Protein AF-A0A222P1D6-F1 (afdb_monomer)

Solvent-accessible surface area (backbone atoms only — not comparable to full-atom values): 70820 Å² total; per-residue (Å²): 100,55,73,69,54,54,50,50,51,56,48,52,53,52,60,53,55,72,69,61,70,81,91,64,80,26,76,48,60,65,46,38,52,50,44,46,56,49,49,50,43,51,56,51,53,47,55,53,48,54,34,55,71,76,35,46,72,53,34,75,62,54,48,46,52,51,29,34,54,49,31,57,61,23,55,86,14,35,74,21,57,34,38,27,42,85,35,70,58,43,46,52,54,48,54,50,45,47,72,76,66,56,48,61,13,49,21,54,44,43,70,49,51,37,53,88,79,45,29,32,48,44,82,44,75,46,73,68,67,60,91,87,58,60,70,72,57,22,50,58,52,14,73,65,61,43,45,45,47,80,44,78,39,54,44,68,75,41,54,75,49,93,53,67,60,55,73,71,59,34,26,29,34,37,75,49,99,44,44,36,32,61,44,66,78,52,31,81,45,35,45,54,51,51,54,26,41,54,50,40,32,62,76,77,41,51,77,49,48,60,38,58,32,52,23,32,72,67,40,36,49,51,47,54,40,55,33,27,77,69,66,63,38,76,25,54,47,62,53,51,53,49,40,30,48,41,21,42,65,19,9,34,90,64,67,72,42,100,52,67,33,72,62,22,55,49,42,50,50,54,46,50,52,52,61,68,62,48,54,71,69,61,41,56,54,52,40,67,36,44,22,90,82,66,53,35,45,47,59,46,50,50,39,53,73,71,63,50,64,37,46,58,40,21,52,48,51,45,32,34,72,69,27,77,82,41,47,70,65,27,65,43,54,51,74,74,55,72,68,55,50,52,51,56,45,52,48,36,66,74,50,73,55,82,45,71,43,30,28,61,49,78,40,71,40,63,78,55,44,60,60,53,37,49,61,24,66,29,65,49,48,57,58,45,47,51,46,64,68,64,43,60,50,87,46,38,42,57,46,66,68,39,30,42,69,66,29,86,55,61,61,34,74,64,37,52,52,48,54,59,70,59,75,50,54,75,65,45,46,49,34,43,53,52,25,48,63,73,34,30,89,79,51,34,61,71,37,51,49,41,48,20,60,66,63,66,37,62,67,59,37,53,55,54,58,72,74,50,77,59,67,86,55,58,57,67,80,69,64,51,62,83,46,54,69,42,55,53,48,39,67,72,30,66,71,55,39,53,51,49,33,75,78,32,58,80,26,43,70,51,52,50,36,51,43,53,41,52,52,60,65,71,57,89,81,77,55,69,78,56,51,66,48,59,77,70,50,54,68,65,57,49,50,52,33,36,61,34,52,47,73,62,38,30,30,44,63,48,71,37,33,92,42,59,73,52,43,55,52,57,56,67,69,42,58,64,86,55,42,56,61,65,45,63,44,53,23,76,66,30,42,25,34,71,66,65,36,63,72,90,49,46,57,66,52,48,70,66,42,60,49,88,49,40,54,56,61,36,64,44,55,26,73,81,71,48,38,36,62,75,80,52,53,63,68,63,47,57,70,38,43,83,66,36,47,60,89,52,44,64,60,66,64,62,76,56,74,77,62,77,68,59,84,82,44,69,84,47,49,70,59,46,42,81,62,34,46,74,84,48,40,58,58,63,44,62,80,49,51,90,79,52,54,71,71,54,51,60,62,52,48,73,79,44,50,70,88,49,40,58,61,51,52,58,60,45,37,81,71,58,69,93,65,48,50,70,53,53,45,51,55,46,69,73,44,58,66,80,53,43,57,52,61,46,40,50,100,87,51,74,26,49,66,36,47,33,69,54,34,88,88,40,54,61,73,42,53,51,52,48,54,67,67,42,60,78,84,51,44,58,61,56,41,63,36,53,41,91,85,47,50,26,43,64,71,56,44,56,54,74,46,37,48,61,50,44,68,76,43,62,71,86,53,37,60,53,62,36,60,49,66,44,85,94,48,77,23,51,57,43,54,28,46,64,69,34,78,48,31,50,63,50,42,67,72,41,67,71,97,48,40,67,62,51,57,52,58,31,49,77,70,35,62,66,41,31,54,37,58,70,31,60,85,35,65,85,51,45,73,63,51,64,76,89,55,33,66,63,47,63,64,54,41,72,73,47,95,62,76,71,72,76,54,64,62,82,57,70,48,67,52,62,22,61,79,54,57,58,92,58,45,71,77,44,63,75,63,27,77,86,51,76,74,72,76,65,57,58,48,80,60,66,65,59,46,70,28,63,86,42,55,79,70,56,30,63,71,59,76,63,74,39,84,90,67,85,56,60,47,81,73,73,36,88,45,72,95,69,63,50,84,62,57,59,52,54,65,52,60,86,42,64,78,96,56,50,68,66,63,46,66,45,60,51,97,87,71,49,36,70,67,84,73,65,86,53,84,68,60,63,65,59,49,58,79,77,44,57,73,70,64,44,49,54,55,49,54,57,49,67,77,71,43,96,56,56,66,68,49,53,55,49,54,65,65,67,47,73,90,53,76,86,74,69,50,73,68,56,54,53,50,50,53,54,57,48,56,72,37,93,86,45,77,83,60,82,72,92,64,63,72,64,39,59,54,20,48,53,51,25,53,52,37,36,51,48,40,28,53,52,9,50,49,34,38,71,81,32,59,89,93,34,69,59,19,56,53,11,52,51,35,32,57,50,23,51,53,52,53,51,48,50,48,51,40,50,57,31,64,68,66,75,38,66,67,60,38,51,52,42,30,52,50,48,49,52,51,49,57,47,53,56,56,68,59,60,82,63,83,79,79,58,66,64,47,54,44,50,31,39,48,22,29,36,54,58,65,50,40,79,70,48,52,52,23,79,73,75,76,45,70,72,80,84,81,48,72,66,59,53,49,51,52,50,52,48,54,55,57,64,68,73,64,87,86,82,85,81,78,93,77,82,81,86,87,81,138

Secondary structure (DSSP, 8-state):
--HHHHHHHHHHHHHHHTT----PPP-SHHHHHHHHHHHHHHHHHHHHHHHHHH-TTTHHHHHHHHHHHHHHHTTTSTTSTTTSTTSHHHHHHHHHHHHHH--SSHHHHHHHHSPSSPEEEEEEEE----TTS-HHHHHHHHTTSPEEEEEEEEGGGGS---SPP-GGGGGGEEEETTEEEEGGGGTT--HHHHHHHHHHHHHH-HHHHHHHHHSSHHHHHHHHHHHHHTT-PPPHHHHHHHHHHHHHHTSHHHH--SS--HHHHHHHHHHHHHHHHS-HHHHHHHHT-B-TTS-BHHHHHHHHHHT--HHHHHHHHHHHHS-GGGHHHHTPPP---HHHHHHHHHHTTTSPPP--------PPPHHHHHHHHTT-EE-SHHHHHHHHHHS-GGGHHHHHHHSEE--SSSS-HHHHHHHTTT-S-HHHHHHHHHHHHHTHHHH-HHHHHHHHHHHT-HHHHHHHHHTS-GGGGT-GGG--TTTHHHHHHHHH-HHHHHHHHHH-GGGHHHHHHHHHHHHHHH-SS-SHHHHHHHTTS-HHHHHHHHH---TTS--HHHHTTT-HHHHHHHHHHS-HHHHHHHHH---TTS--GGGTS-GGGHHHHHTTS-HHHHHHHHH-B-TTS-BTGGG--HHHHHHHHTTS-GGGTTGGGGTT-SSTT----HHHHHHHHHHS-TTTHHHHHHTTGGGS-HHHHHHHHTTS-HHHHHHHHHHHTTT--S--HHHHHHHHHTS-HHHHHHHT--SSS--HHHHHHT-TTS-HHHHHHHHHTS-GGGHHHHHS---TTS--HHHHS-HHHHHHHHHTS-HHHHHHHHH-PBTTB--HHHHHHHH-TTHHHHHHHS-GGGHHHHHHHHHHH-HHHHHHSSSTT--TTTTTS-GGGHHHHHHHHTTSTTTTGGGSSHHHHHTSSSSS-GGGSHHHHTTTTT-GGGGG--STTHHHHGGGGS-SHHHHHHHTTTTTS---HHHH-TTGGG--HHHHHHHHHSS-GGGHHHHHS---TTS--TTTT--STTHHHHHTTTS-HHHHHHHHHHHHHH-TTHHHHHHHHHHHTTT-TTS--HHHHHHHHHHHHT-TTS------S-HHHHHHHHHHHHHHHHHHHHHHHHHHHS-TT-HHHHHHHHHHHHHHHHHHHHHHHHHHHHTT-HHHHHHHHHHHHHHHHHHHHHGGGS-SSHHHHHHHHHHHHHHTTSSSSHHHHHHHS-SSSPPPHHHHHHHHHHHHHHTTS----S---------

pLDDT: mean 72.6, std 15.57, range [25.38, 95.81]

Nearest PDB structures (foldseek):
  1x8z-assembly1_A-2  TM=5.762E-01  e=1.301E+00  Arabidopsis thaliana
  1x8z-assembly3_A  TM=5.762E-01  e=1.301E+00  Arabidopsis thaliana
  1x91-assembly1_A  TM=5.073E-01  e=4.127E+00  Arabidopsis thaliana

Organism: NCBI:txid1867846

Sequence (1247 aa):
MLSADKEFLTNLLKETALLLMDDITPHDYASLKFQIINQELRDELKKLNELLENKPEQFAEHFRVLCKERAKRNEESCLSFFALPFGYCNRLYWQI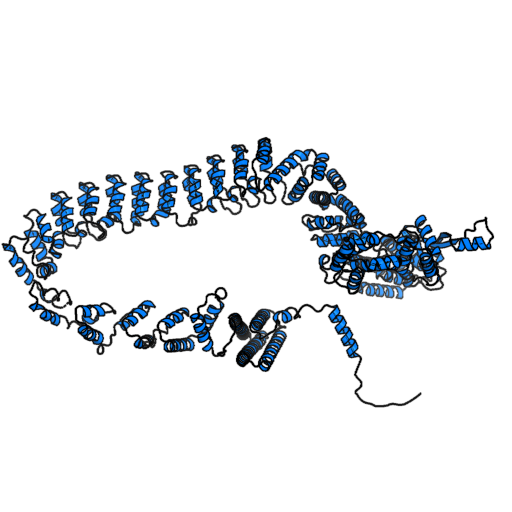AERLFKPKTLGEMFKLLLSDNVNVITPEFLLDLPTSRPISEQIIAALKNPVARLHEGALSVLETEESPPTIERLTQFVMTEKSLFDVNNLVLFKFTHHQALFKTLREEKPALIDKLYQHNHDFQTLYKQMLIVNNKGQSPYEEIKLLIRELTLGGERFTGGLYASVRAQVAYTEFLSYLNSLPPILKSSLMTLKTANNITFSEILDDLNKGDCVETAAKHLQGILDNSVNHTVLNTKPYLTQEEREAINSQYGKKALPTMGRDSTNELPHDYLCALLGHIKIEDELVYLDLLIAFPPSYYDSLLKFAQINCQPTLPQALLKMLKTGILNNEQLSALNEAVKNNVNKLGLIASLNYAIKLENYDLLTALLSTSPPQRLTTFNTFHKHEYPLLKRICENSKAWEIIISVWPTAEKSLNAFRLRYLLEQNKSYPKKIANLLAKLSESELLEIVNIKDIDGNNLLQSVCYRTASLITILKLLPEDKRISVVFEQNNEGNNLLHRIDPSFLKGILNLLPENNRWTALTNKNSNDCIVLERLALDQIIDLLDLLPHEKRLEVFTYKSNNDFGEIKYSDLLKILPLLPESDRVYILYQKIELLALNEIINLLHLLPQEKRLAVLTYVNAHLGKITPSDLLKILLLLPENDRTPLLWQKYEETALLACLYSESVSPQAIMAILRLLPKDRRLSIILKENNEGKNLLRFLNITDCIELLKLLPEKDRFIALTSTQKDDFTLLEKSAASLAPLKPVLELLPEEKRLTAILTVAEQNKPCLDLILEERHLSLLEILPEEERLEAITRLKKIPRYQHYASNFSCLEKKLLLLPEKHRVSLLKEYYQDPRLSHATNSEELTRLLNLLSQDQREEVLFLTVENNYFIANSCRVIDYVTEEDINTILATLSKNRRLNALLAKNDNGQCLLDWLQKPHCLFALHAILPKDDWLQAIEYMNKNHRFWLDYAVKFVGSTNHRLADLGANDVEALQTILSILPEIPSVKIKSTNNELVSLIELHLQIKRLKRHGNKLQEESKPGSRDRLEGEKATKLAEKFEDLTLQFMTAKNTDNPEQLQRIKNAFKATFESGYREMKTHRILWRPILANIAIAATGVGLLVILAKYLTTGSAFFASTTRQKMVNAINQQFDSFTLQEGQYIQLAKVSM

Foldseek 3Di:
DDPVLLVVLVVLLVVLVVVQDDDDQDAALVSLQVNLLNVVSVVVSVVLVCCSVPPVPCSVVVLLVVLQVVQVLQALACVHCFNCLPRSVNVSNQVNCCVPVVDQWPLSSCNRRHHPQAWEKDKDWDQDFPPPDPRVVSNVVSVQAIAIDIDTHHSCVRVPDRHGDDSQQSLQWDDHRRYIYGNVSQQQDFLNRVLNVCVNCVVPPVVRQVQSQVQDLLSVLSVQLSCLAVLNFDFLLVLLVVLLLQLQLQFCVLVVDPARDPSNVVSLVVSVSNLVSADPVLSVLQQQQAFPVRDGPVNLVVCVVVRHTSNVSSVRSVSSSPDPVNCVSRRDRGHDDPVRSVVSSVVSNPGGDDSRGGGPRHHRRPVSLLVSLLSHEDQDLSSVVSNLVRDDLVCLLSNLVRHHQNDVQSCDPVNLVCVLVCSDPPSSVVSNLVSCLNNCVPNPLLNQCQSCLSNVVLVSNLSSLVVDDCVVLQCQLDDELSNVVSLVSCLVDVSSVVSNCVSPVSNNLVSVLVNLLVVLLVDPDDDDPNVVVLVVDDLVSLLVSQNRAHNQQAGSLQSCLAPQVVSLSSLVSHDQVCSLVQQCDATNQQDGSLNRHDLVRLLSSLVSHDQVCSLVSQCRATPVRDGSLLPDALVSLLSCLQSHDQVCSLVSVVVPVPCVNPQCALVSLVSSLLSHDLVRNLVVCLVRVLVYDLVSLLVSLVSHDQVCLLVSLLVCQVRDDQDELVSLLSSLVSHDQVSNVVSCDDDPAGTVSLVNLLDLRYDLVSVVVSLVSHDQVCLLVQQCDQHPPQDGSLNRDDLVSNLVSLVSHDLVCSVVQQQVDTVPDDGSLLVQLLVQPNNLVSCVSDDVVCNVVSVVVNCVPPLNSLVVCLFQPHVCRCVSDDVVCRVVSVVVSVPDPPNPPQLAPPVSLVRNQVSVDNVVHPVSVVSHPVDPVVVPPQDDPVLVPVQVVDDVVSNVVRQPPCPPPPDDNVVSPPCLVPDDPVNLVVVCVVDDLVCNLVQQCDADPVRDGNLVPPLDVVVLVVVCVRHDPVSSVVSVVVCVVPPDCSLVVVLVVVLVCVVPPVPDDPVNVVVVLVSQCPDPLRHSFPPPDDPQLVSLLSQLLVLLVVLLVCLVVQLVVDDPPDPSVVLSVLSNVLSVQSSVLSNQLSVCSRVVDVVSNVVSLVSNVVSLVVNCVVNVPDDDDPLVSSLSSQVSCVSNVSYDPCSCCSVPVDDPDDDDPVNVVVVVVVVVVVVPDDPPDDDDDDDDDDD

Mean predicted aligned error: 22.57 Å

Structure (mmCIF, N/CA/C/O backbone):
data_AF-A0A222P1D6-F1
#
_entry.id   AF-A0A222P1D6-F1
#
loop_
_atom_site.group_PDB
_atom_site.id
_atom_site.type_symbol
_atom_site.label_atom_id
_atom_site.label_alt_id
_atom_site.label_comp_id
_atom_site.label_asym_id
_atom_site.label_entity_id
_atom_site.label_seq_id
_atom_site.pdbx_PDB_ins_code
_atom_site.Cartn_x
_atom_site.Cartn_y
_atom_site.Cartn_z
_atom_site.occupancy
_atom_site.B_iso_or_equiv
_atom_site.auth_seq_id
_atom_site.auth_comp_id
_atom_site.auth_asym_id
_atom_site.auth_atom_id
_atom_site.pdbx_PDB_model_num
ATOM 1 N N . MET A 1 1 ? 26.520 -36.407 -54.932 1.00 68.44 1 MET A N 1
ATOM 2 C CA . MET A 1 1 ? 27.487 -35.905 -53.923 1.00 68.44 1 MET A CA 1
ATOM 3 C C . MET A 1 1 ? 28.567 -36.961 -53.689 1.00 68.44 1 MET A C 1
ATOM 5 O O . MET A 1 1 ? 28.231 -38.137 -53.757 1.00 68.44 1 MET A O 1
ATOM 9 N N . LEU A 1 2 ? 29.833 -36.588 -53.452 1.00 73.44 2 LEU A N 1
ATOM 10 C CA . LEU A 1 2 ? 30.898 -37.559 -53.136 1.00 73.44 2 LEU A CA 1
ATOM 11 C C . LEU A 1 2 ? 30.801 -38.024 -51.672 1.00 73.44 2 LEU A C 1
ATOM 13 O O . LEU A 1 2 ? 30.342 -37.273 -50.814 1.00 73.44 2 LEU A O 1
ATOM 17 N N . SER A 1 3 ? 31.287 -39.232 -51.362 1.00 76.06 3 SER A N 1
ATOM 18 C CA . SER A 1 3 ? 31.215 -39.786 -49.995 1.00 76.06 3 SER A CA 1
ATOM 19 C C . SER A 1 3 ? 31.888 -38.883 -48.952 1.00 76.06 3 SER A C 1
ATOM 21 O O . SER A 1 3 ? 31.303 -38.612 -47.907 1.00 76.06 3 SER A O 1
ATOM 23 N N . ALA A 1 4 ? 33.071 -38.346 -49.272 1.00 82.44 4 ALA A N 1
ATOM 24 C CA . ALA A 1 4 ? 33.813 -37.438 -48.395 1.00 82.44 4 ALA A CA 1
ATOM 25 C C . ALA A 1 4 ? 33.106 -36.084 -48.173 1.00 82.44 4 ALA A C 1
ATOM 27 O O . ALA A 1 4 ? 33.308 -35.449 -47.142 1.00 82.44 4 ALA A O 1
ATOM 28 N N . ASP A 1 5 ? 32.265 -35.638 -49.114 1.00 85.75 5 ASP A N 1
ATOM 29 C CA . ASP A 1 5 ? 31.461 -34.424 -48.931 1.00 85.75 5 ASP A CA 1
ATOM 30 C C . ASP A 1 5 ? 30.264 -34.703 -48.015 1.00 85.75 5 ASP A C 1
ATOM 32 O O . ASP A 1 5 ? 29.968 -33.890 -47.143 1.00 85.75 5 ASP A O 1
ATOM 36 N N . LYS A 1 6 ? 29.623 -35.880 -48.134 1.00 86.69 6 LYS A N 1
ATOM 37 C CA . LYS A 1 6 ? 28.563 -36.290 -47.198 1.00 86.69 6 LYS A CA 1
ATOM 38 C C . LYS A 1 6 ? 29.092 -36.385 -45.767 1.00 86.69 6 LYS A C 1
ATOM 40 O O . LYS A 1 6 ? 28.432 -35.914 -44.845 1.00 86.69 6 LYS A O 1
ATOM 45 N N . GLU A 1 7 ? 30.271 -36.974 -45.587 1.00 89.06 7 GLU A N 1
ATOM 46 C CA . GLU A 1 7 ? 30.935 -37.096 -44.287 1.00 89.06 7 GLU A CA 1
ATOM 47 C C . GLU A 1 7 ? 31.293 -35.724 -43.696 1.00 89.06 7 GLU A C 1
ATOM 49 O O . GLU A 1 7 ? 30.907 -35.430 -42.565 1.00 89.06 7 GLU A O 1
ATOM 54 N N . PHE A 1 8 ? 31.922 -34.843 -44.486 1.00 92.75 8 PHE A N 1
ATOM 55 C CA . PHE A 1 8 ? 32.223 -33.468 -44.078 1.00 92.75 8 PHE A CA 1
ATOM 56 C C . PHE A 1 8 ? 30.965 -32.701 -43.645 1.00 92.75 8 PHE A C 1
ATOM 58 O O . PHE A 1 8 ? 30.949 -32.135 -42.556 1.00 92.75 8 PHE A O 1
ATOM 65 N N . LEU A 1 9 ? 29.894 -32.720 -44.449 1.00 92.50 9 LEU A N 1
ATOM 66 C CA . LEU A 1 9 ? 28.635 -32.047 -44.106 1.00 92.50 9 LEU A CA 1
ATOM 67 C C . LEU A 1 9 ? 27.994 -32.637 -42.844 1.00 92.50 9 LEU A C 1
ATOM 69 O O . LEU A 1 9 ? 27.511 -31.891 -41.998 1.00 92.50 9 LEU A O 1
ATOM 73 N N . THR A 1 10 ? 28.028 -33.964 -42.684 1.00 91.31 10 THR A N 1
ATOM 74 C CA . THR A 1 10 ? 27.488 -34.643 -41.494 1.00 91.31 10 THR A CA 1
ATOM 75 C C . THR A 1 10 ? 28.229 -34.219 -40.224 1.00 91.31 10 THR A C 1
ATOM 77 O O . THR A 1 10 ? 27.598 -34.034 -39.185 1.00 91.31 10 THR A O 1
ATOM 80 N N . ASN A 1 11 ? 29.552 -34.055 -40.289 1.00 92.44 11 ASN A N 1
ATOM 81 C CA . ASN A 1 11 ? 30.352 -33.628 -39.141 1.00 92.44 11 ASN A CA 1
ATOM 82 C C . ASN A 1 11 ? 30.186 -32.125 -38.872 1.00 92.44 11 ASN A C 1
ATOM 84 O O . ASN A 1 11 ? 29.883 -31.755 -37.742 1.00 92.44 11 ASN A O 1
ATOM 88 N N . LEU A 1 12 ? 30.239 -31.276 -39.905 1.00 93.56 12 LEU A N 1
ATOM 89 C CA . LEU A 1 12 ? 30.036 -29.827 -39.790 1.00 93.56 12 LEU A CA 1
ATOM 90 C C . LEU A 1 12 ? 28.660 -29.470 -39.196 1.00 93.56 12 LEU A C 1
ATOM 92 O O . LEU A 1 12 ? 28.570 -28.594 -38.335 1.00 93.56 12 LEU A O 1
ATOM 96 N N . LEU A 1 13 ? 27.588 -30.159 -39.607 1.00 94.50 13 LEU A N 1
ATOM 97 C CA . LEU A 1 13 ? 26.246 -29.950 -39.048 1.00 94.50 13 LEU A CA 1
ATOM 98 C C . LEU A 1 13 ? 26.151 -30.407 -37.583 1.00 94.50 13 LEU A C 1
ATOM 100 O O . LEU A 1 13 ? 25.495 -29.735 -36.791 1.00 94.50 13 LEU A O 1
ATOM 104 N N . LYS A 1 14 ? 26.831 -31.496 -37.193 1.00 91.69 14 LYS A N 1
ATOM 105 C CA . LYS A 1 14 ? 26.903 -31.948 -35.789 1.00 91.69 14 LYS A CA 1
ATOM 106 C C . LYS A 1 14 ? 27.702 -30.987 -34.914 1.00 91.69 14 LYS A C 1
ATOM 108 O O . LYS A 1 14 ? 27.225 -30.610 -33.851 1.00 91.69 14 LYS A O 1
ATOM 113 N N . GLU A 1 15 ? 28.883 -30.570 -35.361 1.00 92.12 15 GLU A N 1
ATOM 114 C CA . GLU A 1 15 ? 29.729 -29.599 -34.658 1.00 92.12 15 GLU A CA 1
ATOM 115 C C . GLU A 1 15 ? 29.003 -28.262 -34.485 1.00 92.12 15 GLU A C 1
ATOM 117 O O . GLU A 1 15 ? 29.000 -27.696 -33.396 1.00 92.12 15 GLU A O 1
ATOM 122 N N . THR A 1 16 ? 28.298 -27.799 -35.521 1.00 90.50 16 THR A N 1
ATOM 123 C CA . THR A 1 16 ? 27.501 -26.567 -35.447 1.00 90.50 16 THR A CA 1
ATOM 124 C C . THR A 1 16 ? 26.263 -26.728 -34.555 1.00 90.50 16 THR A C 1
ATOM 126 O O . THR A 1 16 ? 25.887 -25.786 -33.863 1.00 90.50 16 THR A O 1
ATOM 129 N N . ALA A 1 17 ? 25.652 -27.917 -34.490 1.00 90.56 17 ALA A N 1
ATOM 130 C CA . ALA A 1 17 ? 24.546 -28.190 -33.569 1.00 90.56 17 ALA A CA 1
ATOM 131 C C . ALA A 1 17 ? 24.966 -28.155 -32.085 1.00 90.56 17 ALA A C 1
ATOM 133 O O . ALA A 1 17 ? 24.133 -27.843 -31.240 1.00 90.56 17 ALA A O 1
ATOM 134 N N . LEU A 1 18 ? 26.245 -28.389 -31.758 1.00 88.94 18 LEU A N 1
ATOM 135 C CA . LEU A 1 18 ? 26.784 -28.189 -30.401 1.00 88.94 18 LEU A CA 1
ATOM 136 C C . LEU A 1 18 ? 26.912 -26.702 -30.007 1.00 88.94 18 LEU A C 1
ATOM 138 O O . LEU A 1 18 ? 27.198 -26.406 -28.849 1.00 88.94 18 LEU A O 1
ATOM 142 N N . LEU A 1 19 ? 26.714 -25.773 -30.950 1.00 85.75 19 LEU A N 1
ATOM 143 C CA . LEU A 1 19 ? 26.704 -24.322 -30.717 1.00 85.75 19 LEU A CA 1
ATOM 144 C C . LEU A 1 19 ? 25.284 -23.772 -30.488 1.00 85.75 19 LEU A C 1
ATOM 146 O O . LEU A 1 19 ? 25.123 -22.579 -30.227 1.00 85.75 19 LEU A O 1
ATOM 150 N N . LEU A 1 20 ? 24.256 -24.625 -30.584 1.00 86.00 20 LEU A N 1
ATOM 151 C CA . LEU A 1 20 ? 22.895 -24.287 -30.182 1.00 86.00 20 LEU A CA 1
ATOM 152 C C . LEU A 1 20 ? 22.829 -24.100 -28.667 1.00 86.00 20 LEU A C 1
ATOM 154 O O . LEU A 1 20 ? 23.334 -24.922 -27.905 1.00 86.00 20 LEU A O 1
ATOM 158 N N . MET A 1 21 ? 22.168 -23.029 -28.240 1.00 78.88 21 MET A N 1
ATOM 159 C CA . MET A 1 21 ? 21.986 -22.712 -26.825 1.00 78.88 21 MET A CA 1
ATOM 160 C C . MET A 1 21 ? 20.544 -22.998 -26.389 1.00 78.88 21 MET A C 1
ATOM 162 O O . MET A 1 21 ? 19.626 -23.055 -27.220 1.00 78.88 21 MET A O 1
ATOM 166 N N . ASP A 1 22 ? 20.353 -23.174 -25.081 1.00 76.88 22 ASP A N 1
ATOM 167 C CA . ASP A 1 22 ? 19.042 -23.405 -24.469 1.00 76.88 22 ASP A CA 1
ATOM 168 C C . ASP A 1 22 ? 18.037 -22.290 -24.806 1.00 76.88 22 ASP A C 1
ATOM 170 O O . ASP A 1 22 ? 18.405 -21.156 -25.129 1.00 76.88 22 ASP A O 1
ATOM 174 N N . ASP A 1 23 ? 16.744 -22.609 -24.720 1.00 74.56 23 ASP A N 1
ATOM 175 C CA . ASP A 1 23 ? 15.672 -21.635 -24.919 1.00 74.56 23 ASP A CA 1
ATOM 176 C C . ASP A 1 23 ? 15.580 -20.634 -23.765 1.00 74.56 23 ASP A C 1
ATOM 178 O O . ASP A 1 23 ? 15.031 -20.918 -22.697 1.00 74.56 23 ASP A O 1
ATOM 182 N N . ILE A 1 24 ? 16.074 -19.421 -24.013 1.00 74.69 24 ILE A N 1
ATOM 183 C CA . ILE A 1 24 ? 15.904 -18.282 -23.115 1.00 74.69 24 ILE A CA 1
ATOM 184 C C . ILE A 1 24 ? 14.622 -17.546 -23.515 1.00 74.69 24 ILE A C 1
ATOM 186 O O . ILE A 1 24 ? 14.465 -17.111 -24.656 1.00 74.69 24 ILE A O 1
ATOM 190 N N . THR A 1 25 ? 13.696 -17.384 -22.566 1.00 79.75 25 THR A N 1
ATOM 191 C CA . THR A 1 25 ? 12.497 -16.559 -22.785 1.00 79.75 25 THR A CA 1
ATOM 192 C C . THR A 1 25 ? 12.925 -15.096 -22.957 1.00 79.75 25 THR A C 1
ATOM 194 O O . THR A 1 25 ? 13.564 -14.563 -22.046 1.00 79.75 25 THR A O 1
ATOM 197 N N . PRO A 1 26 ? 12.600 -14.428 -24.079 1.00 82.44 26 PRO A N 1
ATOM 198 C CA . PRO A 1 26 ? 13.008 -13.047 -24.298 1.00 82.44 26 PRO A CA 1
ATOM 199 C C . PRO A 1 26 ? 12.289 -12.105 -23.325 1.00 82.44 26 PRO A C 1
ATOM 201 O O . PRO A 1 26 ? 11.078 -12.205 -23.125 1.00 82.44 26 PRO A O 1
ATOM 204 N N . HIS A 1 27 ? 13.045 -11.180 -22.739 1.00 78.75 27 HIS A N 1
ATOM 205 C CA . HIS A 1 27 ? 12.560 -10.184 -21.773 1.00 78.75 27 HIS A CA 1
ATOM 206 C C . HIS A 1 27 ? 12.980 -8.747 -22.131 1.00 78.75 27 HIS A C 1
ATOM 208 O O . HIS A 1 27 ? 12.455 -7.793 -21.570 1.00 78.75 27 HIS A O 1
ATOM 214 N N . ASP A 1 28 ? 13.906 -8.583 -23.077 1.00 74.62 28 ASP A N 1
ATOM 215 C CA . ASP A 1 28 ? 14.396 -7.306 -23.597 1.00 74.62 28 ASP A CA 1
ATOM 216 C C . ASP A 1 28 ? 14.832 -7.448 -25.073 1.00 74.62 28 ASP A C 1
ATOM 218 O O . ASP A 1 28 ? 14.715 -8.518 -25.676 1.00 74.62 28 ASP A O 1
ATOM 222 N N . TYR A 1 29 ? 15.352 -6.375 -25.678 1.00 77.88 29 TYR A N 1
ATOM 223 C CA . TYR A 1 29 ? 15.812 -6.402 -27.075 1.00 77.88 29 TYR A CA 1
ATOM 224 C C . TYR A 1 29 ? 17.032 -7.316 -27.304 1.00 77.88 29 TYR A C 1
ATOM 226 O O . TYR A 1 29 ? 17.194 -7.877 -28.387 1.00 77.88 29 TYR A O 1
ATOM 234 N N . ALA A 1 30 ? 17.907 -7.472 -26.306 1.00 74.88 30 ALA A N 1
ATOM 235 C CA . ALA A 1 30 ? 19.155 -8.222 -26.440 1.00 74.88 30 ALA A CA 1
ATOM 236 C C . ALA A 1 30 ? 18.912 -9.736 -26.368 1.00 74.88 30 ALA A C 1
ATOM 238 O O . ALA A 1 30 ? 19.378 -10.475 -27.234 1.00 74.88 30 ALA A O 1
ATOM 239 N N . SER A 1 31 ? 18.124 -10.177 -25.388 1.00 80.31 31 SER A N 1
ATOM 240 C CA . SER A 1 31 ? 17.606 -11.541 -25.252 1.00 80.31 31 SER A CA 1
ATOM 241 C C . SER A 1 31 ? 16.719 -11.929 -26.439 1.00 80.31 31 SER A C 1
ATOM 243 O O . SER A 1 31 ? 16.886 -13.022 -26.977 1.00 80.31 31 SER A O 1
ATOM 245 N N . LEU A 1 32 ? 15.865 -11.024 -26.938 1.00 83.56 32 LEU A N 1
ATOM 246 C CA . LEU A 1 32 ? 15.110 -11.241 -28.178 1.00 83.56 32 LEU A CA 1
ATOM 247 C C . LEU A 1 32 ? 16.036 -11.435 -29.387 1.00 83.56 32 LEU A C 1
ATOM 249 O O . LEU A 1 32 ? 15.893 -12.420 -30.107 1.00 83.56 32 LEU A O 1
ATOM 253 N N . LYS A 1 33 ? 17.015 -10.547 -29.601 1.00 83.81 33 LYS A N 1
ATOM 254 C CA . LYS A 1 33 ? 17.982 -10.667 -30.705 1.00 83.81 33 LYS A CA 1
ATOM 255 C C . LYS A 1 33 ? 18.810 -11.953 -30.618 1.00 83.81 33 LYS A C 1
ATOM 257 O O . LYS A 1 33 ? 19.015 -12.618 -31.629 1.00 83.81 33 LYS A O 1
ATOM 262 N N . PHE A 1 34 ? 19.260 -12.318 -29.420 1.00 83.25 34 PHE A N 1
ATOM 263 C CA . PHE A 1 34 ? 19.968 -13.569 -29.145 1.00 83.25 34 PHE A CA 1
ATOM 264 C C . PHE A 1 34 ? 19.107 -14.792 -29.491 1.00 83.25 34 PHE A C 1
ATOM 266 O O . PHE A 1 34 ? 19.555 -15.674 -30.222 1.00 83.25 34 PHE A O 1
ATOM 273 N N . GLN A 1 35 ? 17.852 -14.811 -29.038 1.00 86.62 35 GLN A N 1
ATOM 274 C CA . GLN A 1 35 ? 16.918 -15.905 -29.296 1.00 86.62 35 GLN A CA 1
ATOM 275 C C . GLN A 1 35 ? 16.540 -16.005 -30.784 1.00 86.62 35 GLN A C 1
ATOM 277 O O . GLN A 1 35 ? 16.387 -17.108 -31.298 1.00 86.62 35 GLN A O 1
ATOM 282 N N . ILE A 1 36 ? 16.479 -14.880 -31.506 1.00 89.31 36 ILE A N 1
ATOM 283 C CA . ILE A 1 36 ? 16.318 -14.838 -32.969 1.00 89.31 36 ILE A CA 1
ATOM 284 C C . ILE A 1 36 ? 17.522 -15.476 -33.686 1.00 89.31 36 ILE A C 1
ATOM 286 O O . ILE A 1 36 ? 17.325 -16.308 -34.568 1.00 89.31 36 ILE A O 1
ATOM 290 N N . ILE A 1 37 ? 18.760 -15.149 -33.288 1.00 87.56 37 ILE A N 1
ATOM 291 C CA . ILE A 1 37 ? 19.984 -15.769 -33.842 1.00 87.56 37 ILE A CA 1
ATOM 292 C C . ILE A 1 37 ? 19.993 -17.287 -33.582 1.00 87.56 37 ILE A C 1
ATOM 294 O O . ILE A 1 37 ? 20.321 -18.074 -34.469 1.00 87.56 37 ILE A O 1
ATOM 298 N N . ASN A 1 38 ? 19.616 -17.700 -32.369 1.00 89.19 38 ASN A N 1
ATOM 299 C CA . ASN A 1 38 ? 19.562 -19.103 -31.958 1.00 89.19 38 ASN A CA 1
ATOM 300 C C . ASN A 1 38 ? 18.476 -19.877 -32.733 1.00 89.19 38 ASN A C 1
ATOM 302 O O . ASN A 1 38 ? 18.732 -20.969 -33.237 1.00 89.19 38 ASN A O 1
ATOM 306 N N . GLN A 1 39 ? 17.283 -19.293 -32.900 1.00 90.62 39 GLN A N 1
ATOM 307 C CA . GLN A 1 39 ? 16.187 -19.918 -33.641 1.00 90.62 39 GLN A CA 1
ATOM 308 C C . GLN A 1 39 ? 16.467 -20.010 -35.146 1.00 90.62 39 GLN A C 1
ATOM 310 O O . GLN A 1 39 ? 16.162 -21.043 -35.740 1.00 90.62 39 GLN A O 1
ATOM 315 N N . GLU A 1 40 ? 17.104 -18.999 -35.752 1.00 92.88 40 GLU A N 1
ATOM 316 C CA . GLU A 1 40 ? 17.574 -19.108 -37.138 1.00 92.88 40 GLU A CA 1
ATOM 317 C C . GLU A 1 40 ? 18.502 -20.323 -37.289 1.00 92.88 40 GLU A C 1
ATOM 319 O O . GLU A 1 40 ? 18.297 -21.152 -38.176 1.00 92.88 40 GLU A O 1
ATOM 324 N N . LEU A 1 41 ? 19.481 -20.481 -36.389 1.00 93.12 41 LEU A N 1
ATOM 325 C CA . LEU A 1 41 ? 20.431 -21.589 -36.466 1.00 93.12 41 LEU A CA 1
ATOM 326 C C . LEU A 1 41 ? 19.736 -22.955 -36.377 1.00 93.12 41 LEU A C 1
ATOM 328 O O . LEU A 1 41 ? 20.106 -23.866 -37.115 1.00 93.12 41 LEU A O 1
ATOM 332 N N . ARG A 1 42 ? 18.701 -23.101 -35.540 1.00 93.50 42 ARG A N 1
ATOM 333 C CA . ARG A 1 42 ? 17.899 -24.337 -35.458 1.00 93.50 42 ARG A CA 1
ATOM 334 C C . ARG A 1 42 ? 17.131 -24.619 -36.740 1.00 93.50 42 ARG A C 1
ATOM 336 O O . ARG A 1 42 ? 17.174 -25.746 -37.226 1.00 93.50 42 ARG A O 1
ATOM 343 N N . ASP A 1 43 ? 16.442 -23.619 -37.282 1.00 93.50 43 ASP A N 1
ATOM 344 C CA . ASP A 1 43 ? 15.644 -23.766 -38.500 1.00 93.50 43 ASP A CA 1
ATOM 345 C C . ASP A 1 43 ? 16.522 -24.141 -39.699 1.00 93.50 43 ASP A C 1
ATOM 347 O O . ASP A 1 43 ? 16.162 -25.014 -40.490 1.00 93.50 43 ASP A O 1
ATOM 351 N N . GLU A 1 44 ? 17.689 -23.509 -39.830 1.00 95.00 44 GLU A N 1
ATOM 352 C CA . GLU A 1 44 ? 18.629 -23.796 -40.910 1.00 95.00 44 GLU A CA 1
ATOM 353 C C . GLU A 1 44 ? 19.329 -25.147 -40.722 1.00 95.00 44 GLU A C 1
ATOM 355 O O . GLU A 1 44 ? 19.380 -25.932 -41.668 1.00 95.00 44 GLU A O 1
ATOM 360 N N . LEU A 1 45 ? 19.787 -25.488 -39.509 1.00 95.81 45 LEU A N 1
ATOM 361 C CA . LEU A 1 45 ? 20.311 -26.830 -39.223 1.00 95.81 45 LEU A CA 1
ATOM 362 C C . LEU A 1 45 ? 19.261 -27.911 -39.500 1.00 95.81 45 LEU A C 1
ATOM 364 O O . LEU A 1 45 ? 19.605 -28.954 -40.052 1.00 95.81 45 LEU A O 1
ATOM 368 N N . LYS A 1 46 ? 17.987 -27.673 -39.172 1.00 95.38 46 LYS A N 1
ATOM 369 C CA . LYS A 1 46 ? 16.893 -28.599 -39.480 1.00 95.38 46 LYS A CA 1
ATOM 370 C C . LYS A 1 46 ? 16.748 -28.802 -40.991 1.00 95.38 46 LYS A C 1
ATOM 372 O O . LYS A 1 46 ? 16.859 -29.938 -41.443 1.00 95.38 46 LYS A O 1
ATOM 377 N N . LYS A 1 47 ? 16.597 -27.725 -41.774 1.00 95.31 47 LYS A N 1
ATOM 378 C CA . LYS A 1 47 ? 16.491 -27.791 -43.249 1.00 95.31 47 LYS A CA 1
ATOM 379 C C . LYS A 1 47 ? 17.687 -28.504 -43.886 1.00 95.31 47 LYS A C 1
ATOM 381 O O . LYS A 1 47 ? 17.514 -29.307 -44.799 1.00 95.31 47 LYS A O 1
ATOM 386 N N . LEU A 1 48 ? 18.901 -28.221 -43.408 1.00 95.56 48 LEU A N 1
ATOM 387 C CA . LEU A 1 48 ? 20.134 -28.798 -43.945 1.00 95.56 48 LEU A CA 1
ATOM 388 C C . LEU A 1 48 ? 20.276 -30.289 -43.599 1.00 95.56 48 LEU A C 1
ATOM 390 O O . LEU A 1 48 ? 20.664 -31.064 -44.471 1.00 95.56 48 LEU A O 1
ATOM 394 N N . ASN A 1 49 ? 19.911 -30.717 -42.385 1.00 94.19 49 ASN A N 1
ATOM 395 C CA . ASN A 1 49 ? 19.870 -32.141 -42.035 1.00 94.19 49 ASN A CA 1
ATOM 396 C C . ASN A 1 49 ? 18.767 -32.878 -42.815 1.00 94.19 49 ASN A C 1
ATOM 398 O O . ASN A 1 49 ? 19.056 -33.888 -43.454 1.00 94.19 49 ASN A O 1
ATOM 402 N N . GLU A 1 50 ? 17.543 -32.337 -42.872 1.00 93.81 50 GLU A N 1
ATOM 403 C CA . GLU A 1 50 ? 16.437 -32.906 -43.660 1.00 93.81 50 GLU A CA 1
ATOM 404 C C . GLU A 1 50 ? 16.823 -33.074 -45.142 1.00 93.81 50 GLU A C 1
ATOM 406 O O . GLU A 1 50 ? 16.505 -34.095 -45.757 1.00 93.81 50 GLU A O 1
ATOM 411 N N . LEU A 1 51 ? 17.565 -32.121 -45.716 1.00 92.62 51 LEU A N 1
ATOM 412 C CA . LEU A 1 51 ? 18.073 -32.205 -47.085 1.00 92.62 51 LEU A CA 1
ATOM 413 C C . LEU A 1 51 ? 19.193 -33.254 -47.248 1.00 92.62 51 LEU A C 1
ATOM 415 O O . LEU A 1 51 ? 19.221 -33.968 -48.253 1.00 92.62 51 LEU A O 1
ATOM 419 N N . LEU A 1 52 ? 20.104 -33.365 -46.275 1.00 91.50 52 LEU A N 1
ATOM 420 C CA . LEU A 1 52 ? 21.230 -34.312 -46.287 1.00 91.50 52 LEU A CA 1
ATOM 421 C C . LEU A 1 52 ? 20.787 -35.772 -46.096 1.00 91.50 52 LEU A C 1
ATOM 423 O O . LEU A 1 52 ? 21.410 -36.691 -46.643 1.00 91.50 52 LEU A O 1
ATOM 427 N N . GLU A 1 53 ? 19.712 -35.983 -45.339 1.00 89.75 53 GLU A N 1
ATOM 428 C CA . GLU A 1 53 ? 19.078 -37.284 -45.132 1.00 89.75 53 GLU A CA 1
ATOM 429 C C . GLU A 1 53 ? 18.223 -37.689 -46.338 1.00 89.75 53 GLU A C 1
ATOM 431 O O . GLU A 1 53 ? 18.460 -38.746 -46.925 1.00 89.75 53 GLU A O 1
ATOM 436 N N . ASN A 1 54 ? 17.272 -36.841 -46.750 1.00 89.06 54 ASN A N 1
ATOM 437 C CA . ASN A 1 54 ? 16.238 -37.220 -47.721 1.00 89.06 54 ASN A CA 1
ATOM 438 C C . ASN A 1 54 ? 16.642 -37.019 -49.192 1.00 89.06 54 ASN A C 1
ATOM 440 O O . ASN A 1 54 ? 16.100 -37.694 -50.066 1.00 89.06 54 ASN A O 1
ATOM 444 N N . LYS A 1 55 ? 17.565 -36.093 -49.503 1.00 87.62 55 LYS A N 1
ATOM 445 C CA . LYS A 1 55 ? 17.990 -35.781 -50.886 1.00 87.62 55 LYS A CA 1
ATOM 446 C C . LYS A 1 55 ? 19.512 -35.555 -51.042 1.00 87.62 55 LYS A C 1
ATOM 448 O O . LYS A 1 55 ? 19.916 -34.598 -51.710 1.00 87.62 55 LYS A O 1
ATOM 453 N N . PRO A 1 56 ? 20.394 -36.433 -50.520 1.00 86.12 56 PRO A N 1
ATOM 454 C CA . PRO A 1 56 ? 21.851 -36.233 -50.561 1.00 86.12 56 PRO A CA 1
ATOM 455 C C . PRO A 1 56 ? 22.437 -36.062 -51.974 1.00 86.12 56 PRO A C 1
ATOM 457 O O . PRO A 1 56 ? 23.482 -35.437 -52.143 1.00 86.12 56 PRO A O 1
ATOM 460 N N . GLU A 1 57 ? 21.797 -36.602 -53.012 1.00 85.88 57 GLU A N 1
ATOM 461 C CA . GLU A 1 57 ? 22.272 -36.444 -54.392 1.00 85.88 57 GLU A CA 1
ATOM 462 C C . GLU A 1 57 ? 21.979 -35.053 -54.967 1.00 85.88 57 GLU A C 1
ATOM 464 O O . GLU A 1 57 ? 22.826 -34.501 -55.667 1.00 85.88 57 GLU A O 1
ATOM 469 N N . GLN A 1 58 ? 20.837 -34.462 -54.600 1.00 89.38 58 GLN A N 1
ATOM 470 C CA . GLN A 1 58 ? 20.361 -33.149 -55.059 1.00 89.38 58 GLN A CA 1
ATOM 471 C C . GLN A 1 58 ? 20.708 -32.007 -54.081 1.00 89.38 58 GLN A C 1
ATOM 473 O O . GLN A 1 58 ? 20.279 -30.868 -54.286 1.00 89.38 58 GLN A O 1
ATOM 478 N N . PHE A 1 59 ? 21.479 -32.304 -53.024 1.00 92.00 59 PHE A N 1
ATOM 479 C CA . PHE A 1 59 ? 21.807 -31.378 -51.935 1.00 92.00 59 PHE A CA 1
ATOM 480 C C . PHE A 1 59 ? 22.368 -30.048 -52.449 1.00 92.00 59 PHE A C 1
ATOM 482 O O . PHE A 1 59 ? 21.880 -28.993 -52.069 1.00 92.00 59 PHE A O 1
ATOM 489 N N . ALA A 1 60 ? 23.349 -30.081 -53.357 1.00 90.12 60 ALA A N 1
ATOM 490 C CA . ALA A 1 60 ? 24.001 -28.869 -53.858 1.00 90.12 60 ALA A CA 1
ATOM 491 C C . ALA A 1 60 ? 23.052 -27.936 -54.639 1.00 90.12 60 ALA A C 1
ATOM 493 O O . ALA A 1 60 ? 23.234 -26.722 -54.624 1.00 90.12 60 ALA A O 1
ATOM 494 N N . GLU A 1 61 ? 22.027 -28.474 -55.303 1.00 91.19 61 GLU A N 1
ATOM 495 C CA . GLU A 1 61 ? 21.059 -27.664 -56.050 1.00 91.19 61 GLU A CA 1
ATOM 496 C C . GLU A 1 61 ? 20.008 -27.047 -55.119 1.00 91.19 61 GLU A C 1
ATOM 498 O O . GLU A 1 61 ? 19.773 -25.841 -55.162 1.00 91.19 61 GLU A O 1
ATOM 503 N N . HIS A 1 62 ? 19.465 -27.834 -54.187 1.00 92.50 62 HIS A N 1
ATOM 504 C CA . HIS A 1 62 ? 18.536 -27.330 -53.169 1.00 92.50 62 HIS A CA 1
ATOM 505 C C . HIS A 1 62 ? 19.220 -26.354 -52.194 1.00 92.50 62 HIS A C 1
ATOM 507 O O . HIS A 1 62 ? 18.606 -25.379 -51.772 1.00 92.50 62 HIS A O 1
ATOM 513 N N . PHE A 1 63 ? 20.503 -26.555 -51.878 1.00 94.56 63 PHE A N 1
ATOM 514 C CA . PHE A 1 63 ? 21.281 -25.635 -51.048 1.00 94.56 63 PHE A CA 1
ATOM 515 C C . PHE A 1 63 ? 21.416 -24.247 -51.694 1.00 94.56 63 PHE A C 1
ATOM 517 O O . PHE A 1 63 ? 21.317 -23.246 -50.993 1.00 94.56 63 PHE A O 1
ATOM 524 N N . ARG A 1 64 ? 21.544 -24.154 -53.029 1.00 92.88 64 ARG A N 1
ATOM 525 C CA . ARG A 1 64 ? 21.500 -22.854 -53.728 1.00 92.88 64 ARG A CA 1
ATOM 526 C C . ARG A 1 64 ? 20.159 -22.146 -53.536 1.00 92.88 64 ARG A C 1
ATOM 528 O O . ARG A 1 64 ? 20.155 -20.937 -53.340 1.00 92.88 64 ARG A O 1
ATOM 535 N N . VAL A 1 65 ? 19.042 -22.878 -53.551 1.00 93.12 65 VAL A N 1
ATOM 536 C CA . VAL A 1 65 ? 17.713 -22.306 -53.264 1.00 93.12 65 VAL A CA 1
ATOM 537 C C . VAL A 1 65 ? 17.653 -21.797 -51.821 1.00 93.12 65 VAL A C 1
ATOM 539 O O . VAL A 1 65 ? 17.295 -20.641 -51.605 1.00 93.12 65 VAL A O 1
ATOM 542 N N . LEU A 1 66 ? 18.111 -22.598 -50.851 1.00 94.00 66 LEU A N 1
ATOM 543 C CA . LEU A 1 66 ? 18.180 -22.204 -49.438 1.00 94.00 66 LEU A CA 1
ATOM 544 C C . LEU A 1 66 ? 19.033 -20.941 -49.213 1.00 94.00 66 LEU A C 1
ATOM 546 O O . LEU A 1 66 ? 18.611 -20.057 -48.467 1.00 94.00 66 LEU A O 1
ATOM 550 N N . CYS A 1 67 ? 20.177 -20.794 -49.898 1.00 93.75 67 CYS A N 1
ATOM 551 C CA . CYS A 1 67 ? 20.969 -19.557 -49.867 1.00 93.75 67 CYS A CA 1
ATOM 552 C C . CYS A 1 67 ? 20.136 -18.334 -50.277 1.00 93.75 67 CYS A C 1
ATOM 554 O O . CYS A 1 67 ? 20.145 -17.326 -49.574 1.00 93.75 67 CYS A O 1
ATOM 556 N N . LYS A 1 68 ? 19.389 -18.424 -51.386 1.00 92.19 68 LYS A N 1
ATOM 557 C CA . LYS A 1 68 ? 18.580 -17.315 -51.923 1.00 92.19 68 LYS A CA 1
ATOM 558 C C . LYS A 1 68 ? 17.386 -16.987 -51.021 1.00 92.19 68 LYS A C 1
ATOM 560 O O . LYS A 1 68 ? 17.123 -15.814 -50.759 1.00 92.19 68 LYS A O 1
ATOM 565 N N . GLU A 1 69 ? 16.703 -18.002 -50.494 1.00 91.56 69 GLU A N 1
ATOM 566 C CA . GLU A 1 69 ? 15.609 -17.835 -49.527 1.00 91.56 69 GLU A CA 1
ATOM 567 C C . GLU A 1 69 ? 16.090 -17.200 -48.215 1.00 91.56 69 GLU A C 1
ATOM 569 O O . GLU A 1 69 ? 15.439 -16.300 -47.680 1.00 91.56 69 GLU A O 1
ATOM 574 N N . ARG A 1 70 ? 17.247 -17.632 -47.698 1.00 92.19 70 ARG A N 1
ATOM 575 C CA . ARG A 1 70 ? 17.863 -17.058 -46.497 1.00 92.19 70 ARG A CA 1
ATOM 576 C C . ARG A 1 70 ? 18.355 -15.629 -46.731 1.00 92.19 70 ARG A C 1
ATOM 578 O O . ARG A 1 70 ? 18.079 -14.767 -45.903 1.00 92.19 70 ARG A O 1
ATOM 585 N N . ALA A 1 71 ? 19.016 -15.357 -47.858 1.00 89.62 71 ALA A N 1
ATOM 586 C CA . ALA A 1 71 ? 19.470 -14.014 -48.214 1.00 89.62 71 ALA A CA 1
ATOM 587 C C . ALA A 1 71 ? 18.307 -13.013 -48.283 1.00 89.62 71 ALA A C 1
ATOM 589 O O . ALA A 1 71 ? 18.431 -11.912 -47.761 1.00 89.62 71 ALA A O 1
ATOM 590 N N . LYS A 1 72 ? 17.163 -13.420 -48.853 1.00 89.06 72 LYS A N 1
ATOM 591 C CA . LYS A 1 72 ? 15.947 -12.596 -48.928 1.00 89.06 72 LYS A CA 1
ATOM 592 C C . LYS A 1 72 ? 15.269 -12.391 -47.565 1.00 89.06 72 LYS A C 1
ATOM 594 O O . LYS A 1 72 ? 14.868 -11.282 -47.245 1.00 89.06 72 LYS A O 1
ATOM 599 N N . ARG A 1 73 ? 15.136 -13.440 -46.745 1.00 89.50 73 ARG A N 1
ATOM 600 C CA . ARG A 1 73 ? 14.548 -13.348 -45.387 1.00 89.50 73 ARG A CA 1
ATOM 601 C C . ARG A 1 73 ? 15.370 -12.466 -44.440 1.00 89.50 73 ARG A C 1
ATOM 603 O O . ARG A 1 73 ? 14.809 -11.858 -43.535 1.00 89.50 73 ARG A O 1
ATOM 610 N N . ASN A 1 74 ? 16.681 -12.394 -44.667 1.00 89.81 74 ASN A N 1
ATOM 611 C CA . ASN A 1 74 ? 17.613 -11.597 -43.873 1.00 89.81 74 ASN A CA 1
ATOM 612 C C . ASN A 1 74 ? 18.018 -10.269 -44.548 1.00 89.81 74 ASN A C 1
ATOM 614 O O . ASN A 1 74 ? 18.932 -9.604 -44.047 1.00 89.81 74 ASN A O 1
ATOM 618 N N . GLU A 1 75 ? 17.375 -9.891 -45.658 1.00 85.81 75 GLU A N 1
ATOM 619 C CA . GLU A 1 75 ? 17.558 -8.604 -46.345 1.00 85.81 75 GLU A CA 1
ATOM 620 C C . GLU A 1 75 ? 17.288 -7.454 -45.356 1.00 85.81 75 GLU A C 1
ATOM 622 O O . GLU A 1 75 ? 16.357 -7.529 -44.556 1.00 85.81 75 GLU A O 1
ATOM 627 N N . GLU A 1 76 ? 18.166 -6.445 -45.329 1.00 84.38 76 GLU A N 1
ATOM 628 C CA . GLU A 1 76 ? 18.139 -5.335 -44.355 1.00 84.38 76 GLU A CA 1
ATOM 629 C C . GLU A 1 76 ? 18.040 -5.747 -42.865 1.00 84.38 76 GLU A C 1
ATOM 631 O O . GLU A 1 76 ? 17.594 -4.971 -42.023 1.00 84.38 76 GLU A O 1
ATOM 636 N N . SER A 1 77 ? 18.514 -6.947 -42.500 1.00 88.38 77 SER A N 1
ATOM 637 C CA . SER A 1 77 ? 18.501 -7.441 -41.114 1.00 88.38 77 SER A CA 1
ATOM 638 C C . SER A 1 77 ? 19.890 -7.625 -40.498 1.00 88.38 77 SER A C 1
ATOM 640 O O . SER A 1 77 ? 20.905 -7.815 -41.181 1.00 88.38 77 SER A O 1
ATOM 642 N N . CYS A 1 78 ? 19.924 -7.705 -39.167 1.00 86.44 78 CYS A N 1
ATOM 643 C CA . CYS A 1 78 ? 21.130 -7.999 -38.407 1.00 86.44 78 CYS A CA 1
ATOM 644 C C . CYS A 1 78 ? 21.623 -9.457 -38.500 1.00 86.44 78 CYS A C 1
ATOM 646 O O . CYS A 1 78 ? 22.604 -9.789 -37.836 1.00 86.44 78 CYS A O 1
ATOM 648 N N . LEU A 1 79 ? 20.947 -10.336 -39.255 1.00 90.38 79 LEU A N 1
ATOM 649 C CA . LEU A 1 79 ? 21.406 -11.706 -39.546 1.00 90.38 79 LEU A CA 1
ATOM 650 C C . LEU A 1 79 ? 22.111 -11.817 -40.912 1.00 90.38 79 LEU A C 1
ATOM 652 O O . LEU A 1 79 ? 22.656 -12.871 -41.254 1.00 90.38 79 LEU A O 1
ATOM 656 N N . SER A 1 80 ? 22.110 -10.734 -41.697 1.00 90.44 80 SER A N 1
ATOM 657 C CA . SER A 1 80 ? 22.793 -10.654 -42.990 1.00 90.44 80 SER A CA 1
ATOM 658 C C . SER A 1 80 ? 24.302 -10.916 -42.876 1.00 90.44 80 SER A C 1
ATOM 660 O O . SER A 1 80 ? 24.920 -10.723 -41.823 1.00 90.44 80 SER A O 1
ATOM 662 N N . PHE A 1 81 ? 24.918 -11.327 -43.990 1.00 89.50 81 PHE A N 1
ATOM 663 C CA . PHE A 1 81 ? 26.365 -11.561 -44.072 1.00 89.50 81 PHE A CA 1
ATOM 664 C C . PHE A 1 81 ? 27.209 -10.315 -43.749 1.00 89.50 81 PHE A C 1
ATOM 666 O O . PHE A 1 81 ? 28.350 -10.465 -43.330 1.00 89.50 81 PHE A O 1
ATOM 673 N N . PHE A 1 82 ? 26.665 -9.103 -43.892 1.00 89.81 82 PHE A N 1
ATOM 674 C CA . PHE A 1 82 ? 27.399 -7.851 -43.665 1.00 89.81 82 PHE A CA 1
ATOM 675 C C . PHE A 1 82 ? 27.208 -7.289 -42.245 1.00 89.81 82 PHE A C 1
ATOM 677 O O . PHE A 1 82 ? 28.130 -6.690 -41.693 1.00 89.81 82 PHE A O 1
ATOM 684 N N . ALA A 1 83 ? 26.055 -7.532 -41.606 1.00 86.44 83 ALA A N 1
ATOM 685 C CA . ALA A 1 83 ? 25.806 -7.115 -40.220 1.00 86.44 83 ALA A CA 1
ATOM 686 C C . ALA A 1 83 ? 26.375 -8.103 -39.185 1.00 86.44 83 ALA A C 1
ATOM 688 O O . ALA A 1 83 ? 26.827 -7.701 -38.108 1.00 86.44 83 ALA A O 1
ATOM 689 N N . LEU A 1 84 ? 26.383 -9.403 -39.509 1.00 87.75 84 LEU A N 1
ATOM 690 C CA . LEU A 1 84 ? 26.880 -10.469 -38.633 1.00 87.75 84 LEU A CA 1
ATOM 691 C C . LEU A 1 84 ? 27.777 -11.471 -39.394 1.00 87.75 84 LEU A C 1
ATOM 693 O O . LEU A 1 84 ? 27.492 -12.672 -39.385 1.00 87.75 84 LEU A O 1
ATOM 697 N N . PRO A 1 85 ? 28.879 -11.028 -40.036 1.00 87.31 85 PRO A N 1
ATOM 698 C CA . PRO A 1 85 ? 29.726 -11.880 -40.887 1.00 87.31 85 PRO A CA 1
ATOM 699 C C . PRO A 1 85 ? 30.227 -13.144 -40.185 1.00 87.31 85 PRO A C 1
ATOM 701 O O . PRO A 1 85 ? 30.244 -14.228 -40.760 1.00 87.31 85 PRO A O 1
ATOM 704 N N . PHE A 1 86 ? 30.559 -13.027 -38.900 1.00 88.00 86 PHE A N 1
ATOM 705 C CA . PHE A 1 86 ? 31.073 -14.125 -38.086 1.00 88.00 86 PHE A CA 1
ATOM 706 C C . PHE A 1 86 ? 29.995 -14.939 -37.348 1.00 88.00 86 PHE A C 1
ATOM 708 O O . PHE A 1 86 ? 30.358 -15.786 -36.531 1.00 88.00 86 PHE A O 1
ATOM 715 N N . GLY A 1 87 ? 28.702 -14.698 -37.596 1.00 88.06 87 GLY A N 1
ATOM 716 C CA . GLY A 1 87 ? 27.602 -15.448 -36.978 1.00 88.06 87 GLY A CA 1
ATOM 717 C C . GLY A 1 87 ? 27.565 -16.913 -37.418 1.00 88.06 87 GLY A C 1
ATOM 718 O O . GLY A 1 87 ? 27.954 -17.234 -38.539 1.00 88.06 87 GLY A O 1
ATOM 719 N N . TYR A 1 88 ? 27.076 -17.805 -36.551 1.00 90.38 88 TYR A N 1
ATOM 720 C CA . TYR A 1 88 ? 27.107 -19.257 -36.777 1.00 90.38 88 TYR A CA 1
ATOM 721 C C . TYR A 1 88 ? 26.451 -19.681 -38.100 1.00 90.38 88 TYR A C 1
ATOM 723 O O . TYR A 1 88 ? 27.061 -20.419 -38.868 1.00 90.38 88 TYR A O 1
ATOM 731 N N . CYS A 1 89 ? 25.269 -19.145 -38.424 1.00 92.38 89 CYS A N 1
ATOM 732 C CA . CYS A 1 89 ? 24.579 -19.410 -39.690 1.00 92.38 89 CYS A CA 1
ATOM 733 C C . CYS A 1 89 ? 25.393 -18.943 -40.908 1.00 92.38 89 CYS A C 1
ATOM 735 O O . CYS A 1 89 ? 25.488 -19.659 -41.902 1.00 92.38 89 CYS A O 1
ATOM 737 N N . ASN A 1 90 ? 26.016 -17.762 -40.829 1.00 93.25 90 ASN A N 1
ATOM 738 C CA . ASN A 1 90 ? 26.818 -17.202 -41.919 1.00 93.25 90 ASN A CA 1
ATOM 739 C C . ASN A 1 90 ? 28.113 -18.007 -42.130 1.00 93.25 90 ASN A C 1
ATOM 741 O O . ASN A 1 90 ? 28.427 -18.348 -43.268 1.00 93.25 90 ASN A O 1
ATOM 745 N N . ARG A 1 91 ? 28.797 -18.419 -41.051 1.00 94.00 91 ARG A N 1
ATOM 746 C CA . ARG A 1 91 ? 29.939 -19.352 -41.111 1.00 94.00 91 ARG A CA 1
ATOM 747 C C . ARG A 1 91 ? 29.544 -20.698 -41.728 1.00 94.00 91 ARG A C 1
ATOM 749 O O . ARG A 1 91 ? 30.193 -21.136 -42.671 1.00 94.00 91 ARG A O 1
ATOM 756 N N . LEU A 1 92 ? 28.454 -21.308 -41.254 1.00 95.12 92 LEU A N 1
ATOM 757 C CA . LEU A 1 92 ? 27.953 -22.593 -41.751 1.00 95.12 92 LEU A CA 1
ATOM 758 C C . LEU A 1 92 ? 27.669 -22.542 -43.260 1.00 95.12 92 LEU A C 1
ATOM 760 O O . LEU A 1 92 ? 28.182 -23.366 -44.016 1.00 95.12 92 LEU A O 1
ATOM 764 N N . TYR A 1 93 ? 26.898 -21.549 -43.714 1.00 95.75 93 TYR A N 1
ATOM 765 C CA . TYR A 1 93 ? 26.586 -21.380 -45.135 1.00 95.75 93 TYR A CA 1
ATOM 766 C C . TYR A 1 93 ? 27.839 -21.101 -45.983 1.00 95.75 93 TYR A C 1
ATOM 768 O O . TYR A 1 93 ? 27.956 -21.650 -47.079 1.00 95.75 93 TYR A O 1
ATOM 776 N N . TRP A 1 94 ? 28.796 -20.318 -45.471 1.00 94.94 94 TRP A N 1
ATOM 777 C CA . TRP A 1 94 ? 30.079 -20.069 -46.136 1.00 94.94 94 TRP A CA 1
ATOM 778 C C . TRP A 1 94 ? 30.892 -21.357 -46.315 1.00 94.94 94 TRP A C 1
ATOM 780 O O . TRP A 1 94 ? 31.283 -21.681 -47.433 1.00 94.94 94 TRP A O 1
ATOM 790 N N . GLN A 1 95 ? 31.085 -22.135 -45.246 1.00 94.56 95 GLN A N 1
ATOM 791 C CA . GLN A 1 95 ? 31.868 -23.378 -45.264 1.00 94.56 95 GLN A CA 1
ATOM 792 C C . GLN A 1 95 ? 31.237 -24.458 -46.160 1.00 94.56 95 GLN A C 1
ATOM 794 O O . GLN A 1 95 ? 31.949 -25.196 -46.844 1.00 94.56 95 GLN A O 1
ATOM 799 N N . ILE A 1 96 ? 29.901 -24.542 -46.209 1.00 94.81 96 ILE A N 1
ATOM 800 C CA . ILE A 1 96 ? 29.195 -25.438 -47.138 1.00 94.81 96 ILE A CA 1
ATOM 801 C C . ILE A 1 96 ? 29.396 -24.978 -48.593 1.00 94.81 96 ILE A C 1
ATOM 803 O O . ILE A 1 96 ? 29.699 -25.805 -49.457 1.00 94.81 96 ILE A O 1
ATOM 807 N N . ALA A 1 97 ? 29.272 -23.676 -48.880 1.00 94.31 97 ALA A N 1
ATOM 808 C CA . ALA A 1 97 ? 29.458 -23.137 -50.228 1.00 94.31 97 ALA A CA 1
ATOM 809 C C . ALA A 1 97 ? 30.907 -23.289 -50.730 1.00 94.31 97 ALA A C 1
ATOM 811 O O . ALA A 1 97 ? 31.130 -23.747 -51.854 1.00 94.31 97 ALA A O 1
ATOM 812 N N . GLU A 1 98 ? 31.883 -22.980 -49.875 1.00 93.25 98 GLU A N 1
ATOM 813 C CA . GLU A 1 98 ? 33.314 -23.180 -50.107 1.00 93.25 98 GLU A CA 1
ATOM 814 C C . GLU A 1 98 ? 33.620 -24.646 -50.441 1.00 93.25 98 GLU A C 1
ATOM 816 O O . GLU A 1 98 ? 34.225 -24.936 -51.476 1.00 93.25 98 GLU A O 1
ATOM 821 N N . ARG A 1 99 ? 33.131 -25.590 -49.623 1.00 92.31 99 ARG A N 1
ATOM 822 C CA . ARG A 1 99 ? 33.359 -27.024 -49.838 1.00 92.31 99 ARG A CA 1
ATOM 823 C C . ARG A 1 99 ? 32.753 -27.534 -51.146 1.00 92.31 99 ARG A C 1
ATOM 825 O O . ARG A 1 99 ? 33.422 -28.279 -51.868 1.00 92.31 99 ARG A O 1
ATOM 832 N N . LEU A 1 100 ? 31.488 -27.197 -51.412 1.00 90.94 100 LEU A N 1
ATOM 833 C CA . LEU A 1 100 ? 30.703 -27.804 -52.491 1.00 90.94 100 LEU A CA 1
ATOM 834 C C . LEU A 1 100 ? 30.937 -27.164 -53.862 1.00 90.94 100 LEU A C 1
ATOM 836 O O . LEU A 1 100 ? 30.907 -27.879 -54.863 1.00 90.94 100 LEU A O 1
ATOM 840 N N . PHE A 1 101 ? 31.168 -25.849 -53.927 1.00 91.31 101 PHE A N 1
ATOM 841 C CA . PHE A 1 101 ? 31.317 -25.130 -55.201 1.00 91.31 101 PHE A CA 1
ATOM 842 C C . PHE A 1 101 ? 32.738 -24.641 -55.473 1.00 91.31 101 PHE A C 1
ATOM 844 O O . PHE A 1 101 ? 33.065 -24.426 -56.636 1.00 91.31 101 PHE A O 1
ATOM 851 N N . LYS A 1 102 ? 33.581 -24.512 -54.437 1.00 89.75 102 LYS A N 1
ATOM 852 C CA . LYS A 1 102 ? 34.986 -24.071 -54.534 1.00 89.75 102 LYS A CA 1
ATOM 853 C C . LYS A 1 102 ? 35.154 -22.776 -55.356 1.00 89.75 102 LYS A C 1
ATOM 855 O O . LYS A 1 102 ? 35.931 -22.775 -56.315 1.00 89.75 102 LYS A O 1
ATOM 860 N N . PRO A 1 103 ? 34.413 -21.699 -55.017 1.00 89.50 103 PRO A N 1
ATOM 861 C CA . PRO A 1 103 ? 34.515 -20.426 -55.719 1.00 89.50 103 PRO A CA 1
ATOM 862 C C . PRO A 1 103 ? 35.937 -19.869 -55.613 1.00 89.50 103 PRO A C 1
ATOM 864 O O . PRO A 1 103 ? 36.559 -19.908 -54.552 1.00 89.50 103 PRO A O 1
ATOM 867 N N . LYS A 1 104 ? 36.449 -19.350 -56.725 1.00 87.94 104 LYS A N 1
ATOM 868 C CA . LYS A 1 104 ? 37.802 -18.796 -56.845 1.00 87.94 104 LYS A CA 1
ATOM 869 C C . LYS A 1 104 ? 37.895 -17.345 -56.390 1.00 87.94 104 LYS A C 1
ATOM 871 O O . LYS A 1 104 ? 38.985 -16.902 -56.057 1.00 87.94 104 LYS A O 1
ATOM 876 N N . THR A 1 105 ? 36.776 -16.623 -56.400 1.00 89.62 105 THR A N 1
ATOM 877 C CA . THR A 1 105 ? 36.708 -15.169 -56.196 1.00 89.62 105 THR A CA 1
ATOM 878 C C . THR A 1 105 ? 35.532 -14.789 -55.294 1.00 89.62 105 THR A C 1
ATOM 880 O O . THR A 1 105 ? 34.602 -15.579 -55.089 1.00 89.62 105 THR A O 1
ATOM 883 N N . LEU A 1 106 ? 35.530 -13.556 -54.773 1.00 87.81 106 LEU A N 1
ATOM 884 C CA . LEU A 1 106 ? 34.380 -13.027 -54.031 1.00 87.81 106 LEU A CA 1
ATOM 885 C C . LEU A 1 106 ? 33.135 -12.878 -54.911 1.00 87.81 106 LEU A C 1
ATOM 887 O O . LEU A 1 106 ? 32.039 -13.171 -54.439 1.00 87.81 106 LEU A O 1
ATOM 891 N N . GLY A 1 107 ? 33.281 -12.497 -56.184 1.00 88.25 107 GLY A N 1
ATOM 892 C CA . GLY A 1 107 ? 32.153 -12.422 -57.115 1.00 88.25 107 GLY A CA 1
ATOM 893 C C . GLY A 1 107 ? 31.447 -13.771 -57.309 1.00 88.25 107 GLY A C 1
ATOM 894 O O . GLY A 1 107 ? 30.218 -13.832 -57.238 1.00 88.25 107 GLY A O 1
ATOM 895 N N . GLU A 1 108 ? 32.202 -14.868 -57.449 1.00 88.81 108 GLU A N 1
ATOM 896 C CA . GLU A 1 108 ? 31.641 -16.227 -57.517 1.00 88.81 108 GLU A CA 1
ATOM 897 C C . GLU A 1 108 ? 30.941 -16.630 -56.202 1.00 88.81 108 GLU A C 1
ATOM 899 O O . GLU A 1 108 ? 29.838 -17.183 -56.231 1.00 88.81 108 GLU A O 1
ATOM 904 N N . MET A 1 109 ? 31.536 -16.316 -55.044 1.00 91.69 109 MET A N 1
ATOM 905 C CA . MET A 1 109 ? 30.949 -16.610 -53.728 1.00 91.69 109 MET A CA 1
ATOM 906 C C . MET A 1 109 ? 29.657 -15.808 -53.476 1.00 91.69 109 MET A C 1
ATOM 908 O O . MET A 1 109 ? 28.648 -16.360 -53.035 1.00 91.69 109 MET A O 1
ATOM 912 N N . PHE A 1 110 ? 29.638 -14.516 -53.809 1.00 91.38 110 PHE A N 1
ATOM 913 C CA . PHE A 1 110 ? 28.462 -13.657 -53.647 1.00 91.38 110 PHE A CA 1
ATOM 914 C C . PHE A 1 110 ? 27.321 -14.037 -54.599 1.00 91.38 110 PHE A C 1
ATOM 916 O O . PHE A 1 110 ? 26.163 -14.015 -54.182 1.00 91.38 110 PHE A O 1
ATOM 923 N N . LYS A 1 111 ? 27.613 -14.496 -55.826 1.00 89.56 111 LYS A N 1
ATOM 924 C CA . LYS A 1 111 ? 26.593 -15.063 -56.732 1.00 89.56 111 LYS A CA 1
ATOM 925 C C . LYS A 1 111 ? 25.884 -16.289 -56.136 1.00 89.56 111 LYS A C 1
ATOM 927 O O . LYS A 1 111 ? 24.715 -16.518 -56.456 1.00 89.56 111 LYS A O 1
ATOM 932 N N . LEU A 1 112 ? 26.550 -17.055 -55.265 1.00 90.50 112 LEU A N 1
ATOM 933 C CA . LEU A 1 112 ? 25.965 -18.198 -54.550 1.00 90.50 112 LEU A CA 1
ATOM 934 C C . LEU A 1 112 ? 25.195 -17.784 -53.284 1.00 90.50 112 LEU A C 1
ATOM 936 O O . LEU A 1 112 ? 24.114 -18.320 -53.046 1.00 90.50 112 LEU A O 1
ATOM 940 N N . LEU A 1 113 ? 25.748 -16.872 -52.474 1.00 91.56 113 LEU A N 1
ATOM 941 C CA . LEU A 1 113 ? 25.261 -16.575 -51.116 1.00 91.56 113 LEU A CA 1
ATOM 942 C C . LEU A 1 113 ? 24.303 -15.376 -50.994 1.00 91.56 113 LEU A C 1
ATOM 944 O O . LEU A 1 113 ? 23.555 -15.322 -50.020 1.00 91.56 113 LEU A O 1
ATOM 948 N N . LEU A 1 114 ? 24.323 -14.417 -51.925 1.00 89.44 114 LEU A N 1
ATOM 949 C CA . LEU A 1 114 ? 23.460 -13.226 -51.891 1.00 89.44 114 LEU A CA 1
ATOM 950 C C . LEU A 1 114 ? 22.200 -13.401 -52.753 1.00 89.44 114 LEU A C 1
ATOM 952 O O . LEU A 1 114 ? 22.089 -14.351 -53.531 1.00 89.44 114 LEU A O 1
ATOM 956 N N . SER A 1 115 ? 21.255 -12.465 -52.642 1.00 83.31 115 SER A N 1
ATOM 957 C CA . SER A 1 115 ? 20.088 -12.354 -53.526 1.00 83.31 115 SER A CA 1
ATOM 958 C C . SER A 1 115 ? 20.490 -12.126 -54.996 1.00 83.31 115 SER A C 1
ATOM 960 O O . SER A 1 115 ? 21.637 -11.812 -55.316 1.00 83.31 115 SER A O 1
ATOM 962 N N . ASP A 1 116 ? 19.556 -12.333 -55.926 1.00 80.31 116 ASP A N 1
ATOM 963 C CA . ASP A 1 116 ? 19.818 -12.124 -57.354 1.00 80.31 116 ASP A CA 1
ATOM 964 C C . ASP A 1 116 ? 19.671 -10.651 -57.757 1.00 80.31 116 ASP A C 1
ATOM 966 O O . ASP A 1 116 ? 18.747 -9.959 -57.318 1.00 80.31 116 ASP A O 1
ATOM 970 N N . ASN A 1 117 ? 20.517 -10.213 -58.697 1.00 79.38 117 ASN A N 1
ATOM 971 C CA . ASN A 1 117 ? 20.635 -8.828 -59.182 1.00 79.38 117 ASN A CA 1
ATOM 972 C C . ASN A 1 117 ? 21.226 -7.852 -58.142 1.00 79.38 117 ASN A C 1
ATOM 974 O O . ASN A 1 117 ? 20.718 -6.746 -57.970 1.00 79.38 117 ASN A O 1
ATOM 978 N N . VAL A 1 118 ? 22.296 -8.266 -57.450 1.00 86.00 118 VAL A N 1
ATOM 979 C CA . VAL A 1 118 ? 23.150 -7.356 -56.667 1.00 86.00 118 VAL A CA 1
ATOM 980 C C . VAL A 1 118 ? 24.086 -6.586 -57.602 1.00 86.00 118 VAL A C 1
ATOM 982 O O . VAL A 1 118 ? 24.852 -7.192 -58.357 1.00 86.00 118 VAL A O 1
ATOM 985 N N . ASN A 1 119 ? 24.048 -5.259 -57.501 1.00 88.62 119 ASN A N 1
ATOM 986 C CA . ASN A 1 119 ? 24.904 -4.329 -58.227 1.00 88.62 119 ASN A CA 1
ATOM 987 C C . ASN A 1 119 ? 26.017 -3.819 -57.300 1.00 88.62 119 ASN A C 1
ATOM 989 O O . ASN A 1 119 ? 25.759 -3.412 -56.167 1.00 88.62 119 ASN A O 1
ATOM 993 N N . VAL A 1 120 ? 27.256 -3.818 -57.786 1.00 89.25 120 VAL A N 1
ATOM 994 C CA . VAL A 1 120 ? 28.423 -3.256 -57.102 1.00 89.25 120 VAL A CA 1
ATOM 995 C C . VAL A 1 120 ? 28.502 -1.766 -57.428 1.00 89.25 120 VAL A C 1
ATOM 997 O O . VAL A 1 120 ? 28.647 -1.401 -58.594 1.00 89.25 120 VAL A O 1
ATOM 1000 N N . ILE A 1 121 ? 28.408 -0.910 -56.411 1.00 90.00 121 ILE A N 1
ATOM 1001 C CA . ILE A 1 121 ? 28.593 0.536 -56.548 1.00 90.00 121 ILE A CA 1
ATOM 1002 C C . ILE A 1 121 ? 30.080 0.870 -56.428 1.00 90.00 121 ILE A C 1
ATOM 1004 O O . ILE A 1 121 ? 30.680 0.708 -55.363 1.00 90.00 121 ILE A O 1
ATOM 1008 N N . THR A 1 122 ? 30.636 1.427 -57.501 1.00 86.31 122 THR A N 1
ATOM 1009 C CA . THR A 1 122 ? 31.998 1.972 -57.544 1.00 86.31 122 THR A CA 1
ATOM 1010 C C . THR A 1 122 ? 31.938 3.494 -57.736 1.00 86.31 122 THR A C 1
ATOM 1012 O O . THR A 1 122 ? 31.290 3.957 -58.678 1.00 86.31 122 THR A O 1
ATOM 1015 N N . PRO A 1 123 ? 32.582 4.303 -56.873 1.00 87.31 123 PRO A N 1
ATOM 1016 C CA . PRO A 1 123 ? 32.609 5.756 -57.022 1.00 87.31 123 PRO A CA 1
ATOM 1017 C C . PRO A 1 123 ? 33.702 6.205 -58.007 1.00 87.31 123 PRO A C 1
ATOM 1019 O O . PRO A 1 123 ? 34.895 6.061 -57.738 1.00 87.31 123 PRO A O 1
ATOM 1022 N N . GLU A 1 124 ? 33.303 6.810 -59.124 1.00 84.44 124 GLU A N 1
ATOM 1023 C CA . GLU A 1 124 ? 34.210 7.411 -60.109 1.00 84.44 124 GLU A CA 1
ATOM 1024 C C . GLU A 1 124 ? 34.297 8.931 -59.916 1.00 84.44 124 GLU A C 1
ATOM 1026 O O . GLU A 1 124 ? 33.293 9.587 -59.637 1.00 84.44 124 GLU A O 1
ATOM 1031 N N . PHE A 1 125 ? 35.484 9.517 -60.105 1.00 81.12 125 PHE A N 1
ATOM 1032 C CA . PHE A 1 125 ? 35.692 10.965 -59.986 1.00 81.12 125 PHE A CA 1
ATOM 1033 C C . PHE A 1 125 ? 36.099 11.572 -61.323 1.00 81.12 125 PHE A C 1
ATOM 1035 O O . PHE A 1 125 ? 37.146 11.242 -61.879 1.00 81.12 125 PHE A O 1
ATOM 1042 N N . LEU A 1 126 ? 35.283 12.502 -61.813 1.00 72.75 126 LEU A N 1
ATOM 1043 C CA . LEU A 1 126 ? 35.541 13.244 -63.039 1.00 72.75 126 LEU A CA 1
ATOM 1044 C C . LEU A 1 126 ? 36.125 14.624 -62.724 1.00 72.75 126 LEU A C 1
ATOM 1046 O O . LEU A 1 126 ? 35.684 15.325 -61.808 1.00 72.75 126 LEU A O 1
ATOM 1050 N N . LEU A 1 127 ? 37.110 15.021 -63.530 1.00 67.06 127 LEU A N 1
ATOM 1051 C CA . LEU A 1 127 ? 37.625 16.385 -63.573 1.00 67.06 127 LEU A CA 1
ATOM 1052 C C . LEU A 1 127 ? 36.783 17.178 -64.573 1.00 67.06 127 LEU A C 1
ATOM 1054 O O . LEU A 1 127 ? 37.026 17.119 -65.776 1.00 67.06 127 LEU A O 1
ATOM 1058 N N . ASP A 1 128 ? 35.783 17.896 -64.071 1.00 62.00 128 ASP A N 1
ATOM 1059 C CA . ASP A 1 128 ? 35.000 18.821 -64.888 1.00 62.00 128 ASP A CA 1
ATOM 1060 C C . ASP A 1 128 ? 35.842 20.081 -65.161 1.00 62.00 128 ASP A C 1
ATOM 1062 O O . ASP A 1 128 ? 36.253 20.781 -64.231 1.00 62.00 128 ASP A O 1
ATOM 1066 N N . LEU A 1 129 ? 36.195 20.314 -66.428 1.00 64.00 129 LEU A N 1
ATOM 1067 C CA . LEU A 1 129 ? 37.195 21.303 -66.841 1.00 64.00 129 LEU A CA 1
ATOM 1068 C C . LEU A 1 129 ? 36.509 22.570 -67.393 1.00 64.00 129 LEU A C 1
ATOM 1070 O O . LEU A 1 129 ? 36.062 22.574 -68.544 1.00 64.00 129 LEU A O 1
ATOM 1074 N N . PRO A 1 130 ? 36.420 23.670 -66.615 1.00 59.69 130 PRO A N 1
ATOM 1075 C CA . PRO A 1 130 ? 35.699 24.866 -67.038 1.00 59.69 130 PRO A CA 1
ATOM 1076 C C . PRO A 1 130 ? 36.445 25.588 -68.166 1.00 59.69 130 PRO A C 1
ATOM 1078 O O . PRO A 1 130 ? 37.542 26.110 -67.972 1.00 59.69 130 PRO A O 1
ATOM 1081 N N . THR A 1 131 ? 35.813 25.691 -69.335 1.00 60.19 131 THR A N 1
ATOM 1082 C CA . THR A 1 131 ? 36.395 26.145 -70.616 1.00 60.19 131 THR A CA 1
ATOM 1083 C C . THR A 1 131 ? 36.893 27.601 -70.673 1.00 60.19 131 THR A C 1
ATOM 1085 O O . THR A 1 131 ? 37.325 28.061 -71.726 1.00 60.19 131 THR A O 1
ATOM 1088 N N . SER A 1 132 ? 36.867 28.344 -69.563 1.00 60.34 132 SER A N 1
ATOM 1089 C CA . SER A 1 132 ? 37.133 29.788 -69.485 1.00 60.34 132 SER A CA 1
ATOM 1090 C C . SER A 1 132 ? 38.530 30.183 -68.973 1.00 60.34 132 SER A C 1
ATOM 1092 O O . SER A 1 132 ? 38.767 31.363 -68.716 1.00 60.34 132 SER A O 1
ATOM 1094 N N . ARG A 1 133 ? 39.458 29.230 -68.791 1.00 59.41 133 ARG A N 1
ATOM 1095 C CA . ARG A 1 133 ? 40.809 29.456 -68.215 1.00 59.41 133 ARG A CA 1
ATOM 1096 C C . ARG A 1 133 ? 41.915 28.641 -68.909 1.00 59.41 133 ARG A C 1
ATOM 1098 O O . ARG A 1 133 ? 41.584 27.738 -69.673 1.00 59.41 133 ARG A O 1
ATOM 1105 N N . PRO A 1 134 ? 43.216 28.888 -68.647 1.00 68.75 134 PRO A N 1
ATOM 1106 C CA . PRO A 1 134 ? 44.299 28.011 -69.105 1.00 68.75 134 PRO A CA 1
ATOM 1107 C C . PRO A 1 134 ? 44.182 26.592 -68.523 1.00 68.75 134 PRO A C 1
ATOM 1109 O O . PRO A 1 134 ? 43.826 26.433 -67.358 1.00 68.75 134 PRO A O 1
ATOM 1112 N N . ILE A 1 135 ? 44.528 25.561 -69.303 1.00 65.94 135 ILE A N 1
ATOM 1113 C CA . ILE A 1 135 ? 44.343 24.136 -68.942 1.00 65.94 135 ILE A CA 1
ATOM 1114 C C . ILE A 1 135 ? 44.979 23.775 -67.586 1.00 65.94 135 ILE A C 1
ATOM 1116 O O . ILE A 1 135 ? 44.377 23.053 -66.794 1.00 65.94 135 ILE A O 1
ATOM 1120 N N . SER A 1 136 ? 46.159 24.316 -67.272 1.00 64.06 136 SER A N 1
ATOM 1121 C CA . SER A 1 136 ? 46.823 24.119 -65.975 1.00 64.06 136 SER A CA 1
ATOM 1122 C C . SER A 1 136 ? 45.988 24.635 -64.795 1.00 64.06 136 SER A C 1
ATOM 1124 O O . SER A 1 136 ? 45.872 23.951 -63.779 1.00 64.06 136 SER A O 1
ATOM 1126 N N . GLU A 1 137 ? 45.355 25.802 -64.930 1.00 63.16 137 GLU A N 1
ATOM 1127 C CA . GLU A 1 137 ? 44.454 26.348 -63.911 1.00 63.16 137 GLU A CA 1
ATOM 1128 C C . GLU A 1 137 ? 43.117 25.605 -63.852 1.00 63.16 137 GLU A C 1
ATOM 1130 O O . GLU A 1 137 ? 42.593 25.411 -62.756 1.00 63.16 137 GLU A O 1
ATOM 1135 N N . GLN A 1 138 ? 42.579 25.160 -64.996 1.00 65.00 138 GLN A N 1
ATOM 1136 C CA . GLN A 1 138 ? 41.370 24.328 -65.035 1.00 65.00 138 GLN A CA 1
ATOM 1137 C C . GLN 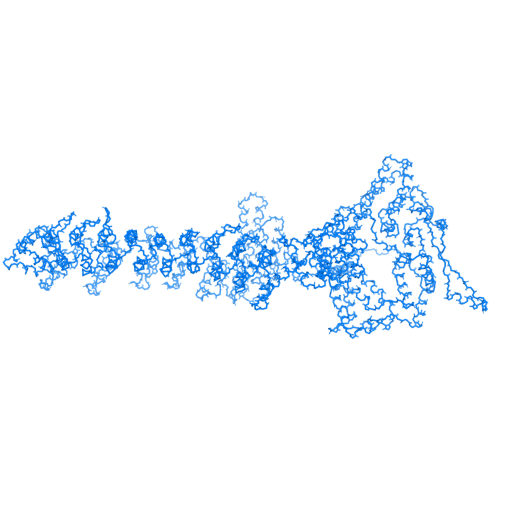A 1 138 ? 41.577 23.039 -64.227 1.00 65.00 138 GLN A C 1
ATOM 1139 O O . GLN A 1 138 ? 40.764 22.719 -63.363 1.00 65.00 138 GLN A O 1
ATOM 1144 N N . ILE A 1 139 ? 42.699 22.344 -64.446 1.00 64.31 139 ILE A N 1
ATOM 1145 C CA . ILE A 1 139 ? 43.056 21.113 -63.727 1.00 64.31 139 ILE A CA 1
ATOM 1146 C C . ILE A 1 139 ? 43.230 21.389 -62.225 1.00 64.31 139 ILE A C 1
ATOM 1148 O O . ILE A 1 139 ? 42.688 20.653 -61.403 1.00 64.31 139 ILE A O 1
ATOM 1152 N N . ILE A 1 140 ? 43.917 22.471 -61.840 1.00 67.25 140 ILE A N 1
ATOM 1153 C CA . ILE A 1 140 ? 44.087 22.851 -60.423 1.00 67.25 140 ILE A CA 1
ATOM 1154 C C . ILE A 1 140 ? 42.745 23.226 -59.763 1.00 67.25 140 ILE A C 1
ATOM 1156 O O . ILE A 1 140 ? 42.551 22.950 -58.577 1.00 67.25 140 ILE A O 1
ATOM 1160 N N . ALA A 1 141 ? 41.809 23.832 -60.498 1.00 62.91 141 ALA A N 1
ATOM 1161 C CA . ALA A 1 141 ? 40.470 24.148 -60.000 1.00 62.91 141 ALA A CA 1
ATOM 1162 C C . ALA A 1 141 ? 39.598 22.889 -59.836 1.00 62.91 141 ALA A C 1
ATOM 1164 O O . ALA A 1 141 ? 38.973 22.718 -58.787 1.00 62.91 141 ALA A O 1
ATOM 1165 N N . ALA A 1 142 ? 39.611 21.987 -60.823 1.00 63.03 142 ALA A N 1
ATOM 1166 C CA . ALA A 1 142 ? 38.886 20.717 -60.793 1.00 63.03 142 ALA A CA 1
ATOM 1167 C C . ALA A 1 142 ? 39.401 19.786 -59.677 1.00 63.03 142 ALA A C 1
ATOM 1169 O O . ALA A 1 142 ? 38.614 19.229 -58.918 1.00 63.03 142 ALA A O 1
ATOM 1170 N N . LEU A 1 143 ? 40.724 19.701 -59.479 1.00 65.19 143 LEU A N 1
ATOM 1171 C CA . LEU A 1 143 ? 41.339 18.917 -58.396 1.00 65.19 143 LEU A CA 1
ATOM 1172 C C . LEU A 1 143 ? 40.982 19.410 -56.980 1.00 65.19 143 LEU A C 1
ATOM 1174 O O . LEU A 1 143 ? 41.132 18.654 -56.017 1.00 65.19 143 LEU A O 1
ATOM 1178 N N . LYS A 1 144 ? 40.518 20.659 -56.827 1.00 68.44 144 LYS A N 1
ATOM 1179 C CA . LYS A 1 144 ? 40.019 21.184 -55.543 1.00 68.44 144 LYS A CA 1
ATOM 1180 C C . LYS A 1 144 ? 38.562 20.802 -55.269 1.00 68.44 144 LYS A C 1
ATOM 1182 O O . LYS A 1 144 ? 38.211 20.648 -54.104 1.00 68.44 144 LYS A O 1
ATOM 1187 N N . ASN A 1 145 ? 37.745 20.626 -56.308 1.00 70.06 145 ASN A N 1
ATOM 1188 C CA . ASN A 1 145 ? 36.318 20.303 -56.209 1.00 70.06 145 ASN A CA 1
ATOM 1189 C C . ASN A 1 145 ? 35.975 19.142 -57.165 1.00 70.06 145 ASN A C 1
ATOM 1191 O O . ASN A 1 145 ? 35.354 19.375 -58.203 1.00 70.06 145 ASN A O 1
ATOM 1195 N N . PRO A 1 146 ? 36.415 17.906 -56.864 1.00 77.12 146 PRO A N 1
ATOM 1196 C CA . PRO A 1 146 ? 36.191 16.766 -57.747 1.00 77.12 146 PRO A CA 1
ATOM 1197 C C . PRO A 1 146 ? 34.699 16.398 -57.790 1.00 77.12 146 PRO A C 1
ATOM 1199 O O . PRO A 1 146 ? 34.003 16.510 -56.781 1.00 77.12 146 PRO A O 1
ATOM 1202 N N . VAL A 1 147 ? 34.202 15.931 -58.939 1.00 79.25 147 VAL A N 1
ATOM 1203 C CA . VAL A 1 147 ? 32.794 15.529 -59.103 1.00 79.25 147 VAL A CA 1
ATOM 1204 C C . VAL A 1 147 ? 32.694 14.007 -59.064 1.00 79.25 147 VAL A C 1
ATOM 1206 O O . VAL A 1 147 ? 33.251 13.334 -59.929 1.00 79.25 147 VAL A O 1
ATOM 1209 N N . ALA A 1 148 ? 31.982 13.468 -58.072 1.00 85.56 148 ALA A N 1
ATOM 1210 C CA . ALA A 1 148 ? 31.735 12.033 -57.947 1.00 85.56 148 ALA A CA 1
ATOM 1211 C C . ALA A 1 148 ? 30.504 11.601 -58.762 1.00 85.56 148 ALA A C 1
ATOM 1213 O O . ALA A 1 148 ? 29.465 12.263 -58.707 1.00 85.56 148 ALA A O 1
ATOM 1214 N N . ARG A 1 149 ? 30.601 10.461 -59.449 1.00 85.75 149 ARG A N 1
ATOM 1215 C CA . ARG A 1 149 ? 29.480 9.696 -60.018 1.00 85.75 149 ARG A CA 1
ATOM 1216 C C . ARG A 1 149 ? 29.501 8.274 -59.465 1.00 85.75 149 ARG A C 1
ATOM 1218 O O . ARG A 1 149 ? 30.568 7.754 -59.144 1.00 85.75 149 ARG A O 1
ATOM 1225 N N . LEU A 1 150 ? 28.336 7.644 -59.375 1.00 87.88 150 LEU A N 1
ATOM 1226 C CA . LEU A 1 150 ? 28.214 6.244 -58.978 1.00 87.88 150 LEU A CA 1
ATOM 1227 C C . LEU A 1 150 ? 28.085 5.368 -60.230 1.00 87.88 150 LEU A C 1
ATOM 1229 O O . LEU A 1 150 ? 27.181 5.566 -61.040 1.00 87.88 150 LEU A O 1
ATOM 1233 N N . HIS A 1 151 ? 28.986 4.400 -60.394 1.00 86.12 151 HIS A N 1
ATOM 1234 C CA . HIS A 1 151 ? 28.862 3.356 -61.407 1.00 86.12 151 HIS A CA 1
ATOM 1235 C C . HIS A 1 151 ? 28.264 2.095 -60.773 1.00 86.12 151 HIS A C 1
ATOM 1237 O O . HIS A 1 151 ? 28.798 1.599 -59.782 1.00 86.12 151 HIS A O 1
ATOM 1243 N N . GLU A 1 152 ? 27.184 1.563 -61.349 1.00 86.94 152 GLU A N 1
ATOM 1244 C CA . GLU A 1 152 ? 26.591 0.279 -60.952 1.00 86.94 152 GLU A CA 1
ATOM 1245 C C . GLU A 1 152 ? 27.081 -0.842 -61.877 1.00 86.94 152 GLU A C 1
ATOM 1247 O O . GLU A 1 152 ? 26.572 -1.024 -62.984 1.00 86.94 152 GLU A O 1
ATOM 1252 N N . GLY A 1 153 ? 28.080 -1.596 -61.416 1.00 83.94 153 GLY A N 1
ATOM 1253 C CA . GLY A 1 153 ? 28.581 -2.794 -62.089 1.00 83.94 153 GLY A CA 1
ATOM 1254 C C . GLY A 1 153 ? 27.890 -4.071 -61.601 1.00 83.94 153 GLY A C 1
ATOM 1255 O O . GLY A 1 153 ? 27.286 -4.104 -60.533 1.00 83.94 153 GLY A O 1
ATOM 1256 N N . ALA A 1 154 ? 28.010 -5.168 -62.348 1.00 85.06 154 ALA A N 1
ATOM 1257 C CA . ALA A 1 154 ? 27.597 -6.488 -61.861 1.00 85.06 154 ALA A CA 1
ATOM 1258 C C . ALA A 1 154 ? 28.645 -7.086 -60.897 1.00 85.06 154 ALA A C 1
ATOM 1260 O O . ALA A 1 154 ? 29.810 -6.690 -60.914 1.00 85.06 154 ALA A O 1
ATOM 1261 N N . LEU A 1 155 ? 28.274 -8.124 -60.131 1.00 84.38 155 LEU A N 1
ATOM 1262 C CA . LEU A 1 155 ? 29.200 -8.884 -59.262 1.00 84.38 155 LEU A CA 1
ATOM 1263 C C . LEU A 1 155 ? 30.466 -9.413 -59.971 1.00 84.38 155 LEU A C 1
ATOM 1265 O O . LEU A 1 155 ? 31.438 -9.744 -59.298 1.00 84.38 155 LEU A O 1
ATOM 1269 N N . SER A 1 156 ? 30.495 -9.462 -61.308 1.00 78.19 156 SER A N 1
ATOM 1270 C CA . SER A 1 156 ? 31.694 -9.790 -62.093 1.00 78.19 156 SER A CA 1
ATOM 1271 C C . SER A 1 156 ? 32.845 -8.789 -61.957 1.00 78.19 156 SER A C 1
ATOM 1273 O O . SER A 1 156 ? 33.982 -9.136 -62.253 1.00 78.19 156 SER A O 1
ATOM 1275 N N . VAL A 1 157 ? 32.591 -7.575 -61.457 1.00 77.00 157 VAL A N 1
ATOM 1276 C CA . VAL A 1 157 ? 33.653 -6.624 -61.073 1.00 77.00 157 VAL A CA 1
ATOM 1277 C C . VAL A 1 157 ? 34.498 -7.165 -59.904 1.00 77.00 157 VAL A C 1
ATOM 1279 O O . VAL A 1 157 ? 35.663 -6.813 -59.778 1.00 77.00 157 VAL A O 1
ATOM 1282 N N . LEU A 1 158 ? 33.950 -8.080 -59.092 1.00 79.69 158 LEU A N 1
ATOM 1283 C CA . LEU A 1 158 ? 34.648 -8.770 -57.997 1.00 79.69 158 LEU A CA 1
ATOM 1284 C C . LEU A 1 158 ? 35.177 -10.163 -58.408 1.00 79.69 158 LEU A C 1
ATOM 1286 O O . LEU A 1 158 ? 35.543 -10.969 -57.552 1.00 79.69 158 LEU A O 1
ATOM 1290 N N . GLU A 1 159 ? 35.202 -10.471 -59.711 1.00 72.75 159 GLU A N 1
ATOM 1291 C CA . GLU A 1 159 ? 35.772 -11.713 -60.268 1.00 72.75 159 GLU A CA 1
ATOM 1292 C C . GLU A 1 159 ? 37.194 -11.514 -60.829 1.00 72.75 159 GLU A C 1
ATOM 1294 O O . GLU A 1 159 ? 37.779 -12.448 -61.370 1.00 72.75 159 GLU A O 1
ATOM 1299 N N . THR A 1 160 ? 37.772 -10.316 -60.674 1.00 63.75 160 THR A N 1
ATOM 1300 C CA . THR A 1 160 ? 39.156 -9.986 -61.065 1.00 63.75 160 THR A CA 1
ATOM 1301 C C . THR A 1 160 ? 40.153 -9.993 -59.898 1.00 63.75 160 THR A C 1
ATOM 1303 O O . THR A 1 160 ? 41.317 -9.657 -60.096 1.00 63.75 160 THR A O 1
ATOM 1306 N N . GLU A 1 161 ? 39.728 -10.345 -58.680 1.00 64.62 161 GLU A N 1
ATOM 1307 C CA . GLU A 1 161 ? 40.643 -10.573 -57.553 1.00 64.62 161 GLU A CA 1
ATOM 1308 C C . GLU A 1 161 ? 41.343 -11.935 -57.709 1.00 64.62 161 GLU A C 1
ATOM 1310 O O . GLU A 1 161 ? 40.680 -12.966 -57.782 1.00 64.62 161 GLU A O 1
ATOM 1315 N N . GLU A 1 162 ? 42.682 -11.962 -57.725 1.00 60.06 162 GLU A N 1
ATOM 1316 C CA . GLU A 1 162 ? 43.466 -13.213 -57.817 1.00 60.06 162 GLU A CA 1
ATOM 1317 C C . GLU A 1 162 ? 43.511 -14.014 -56.495 1.00 60.06 162 GLU A C 1
ATOM 1319 O O . GLU A 1 162 ? 44.068 -15.113 -56.442 1.00 60.06 162 GLU A O 1
ATOM 1324 N N . SER A 1 163 ? 42.943 -13.475 -55.412 1.00 71.19 163 SER A N 1
ATOM 1325 C CA . SER A 1 163 ? 42.900 -14.095 -54.085 1.00 71.19 163 SER A CA 1
ATOM 1326 C C . SER A 1 163 ? 41.616 -14.904 -53.849 1.00 71.19 163 SER A C 1
ATOM 1328 O O . SER A 1 163 ? 40.533 -14.422 -54.188 1.00 71.19 163 SER A O 1
ATOM 1330 N N . PRO A 1 164 ? 41.695 -16.078 -53.187 1.00 77.94 164 PRO A N 1
ATOM 1331 C CA . PRO A 1 164 ? 40.510 -16.851 -52.823 1.00 77.94 164 PRO A CA 1
ATOM 1332 C C . PRO A 1 164 ? 39.599 -16.063 -51.861 1.00 77.94 164 PRO A C 1
ATOM 1334 O O . PRO A 1 164 ? 40.101 -15.281 -51.047 1.00 77.94 164 PRO A O 1
ATOM 1337 N N . PRO A 1 165 ? 38.271 -16.273 -51.910 1.00 86.31 165 PRO A N 1
ATOM 1338 C CA . PRO A 1 165 ? 37.326 -15.544 -51.073 1.00 86.31 165 PRO A CA 1
ATOM 1339 C C . PRO A 1 165 ? 37.514 -15.894 -49.591 1.00 86.31 165 PRO A C 1
ATOM 1341 O O . PRO A 1 165 ? 37.404 -17.056 -49.203 1.00 86.31 165 PRO A O 1
ATOM 1344 N N . THR A 1 166 ? 37.724 -14.883 -48.745 1.00 88.56 166 THR A N 1
ATOM 1345 C CA . THR A 1 166 ? 37.811 -15.030 -47.281 1.00 88.56 166 THR A CA 1
ATOM 1346 C C . THR A 1 166 ? 36.603 -14.402 -46.587 1.00 88.56 166 THR A C 1
ATOM 1348 O O . THR A 1 166 ? 36.069 -13.387 -47.041 1.00 88.56 166 THR A O 1
ATOM 1351 N N . ILE A 1 167 ? 36.153 -14.992 -45.475 1.00 88.06 167 ILE A N 1
ATOM 1352 C CA . ILE A 1 167 ? 34.965 -14.510 -44.749 1.00 88.06 167 ILE A CA 1
ATOM 1353 C C . ILE A 1 167 ? 35.230 -13.155 -44.068 1.00 88.06 167 ILE A C 1
ATOM 1355 O O . ILE A 1 167 ? 34.320 -12.351 -43.879 1.00 88.06 167 ILE A O 1
ATOM 1359 N N . GLU A 1 168 ? 36.495 -12.848 -43.779 1.00 88.56 168 GLU A N 1
ATOM 1360 C CA . GLU A 1 168 ? 36.960 -11.572 -43.241 1.00 88.56 168 GLU A CA 1
ATOM 1361 C C . GLU A 1 168 ? 36.667 -10.397 -44.187 1.00 88.56 168 GLU A C 1
ATOM 1363 O O . GLU A 1 168 ? 36.352 -9.308 -43.702 1.00 88.56 168 GLU A O 1
ATOM 1368 N N . ARG A 1 169 ? 36.693 -10.598 -45.518 1.00 88.94 169 ARG A N 1
ATOM 1369 C CA . ARG A 1 169 ? 36.380 -9.538 -46.502 1.00 88.94 169 ARG A CA 1
ATOM 1370 C C . ARG A 1 169 ? 34.972 -8.968 -46.319 1.00 88.94 169 ARG A C 1
ATOM 1372 O O . ARG A 1 169 ? 34.783 -7.789 -46.590 1.00 88.94 169 ARG A O 1
ATOM 1379 N N . LEU A 1 170 ? 34.014 -9.734 -45.778 1.00 89.00 170 LEU A N 1
ATOM 1380 C CA . LEU A 1 170 ? 32.661 -9.245 -45.461 1.00 89.00 170 LEU A CA 1
ATOM 1381 C C . LEU A 1 170 ? 32.662 -8.019 -44.530 1.00 89.00 170 LEU A C 1
ATOM 1383 O O . LEU A 1 170 ? 31.770 -7.184 -44.628 1.00 89.00 170 LEU A O 1
ATOM 1387 N N . THR A 1 171 ? 33.676 -7.876 -43.668 1.00 89.38 171 THR A N 1
ATOM 1388 C CA . THR A 1 171 ? 33.840 -6.724 -42.755 1.00 89.38 171 THR A CA 1
ATOM 1389 C C . THR A 1 171 ? 34.294 -5.433 -43.449 1.00 89.38 171 THR A C 1
ATOM 1391 O O . THR A 1 171 ? 34.574 -4.446 -42.774 1.00 89.38 171 THR A O 1
ATOM 1394 N N . GLN A 1 172 ? 34.412 -5.436 -44.779 1.00 91.00 172 GLN A N 1
ATOM 1395 C CA . GLN A 1 172 ? 34.817 -4.296 -45.608 1.00 91.00 172 GLN A CA 1
ATOM 1396 C C . GLN A 1 172 ? 33.740 -3.924 -46.642 1.00 91.00 172 GLN A C 1
ATOM 1398 O O . GLN A 1 172 ? 33.990 -3.092 -47.510 1.00 91.00 172 GLN A O 1
ATOM 1403 N N . PHE A 1 173 ? 32.549 -4.525 -46.563 1.00 90.19 173 PHE A N 1
ATOM 1404 C CA . PHE A 1 173 ? 31.431 -4.254 -47.462 1.00 90.19 173 PHE A CA 1
ATOM 1405 C C . PHE A 1 173 ? 30.231 -3.681 -46.713 1.00 90.19 173 PHE A C 1
ATOM 1407 O O . PHE A 1 173 ? 29.886 -4.121 -45.618 1.00 90.19 173 PHE A O 1
ATOM 1414 N N . VAL A 1 174 ? 29.542 -2.753 -47.370 1.00 89.12 174 VAL A N 1
ATOM 1415 C CA . VAL A 1 174 ? 28.244 -2.227 -46.943 1.00 89.12 174 VAL A CA 1
ATOM 1416 C C . VAL A 1 174 ? 27.203 -2.559 -48.005 1.00 89.12 174 VAL A C 1
ATOM 1418 O O . VAL A 1 174 ? 27.478 -2.466 -49.199 1.00 89.12 174 VAL A O 1
ATOM 1421 N N . MET A 1 175 ? 26.006 -2.950 -47.572 1.00 87.25 175 MET A N 1
ATOM 1422 C CA . MET A 1 175 ? 24.922 -3.407 -48.439 1.00 87.25 175 MET A CA 1
ATOM 1423 C C . MET A 1 175 ? 23.643 -2.619 -48.144 1.00 87.25 175 MET A C 1
ATOM 1425 O O . MET A 1 175 ? 23.278 -2.487 -46.981 1.00 87.25 175 MET A O 1
ATOM 1429 N N . THR A 1 176 ? 22.940 -2.133 -49.166 1.00 82.88 176 THR A N 1
ATOM 1430 C CA . THR A 1 176 ? 21.571 -1.590 -49.042 1.00 82.88 176 THR A CA 1
ATOM 1431 C C . THR A 1 176 ? 20.693 -2.127 -50.159 1.00 82.88 176 THR A C 1
ATOM 1433 O O . THR A 1 176 ? 20.970 -1.839 -51.327 1.00 82.88 176 THR A O 1
ATOM 1436 N N . GLU A 1 177 ? 19.634 -2.862 -49.816 1.00 77.12 177 GLU A N 1
ATOM 1437 C CA . GLU A 1 177 ? 18.714 -3.528 -50.751 1.00 77.12 177 GLU A CA 1
ATOM 1438 C C . GLU A 1 177 ? 19.472 -4.468 -51.714 1.00 77.12 177 GLU A C 1
ATOM 1440 O O . GLU A 1 177 ? 19.757 -5.623 -51.404 1.00 77.12 177 GLU A O 1
ATOM 1445 N N . LYS A 1 178 ? 19.867 -3.941 -52.881 1.00 83.19 178 LYS A N 1
ATOM 1446 C CA . LYS A 1 178 ? 20.621 -4.623 -53.947 1.00 83.19 178 LYS A CA 1
ATOM 1447 C C . LYS A 1 178 ? 21.936 -3.929 -54.309 1.00 83.19 178 LYS A C 1
ATOM 1449 O O . LYS A 1 178 ? 22.607 -4.350 -55.243 1.00 83.19 178 LYS A O 1
ATOM 1454 N N . SER A 1 179 ? 22.303 -2.870 -53.593 1.00 88.50 179 SER A N 1
ATOM 1455 C CA . SER A 1 179 ? 23.527 -2.095 -53.813 1.00 88.50 179 SER A CA 1
ATOM 1456 C C . SER A 1 179 ? 24.618 -2.536 -52.833 1.00 88.50 179 SER A C 1
ATOM 1458 O O . SER A 1 179 ? 24.473 -2.327 -51.631 1.00 88.50 179 SER A O 1
ATOM 1460 N N . LEU A 1 180 ? 25.703 -3.118 -53.345 1.00 90.56 180 LEU A N 1
ATOM 1461 C CA . LEU A 1 180 ? 26.886 -3.538 -52.590 1.00 90.56 180 LEU A CA 1
ATOM 1462 C C . LEU A 1 180 ? 28.023 -2.528 -52.794 1.00 90.56 180 LEU A C 1
ATOM 1464 O O . LEU A 1 180 ? 28.365 -2.211 -53.928 1.00 90.56 180 LEU A O 1
ATOM 1468 N N . PHE A 1 181 ? 28.640 -2.046 -51.720 1.00 90.69 181 PHE A N 1
ATOM 1469 C CA . PHE A 1 181 ? 29.718 -1.057 -51.760 1.00 90.69 181 PHE A CA 1
ATOM 1470 C C . PHE A 1 181 ? 30.961 -1.592 -51.039 1.00 90.69 181 PHE A C 1
ATOM 1472 O O . PHE A 1 181 ? 30.888 -1.910 -49.851 1.00 90.69 181 PHE A O 1
ATOM 1479 N N . ASP A 1 182 ? 32.105 -1.673 -51.729 1.00 89.88 182 ASP A N 1
ATOM 1480 C CA . ASP A 1 182 ? 33.388 -1.998 -51.087 1.00 89.88 182 ASP A CA 1
ATOM 1481 C C . ASP A 1 182 ? 33.998 -0.737 -50.458 1.00 89.88 182 ASP A C 1
ATOM 1483 O O . ASP A 1 182 ? 34.335 0.235 -51.144 1.00 89.88 182 ASP A O 1
ATOM 1487 N N . VAL A 1 183 ? 34.149 -0.758 -49.136 1.00 90.06 183 VAL A N 1
ATOM 1488 C CA . VAL A 1 183 ? 34.675 0.346 -48.328 1.00 90.06 183 VAL A CA 1
ATOM 1489 C C . VAL A 1 183 ? 36.182 0.541 -48.568 1.00 90.06 183 VAL A C 1
ATOM 1491 O O . VAL A 1 183 ? 36.692 1.645 -48.365 1.00 90.06 183 VAL A O 1
ATOM 1494 N N . ASN A 1 184 ? 36.902 -0.459 -49.100 1.00 86.69 184 ASN A N 1
ATOM 1495 C CA . ASN A 1 184 ? 38.311 -0.325 -49.497 1.00 86.69 184 ASN A CA 1
ATOM 1496 C C . ASN A 1 184 ? 38.540 0.717 -50.596 1.00 86.69 184 ASN A C 1
ATOM 1498 O O . ASN A 1 184 ? 39.610 1.327 -50.639 1.00 86.69 184 ASN A O 1
ATOM 1502 N N . ASN A 1 185 ? 37.528 1.007 -51.420 1.00 83.94 185 ASN A N 1
ATOM 1503 C CA . ASN A 1 185 ? 37.598 2.097 -52.395 1.00 83.94 185 ASN A CA 1
ATOM 1504 C C . ASN A 1 185 ? 37.873 3.462 -51.731 1.00 83.94 185 ASN A C 1
ATOM 1506 O O . ASN A 1 185 ? 38.381 4.365 -52.385 1.00 83.94 185 ASN A O 1
ATOM 1510 N N . LEU A 1 186 ? 37.574 3.619 -50.434 1.00 87.56 186 LEU A N 1
ATOM 1511 C CA . LEU A 1 186 ? 37.679 4.883 -49.700 1.00 87.56 186 LEU A CA 1
ATOM 1512 C C . LEU A 1 186 ? 39.015 5.101 -48.968 1.00 87.56 186 LEU A C 1
ATOM 1514 O O . LEU A 1 186 ? 39.240 6.202 -48.467 1.00 87.56 186 LEU A O 1
ATOM 1518 N N . VAL A 1 187 ? 39.903 4.098 -48.894 1.00 84.31 187 VAL A N 1
ATOM 1519 C CA . VAL A 1 187 ? 41.123 4.107 -48.044 1.00 84.31 187 VAL A CA 1
ATOM 1520 C C . VAL A 1 187 ? 42.011 5.335 -48.271 1.00 84.31 187 VAL A C 1
ATOM 1522 O O . VAL A 1 187 ? 42.608 5.853 -47.326 1.00 84.31 187 VAL A O 1
ATOM 1525 N N . LEU A 1 188 ? 42.112 5.778 -49.528 1.00 81.75 188 LEU A N 1
ATOM 1526 C CA . LEU A 1 188 ? 43.034 6.819 -49.998 1.00 81.75 188 LEU A CA 1
ATOM 1527 C C . LEU A 1 188 ? 42.331 8.143 -50.353 1.00 81.75 188 LEU A C 1
ATOM 1529 O O . LEU A 1 188 ? 42.939 9.025 -50.968 1.00 81.75 188 LEU A O 1
ATOM 1533 N N . PHE A 1 189 ? 41.048 8.293 -50.016 1.00 87.38 189 PHE A N 1
ATOM 1534 C CA . PHE A 1 189 ? 40.278 9.480 -50.382 1.00 87.38 189 PHE A CA 1
ATOM 1535 C C . PHE A 1 189 ? 40.643 10.679 -49.503 1.00 87.38 189 PHE A C 1
ATOM 1537 O O . PHE A 1 189 ? 40.677 10.621 -48.277 1.00 87.38 189 PHE A O 1
ATOM 1544 N N . LYS A 1 190 ? 40.877 11.822 -50.152 1.00 86.19 190 LYS A N 1
ATOM 1545 C CA . LYS A 1 190 ? 41.042 13.109 -49.464 1.00 86.19 190 LYS A CA 1
ATOM 1546 C C . LYS A 1 190 ? 39.670 13.615 -49.014 1.00 86.19 190 LYS A C 1
ATOM 1548 O O . LYS A 1 190 ? 38.657 13.278 -49.624 1.00 86.19 190 LYS A O 1
ATOM 1553 N N . PHE A 1 191 ? 39.625 14.501 -48.018 1.00 86.38 191 PHE A N 1
ATOM 1554 C CA . PHE A 1 191 ? 38.364 15.032 -47.471 1.00 86.38 191 PHE A CA 1
ATOM 1555 C C . PHE A 1 191 ? 37.409 15.581 -48.551 1.00 86.38 191 PHE A C 1
ATOM 1557 O O . PHE A 1 191 ? 36.218 15.289 -48.522 1.00 86.38 191 PHE A O 1
ATOM 1564 N N . THR A 1 192 ? 37.934 16.266 -49.575 1.00 83.12 192 THR A N 1
ATOM 1565 C CA . THR A 1 192 ? 37.143 16.769 -50.717 1.00 83.12 192 THR A CA 1
ATOM 1566 C C . THR A 1 192 ? 36.476 15.667 -51.548 1.00 83.12 192 THR A C 1
ATOM 1568 O O . THR A 1 192 ? 35.391 15.878 -52.080 1.00 83.12 192 THR A O 1
ATOM 1571 N N . HIS A 1 193 ? 37.084 14.480 -51.638 1.00 87.06 193 HIS A N 1
ATOM 1572 C CA . HIS A 1 193 ? 36.527 13.331 -52.358 1.00 87.06 193 HIS A CA 1
ATOM 1573 C C . HIS A 1 193 ? 35.402 12.686 -51.540 1.00 87.06 193 HIS A C 1
ATOM 1575 O O . HIS A 1 193 ? 34.359 12.351 -52.095 1.00 87.06 193 HIS A O 1
ATOM 1581 N N . HIS A 1 194 ? 35.555 12.605 -50.212 1.00 89.06 194 HIS A N 1
ATOM 1582 C CA . HIS A 1 194 ? 34.463 12.200 -49.323 1.00 89.06 194 HIS A CA 1
ATOM 1583 C C . HIS A 1 194 ? 33.301 13.203 -49.332 1.00 89.06 194 HIS A C 1
ATOM 1585 O O . HIS A 1 194 ? 32.154 12.774 -49.373 1.00 89.06 194 HIS A O 1
ATOM 1591 N N . GLN A 1 195 ? 33.564 14.516 -49.351 1.00 86.25 195 GLN A N 1
ATOM 1592 C CA . GLN A 1 195 ? 32.514 15.538 -49.463 1.00 86.25 195 GLN A CA 1
ATOM 1593 C C . GLN A 1 195 ? 31.746 15.436 -50.790 1.00 86.25 195 GLN A C 1
ATOM 1595 O O . GLN A 1 195 ? 30.519 15.541 -50.793 1.00 86.25 195 GLN A O 1
ATOM 1600 N N . ALA A 1 196 ? 32.453 15.211 -51.902 1.00 86.38 196 ALA A N 1
ATOM 1601 C CA . ALA A 1 196 ? 31.847 15.007 -53.213 1.00 86.38 196 ALA A CA 1
ATOM 1602 C C . ALA A 1 196 ? 31.013 13.717 -53.260 1.00 86.38 196 ALA A C 1
ATOM 1604 O O . ALA A 1 196 ? 29.840 13.769 -53.621 1.00 86.38 196 ALA A O 1
ATOM 1605 N N . LEU A 1 197 ? 31.571 12.589 -52.802 1.00 89.56 197 LEU A N 1
ATOM 1606 C CA . LEU A 1 197 ? 30.849 11.319 -52.695 1.00 89.56 197 LEU A CA 1
ATOM 1607 C C . LEU A 1 197 ? 29.605 11.450 -51.807 1.00 89.56 197 LEU A C 1
ATOM 1609 O O . LEU A 1 197 ? 28.530 11.019 -52.199 1.00 89.56 197 LEU A O 1
ATOM 1613 N N . PHE A 1 198 ? 29.717 12.094 -50.645 1.00 88.50 198 PHE A N 1
ATOM 1614 C CA . PHE A 1 198 ? 28.597 12.325 -49.732 1.00 88.50 198 PHE A CA 1
ATOM 1615 C C . PHE A 1 198 ? 27.485 13.185 -50.351 1.00 88.50 198 PHE A C 1
ATOM 1617 O O . PHE A 1 198 ? 26.305 12.963 -50.070 1.00 88.50 198 PHE A O 1
ATOM 1624 N N . LYS A 1 199 ? 27.832 14.157 -51.208 1.00 86.00 199 LYS A N 1
ATOM 1625 C CA . LYS A 1 199 ? 26.843 14.917 -51.984 1.00 86.00 199 LYS A CA 1
ATOM 1626 C C . LYS A 1 199 ? 26.119 14.004 -52.976 1.00 86.00 199 LYS A C 1
ATOM 1628 O O . LYS A 1 199 ? 24.895 13.949 -52.932 1.00 86.00 199 LYS A O 1
ATOM 1633 N N . THR A 1 200 ? 26.857 13.269 -53.807 1.00 89.25 200 THR A N 1
ATOM 1634 C CA . THR A 1 200 ? 26.280 12.367 -54.817 1.00 89.25 200 THR A CA 1
ATOM 1635 C C . THR A 1 200 ? 25.435 11.266 -54.168 1.00 89.25 200 THR A C 1
ATOM 1637 O O . THR A 1 200 ? 24.296 11.062 -54.565 1.00 89.25 200 THR A O 1
ATOM 1640 N N . LEU A 1 201 ? 25.904 10.641 -53.080 1.00 88.56 201 LEU A N 1
ATOM 1641 C CA . LEU A 1 201 ? 25.126 9.667 -52.304 1.00 88.56 201 LEU A CA 1
ATOM 1642 C C . LEU A 1 201 ? 23.819 10.256 -51.756 1.00 88.56 201 LEU A C 1
ATOM 1644 O O . LEU A 1 201 ? 22.807 9.566 -51.763 1.00 88.56 201 LEU A O 1
ATOM 1648 N N . ARG A 1 202 ? 23.791 11.524 -51.320 1.00 85.94 202 ARG A N 1
ATOM 1649 C CA . ARG A 1 202 ? 22.547 12.166 -50.843 1.00 85.94 202 ARG A CA 1
ATOM 1650 C C . ARG A 1 202 ? 21.528 12.356 -51.967 1.00 85.94 202 ARG A C 1
ATOM 1652 O O . ARG A 1 202 ? 20.331 12.341 -51.697 1.00 85.94 202 ARG A O 1
ATOM 1659 N N . GLU A 1 203 ? 22.004 12.584 -53.185 1.00 84.88 203 GLU A N 1
ATOM 1660 C CA . GLU A 1 203 ? 21.178 12.878 -54.357 1.00 84.88 203 GLU A CA 1
ATOM 1661 C C . GLU A 1 203 ? 20.740 11.590 -55.091 1.00 84.88 203 GLU A C 1
ATOM 1663 O O . GLU A 1 203 ? 19.619 11.541 -55.591 1.00 84.88 203 GLU A O 1
ATOM 1668 N N . GLU A 1 204 ? 21.565 10.534 -55.094 1.00 85.88 204 GLU A N 1
ATOM 1669 C CA . GLU A 1 204 ? 21.350 9.298 -55.874 1.00 85.88 204 GLU A CA 1
ATOM 1670 C C . GLU A 1 204 ? 21.035 8.043 -55.028 1.00 85.88 204 GLU A C 1
ATOM 1672 O O . GLU A 1 204 ? 20.264 7.188 -55.464 1.00 85.88 204 GLU A O 1
ATOM 1677 N N . LYS A 1 205 ? 21.628 7.890 -53.831 1.00 87.38 205 LYS A N 1
ATOM 1678 C CA . LYS A 1 205 ? 21.587 6.653 -53.011 1.00 87.38 205 LYS A CA 1
ATOM 1679 C C . LYS A 1 205 ? 21.555 6.946 -51.492 1.00 87.38 205 LYS A C 1
ATOM 1681 O O . LYS A 1 205 ? 22.445 6.498 -50.762 1.00 87.38 205 LYS A O 1
ATOM 1686 N N . PRO A 1 206 ? 20.558 7.690 -50.972 1.00 86.56 206 PRO A N 1
ATOM 1687 C CA . PRO A 1 206 ? 20.607 8.227 -49.610 1.00 86.56 206 PRO A CA 1
ATOM 1688 C C . PRO A 1 206 ? 20.673 7.153 -48.514 1.00 86.56 206 PRO A C 1
ATOM 1690 O O . PRO A 1 206 ? 21.373 7.360 -47.529 1.00 86.56 206 PRO A O 1
ATOM 1693 N N . ALA A 1 207 ? 20.034 5.991 -48.700 1.00 82.56 207 ALA A N 1
ATOM 1694 C CA . ALA A 1 207 ? 20.078 4.881 -47.740 1.00 82.56 207 ALA A CA 1
ATOM 1695 C C . ALA A 1 207 ? 21.503 4.354 -47.473 1.00 82.56 207 ALA A C 1
ATOM 1697 O O . ALA A 1 207 ? 21.796 3.875 -46.378 1.00 82.56 207 ALA A O 1
ATOM 1698 N N . LEU A 1 208 ? 22.411 4.473 -48.451 1.00 85.94 208 LEU A N 1
ATOM 1699 C CA . LEU A 1 208 ? 23.791 4.013 -48.307 1.00 85.94 208 LEU A CA 1
ATOM 1700 C C . LEU A 1 208 ? 24.611 4.924 -47.379 1.00 85.94 208 LEU A C 1
ATOM 1702 O O . LEU A 1 208 ? 25.598 4.462 -46.818 1.00 85.94 208 LEU A O 1
ATOM 1706 N N . ILE A 1 209 ? 24.205 6.187 -47.176 1.00 85.19 209 ILE A N 1
ATOM 1707 C CA . ILE A 1 209 ? 24.917 7.145 -46.313 1.00 85.19 209 ILE A CA 1
ATOM 1708 C C . ILE A 1 209 ? 25.052 6.595 -44.901 1.00 85.19 209 ILE A C 1
ATOM 1710 O O . ILE A 1 209 ? 26.172 6.466 -44.410 1.00 85.19 209 ILE A O 1
ATOM 1714 N N . ASP A 1 210 ? 23.934 6.286 -44.245 1.00 79.62 210 ASP A N 1
ATOM 1715 C CA . ASP A 1 210 ? 23.975 5.973 -42.821 1.00 79.62 210 ASP A CA 1
ATOM 1716 C C . ASP A 1 210 ? 24.747 4.675 -42.581 1.00 79.62 210 ASP A C 1
ATOM 1718 O O . ASP A 1 210 ? 25.648 4.661 -41.751 1.00 79.62 210 ASP A O 1
ATOM 1722 N N . LYS A 1 211 ? 24.542 3.628 -43.388 1.00 84.88 211 LYS A N 1
ATOM 1723 C CA . LYS A 1 211 ? 25.346 2.404 -43.256 1.00 84.88 211 LYS A CA 1
ATOM 1724 C C . LYS A 1 211 ? 26.833 2.612 -43.557 1.00 84.88 211 LYS A C 1
ATOM 1726 O O . LYS A 1 211 ? 27.675 2.109 -42.817 1.00 84.88 211 LYS A O 1
ATOM 1731 N N . LEU A 1 212 ? 27.177 3.356 -44.614 1.00 88.31 212 LEU A N 1
ATOM 1732 C CA . LEU A 1 212 ? 28.570 3.587 -45.018 1.00 88.31 212 LEU A CA 1
ATOM 1733 C C . LEU A 1 212 ? 29.335 4.412 -43.982 1.00 88.31 212 LEU A C 1
ATOM 1735 O O . LEU A 1 212 ? 30.478 4.097 -43.654 1.00 88.31 212 LEU A O 1
ATOM 1739 N N . TYR A 1 213 ? 28.702 5.454 -43.447 1.00 88.44 213 TYR A N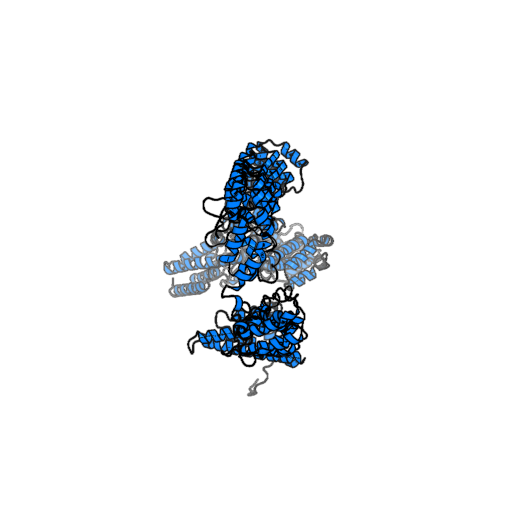 1
ATOM 1740 C CA . TYR A 1 213 ? 29.333 6.353 -42.490 1.00 88.44 213 TYR A CA 1
ATOM 1741 C C . TYR A 1 213 ? 29.210 5.892 -41.031 1.00 88.44 213 TYR A C 1
ATOM 1743 O O . TYR A 1 213 ? 30.007 6.330 -40.207 1.00 88.44 213 TYR A O 1
ATOM 1751 N N . GLN A 1 214 ? 28.298 4.971 -40.699 1.00 84.69 214 GLN A N 1
ATOM 1752 C CA . GLN A 1 214 ? 28.256 4.303 -39.390 1.00 84.69 214 GLN A CA 1
ATOM 1753 C C . GLN A 1 214 ? 29.102 3.015 -39.329 1.00 84.69 214 GLN A C 1
ATOM 1755 O O . GLN A 1 214 ? 29.304 2.493 -38.232 1.00 84.69 214 GLN A O 1
ATOM 1760 N N . HIS A 1 215 ? 29.630 2.533 -40.465 1.00 85.44 215 HIS A N 1
ATOM 1761 C CA . HIS A 1 215 ? 30.361 1.263 -40.615 1.00 85.44 215 HIS A CA 1
ATOM 1762 C C . HIS A 1 215 ? 31.491 1.042 -39.591 1.00 85.44 215 HIS A C 1
ATOM 1764 O O . HIS A 1 215 ? 31.685 -0.072 -39.094 1.00 85.44 215 HIS A O 1
ATOM 1770 N N . ASN A 1 216 ? 32.243 2.102 -39.262 1.00 84.94 216 ASN A N 1
ATOM 1771 C CA . ASN A 1 216 ? 33.195 2.125 -38.150 1.00 84.94 216 ASN A CA 1
ATOM 1772 C C . ASN A 1 216 ? 33.442 3.553 -37.618 1.00 84.94 216 ASN A C 1
ATOM 1774 O O . ASN A 1 216 ? 32.997 4.547 -38.190 1.00 84.94 216 ASN A O 1
ATOM 1778 N N . HIS A 1 217 ? 34.188 3.649 -36.514 1.00 80.38 217 HIS A N 1
ATOM 1779 C CA . HIS A 1 217 ? 34.411 4.889 -35.765 1.00 80.38 217 HIS A CA 1
ATOM 1780 C C . HIS A 1 217 ? 35.172 5.993 -36.531 1.00 80.38 217 HIS A C 1
ATOM 1782 O O . HIS A 1 217 ? 34.901 7.182 -36.334 1.00 80.38 217 HIS A O 1
ATOM 1788 N N . ASP A 1 218 ? 36.106 5.634 -37.419 1.00 84.81 218 ASP A N 1
ATOM 1789 C CA . ASP A 1 218 ? 36.822 6.608 -38.251 1.00 84.81 218 ASP A CA 1
ATOM 1790 C C . ASP A 1 218 ? 35.873 7.222 -39.302 1.00 84.81 218 ASP A C 1
ATOM 1792 O O . ASP A 1 218 ? 35.859 8.445 -39.469 1.00 84.81 218 ASP A O 1
ATOM 1796 N N . PHE A 1 219 ? 35.007 6.418 -39.937 1.00 86.44 219 PHE A N 1
ATOM 1797 C CA . PHE A 1 219 ? 33.977 6.923 -40.859 1.00 86.44 219 PHE A CA 1
ATOM 1798 C C . PHE A 1 219 ? 32.893 7.756 -40.151 1.00 86.44 219 PHE A C 1
ATOM 1800 O O . PHE A 1 219 ? 32.492 8.797 -40.679 1.00 86.44 219 PHE A O 1
ATOM 1807 N N . GLN A 1 220 ? 32.500 7.390 -38.925 1.00 82.81 220 GLN A N 1
ATOM 1808 C CA . GLN A 1 220 ? 31.590 8.191 -38.089 1.00 82.81 220 GLN A CA 1
ATOM 1809 C C . GLN A 1 220 ? 32.183 9.571 -37.772 1.00 82.81 220 GLN A C 1
ATOM 1811 O O . GLN A 1 220 ? 31.498 10.597 -37.828 1.00 82.81 220 GLN A O 1
ATOM 1816 N N . THR A 1 221 ? 33.480 9.608 -37.458 1.00 83.19 221 THR A N 1
ATOM 1817 C CA . THR A 1 221 ? 34.210 10.844 -37.146 1.00 83.19 221 THR A CA 1
ATOM 1818 C C . THR A 1 221 ? 34.347 11.734 -38.383 1.00 83.19 221 THR A C 1
ATOM 1820 O O . THR A 1 221 ? 34.074 12.936 -38.306 1.00 83.19 221 THR A O 1
ATOM 1823 N N . LEU A 1 222 ? 34.671 11.147 -39.541 1.00 85.81 222 LEU A N 1
ATOM 1824 C CA . LEU A 1 222 ? 34.657 11.824 -40.840 1.00 85.81 222 LEU A CA 1
ATOM 1825 C C . LEU A 1 222 ? 33.280 12.437 -41.139 1.00 85.81 222 LEU A C 1
ATOM 1827 O O . LEU A 1 222 ? 33.202 13.601 -41.526 1.00 85.81 222 LEU A O 1
ATOM 1831 N N . TYR A 1 223 ? 32.192 11.693 -40.927 1.00 86.50 223 TYR A N 1
ATOM 1832 C CA . TYR A 1 223 ? 30.827 12.165 -41.166 1.00 86.50 223 TYR A CA 1
ATOM 1833 C C . TYR A 1 223 ? 30.463 13.379 -40.304 1.00 86.50 223 TYR A C 1
ATOM 1835 O O . TYR A 1 223 ? 30.047 14.411 -40.840 1.00 86.50 223 TYR A O 1
ATOM 1843 N N . LYS A 1 224 ? 30.716 13.316 -38.988 1.00 80.69 224 LYS A N 1
ATOM 1844 C CA . LYS A 1 224 ? 30.516 14.459 -38.078 1.00 80.69 224 LYS A CA 1
ATOM 1845 C C . LYS A 1 224 ? 31.340 15.678 -38.517 1.00 80.69 224 LYS A C 1
ATOM 1847 O O . LYS A 1 224 ? 30.800 16.781 -38.606 1.00 80.69 224 LYS A O 1
ATOM 1852 N N . GLN A 1 225 ? 32.608 15.492 -38.894 1.00 83.06 225 GLN A N 1
ATOM 1853 C CA . GLN A 1 225 ? 33.449 16.583 -39.405 1.00 83.06 225 GLN A CA 1
ATOM 1854 C C . GLN A 1 225 ? 32.951 17.152 -40.748 1.00 83.06 225 GLN A C 1
ATOM 1856 O O . GLN A 1 225 ? 32.943 18.371 -40.920 1.00 83.06 225 GLN A O 1
ATOM 1861 N N . MET A 1 226 ? 32.460 16.325 -41.680 1.00 85.44 226 MET A N 1
ATOM 1862 C CA . MET A 1 226 ? 31.838 16.798 -42.927 1.00 85.44 226 MET A CA 1
ATOM 1863 C C . MET A 1 226 ? 30.565 17.616 -42.674 1.00 85.44 226 MET A C 1
ATOM 1865 O O . MET A 1 226 ? 30.315 18.582 -43.397 1.00 85.44 226 MET A O 1
ATOM 1869 N N . LEU A 1 227 ? 29.764 17.283 -41.658 1.00 78.38 227 LEU A N 1
ATOM 1870 C CA . LEU A 1 227 ? 28.606 18.096 -41.270 1.00 78.38 227 LEU A CA 1
ATOM 1871 C C . LEU A 1 227 ? 29.033 19.439 -40.657 1.00 78.38 227 LEU A C 1
ATOM 1873 O O . LEU A 1 227 ? 28.476 20.474 -41.025 1.00 78.38 227 LEU A O 1
ATOM 1877 N N . ILE A 1 228 ? 30.052 19.449 -39.792 1.00 75.62 228 ILE A N 1
ATOM 1878 C CA . ILE A 1 228 ? 30.571 20.669 -39.151 1.00 75.62 228 ILE A CA 1
ATOM 1879 C C . ILE A 1 228 ? 31.216 21.618 -40.179 1.00 75.62 228 ILE A C 1
ATOM 1881 O O . ILE A 1 228 ? 30.891 22.804 -40.193 1.00 75.62 228 ILE A O 1
ATOM 1885 N N . VAL A 1 229 ? 32.048 21.118 -41.104 1.00 74.75 229 VAL A N 1
ATOM 1886 C CA . VAL A 1 229 ? 32.633 21.934 -42.194 1.00 74.75 229 VAL A CA 1
ATOM 1887 C C . VAL A 1 229 ? 31.548 22.551 -43.087 1.00 74.75 229 VAL A C 1
ATOM 1889 O O . VAL A 1 229 ? 31.695 23.685 -43.540 1.00 74.75 229 VAL A O 1
ATOM 1892 N N . ASN A 1 230 ? 30.421 21.865 -43.282 1.00 68.75 230 ASN A N 1
ATOM 1893 C CA . ASN A 1 230 ? 29.271 22.385 -44.029 1.00 68.75 230 ASN A CA 1
ATOM 1894 C C . ASN A 1 230 ? 28.317 23.270 -43.189 1.00 68.75 230 ASN A C 1
ATOM 1896 O O . ASN A 1 230 ? 27.206 23.552 -43.635 1.00 68.75 230 ASN A O 1
ATOM 1900 N N . ASN A 1 231 ? 28.724 23.710 -41.990 1.00 64.56 231 ASN A N 1
ATOM 1901 C CA . ASN A 1 231 ? 27.930 24.509 -41.044 1.00 64.56 231 ASN A CA 1
ATOM 1902 C C . ASN A 1 231 ? 26.591 23.846 -40.624 1.00 64.56 231 ASN A C 1
ATOM 1904 O O . ASN A 1 231 ? 25.624 24.536 -40.302 1.00 64.56 231 ASN A O 1
ATOM 1908 N N . LYS A 1 232 ? 26.520 22.505 -40.625 1.00 63.03 232 LYS A N 1
ATOM 1909 C CA . LYS A 1 232 ? 25.335 21.700 -40.255 1.00 63.03 232 LYS A CA 1
ATOM 1910 C C . LYS A 1 232 ? 25.511 20.893 -38.956 1.00 63.03 232 LYS A C 1
ATOM 1912 O O . LYS A 1 232 ? 24.768 19.946 -38.724 1.00 63.03 232 LYS A O 1
ATOM 1917 N N . GLY A 1 233 ? 26.481 21.252 -38.112 1.00 64.50 233 GLY A N 1
ATOM 1918 C CA . GLY A 1 233 ? 26.683 20.615 -36.804 1.00 64.50 233 GLY A CA 1
ATOM 1919 C C . GLY A 1 233 ? 25.578 20.938 -35.785 1.00 64.50 233 GLY A C 1
ATOM 1920 O O . GLY A 1 233 ? 25.032 22.045 -35.773 1.00 64.50 233 GLY A O 1
ATOM 1921 N N . GLN A 1 234 ? 25.277 19.977 -34.909 1.00 71.81 234 GLN A N 1
ATOM 1922 C CA . GLN A 1 234 ? 24.415 20.163 -33.733 1.00 71.81 234 GLN A CA 1
ATOM 1923 C C . GLN A 1 234 ? 25.129 20.975 -32.642 1.00 71.81 234 GLN A C 1
ATOM 1925 O O . GLN A 1 234 ? 26.359 20.961 -32.538 1.00 71.81 234 GLN A O 1
ATOM 1930 N N . SER A 1 235 ? 24.357 21.694 -31.829 1.00 82.88 235 SER A N 1
ATOM 1931 C CA . SER A 1 235 ? 24.855 22.461 -30.682 1.00 82.88 235 SER A CA 1
ATOM 1932 C C . SER A 1 235 ? 25.146 21.561 -29.470 1.00 82.88 235 SER A C 1
ATOM 1934 O O . SER A 1 235 ? 24.489 20.527 -29.310 1.00 82.88 235 SER A O 1
ATOM 1936 N N . PRO A 1 236 ? 26.077 21.947 -28.575 1.00 87.19 236 PRO A N 1
ATOM 1937 C CA . PRO A 1 236 ? 26.344 21.174 -27.364 1.00 87.19 236 PRO A CA 1
ATOM 1938 C C . PRO A 1 236 ? 25.110 20.971 -26.473 1.00 87.19 236 PRO A C 1
ATOM 1940 O O . PRO A 1 236 ? 25.007 19.938 -25.822 1.00 87.19 236 PRO A O 1
ATOM 1943 N N . TYR A 1 237 ? 24.149 21.904 -26.473 1.00 82.69 237 TYR A N 1
ATOM 1944 C CA . TYR A 1 237 ? 22.867 21.757 -25.777 1.00 82.69 237 TYR A CA 1
ATOM 1945 C C . TYR A 1 237 ? 22.082 20.528 -26.261 1.00 82.69 237 TYR A C 1
ATOM 1947 O O . TYR A 1 237 ? 21.556 19.769 -25.449 1.00 82.69 237 TYR A O 1
ATOM 1955 N N . GLU A 1 238 ? 22.008 20.327 -27.580 1.00 76.50 238 GLU A N 1
ATOM 1956 C CA . GLU A 1 238 ? 21.272 19.222 -28.202 1.00 76.50 238 GLU A CA 1
ATOM 1957 C C . GLU A 1 238 ? 21.936 17.871 -27.877 1.00 76.50 238 GLU A C 1
ATOM 1959 O O . GLU A 1 238 ? 21.252 16.951 -27.423 1.00 76.50 238 GLU A O 1
ATOM 1964 N N . GLU A 1 239 ? 23.264 17.772 -28.009 1.00 83.31 239 GLU A N 1
ATOM 1965 C CA . GLU A 1 239 ? 23.995 16.518 -27.769 1.00 83.31 239 GLU A CA 1
ATOM 1966 C C . GLU A 1 239 ? 24.105 16.169 -26.269 1.00 83.31 239 GLU A C 1
ATOM 1968 O O . GLU A 1 239 ? 23.940 15.012 -25.884 1.00 83.31 239 GLU A O 1
ATOM 1973 N N . ILE A 1 240 ? 24.317 17.153 -25.383 1.00 86.00 240 ILE A N 1
ATOM 1974 C CA . ILE A 1 240 ? 24.336 16.917 -23.925 1.00 86.00 240 ILE A CA 1
ATOM 1975 C C . ILE A 1 240 ? 22.946 16.494 -23.436 1.00 86.00 240 ILE A C 1
ATOM 1977 O O . ILE A 1 240 ? 22.842 15.618 -22.579 1.00 86.00 240 ILE A O 1
ATOM 1981 N N . LYS A 1 241 ? 21.867 17.055 -23.999 1.00 77.00 241 LYS A N 1
ATOM 1982 C CA . LYS A 1 241 ? 20.492 16.638 -23.684 1.00 77.00 241 LYS A CA 1
ATOM 1983 C C . LYS A 1 241 ? 20.210 15.197 -24.119 1.00 77.00 241 LYS A C 1
ATOM 1985 O O . LYS A 1 241 ? 19.520 14.478 -23.394 1.00 77.00 241 LYS A O 1
ATOM 1990 N N . LEU A 1 242 ? 20.763 14.763 -25.254 1.00 75.62 242 LEU A N 1
ATOM 1991 C CA . LEU A 1 242 ? 20.728 13.362 -25.674 1.00 75.62 242 LEU A CA 1
ATOM 1992 C C . LEU A 1 242 ? 21.526 12.476 -24.701 1.00 75.62 242 LEU A C 1
ATOM 1994 O O . LEU A 1 242 ? 20.987 11.489 -24.207 1.00 75.62 242 LEU A O 1
ATOM 1998 N N . LEU A 1 243 ? 22.750 12.866 -24.328 1.00 82.50 243 LEU A N 1
ATOM 1999 C CA . LEU A 1 243 ? 23.564 12.109 -23.370 1.00 82.50 243 LEU A CA 1
ATOM 2000 C C . LEU A 1 243 ? 22.882 11.968 -21.996 1.00 82.50 243 LEU A C 1
ATOM 2002 O O . LEU A 1 243 ? 22.796 10.858 -21.479 1.00 82.50 243 LEU A O 1
ATOM 2006 N N . ILE A 1 244 ? 22.368 13.058 -21.408 1.00 73.31 244 ILE A N 1
ATOM 2007 C CA . ILE A 1 244 ? 21.640 13.041 -20.120 1.00 73.31 244 ILE A CA 1
ATOM 2008 C C . ILE A 1 244 ? 20.534 11.998 -20.141 1.00 73.31 244 ILE A C 1
ATOM 2010 O O . ILE A 1 244 ? 20.381 11.230 -19.189 1.00 73.31 244 ILE A O 1
ATOM 2014 N N . ARG A 1 245 ? 19.763 11.981 -21.231 1.00 69.88 245 ARG A N 1
ATOM 2015 C CA . ARG A 1 245 ? 18.678 11.036 -21.426 1.00 69.88 245 ARG A CA 1
ATOM 2016 C C . ARG A 1 245 ? 19.217 9.610 -21.409 1.00 69.88 245 ARG A C 1
ATOM 2018 O O . ARG A 1 245 ? 18.846 8.849 -20.525 1.00 69.88 245 ARG A O 1
ATOM 2025 N N . GLU A 1 246 ? 20.117 9.256 -22.318 1.00 69.31 246 GLU A N 1
ATOM 2026 C CA . GLU A 1 246 ? 20.578 7.870 -22.452 1.00 69.31 246 GLU A CA 1
ATOM 2027 C C . GLU A 1 246 ? 21.367 7.367 -21.221 1.00 69.31 246 GLU A C 1
ATOM 2029 O O . GLU A 1 246 ? 21.251 6.194 -20.864 1.00 69.31 246 GLU A O 1
ATOM 2034 N N . LEU A 1 247 ? 22.073 8.248 -20.496 1.00 71.81 247 LEU A N 1
ATOM 2035 C CA . LEU A 1 247 ? 22.674 7.942 -19.187 1.00 71.81 247 LEU A CA 1
ATOM 2036 C C . LEU A 1 247 ? 21.625 7.716 -18.086 1.00 71.81 247 LEU A C 1
ATOM 2038 O O . LEU A 1 247 ? 21.782 6.807 -17.276 1.00 71.81 247 LEU A O 1
ATOM 2042 N N . THR A 1 248 ? 20.547 8.509 -18.054 1.00 64.62 248 THR A N 1
ATOM 2043 C CA . THR A 1 248 ? 19.438 8.313 -17.099 1.00 64.62 248 THR A CA 1
ATOM 2044 C C . THR A 1 248 ? 18.740 6.977 -17.348 1.00 64.62 248 THR A C 1
ATOM 2046 O O . THR A 1 248 ? 18.446 6.249 -16.404 1.00 64.62 248 THR A O 1
ATOM 2049 N N . LEU A 1 249 ? 18.503 6.644 -18.620 1.00 60.19 249 LEU A N 1
ATOM 2050 C CA . LEU A 1 249 ? 17.833 5.411 -19.036 1.00 60.19 249 LEU A CA 1
ATOM 2051 C C . LEU A 1 249 ? 18.704 4.165 -18.823 1.00 60.19 249 LEU A C 1
ATOM 2053 O O . LEU A 1 249 ? 18.186 3.101 -18.509 1.00 60.19 249 LEU A O 1
ATOM 2057 N N . GLY A 1 250 ? 20.026 4.282 -18.964 1.00 58.06 250 GLY A N 1
ATOM 2058 C CA . GLY A 1 250 ? 20.966 3.193 -18.687 1.00 58.06 250 GLY A CA 1
ATOM 2059 C C . GLY A 1 250 ? 21.430 3.082 -17.231 1.00 58.06 250 GLY A C 1
ATOM 2060 O O . GLY A 1 250 ? 22.394 2.361 -16.976 1.00 58.06 250 GLY A O 1
ATOM 2061 N N . GLY A 1 251 ? 20.794 3.797 -16.299 1.00 57.09 251 GLY A N 1
ATOM 2062 C CA . GLY A 1 251 ? 21.173 3.845 -14.887 1.00 57.09 251 GLY A CA 1
ATOM 2063 C C . GLY A 1 251 ? 20.737 2.643 -14.048 1.00 57.09 251 GLY A C 1
ATOM 2064 O O . GLY A 1 251 ? 19.747 1.969 -14.347 1.00 57.09 251 GLY A O 1
ATOM 2065 N N . GLU A 1 252 ? 21.452 2.413 -12.947 1.00 52.09 252 GLU A N 1
ATOM 2066 C CA . GLU A 1 252 ? 21.215 1.320 -11.989 1.00 52.09 252 GLU A CA 1
ATOM 2067 C C . GLU A 1 252 ? 19.805 1.394 -11.376 1.00 52.09 252 GLU A C 1
ATOM 2069 O O . GLU A 1 252 ? 19.123 0.383 -11.218 1.00 52.09 252 GLU A O 1
ATOM 2074 N N . ARG A 1 253 ? 19.310 2.609 -11.099 1.00 49.62 253 ARG A N 1
ATOM 2075 C CA . ARG A 1 253 ? 17.973 2.854 -10.530 1.00 49.62 253 ARG A CA 1
ATOM 2076 C C . ARG A 1 253 ? 16.796 2.560 -11.454 1.00 49.62 253 ARG A C 1
ATOM 2078 O O . ARG A 1 253 ? 15.691 2.404 -10.940 1.00 49.62 253 ARG A O 1
ATOM 2085 N N . PHE A 1 254 ? 17.002 2.562 -12.768 1.00 36.97 254 PHE A N 1
ATOM 2086 C CA . PHE A 1 254 ? 15.949 2.258 -13.742 1.00 36.97 254 PHE A CA 1
ATOM 2087 C C . PHE A 1 254 ? 16.040 0.799 -14.189 1.00 36.97 254 PHE A C 1
ATOM 2089 O O . PHE A 1 254 ? 15.059 0.076 -14.081 1.00 36.97 254 PHE A O 1
ATOM 2096 N N . THR A 1 255 ? 17.242 0.350 -14.555 1.00 40.72 255 THR A N 1
ATOM 2097 C CA . THR A 1 255 ? 17.500 -1.016 -15.048 1.00 40.72 255 THR A CA 1
ATOM 2098 C C . THR A 1 255 ? 17.545 -2.095 -13.957 1.00 40.72 255 THR A C 1
ATOM 2100 O O . THR A 1 255 ? 17.641 -3.281 -14.266 1.00 40.72 255 THR A O 1
ATOM 2103 N N . GLY A 1 256 ? 17.580 -1.712 -12.674 1.00 35.22 256 GLY A N 1
ATOM 2104 C CA . GLY A 1 256 ? 17.779 -2.630 -11.542 1.00 35.22 256 GLY A CA 1
ATOM 2105 C C . GLY A 1 256 ? 19.174 -3.274 -11.476 1.00 35.22 256 GLY A C 1
ATOM 2106 O O . GLY A 1 256 ? 19.424 -4.115 -10.609 1.00 35.22 256 GLY A O 1
ATOM 2107 N N . GLY A 1 257 ? 20.078 -2.907 -12.390 1.00 41.00 257 GLY A N 1
ATOM 2108 C CA . GLY A 1 257 ? 21.427 -3.448 -12.494 1.00 41.00 257 GLY A CA 1
ATOM 2109 C C . GLY A 1 257 ? 22.384 -2.928 -11.418 1.00 41.00 257 GLY A C 1
ATOM 2110 O O . GLY A 1 257 ? 22.161 -1.899 -10.791 1.00 41.00 257 GLY A O 1
ATOM 2111 N N . LEU A 1 258 ? 23.499 -3.641 -11.245 1.00 34.31 258 LEU A N 1
ATOM 2112 C CA . LEU A 1 258 ? 24.620 -3.258 -10.369 1.00 34.31 258 LEU A CA 1
ATOM 2113 C C . LEU A 1 258 ? 25.696 -2.412 -11.082 1.00 34.31 258 LEU A C 1
ATOM 2115 O O . LEU A 1 258 ? 26.762 -2.190 -10.512 1.00 34.31 258 LEU A O 1
ATOM 2119 N N . TYR A 1 259 ? 25.438 -2.042 -12.342 1.00 46.56 259 TYR A N 1
ATOM 2120 C CA . TYR A 1 259 ? 26.314 -1.287 -13.239 1.00 46.56 259 TYR A CA 1
ATOM 2121 C C . TYR A 1 259 ? 25.481 -0.558 -14.300 1.00 46.56 259 TYR A C 1
ATOM 2123 O O . TYR A 1 259 ? 24.425 -1.049 -14.703 1.00 46.56 259 TYR A O 1
ATOM 2131 N N . ALA A 1 260 ? 26.011 0.547 -14.830 1.00 55.81 260 ALA A N 1
ATOM 2132 C CA . ALA A 1 260 ? 25.446 1.233 -15.989 1.00 55.81 260 ALA A CA 1
ATOM 2133 C C . ALA A 1 260 ? 25.380 0.325 -17.232 1.00 55.81 260 ALA A C 1
ATOM 2135 O O . ALA A 1 260 ? 26.354 -0.355 -17.582 1.00 55.81 260 ALA A O 1
ATOM 2136 N N . SER A 1 261 ? 24.242 0.342 -17.926 1.00 57.06 261 SER A N 1
ATOM 2137 C CA . SER A 1 261 ? 23.972 -0.556 -19.050 1.00 57.06 261 SER A CA 1
ATOM 2138 C C . SER A 1 261 ? 24.846 -0.268 -20.278 1.00 57.06 261 SER A C 1
ATOM 2140 O O . SER A 1 261 ? 25.362 0.836 -20.471 1.00 57.06 261 SER A O 1
ATOM 2142 N N . VAL A 1 262 ? 24.959 -1.257 -21.174 1.00 52.84 262 VAL A N 1
ATOM 2143 C CA . VAL A 1 262 ? 25.676 -1.129 -22.460 1.00 52.84 262 VAL A CA 1
ATOM 2144 C C . VAL A 1 262 ? 25.179 0.083 -23.264 1.00 52.84 262 VAL A C 1
ATOM 2146 O O . VAL A 1 262 ? 25.965 0.743 -23.937 1.00 52.84 262 VAL A O 1
ATOM 2149 N N . ARG A 1 263 ? 23.893 0.437 -23.140 1.00 55.59 263 ARG A N 1
ATOM 2150 C CA . ARG A 1 263 ? 23.288 1.607 -23.790 1.00 55.59 263 ARG A CA 1
ATOM 2151 C C . ARG A 1 263 ? 23.904 2.930 -23.319 1.00 55.59 263 ARG A C 1
ATOM 2153 O O . ARG A 1 263 ? 24.247 3.760 -24.156 1.00 55.59 263 ARG A O 1
ATOM 2160 N N . ALA A 1 264 ? 24.095 3.108 -22.009 1.00 63.00 264 ALA A N 1
ATOM 2161 C CA . ALA A 1 264 ? 24.757 4.293 -21.458 1.00 63.00 264 ALA A CA 1
ATOM 2162 C C . ALA A 1 264 ? 26.222 4.392 -21.923 1.00 63.00 264 ALA A C 1
ATOM 2164 O O . ALA A 1 264 ? 26.698 5.479 -22.245 1.00 63.00 264 ALA A O 1
ATOM 2165 N N . GLN A 1 265 ? 26.916 3.254 -22.023 1.00 60.84 265 GLN A N 1
ATOM 2166 C CA . GLN A 1 265 ? 28.305 3.183 -22.493 1.00 60.84 265 GLN A CA 1
ATOM 2167 C C . GLN A 1 265 ? 28.432 3.536 -23.987 1.00 60.84 265 GLN A C 1
ATOM 2169 O O . GLN A 1 265 ? 29.352 4.258 -24.376 1.00 60.84 265 GLN A O 1
ATOM 2174 N N . VAL A 1 266 ? 27.487 3.091 -24.825 1.00 60.28 266 VAL A N 1
ATOM 2175 C CA . VAL A 1 266 ? 27.421 3.459 -26.251 1.00 60.28 266 VAL A CA 1
ATOM 2176 C C . VAL A 1 266 ? 27.139 4.954 -26.410 1.00 60.28 266 VAL A C 1
ATOM 2178 O O . VAL A 1 266 ? 27.931 5.644 -27.048 1.00 60.28 266 VAL A O 1
ATOM 2181 N N . ALA A 1 267 ? 26.102 5.485 -25.757 1.00 67.75 267 ALA A N 1
ATOM 2182 C CA . ALA A 1 267 ? 25.755 6.906 -25.844 1.00 67.75 267 ALA A CA 1
ATOM 2183 C C . ALA A 1 267 ? 26.881 7.830 -25.335 1.00 67.75 267 ALA A C 1
ATOM 2185 O O . ALA A 1 267 ? 27.144 8.880 -25.921 1.00 67.75 267 ALA A O 1
ATOM 2186 N N . TYR A 1 268 ? 27.604 7.427 -24.283 1.00 78.56 268 TYR A N 1
ATOM 2187 C CA . TYR A 1 268 ? 28.797 8.145 -23.828 1.00 78.56 268 TYR A CA 1
ATOM 2188 C C . TYR A 1 268 ? 29.925 8.115 -24.872 1.00 78.56 268 TYR A C 1
ATOM 2190 O O . TYR A 1 268 ? 30.561 9.137 -25.125 1.00 78.56 268 TYR A O 1
ATOM 2198 N N . THR A 1 269 ? 30.132 6.981 -25.545 1.00 67.69 269 THR A N 1
ATOM 2199 C CA . THR A 1 269 ? 31.125 6.841 -26.626 1.00 67.69 269 THR A CA 1
ATOM 2200 C C . THR A 1 269 ? 30.778 7.713 -27.841 1.00 67.69 269 THR A C 1
ATOM 2202 O O . THR A 1 269 ? 31.644 8.389 -28.404 1.00 67.69 269 THR A O 1
ATOM 2205 N N . GLU A 1 270 ? 29.502 7.761 -28.222 1.00 68.69 270 GLU A N 1
ATOM 2206 C CA . GLU A 1 270 ? 28.982 8.623 -29.289 1.00 68.69 270 GLU A CA 1
ATOM 2207 C C . GLU A 1 270 ? 29.126 10.113 -28.942 1.00 68.69 270 GLU A C 1
ATOM 2209 O O . GLU A 1 270 ? 29.547 10.908 -29.794 1.00 68.69 270 GLU A O 1
ATOM 2214 N N . PHE A 1 271 ? 28.874 10.479 -27.681 1.00 82.50 271 PHE A N 1
ATOM 2215 C CA . PHE A 1 271 ? 29.110 11.826 -27.169 1.00 82.50 271 PHE A CA 1
ATOM 2216 C C . PHE A 1 271 ? 30.598 12.199 -27.169 1.00 82.50 271 PHE A C 1
ATOM 2218 O O . PHE A 1 271 ? 30.950 13.298 -27.593 1.00 82.50 271 PHE A O 1
ATOM 2225 N N . LEU A 1 272 ? 31.500 11.297 -26.764 1.00 77.69 272 LEU A N 1
ATOM 2226 C CA . LEU A 1 272 ? 32.947 11.532 -26.851 1.00 77.69 272 LEU A CA 1
ATOM 2227 C C . LEU A 1 272 ? 33.403 11.734 -28.307 1.00 77.69 272 LEU A C 1
ATOM 2229 O O . LEU A 1 272 ? 34.238 12.599 -28.572 1.00 77.69 272 LEU A O 1
ATOM 2233 N N . SER A 1 273 ? 32.816 11.011 -29.266 1.00 70.81 273 SER A N 1
ATOM 2234 C CA . SER A 1 273 ? 33.015 11.247 -30.705 1.00 70.81 273 SER A CA 1
ATOM 2235 C C . SER A 1 273 ? 32.566 12.658 -31.128 1.00 70.81 273 SER A C 1
ATOM 2237 O O . SER A 1 273 ? 33.317 13.358 -31.811 1.00 70.81 273 SER A O 1
ATOM 2239 N N . TYR A 1 274 ? 31.397 13.129 -30.673 1.00 81.38 274 TYR A N 1
ATOM 2240 C CA . TYR A 1 274 ? 30.948 14.510 -30.905 1.00 81.38 274 TYR A CA 1
ATOM 2241 C C . TYR A 1 274 ? 31.908 15.533 -30.277 1.00 81.38 274 TYR A C 1
ATOM 2243 O O . TYR A 1 274 ? 32.437 16.397 -30.977 1.00 81.38 274 TYR A O 1
ATOM 2251 N N . LEU A 1 275 ? 32.217 15.379 -28.988 1.00 82.69 275 LEU A N 1
ATOM 2252 C CA . LEU A 1 275 ? 33.113 16.232 -28.204 1.00 82.69 275 LEU A CA 1
ATOM 2253 C C . LEU A 1 275 ? 34.530 16.317 -28.802 1.00 82.69 275 LEU A C 1
ATOM 2255 O O . LEU A 1 275 ? 35.203 17.342 -28.677 1.00 82.69 275 LEU A O 1
ATOM 2259 N N . ASN A 1 276 ? 34.992 15.260 -29.473 1.00 79.94 276 ASN A N 1
ATOM 2260 C CA . ASN A 1 276 ? 36.268 15.229 -30.188 1.00 79.94 276 ASN A CA 1
ATOM 2261 C C . ASN A 1 276 ? 36.217 15.842 -31.596 1.00 79.94 276 ASN A C 1
ATOM 2263 O O . ASN A 1 276 ? 37.266 16.221 -32.109 1.00 79.94 276 ASN A O 1
ATOM 2267 N N . SER A 1 277 ? 35.030 16.016 -32.184 1.00 73.56 277 SER A N 1
ATOM 2268 C CA . SER A 1 277 ? 34.835 16.729 -33.456 1.00 73.56 277 SER A CA 1
ATOM 2269 C C . SER A 1 277 ? 34.683 18.256 -33.314 1.00 73.56 277 SER A C 1
ATOM 2271 O O . SER A 1 277 ? 34.703 18.966 -34.320 1.00 73.56 277 SER A O 1
ATOM 2273 N N . LEU A 1 278 ? 34.545 18.775 -32.085 1.00 80.75 278 LEU A N 1
ATOM 2274 C CA . LEU A 1 278 ? 34.345 20.205 -31.817 1.00 80.75 278 LEU A CA 1
ATOM 2275 C C . LEU A 1 278 ? 35.611 21.069 -32.028 1.00 80.75 278 LEU A C 1
ATOM 2277 O O . LEU A 1 278 ? 36.710 20.630 -31.678 1.00 80.75 278 LEU A O 1
ATOM 2281 N N . PRO A 1 279 ? 35.460 22.337 -32.480 1.00 79.88 279 PRO A N 1
ATOM 2282 C CA . PRO A 1 279 ? 36.546 23.323 -32.530 1.00 79.88 279 PRO A CA 1
ATOM 2283 C C . PRO A 1 279 ? 37.232 23.497 -31.160 1.00 79.88 279 PRO A C 1
ATOM 2285 O O . PRO A 1 279 ? 36.518 23.567 -30.152 1.00 79.88 279 PRO A O 1
ATOM 2288 N N . PRO A 1 280 ? 38.572 23.643 -31.066 1.00 80.50 280 PRO A N 1
ATOM 2289 C CA . PRO A 1 280 ? 39.282 23.735 -29.784 1.00 80.50 280 PRO A CA 1
ATOM 2290 C C . PRO A 1 280 ? 38.782 24.847 -28.849 1.00 80.50 280 PRO A C 1
ATOM 2292 O O . PRO A 1 280 ? 38.737 24.652 -27.633 1.00 80.50 280 PRO A O 1
ATOM 2295 N N . ILE A 1 281 ? 38.355 25.991 -29.396 1.00 81.06 281 ILE A N 1
ATOM 2296 C CA . ILE A 1 281 ? 37.817 27.124 -28.620 1.00 81.06 281 ILE A CA 1
ATOM 2297 C C . ILE A 1 281 ? 36.443 26.780 -28.021 1.00 81.06 281 ILE A C 1
ATOM 2299 O O . ILE A 1 281 ? 36.202 27.017 -26.837 1.00 81.06 281 ILE A O 1
ATOM 2303 N N . LEU A 1 282 ? 35.552 26.165 -28.806 1.00 83.62 282 LEU A N 1
ATOM 2304 C CA . LEU A 1 282 ? 34.234 25.741 -28.324 1.00 83.62 282 LEU A CA 1
ATOM 2305 C C . LEU A 1 282 ? 34.362 24.578 -27.329 1.00 83.62 282 LEU A C 1
ATOM 2307 O O . LEU A 1 282 ? 33.711 24.588 -26.290 1.00 83.62 282 LEU A O 1
ATOM 2311 N N . LYS A 1 283 ? 35.258 23.619 -27.598 1.00 88.44 283 LYS A N 1
ATOM 2312 C CA . LYS A 1 283 ? 35.543 22.481 -26.716 1.00 88.44 283 LYS A CA 1
ATOM 2313 C C . LYS A 1 283 ? 36.106 22.926 -25.364 1.00 88.44 283 LYS A C 1
ATOM 2315 O O . LYS A 1 283 ? 35.618 22.477 -24.334 1.00 88.44 283 LYS A O 1
ATOM 2320 N N . SER A 1 284 ? 37.094 23.823 -25.347 1.00 86.94 284 SER A N 1
ATOM 2321 C CA . SER A 1 284 ? 37.661 24.356 -24.096 1.00 86.94 284 SER A CA 1
ATOM 2322 C C . SER A 1 284 ? 36.647 25.195 -23.312 1.00 86.94 284 SER A C 1
ATOM 2324 O O . SER A 1 284 ? 36.547 25.030 -22.100 1.00 86.94 284 SER A O 1
ATOM 2326 N N . SER A 1 285 ? 35.825 25.999 -23.995 1.00 89.50 285 SER A N 1
ATOM 2327 C CA . SER A 1 285 ? 34.699 26.713 -23.370 1.00 89.50 285 SER A CA 1
ATOM 2328 C C . SER A 1 285 ? 33.671 25.755 -22.754 1.00 89.50 285 SER A C 1
ATOM 2330 O O . SER A 1 285 ? 33.155 26.013 -21.673 1.00 89.50 285 SER A O 1
ATOM 2332 N N . LEU A 1 286 ? 33.384 24.627 -23.414 1.00 91.06 286 LEU A N 1
ATOM 2333 C CA . LEU A 1 286 ? 32.440 23.623 -22.923 1.00 91.06 286 LEU A CA 1
ATOM 2334 C C . LEU A 1 286 ? 32.941 22.937 -21.640 1.00 91.06 286 LEU A C 1
ATOM 2336 O O . LEU A 1 286 ? 32.164 22.746 -20.709 1.00 91.06 286 LEU A O 1
ATOM 2340 N N . MET A 1 287 ? 34.241 22.627 -21.559 1.00 91.38 287 MET A N 1
ATOM 2341 C CA . MET A 1 287 ? 34.853 21.992 -20.379 1.00 91.38 287 MET A CA 1
ATOM 2342 C C . MET A 1 287 ? 34.784 22.853 -19.106 1.00 91.38 287 MET A C 1
ATOM 2344 O O . MET A 1 287 ? 34.790 22.303 -18.003 1.00 91.38 287 MET A O 1
ATOM 2348 N N . THR A 1 288 ? 34.716 24.185 -19.232 1.00 91.50 288 THR A N 1
ATOM 2349 C CA . THR A 1 288 ? 34.705 25.115 -18.087 1.00 91.50 288 THR A CA 1
ATOM 2350 C C . THR A 1 288 ? 33.310 25.450 -17.555 1.00 91.50 288 THR A C 1
ATOM 2352 O O . THR A 1 288 ? 33.213 26.107 -16.514 1.00 91.50 288 THR A O 1
ATOM 2355 N N . LEU A 1 289 ? 32.236 24.999 -18.216 1.00 94.50 289 LEU A N 1
ATOM 2356 C CA . LEU A 1 289 ? 30.859 25.229 -17.764 1.00 94.50 289 LEU A CA 1
ATOM 2357 C C . LEU A 1 289 ? 30.606 24.605 -16.390 1.00 94.50 289 LEU A C 1
ATOM 2359 O O . LEU A 1 289 ? 31.176 23.565 -16.061 1.00 94.50 289 LEU A O 1
ATOM 2363 N N . LYS A 1 290 ? 29.727 25.228 -15.594 1.00 93.06 290 LYS A N 1
ATOM 2364 C CA . LYS A 1 290 ? 29.459 24.818 -14.207 1.00 93.06 290 LYS A CA 1
ATOM 2365 C C . LYS A 1 290 ? 27.982 24.651 -13.895 1.00 93.06 290 LYS A C 1
ATOM 2367 O O . LYS A 1 290 ? 27.134 25.384 -14.404 1.00 93.06 290 LYS A O 1
ATOM 2372 N N . THR A 1 291 ? 27.693 23.712 -13.005 1.00 89.94 291 THR A N 1
ATOM 2373 C CA . THR A 1 291 ? 26.398 23.598 -12.328 1.00 89.94 291 THR A CA 1
ATOM 2374 C C . THR A 1 291 ? 26.205 24.736 -11.322 1.00 89.94 291 THR A C 1
ATOM 2376 O O . THR A 1 291 ? 27.172 25.370 -10.892 1.00 89.94 291 THR A O 1
ATOM 2379 N N . ALA A 1 292 ? 24.971 24.941 -10.851 1.00 82.19 292 ALA A N 1
ATOM 2380 C CA . ALA A 1 292 ? 24.690 25.843 -9.725 1.00 82.19 292 ALA A CA 1
ATOM 2381 C C . ALA A 1 292 ? 25.466 25.483 -8.433 1.00 82.19 292 ALA A C 1
ATOM 2383 O O . ALA A 1 292 ? 25.675 26.342 -7.580 1.00 82.19 292 ALA A O 1
ATOM 2384 N N . ASN A 1 293 ? 25.948 24.239 -8.315 1.00 80.62 293 ASN A N 1
ATOM 2385 C CA . ASN A 1 293 ? 26.754 23.743 -7.196 1.00 80.62 293 ASN A CA 1
ATOM 2386 C C . ASN A 1 293 ? 28.272 23.784 -7.488 1.00 80.62 293 ASN A C 1
ATOM 2388 O O . ASN A 1 293 ? 29.037 23.052 -6.867 1.00 80.62 293 ASN A O 1
ATOM 2392 N N . ASN A 1 294 ? 28.719 24.610 -8.442 1.00 87.38 294 ASN A N 1
ATOM 2393 C CA . ASN A 1 294 ? 30.112 24.790 -8.886 1.00 87.38 294 ASN A CA 1
ATOM 2394 C C . ASN A 1 294 ? 30.828 23.591 -9.545 1.00 87.38 294 ASN A C 1
ATOM 2396 O O . ASN A 1 294 ? 31.905 23.813 -10.100 1.00 87.38 294 ASN A O 1
ATOM 2400 N N . ILE A 1 295 ? 30.241 22.387 -9.560 1.00 89.25 295 ILE A N 1
ATOM 2401 C CA . ILE A 1 295 ? 30.771 21.217 -10.293 1.00 89.25 295 ILE A CA 1
ATOM 2402 C C . ILE A 1 295 ? 30.903 21.565 -11.784 1.00 89.25 295 ILE A C 1
ATOM 2404 O O . ILE A 1 295 ? 29.941 22.072 -12.370 1.00 89.25 295 ILE A O 1
ATOM 2408 N N . THR A 1 296 ? 32.070 21.309 -12.374 1.00 92.88 296 THR A N 1
ATOM 2409 C CA . THR A 1 296 ? 32.417 21.592 -13.776 1.00 92.88 296 THR A CA 1
ATOM 2410 C C . THR A 1 296 ? 32.018 20.477 -14.737 1.00 92.88 296 THR A C 1
ATOM 2412 O O . THR A 1 296 ? 31.873 19.318 -14.355 1.00 92.88 296 THR A O 1
ATOM 2415 N N . PHE A 1 297 ? 31.917 20.810 -16.024 1.00 90.88 297 PHE A N 1
ATOM 2416 C CA . PHE A 1 297 ? 31.719 19.831 -17.091 1.00 90.88 297 PHE A CA 1
ATOM 2417 C C . PHE A 1 297 ? 32.858 18.799 -17.170 1.00 90.88 297 PHE A C 1
ATOM 2419 O O . PHE A 1 297 ? 32.590 17.616 -17.368 1.00 90.88 297 PHE A O 1
ATOM 2426 N N . SER A 1 298 ? 34.113 19.222 -16.956 1.00 90.75 298 SER A N 1
ATOM 2427 C CA . SER A 1 298 ? 35.270 18.312 -16.941 1.00 90.75 298 SER A CA 1
ATOM 2428 C C . SER A 1 298 ? 35.183 17.272 -15.821 1.00 90.75 298 SER A C 1
ATOM 2430 O O . SER A 1 298 ? 35.341 16.087 -16.095 1.00 90.75 298 SER A O 1
ATOM 2432 N N . GLU A 1 299 ? 34.863 17.680 -14.587 1.00 85.88 299 GLU A N 1
ATOM 2433 C CA . GLU A 1 299 ? 34.734 16.753 -13.447 1.00 85.88 299 GLU A CA 1
ATOM 2434 C C . GLU A 1 299 ? 33.665 15.678 -13.710 1.00 85.88 299 GLU A C 1
ATOM 2436 O O . GLU A 1 299 ? 33.886 14.503 -13.428 1.00 85.88 299 GLU A O 1
ATOM 2441 N N . ILE A 1 300 ? 32.542 16.051 -14.336 1.00 87.38 300 ILE A N 1
ATOM 2442 C CA . ILE A 1 300 ? 31.458 15.113 -14.669 1.00 87.38 300 ILE A CA 1
ATOM 2443 C C . ILE A 1 300 ? 31.893 14.102 -15.746 1.00 87.38 300 ILE A C 1
ATOM 2445 O O . ILE A 1 300 ? 31.491 12.938 -15.698 1.00 87.38 300 ILE A O 1
ATOM 2449 N N . LEU A 1 301 ? 32.726 14.516 -16.708 1.00 83.94 301 LEU A N 1
ATOM 2450 C CA . LEU A 1 301 ? 33.324 13.592 -17.675 1.00 83.94 301 LEU A CA 1
ATOM 2451 C C . LEU A 1 301 ? 34.376 12.688 -17.025 1.00 83.94 301 LEU A C 1
ATOM 2453 O O . LEU A 1 301 ? 34.438 11.512 -17.368 1.00 83.94 301 LEU A O 1
ATOM 2457 N N . ASP A 1 302 ? 35.175 13.198 -16.089 1.00 81.75 302 ASP A N 1
ATOM 2458 C CA . ASP A 1 302 ? 36.163 12.394 -15.369 1.00 81.75 302 ASP A CA 1
ATOM 2459 C C . ASP A 1 302 ? 35.495 11.332 -14.484 1.00 81.75 302 ASP A C 1
ATOM 2461 O O . ASP A 1 302 ? 35.974 10.203 -14.434 1.00 81.75 302 ASP A O 1
AT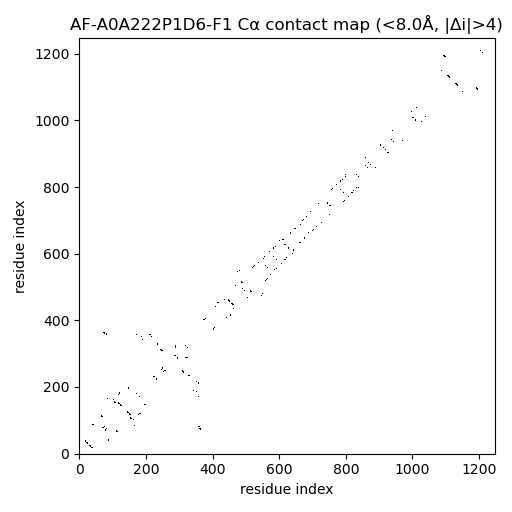OM 2465 N N . ASP A 1 303 ? 34.377 11.648 -13.829 1.00 76.62 303 ASP A N 1
ATOM 2466 C CA . ASP A 1 303 ? 33.574 10.686 -13.057 1.00 76.62 303 ASP A CA 1
ATOM 2467 C C . ASP A 1 303 ? 32.918 9.625 -13.970 1.00 76.62 303 ASP A C 1
ATOM 2469 O O . ASP A 1 303 ? 32.933 8.430 -13.664 1.00 76.62 303 ASP A O 1
ATOM 2473 N N . LEU A 1 304 ? 32.442 10.012 -15.162 1.00 73.81 304 LEU A N 1
ATOM 2474 C CA . LEU A 1 304 ? 31.977 9.055 -16.179 1.00 73.81 304 LEU A CA 1
ATOM 2475 C C . LEU A 1 304 ? 33.108 8.143 -16.690 1.00 73.81 304 LEU A C 1
ATOM 2477 O O . LEU A 1 304 ? 32.907 6.936 -16.803 1.00 73.81 304 LEU A O 1
ATOM 2481 N N . ASN A 1 305 ? 34.311 8.679 -16.922 1.00 72.31 305 ASN A N 1
ATOM 2482 C CA . ASN A 1 305 ? 35.498 7.894 -17.288 1.00 72.31 305 ASN A CA 1
ATOM 2483 C C . ASN A 1 305 ? 35.967 6.967 -16.152 1.00 72.31 305 ASN A C 1
ATOM 2485 O O . ASN A 1 305 ? 36.449 5.859 -16.400 1.00 72.31 305 ASN A O 1
ATOM 2489 N N . LYS A 1 306 ? 35.804 7.386 -14.890 1.00 69.19 306 LYS A N 1
ATOM 2490 C CA . LYS A 1 306 ? 35.998 6.519 -13.720 1.00 69.19 306 LYS A CA 1
ATOM 2491 C C . LYS A 1 306 ? 34.927 5.433 -13.649 1.00 69.19 306 LYS A C 1
ATOM 2493 O O . LYS A 1 306 ? 35.217 4.389 -13.072 1.00 69.19 306 LYS A O 1
ATOM 2498 N N . GLY A 1 307 ? 33.763 5.600 -14.272 1.00 57.50 307 GLY A N 1
ATOM 2499 C CA . GLY A 1 307 ? 32.651 4.651 -14.206 1.00 57.50 307 GLY A CA 1
ATOM 2500 C C . GLY A 1 307 ? 31.831 4.792 -12.923 1.00 57.50 307 GLY A C 1
ATOM 2501 O O . GLY A 1 307 ? 31.357 3.789 -12.392 1.00 57.50 307 GLY A O 1
ATOM 2502 N N . ASP A 1 308 ? 31.713 6.016 -12.407 1.00 62.81 308 ASP A N 1
ATOM 2503 C CA . ASP A 1 308 ? 30.799 6.359 -11.319 1.00 62.81 308 ASP A CA 1
ATOM 2504 C C . ASP A 1 308 ? 29.330 6.405 -11.805 1.00 62.81 308 ASP A C 1
ATOM 2506 O O . ASP A 1 308 ? 29.041 6.366 -13.003 1.00 62.81 308 ASP A O 1
ATOM 2510 N N . CYS A 1 309 ? 28.381 6.460 -10.862 1.00 69.06 309 CYS A N 1
ATOM 2511 C CA . CYS A 1 309 ? 26.935 6.353 -11.112 1.00 69.06 309 CYS A CA 1
ATOM 2512 C C . CYS A 1 309 ? 26.442 7.304 -12.223 1.00 69.06 309 CYS A C 1
ATOM 2514 O O . CYS A 1 309 ? 26.416 8.531 -12.062 1.00 69.06 309 CYS A O 1
ATOM 2516 N N . VAL A 1 310 ? 25.974 6.725 -13.334 1.00 70.81 310 VAL A N 1
ATOM 2517 C CA . VAL A 1 310 ? 25.553 7.472 -14.530 1.00 70.81 310 VAL A CA 1
ATOM 2518 C C . VAL A 1 310 ? 24.328 8.353 -14.290 1.00 70.81 310 VAL A C 1
ATOM 2520 O O . VAL A 1 310 ? 24.223 9.404 -14.912 1.00 70.81 310 VAL A O 1
ATOM 2523 N N . GLU A 1 311 ? 23.450 8.024 -13.337 1.00 68.81 311 GLU A N 1
ATOM 2524 C CA . GLU A 1 311 ? 22.349 8.911 -12.933 1.00 68.81 311 GLU A CA 1
ATOM 2525 C C . GLU A 1 311 ? 22.843 10.144 -12.163 1.00 68.81 311 GLU A C 1
ATOM 2527 O O . GLU A 1 311 ? 22.230 11.211 -12.230 1.00 68.81 311 GLU A O 1
ATOM 2532 N N . THR A 1 312 ? 23.961 10.022 -11.439 1.00 77.81 312 THR A N 1
ATOM 2533 C CA . THR A 1 312 ? 24.608 11.158 -10.764 1.00 77.81 312 THR A CA 1
ATOM 2534 C C . THR A 1 312 ? 25.251 12.073 -11.801 1.00 77.81 312 THR A C 1
ATOM 2536 O O . THR A 1 312 ? 25.019 13.282 -11.774 1.00 77.81 312 THR A O 1
ATOM 2539 N N . ALA A 1 313 ? 25.952 11.498 -12.781 1.00 80.88 313 ALA A N 1
ATOM 2540 C CA . ALA A 1 313 ? 26.482 12.242 -13.916 1.00 80.88 313 ALA A CA 1
ATOM 2541 C C . ALA A 1 313 ? 25.368 12.908 -14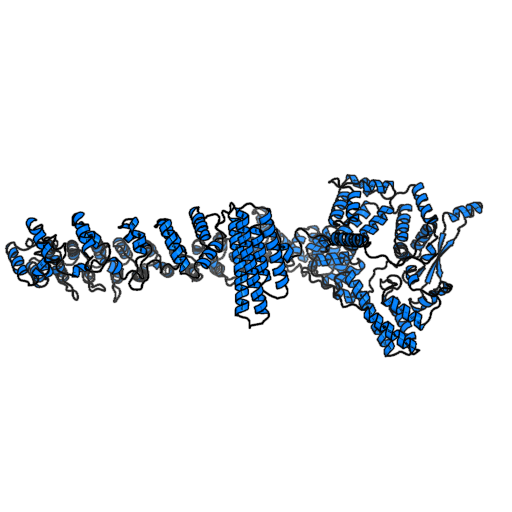.745 1.00 80.88 313 ALA A C 1
ATOM 2543 O O . ALA A 1 313 ? 25.437 14.107 -14.993 1.00 80.88 313 ALA A O 1
ATOM 2544 N N . ALA A 1 314 ? 24.294 12.191 -15.093 1.00 78.06 314 ALA A N 1
ATOM 2545 C CA . ALA A 1 314 ? 23.142 12.738 -15.813 1.00 78.06 314 ALA A CA 1
ATOM 2546 C C . ALA A 1 314 ? 22.475 13.894 -15.051 1.00 78.06 314 ALA A C 1
ATOM 2548 O O . ALA A 1 314 ? 22.148 14.920 -15.645 1.00 78.06 314 ALA A O 1
ATOM 2549 N N . LYS A 1 315 ? 22.341 13.785 -13.722 1.00 77.44 315 LYS A N 1
ATOM 2550 C CA . LYS A 1 315 ? 21.848 14.874 -12.868 1.00 77.44 315 LYS A CA 1
ATOM 2551 C C . LYS A 1 315 ? 22.790 16.083 -12.862 1.00 77.44 315 LYS A C 1
ATOM 2553 O O . LYS A 1 315 ? 22.316 17.218 -12.871 1.00 77.44 315 LYS A O 1
ATOM 2558 N N . HIS A 1 316 ? 24.106 15.874 -12.837 1.00 85.25 316 HIS A N 1
ATOM 2559 C CA . HIS A 1 316 ? 25.073 16.972 -12.896 1.00 85.25 316 HIS A CA 1
ATOM 2560 C C . HIS A 1 316 ? 25.103 17.628 -14.286 1.00 85.25 316 HIS A C 1
ATOM 2562 O O . HIS A 1 316 ? 25.078 18.852 -14.366 1.00 85.25 316 HIS A O 1
ATOM 2568 N N . LEU A 1 317 ? 25.039 16.849 -15.370 1.00 87.06 317 LEU A N 1
ATOM 2569 C CA . LEU A 1 317 ? 24.875 17.343 -16.741 1.00 87.06 317 LEU A CA 1
ATOM 2570 C C . LEU A 1 317 ? 23.559 18.125 -16.912 1.00 87.06 317 LEU A C 1
ATOM 2572 O O . LEU A 1 317 ? 23.561 19.191 -17.521 1.00 87.06 317 LEU A O 1
ATOM 2576 N N . GLN A 1 318 ? 22.446 17.675 -16.322 1.00 84.31 318 GLN A N 1
ATOM 2577 C CA . GLN A 1 318 ? 21.204 18.457 -16.300 1.00 84.31 318 GLN A CA 1
ATOM 2578 C C . GLN A 1 318 ? 21.408 19.786 -15.555 1.00 84.31 318 GLN A C 1
ATOM 2580 O O . GLN A 1 318 ? 21.013 20.831 -16.054 1.00 84.31 318 GLN A O 1
ATOM 2585 N N . GLY A 1 319 ? 22.152 19.785 -14.443 1.00 80.06 319 GLY A N 1
ATOM 2586 C CA . GLY A 1 319 ? 22.581 21.008 -13.757 1.00 80.06 319 GLY A CA 1
ATOM 2587 C C . GLY A 1 319 ? 23.506 21.930 -14.573 1.00 80.06 319 GLY A C 1
ATOM 2588 O O . GLY A 1 319 ? 23.611 23.109 -14.237 1.00 80.06 319 GLY A O 1
ATOM 2589 N N . ILE A 1 320 ? 24.164 21.432 -15.631 1.00 91.31 320 ILE A N 1
ATOM 2590 C CA . ILE A 1 320 ? 24.882 22.251 -16.625 1.00 91.31 320 ILE A CA 1
ATOM 2591 C C . ILE A 1 320 ? 23.876 22.892 -17.594 1.00 91.31 320 ILE A C 1
ATOM 2593 O O . ILE A 1 320 ? 24.029 24.073 -17.906 1.00 91.31 320 ILE A O 1
ATOM 2597 N N . LEU A 1 321 ? 22.848 22.155 -18.036 1.00 86.12 321 LEU A N 1
ATOM 2598 C CA . LEU A 1 321 ? 21.800 22.663 -18.935 1.00 86.12 321 LEU A CA 1
ATOM 2599 C C . LEU A 1 321 ? 20.807 23.623 -18.262 1.00 86.12 321 LEU A C 1
ATOM 2601 O O . LEU A 1 321 ? 20.288 24.501 -18.940 1.00 86.12 321 LEU A O 1
ATOM 2605 N N . ASP A 1 322 ? 20.537 23.460 -16.966 1.00 81.31 322 ASP A N 1
ATOM 2606 C CA . ASP A 1 322 ? 19.592 24.289 -16.200 1.00 81.31 322 ASP A CA 1
ATOM 2607 C C . ASP A 1 322 ? 20.186 25.653 -15.794 1.00 81.31 322 ASP A C 1
ATOM 2609 O O . ASP A 1 322 ? 19.463 26.567 -15.388 1.00 81.31 322 ASP A O 1
ATOM 2613 N N . ASN A 1 323 ? 21.512 25.807 -15.866 1.00 85.44 323 ASN A N 1
ATOM 2614 C CA . ASN A 1 323 ? 22.188 27.050 -15.511 1.00 85.44 323 ASN A CA 1
ATOM 2615 C C . ASN A 1 323 ? 22.104 28.060 -16.667 1.00 85.44 323 ASN A C 1
ATOM 2617 O O . ASN A 1 323 ? 22.814 27.941 -17.668 1.00 85.44 323 ASN A O 1
ATOM 2621 N N . SER A 1 324 ? 21.293 29.107 -16.478 1.00 83.81 324 SER A N 1
ATOM 2622 C CA . SER A 1 324 ? 21.060 30.196 -17.440 1.00 83.81 324 SER A CA 1
ATOM 2623 C C . SER A 1 324 ? 22.344 30.798 -18.037 1.00 83.81 324 SER A C 1
ATOM 2625 O O . SER A 1 324 ? 22.360 31.155 -19.215 1.00 83.81 324 SER A O 1
ATOM 2627 N N . VAL A 1 325 ? 23.434 30.858 -17.263 1.00 87.56 325 VAL A N 1
ATOM 2628 C CA . VAL A 1 325 ? 24.734 31.411 -17.683 1.00 87.56 325 VAL A CA 1
ATOM 2629 C C . VAL A 1 325 ? 25.403 30.565 -18.775 1.00 87.56 325 VAL A C 1
ATOM 2631 O O . VAL A 1 325 ? 26.080 31.107 -19.646 1.00 87.56 325 VAL A O 1
ATOM 2634 N N . ASN A 1 326 ? 25.185 29.247 -18.776 1.00 89.69 326 ASN A N 1
ATOM 2635 C CA . ASN A 1 326 ? 25.849 28.315 -19.691 1.00 89.69 326 ASN A CA 1
ATOM 2636 C C . ASN A 1 326 ? 25.256 28.333 -21.116 1.00 89.69 326 ASN A C 1
ATOM 2638 O O . ASN A 1 326 ? 25.918 27.897 -22.061 1.00 89.69 326 ASN A O 1
ATOM 2642 N N . HIS A 1 327 ? 24.024 28.826 -21.305 1.00 84.94 327 HIS A N 1
ATOM 2643 C CA . HIS A 1 327 ? 23.306 28.723 -22.587 1.00 84.94 327 HIS A CA 1
ATOM 2644 C C . HIS A 1 327 ? 23.985 29.432 -23.762 1.00 84.94 327 HIS A C 1
ATOM 2646 O O . HIS A 1 327 ? 23.771 29.036 -24.905 1.00 84.94 327 HIS A O 1
ATOM 2652 N N . THR A 1 328 ? 24.807 30.452 -23.513 1.00 86.31 328 THR A N 1
ATOM 2653 C CA . THR A 1 328 ? 25.580 31.143 -24.559 1.00 86.31 328 THR A CA 1
ATOM 2654 C C . THR A 1 328 ? 26.545 30.184 -25.262 1.00 86.31 328 THR A C 1
ATOM 2656 O O . THR A 1 328 ? 26.579 30.128 -26.490 1.00 86.31 328 THR A O 1
ATOM 2659 N N . VAL A 1 329 ? 27.266 29.364 -24.493 1.00 87.56 329 VAL A N 1
ATOM 2660 C CA . VAL A 1 329 ? 28.165 28.322 -25.009 1.00 87.56 329 VAL A CA 1
ATOM 2661 C C . VAL A 1 329 ? 27.365 27.112 -25.493 1.00 87.56 329 VAL A C 1
ATOM 2663 O O . VAL A 1 329 ? 27.598 26.633 -26.600 1.00 87.56 329 VAL A O 1
ATOM 2666 N N . LEU A 1 330 ? 26.386 26.642 -24.711 1.00 85.88 330 LEU A N 1
ATOM 2667 C CA . LEU A 1 330 ? 25.623 25.430 -25.034 1.00 85.88 330 LEU A CA 1
ATOM 2668 C C . LEU A 1 330 ? 24.820 25.553 -26.339 1.00 85.88 330 LEU A C 1
ATOM 2670 O O . LEU A 1 330 ? 24.761 24.593 -27.100 1.00 85.88 330 LEU A O 1
ATOM 2674 N N . ASN A 1 331 ? 24.228 26.715 -26.627 1.00 84.38 331 ASN A N 1
ATOM 2675 C CA . ASN A 1 331 ? 23.451 26.934 -27.852 1.00 84.38 331 ASN A CA 1
ATOM 2676 C C . ASN A 1 331 ? 24.323 27.340 -29.059 1.00 84.38 331 ASN A C 1
ATOM 2678 O O . ASN A 1 331 ? 23.803 27.474 -30.169 1.00 84.38 331 ASN A O 1
ATOM 2682 N N . THR A 1 332 ? 25.633 27.554 -28.877 1.00 82.88 332 THR A N 1
ATOM 2683 C CA . THR A 1 332 ? 26.535 27.910 -29.982 1.00 82.88 332 THR A CA 1
ATOM 2684 C C . THR A 1 332 ? 26.722 26.707 -30.905 1.00 82.88 332 THR A C 1
ATOM 2686 O O . THR A 1 332 ? 27.272 25.678 -30.510 1.00 82.88 332 THR A O 1
ATOM 2689 N N . LYS A 1 333 ? 26.280 26.831 -32.162 1.00 75.88 333 LYS A N 1
ATOM 2690 C CA . LYS A 1 333 ? 26.530 25.806 -33.183 1.00 75.88 333 LYS A CA 1
ATOM 2691 C C . LYS A 1 333 ? 28.002 25.833 -33.620 1.00 75.88 333 LYS A C 1
ATOM 2693 O O . LYS A 1 333 ? 28.544 26.927 -33.790 1.00 75.88 333 LYS A O 1
ATOM 2698 N N . PRO A 1 334 ? 28.654 24.673 -33.829 1.00 71.62 334 PRO A N 1
ATOM 2699 C CA . PRO A 1 334 ? 30.052 24.622 -34.245 1.00 71.62 334 PRO A CA 1
ATOM 2700 C C . PRO A 1 334 ? 30.287 25.354 -35.574 1.00 71.62 334 PRO A C 1
ATOM 2702 O O . PRO A 1 334 ? 29.748 24.969 -36.611 1.00 71.62 334 PRO A O 1
ATOM 2705 N N . TYR A 1 335 ? 31.123 26.391 -35.538 1.00 67.12 335 TYR A N 1
ATOM 2706 C CA . TYR A 1 335 ? 31.602 27.119 -36.711 1.00 67.12 335 TYR A CA 1
ATOM 2707 C C . TYR A 1 335 ? 33.127 27.045 -36.753 1.00 67.12 335 TYR A C 1
ATOM 2709 O O . TYR A 1 335 ? 33.786 27.397 -35.778 1.00 67.12 335 TYR A O 1
ATOM 2717 N N . LEU A 1 336 ? 33.675 26.585 -37.879 1.00 65.62 336 LEU A N 1
ATOM 2718 C CA . LEU A 1 336 ? 35.119 26.491 -38.098 1.00 65.62 336 LEU A CA 1
ATOM 2719 C C . LEU A 1 336 ? 35.647 27.735 -38.815 1.00 65.62 336 LEU A C 1
ATOM 2721 O O . LEU A 1 336 ? 35.087 28.151 -39.840 1.00 65.62 336 LEU A O 1
ATOM 2725 N N . THR A 1 337 ? 36.767 28.258 -38.325 1.00 73.94 337 THR A N 1
ATOM 2726 C CA . THR A 1 337 ? 37.629 29.214 -39.034 1.00 73.94 337 THR A CA 1
ATOM 2727 C C . THR A 1 337 ? 38.230 28.592 -40.302 1.00 73.94 337 THR A C 1
ATOM 2729 O O . THR A 1 337 ? 38.155 27.381 -40.522 1.00 73.94 337 THR A O 1
ATOM 2732 N N . GLN A 1 338 ? 38.833 29.415 -41.166 1.00 70.88 338 GLN A N 1
ATOM 2733 C CA . GLN A 1 338 ? 39.469 28.925 -42.393 1.00 70.88 338 GLN A CA 1
ATOM 2734 C C . GLN A 1 338 ? 40.646 27.979 -42.096 1.00 70.88 338 GLN A C 1
ATOM 2736 O O . GLN A 1 338 ? 40.758 26.926 -42.719 1.00 70.88 338 GLN A O 1
ATOM 2741 N N . GLU A 1 339 ? 41.464 28.305 -41.095 1.00 74.19 339 GLU A N 1
ATOM 2742 C CA . GLU A 1 339 ? 42.622 27.502 -40.684 1.00 74.19 339 GLU A CA 1
ATOM 2743 C C . GLU A 1 339 ? 42.197 26.127 -40.141 1.00 74.19 339 GLU A C 1
ATOM 2745 O O . GLU A 1 339 ? 42.779 25.106 -40.505 1.00 74.19 339 GLU A O 1
ATOM 2750 N N . GLU A 1 340 ? 41.123 26.059 -39.347 1.00 73.12 340 GLU A N 1
ATOM 2751 C CA . GLU A 1 340 ? 40.588 24.784 -38.847 1.00 73.12 340 GLU A CA 1
ATOM 2752 C C . GLU A 1 340 ? 39.988 23.918 -39.973 1.00 73.12 340 GLU A C 1
ATOM 2754 O O . GLU A 1 340 ? 40.144 22.694 -39.964 1.00 73.12 340 GLU A O 1
ATOM 2759 N N . ARG A 1 341 ? 39.352 24.530 -40.987 1.00 73.75 341 ARG A N 1
ATOM 2760 C CA . ARG A 1 341 ? 38.888 23.818 -42.198 1.00 73.75 341 ARG A CA 1
ATOM 2761 C C . ARG A 1 341 ? 40.067 23.229 -42.974 1.00 73.75 341 ARG A C 1
ATOM 2763 O O . ARG A 1 341 ? 39.996 22.090 -43.432 1.00 73.75 341 ARG A O 1
ATOM 2770 N N . GLU A 1 342 ? 41.158 23.977 -43.106 1.00 74.62 342 GLU A N 1
ATOM 2771 C CA . GLU A 1 342 ? 42.374 23.534 -43.796 1.00 74.62 342 GLU A CA 1
ATOM 2772 C C . GLU A 1 342 ? 43.148 22.463 -43.007 1.00 74.62 342 GLU A C 1
ATOM 2774 O O . GLU A 1 342 ? 43.693 21.532 -43.610 1.00 74.62 342 GLU A O 1
ATOM 2779 N N . ALA A 1 343 ? 43.106 22.505 -41.672 1.00 78.19 343 ALA A N 1
ATOM 2780 C CA . ALA A 1 343 ? 43.618 21.444 -40.806 1.00 78.19 343 ALA A CA 1
ATOM 2781 C C . ALA A 1 343 ? 42.842 20.124 -40.985 1.00 78.19 343 ALA A C 1
ATOM 2783 O O . ALA A 1 343 ? 43.462 19.082 -41.213 1.00 78.19 343 ALA A O 1
ATOM 2784 N N . ILE A 1 344 ? 41.501 20.163 -40.977 1.00 77.31 344 ILE A N 1
ATOM 2785 C CA . ILE A 1 344 ? 40.651 18.983 -41.232 1.00 77.31 344 ILE A CA 1
ATOM 2786 C C . ILE A 1 344 ? 40.889 18.437 -42.648 1.00 77.31 344 ILE A C 1
ATOM 2788 O O . ILE A 1 344 ? 41.138 17.243 -42.811 1.00 77.31 344 ILE A O 1
ATOM 2792 N N . ASN A 1 345 ? 40.926 19.298 -43.673 1.00 76.94 345 ASN A N 1
ATOM 2793 C CA . ASN A 1 345 ? 41.271 18.893 -45.043 1.00 76.94 345 ASN A CA 1
ATOM 2794 C C . ASN A 1 345 ? 42.636 18.179 -45.123 1.00 76.94 345 ASN A C 1
ATOM 2796 O O . ASN A 1 345 ? 42.800 17.222 -45.884 1.00 76.94 345 ASN A O 1
ATOM 2800 N N . SER A 1 346 ? 43.608 18.624 -44.322 1.00 77.25 346 SER A N 1
ATOM 2801 C CA . SER A 1 346 ? 44.966 18.070 -44.278 1.00 77.25 346 SER A CA 1
ATOM 2802 C C . SER A 1 346 ? 45.081 16.736 -43.530 1.00 77.25 346 SER A C 1
ATOM 2804 O O . SER A 1 346 ? 46.034 15.996 -43.779 1.00 77.25 346 SER A O 1
ATOM 2806 N N . GLN A 1 347 ? 44.138 16.406 -42.639 1.00 81.56 347 GLN A N 1
ATOM 2807 C CA . GLN A 1 347 ? 44.122 15.158 -41.861 1.00 81.56 347 GLN A CA 1
ATOM 2808 C C . GLN A 1 347 ? 43.958 13.933 -42.780 1.00 81.56 347 GLN A C 1
ATOM 2810 O O . GLN A 1 347 ? 44.812 13.044 -42.816 1.00 81.56 347 GLN A O 1
ATOM 2815 N N . TYR A 1 348 ? 42.901 13.933 -43.595 1.00 80.38 348 TYR A N 1
ATOM 2816 C CA . TYR A 1 348 ? 42.559 12.841 -44.522 1.00 80.38 348 TYR A CA 1
ATOM 2817 C C . TYR A 1 348 ? 43.454 12.806 -45.772 1.00 80.38 348 TYR A C 1
ATOM 2819 O O . TYR A 1 348 ? 43.427 11.855 -46.539 1.00 80.38 348 TYR A O 1
ATOM 2827 N N . GLY A 1 349 ? 44.295 13.824 -45.978 1.00 68.94 349 GLY A N 1
ATOM 2828 C CA . GLY A 1 349 ? 45.350 13.794 -46.994 1.00 68.94 349 GLY A CA 1
ATOM 2829 C C . GLY A 1 349 ? 46.617 13.033 -46.579 1.00 68.94 349 GLY A C 1
ATOM 2830 O O . GLY A 1 349 ? 47.525 12.919 -47.399 1.00 68.94 349 GLY A O 1
ATOM 2831 N N . LYS A 1 350 ? 46.714 12.573 -45.319 1.00 64.62 350 LYS A N 1
ATOM 2832 C CA . LYS A 1 350 ? 47.940 11.994 -44.728 1.00 64.62 350 LYS A CA 1
ATOM 2833 C C . LYS A 1 350 ? 47.743 10.660 -43.997 1.00 64.62 350 LYS A C 1
ATOM 2835 O O . LYS A 1 350 ? 48.708 9.913 -43.868 1.00 64.62 350 LYS A O 1
ATOM 2840 N N . LYS A 1 351 ? 46.536 10.365 -43.500 1.00 73.69 351 LYS A N 1
ATOM 2841 C CA . LYS A 1 351 ? 46.197 9.115 -42.797 1.00 73.69 351 LYS A CA 1
ATOM 2842 C C . LYS A 1 351 ? 45.203 8.313 -43.640 1.00 73.69 351 LYS A C 1
ATOM 2844 O O . LYS A 1 351 ? 44.120 8.814 -43.921 1.00 73.69 351 LYS A O 1
ATOM 2849 N N . ALA A 1 352 ? 45.554 7.076 -43.987 1.00 79.69 352 ALA A N 1
ATOM 2850 C CA . ALA A 1 352 ? 44.613 6.122 -44.570 1.00 79.69 352 ALA A CA 1
ATOM 2851 C C . ALA A 1 352 ? 43.513 5.755 -43.556 1.00 79.69 352 ALA A C 1
ATOM 2853 O O . ALA A 1 352 ? 43.792 5.601 -42.362 1.00 79.69 352 ALA A O 1
ATOM 2854 N N . LEU A 1 353 ? 42.270 5.615 -44.019 1.00 83.88 353 LEU A N 1
ATOM 2855 C CA . LEU A 1 353 ? 41.148 5.247 -43.151 1.00 83.88 353 LEU A CA 1
ATOM 2856 C C . LEU A 1 353 ? 41.086 3.725 -42.936 1.00 83.88 353 LEU A C 1
ATOM 2858 O O . LEU A 1 353 ? 41.159 2.981 -43.915 1.00 83.88 353 LEU A O 1
ATOM 2862 N N . PRO A 1 354 ? 40.925 3.238 -41.689 1.00 86.56 354 PRO A N 1
ATOM 2863 C CA . PRO A 1 354 ? 40.600 1.839 -41.432 1.00 86.56 354 PRO A CA 1
ATOM 2864 C C . PRO A 1 354 ? 39.264 1.467 -42.082 1.00 86.56 354 PRO A C 1
ATOM 2866 O O . PRO A 1 354 ? 38.276 2.178 -41.909 1.00 86.56 354 PRO A O 1
ATOM 2869 N N . THR A 1 355 ? 39.212 0.343 -42.796 1.00 86.69 355 THR A N 1
ATOM 2870 C CA . THR A 1 355 ? 38.002 -0.106 -43.513 1.00 86.69 355 THR A CA 1
ATOM 2871 C C . THR A 1 355 ? 37.294 -1.288 -42.879 1.00 86.69 355 THR A C 1
ATOM 2873 O O . THR A 1 355 ? 36.137 -1.521 -43.203 1.00 86.69 355 THR A O 1
ATOM 2876 N N . MET A 1 356 ? 37.934 -1.981 -41.933 1.00 86.19 356 MET A N 1
ATOM 2877 C CA . MET A 1 356 ? 37.291 -3.029 -41.137 1.00 86.19 356 MET A CA 1
ATOM 2878 C C . MET A 1 356 ? 36.131 -2.436 -40.323 1.00 86.19 356 MET A C 1
ATOM 2880 O O . MET A 1 356 ? 36.281 -1.392 -39.681 1.00 86.19 356 MET A O 1
ATOM 2884 N N . GLY A 1 357 ? 34.988 -3.110 -40.332 1.00 84.38 357 GLY A N 1
ATOM 2885 C CA . GLY A 1 357 ? 33.764 -2.693 -39.660 1.00 84.38 357 GLY A CA 1
ATOM 2886 C C . GLY A 1 357 ? 32.686 -3.770 -39.748 1.00 84.38 357 GLY A C 1
ATOM 2887 O O . GLY A 1 357 ? 32.982 -4.968 -39.764 1.00 84.38 357 GLY A O 1
ATOM 2888 N N . ARG A 1 358 ? 31.429 -3.337 -39.765 1.00 78.81 358 ARG A N 1
ATOM 2889 C CA . ARG A 1 358 ? 30.253 -4.151 -40.104 1.00 78.81 358 ARG A CA 1
ATOM 2890 C C . ARG A 1 358 ? 29.123 -3.231 -40.538 1.00 78.81 358 ARG A C 1
ATOM 2892 O O . ARG A 1 358 ? 29.104 -2.062 -40.150 1.00 78.81 358 ARG A O 1
ATOM 2899 N N . ASP A 1 359 ? 28.142 -3.767 -41.251 1.00 77.00 359 ASP A N 1
ATOM 2900 C CA . ASP A 1 359 ? 26.871 -3.072 -41.436 1.00 77.00 359 ASP A CA 1
ATOM 2901 C C . ASP A 1 359 ? 26.265 -2.734 -40.052 1.00 77.00 359 ASP A C 1
ATOM 2903 O O . ASP A 1 359 ? 26.162 -3.589 -39.167 1.00 77.00 359 ASP A O 1
ATOM 2907 N N . SER A 1 360 ? 25.901 -1.464 -39.851 1.00 72.12 360 SER A N 1
ATOM 2908 C CA . SER A 1 360 ? 25.297 -0.945 -38.618 1.00 72.12 360 SER A CA 1
ATOM 2909 C C . SER A 1 360 ? 23.859 -1.430 -38.385 1.00 72.12 360 SER A C 1
ATOM 2911 O O . SER A 1 360 ? 23.297 -1.185 -37.317 1.00 72.12 360 SER A O 1
ATOM 2913 N N . THR A 1 361 ? 23.262 -2.110 -39.367 1.00 79.94 361 THR A N 1
ATOM 2914 C CA . THR A 1 361 ? 21.908 -2.674 -39.332 1.00 79.94 361 THR A CA 1
ATOM 2915 C C . THR A 1 361 ? 21.675 -3.533 -38.092 1.00 79.94 361 THR A C 1
ATOM 2917 O O . THR A 1 361 ? 22.215 -4.631 -37.931 1.00 79.94 361 THR A O 1
ATOM 2920 N N . ASN A 1 362 ? 20.811 -3.036 -37.208 1.00 73.75 362 ASN A N 1
ATOM 2921 C CA . ASN A 1 362 ? 20.451 -3.696 -35.955 1.00 73.75 362 ASN A CA 1
ATOM 2922 C C . ASN A 1 362 ? 19.032 -4.300 -35.978 1.00 73.75 362 ASN A C 1
ATOM 2924 O O . ASN A 1 362 ? 18.595 -4.838 -34.960 1.00 73.75 362 ASN A O 1
ATOM 2928 N N . GLU A 1 363 ? 18.343 -4.203 -37.119 1.00 83.31 363 GLU A N 1
ATOM 2929 C CA . GLU A 1 363 ? 16.964 -4.649 -37.340 1.00 83.31 363 GLU A CA 1
ATOM 2930 C C . GLU A 1 363 ? 16.797 -6.172 -37.250 1.00 83.31 363 GLU A C 1
ATOM 2932 O O . GLU A 1 363 ? 17.699 -6.941 -37.590 1.00 83.31 363 GLU A O 1
ATOM 2937 N N . LEU A 1 364 ? 15.627 -6.607 -36.785 1.00 85.12 364 LEU A N 1
ATOM 2938 C CA . LEU A 1 364 ? 15.292 -8.007 -36.529 1.00 85.12 364 LEU A CA 1
ATOM 2939 C C . LEU A 1 364 ? 14.399 -8.552 -37.661 1.00 85.12 364 LEU A C 1
ATOM 2941 O O . LEU A 1 364 ? 13.394 -7.910 -37.969 1.00 85.12 364 LEU A O 1
ATOM 2945 N N . PRO A 1 365 ? 14.696 -9.728 -38.259 1.00 86.44 365 PRO A N 1
ATOM 2946 C CA . PRO A 1 365 ? 13.870 -10.296 -39.325 1.00 86.44 365 PRO A CA 1
ATOM 2947 C C . PRO A 1 365 ? 12.408 -10.460 -38.896 1.00 86.44 365 PRO A C 1
ATOM 2949 O O . PRO A 1 365 ? 12.124 -11.058 -37.854 1.00 86.44 365 PRO A O 1
ATOM 2952 N N . HIS A 1 366 ? 11.487 -9.947 -39.714 1.00 80.50 366 HIS A N 1
ATOM 2953 C CA . HIS A 1 366 ? 10.073 -9.793 -39.360 1.00 80.50 366 HIS A CA 1
ATOM 2954 C C . HIS A 1 366 ? 9.397 -11.113 -38.944 1.00 80.50 366 HIS A C 1
ATOM 2956 O O . HIS A 1 366 ? 8.696 -11.154 -37.931 1.00 80.50 366 HIS A O 1
ATOM 2962 N N . ASP A 1 367 ? 9.674 -12.197 -39.676 1.00 79.81 367 ASP A N 1
ATOM 2963 C CA . ASP A 1 367 ? 9.111 -13.533 -39.441 1.00 79.81 367 ASP A CA 1
ATOM 2964 C C . ASP A 1 367 ? 9.403 -14.043 -38.017 1.00 79.81 367 ASP A C 1
ATOM 2966 O O . ASP A 1 367 ? 8.508 -14.519 -37.314 1.00 79.81 367 ASP A O 1
ATOM 2970 N N . TYR A 1 368 ? 10.654 -13.896 -37.564 1.00 86.25 368 TYR A N 1
ATOM 2971 C CA . TYR A 1 368 ? 11.079 -14.297 -36.221 1.00 86.25 368 TYR A CA 1
ATOM 2972 C C . TYR A 1 368 ? 10.652 -13.289 -35.150 1.00 86.25 368 TYR A C 1
ATOM 2974 O O . TYR A 1 368 ? 10.287 -13.684 -34.040 1.00 86.25 368 TYR A O 1
ATOM 2982 N N . LEU A 1 369 ? 10.666 -11.994 -35.485 1.00 85.94 369 LEU A N 1
ATOM 2983 C CA . LEU A 1 369 ? 10.281 -10.905 -34.593 1.00 85.94 369 LEU A CA 1
ATOM 2984 C C . LEU A 1 369 ? 8.840 -11.073 -34.091 1.00 85.94 369 LEU A C 1
ATOM 2986 O O . LEU A 1 369 ? 8.614 -11.083 -32.882 1.00 85.94 369 LEU A O 1
ATOM 2990 N N . CYS A 1 370 ? 7.866 -11.245 -34.989 1.00 82.00 370 CYS A N 1
ATOM 2991 C CA . CYS A 1 370 ? 6.455 -11.324 -34.600 1.00 82.00 370 CYS A CA 1
ATOM 2992 C C . CYS A 1 370 ? 6.130 -12.564 -33.754 1.00 82.00 370 CYS A C 1
ATOM 2994 O O . CYS A 1 370 ? 5.334 -12.464 -32.820 1.00 82.00 370 CYS A O 1
ATOM 2996 N N . ALA A 1 371 ? 6.766 -13.706 -34.035 1.00 83.00 371 ALA A N 1
ATOM 2997 C CA . ALA A 1 371 ? 6.596 -14.920 -33.241 1.00 83.00 371 ALA A CA 1
ATOM 2998 C C . ALA A 1 371 ? 7.171 -14.759 -31.822 1.00 83.00 371 ALA A C 1
ATOM 3000 O O . ALA A 1 371 ? 6.478 -15.008 -30.835 1.00 83.00 371 ALA A O 1
ATOM 3001 N N . LEU A 1 372 ? 8.421 -14.295 -31.706 1.00 88.19 372 LEU A N 1
ATOM 3002 C CA . LEU A 1 372 ? 9.131 -14.253 -30.425 1.00 88.19 372 LEU A CA 1
ATOM 3003 C C . LEU A 1 372 ? 8.722 -13.067 -29.531 1.00 88.19 372 LEU A C 1
ATOM 3005 O O . LEU A 1 372 ? 8.775 -13.194 -28.307 1.00 88.19 372 LEU A O 1
ATOM 3009 N N . LEU A 1 373 ? 8.205 -11.967 -30.100 1.00 89.38 373 LEU A N 1
ATOM 3010 C CA . LEU A 1 373 ? 7.533 -10.904 -29.334 1.00 89.38 373 LEU A CA 1
ATOM 3011 C C . LEU A 1 373 ? 6.372 -11.441 -28.482 1.00 89.38 373 LEU A C 1
ATOM 3013 O O . LEU A 1 373 ? 6.130 -10.923 -27.394 1.00 89.38 373 LEU A O 1
ATOM 3017 N N . GLY A 1 374 ? 5.684 -12.496 -28.934 1.00 86.62 374 GLY A N 1
ATOM 3018 C CA . GLY A 1 374 ? 4.591 -13.142 -28.200 1.00 86.62 374 GLY A CA 1
ATOM 3019 C C . GLY A 1 374 ? 5.004 -13.811 -26.882 1.00 86.62 374 GLY A C 1
ATOM 3020 O O . GLY A 1 374 ? 4.132 -14.153 -26.080 1.00 86.62 374 GLY A O 1
ATOM 3021 N N . HIS A 1 375 ? 6.306 -13.983 -26.628 1.00 88.12 375 HIS A N 1
ATOM 3022 C CA . HIS A 1 375 ? 6.837 -14.505 -25.364 1.00 88.12 375 HIS A CA 1
ATOM 3023 C C . HIS A 1 375 ? 7.266 -13.412 -24.373 1.00 88.12 375 HIS A C 1
ATOM 3025 O O . HIS A 1 375 ? 7.394 -13.712 -23.186 1.00 88.12 375 HIS A O 1
ATOM 3031 N N . ILE A 1 376 ? 7.449 -12.164 -24.824 1.00 90.12 376 ILE A N 1
ATOM 3032 C CA . ILE A 1 376 ? 7.792 -11.047 -23.935 1.00 90.12 376 ILE A CA 1
ATOM 3033 C C . ILE A 1 376 ? 6.598 -10.749 -23.028 1.00 90.12 376 ILE A C 1
ATOM 3035 O O . ILE A 1 376 ? 5.481 -10.532 -23.505 1.00 90.12 376 ILE A O 1
ATOM 3039 N N . LYS A 1 377 ? 6.847 -10.701 -21.718 1.00 91.38 377 LYS A N 1
ATOM 3040 C CA . LYS A 1 377 ? 5.872 -10.297 -20.702 1.00 91.38 377 LYS A CA 1
ATOM 3041 C C . LYS A 1 377 ? 6.180 -8.897 -20.205 1.00 91.38 377 LYS A C 1
ATOM 3043 O O . LYS A 1 377 ? 7.324 -8.588 -19.893 1.00 91.38 377 LYS A O 1
ATOM 3048 N N . ILE A 1 378 ? 5.144 -8.074 -20.108 1.00 91.56 378 ILE A N 1
ATOM 3049 C CA . ILE A 1 378 ? 5.220 -6.725 -19.557 1.00 91.56 378 ILE A CA 1
ATOM 3050 C C . ILE A 1 378 ? 4.387 -6.720 -18.280 1.00 91.56 378 ILE A C 1
ATOM 3052 O O . ILE A 1 378 ? 3.155 -6.720 -18.332 1.00 91.56 378 ILE A O 1
ATOM 3056 N N . GLU A 1 379 ? 5.069 -6.826 -17.140 1.00 86.94 379 GLU A N 1
ATOM 3057 C CA . GLU A 1 379 ? 4.437 -7.074 -15.838 1.00 86.94 379 GLU A CA 1
ATOM 3058 C C . GLU A 1 379 ? 4.258 -5.777 -15.027 1.00 86.94 379 GLU A C 1
ATOM 3060 O O . GLU A 1 379 ? 3.207 -5.589 -14.411 1.00 86.94 379 GLU A O 1
ATOM 3065 N N . ASP A 1 380 ? 5.193 -4.825 -15.134 1.00 85.56 380 ASP A N 1
ATOM 3066 C CA . ASP A 1 380 ? 5.164 -3.520 -14.457 1.00 85.56 380 ASP A CA 1
ATOM 3067 C C . ASP A 1 380 ? 5.570 -2.338 -15.370 1.00 85.56 380 ASP A C 1
ATOM 3069 O O . ASP A 1 380 ? 5.985 -2.512 -16.518 1.00 85.56 380 ASP A O 1
ATOM 3073 N N . GLU A 1 381 ? 5.429 -1.109 -14.857 1.00 83.56 381 GLU A N 1
ATOM 3074 C CA . GLU A 1 381 ? 5.799 0.137 -15.542 1.00 83.56 381 GLU A CA 1
ATOM 3075 C C . GLU A 1 381 ? 7.277 0.296 -15.934 1.00 83.56 381 GLU A C 1
ATOM 3077 O O . GLU A 1 381 ? 7.546 1.050 -16.873 1.00 83.56 381 GLU A O 1
ATOM 3082 N N . LEU A 1 382 ? 8.217 -0.347 -15.236 1.00 80.31 382 LEU A N 1
ATOM 3083 C CA . LEU A 1 382 ? 9.650 -0.248 -15.522 1.00 80.31 382 LEU A CA 1
ATOM 3084 C C . LEU A 1 382 ? 10.003 -1.155 -16.696 1.00 80.31 382 LEU A C 1
ATOM 3086 O O . LEU A 1 382 ? 10.555 -0.665 -17.674 1.00 80.31 382 LEU A O 1
ATOM 3090 N N . VAL A 1 383 ? 9.557 -2.416 -16.679 1.00 81.62 383 VAL A N 1
ATOM 3091 C CA . VAL A 1 383 ? 9.686 -3.330 -17.830 1.00 81.62 383 VAL A CA 1
ATOM 3092 C C . VAL A 1 383 ? 9.024 -2.728 -19.075 1.00 81.62 383 VAL A C 1
ATOM 3094 O O . VAL A 1 383 ? 9.581 -2.780 -20.171 1.00 81.62 383 VAL A O 1
ATOM 3097 N N . TYR A 1 384 ? 7.860 -2.084 -18.918 1.00 88.12 384 TYR A N 1
ATOM 3098 C CA . TYR A 1 384 ? 7.189 -1.372 -20.011 1.00 88.12 384 TYR A CA 1
ATOM 3099 C C . TYR A 1 384 ? 8.064 -0.248 -20.584 1.00 88.12 384 TYR A C 1
ATOM 3101 O O . TYR A 1 384 ? 8.209 -0.116 -21.802 1.00 88.12 384 TYR A O 1
ATOM 3109 N N . LEU A 1 385 ? 8.641 0.575 -19.709 1.00 82.62 385 LEU A N 1
ATOM 3110 C CA . LEU A 1 385 ? 9.485 1.696 -20.096 1.00 82.62 385 LEU A CA 1
ATOM 3111 C C . LEU A 1 385 ? 10.795 1.221 -20.741 1.00 82.62 385 LEU A C 1
ATOM 3113 O O . LEU A 1 385 ? 11.151 1.734 -21.798 1.00 82.62 385 LEU A O 1
ATOM 3117 N N . ASP A 1 386 ? 11.468 0.226 -20.168 1.00 76.56 386 ASP A N 1
ATOM 3118 C CA . ASP A 1 386 ? 12.729 -0.328 -20.669 1.00 76.56 386 ASP A CA 1
ATOM 3119 C C . ASP A 1 386 ? 12.566 -0.957 -22.056 1.00 76.56 386 ASP A C 1
ATOM 3121 O O . ASP A 1 386 ? 13.408 -0.745 -22.931 1.00 76.56 386 ASP A O 1
ATOM 3125 N N . LEU A 1 387 ? 11.448 -1.643 -22.317 1.00 84.31 387 LEU A N 1
ATOM 3126 C CA . LEU A 1 387 ? 11.113 -2.136 -23.656 1.00 84.31 387 LEU A CA 1
ATOM 3127 C C . LEU A 1 387 ? 10.877 -0.984 -24.645 1.00 84.31 387 LEU A C 1
ATOM 3129 O O . LEU A 1 387 ? 11.428 -1.004 -25.745 1.00 84.31 387 LEU A O 1
ATOM 3133 N N . LEU A 1 388 ? 10.128 0.056 -24.263 1.00 86.06 388 LEU A N 1
ATOM 3134 C CA . LEU A 1 388 ? 9.952 1.247 -25.107 1.00 86.06 388 LEU A CA 1
ATOM 3135 C C . LEU A 1 388 ? 11.280 1.981 -25.358 1.00 86.06 388 LEU A C 1
ATOM 3137 O O . LEU A 1 388 ? 11.492 2.523 -26.437 1.00 86.06 388 LEU A O 1
ATOM 3141 N N . ILE A 1 389 ? 12.199 1.995 -24.398 1.00 73.62 389 ILE A N 1
ATOM 3142 C CA . ILE A 1 389 ? 13.534 2.575 -24.564 1.00 73.62 389 ILE A CA 1
ATOM 3143 C C . ILE A 1 389 ? 14.370 1.731 -25.531 1.00 73.62 389 ILE A C 1
ATOM 3145 O O . ILE A 1 389 ? 14.973 2.276 -26.460 1.00 73.62 389 ILE A O 1
ATOM 3149 N N . ALA A 1 390 ? 14.444 0.419 -25.293 1.00 71.19 390 ALA A N 1
ATOM 3150 C CA . ALA A 1 390 ? 15.355 -0.500 -25.968 1.00 71.19 390 ALA A CA 1
ATOM 3151 C C . ALA A 1 390 ? 14.956 -0.815 -27.417 1.00 71.19 390 ALA A C 1
ATOM 3153 O O . ALA A 1 390 ? 15.840 -1.049 -28.239 1.00 71.19 390 ALA A O 1
ATOM 3154 N N . PHE A 1 391 ? 13.660 -0.814 -27.735 1.00 79.25 391 PHE A N 1
ATOM 3155 C CA . PHE A 1 391 ? 13.169 -1.112 -29.079 1.00 79.25 391 PHE A CA 1
ATOM 3156 C C . PHE A 1 391 ? 13.180 0.136 -29.986 1.00 79.25 391 PHE A C 1
ATOM 3158 O O . PHE A 1 391 ? 12.814 1.227 -29.536 1.00 79.25 391 PHE A O 1
ATOM 3165 N N . PRO A 1 392 ? 13.536 -0.012 -31.278 1.00 80.75 392 PRO A N 1
ATOM 3166 C CA . PRO A 1 392 ? 13.304 1.006 -32.300 1.00 80.75 392 PRO A CA 1
ATOM 3167 C C . PRO A 1 392 ? 11.840 1.493 -32.344 1.00 80.75 392 PRO A C 1
ATOM 3169 O O . PRO A 1 392 ? 10.931 0.682 -32.130 1.00 80.75 392 PRO A O 1
ATOM 3172 N N . PRO A 1 393 ? 11.577 2.773 -32.689 1.00 84.44 393 PRO A N 1
ATOM 3173 C CA . PRO A 1 393 ? 10.216 3.321 -32.752 1.00 84.44 393 PRO A CA 1
ATOM 3174 C C . PRO A 1 393 ? 9.301 2.540 -33.708 1.00 84.44 393 PRO A C 1
ATOM 3176 O O . PRO A 1 393 ? 8.118 2.344 -33.428 1.00 84.44 393 PRO A O 1
ATOM 3179 N N . SER A 1 394 ? 9.867 2.044 -34.813 1.00 84.75 394 SER A N 1
ATOM 3180 C CA . SER A 1 394 ? 9.199 1.216 -35.825 1.00 84.75 394 SER A CA 1
ATOM 3181 C C . SER A 1 394 ? 8.600 -0.079 -35.265 1.00 84.75 394 SER A C 1
ATOM 3183 O O . SER A 1 394 ? 7.621 -0.587 -35.811 1.00 84.75 394 SER A O 1
ATOM 3185 N N . TYR A 1 395 ? 9.131 -0.609 -34.159 1.00 88.50 395 TYR A N 1
ATOM 3186 C CA . TYR A 1 395 ? 8.647 -1.851 -33.554 1.00 88.50 395 TYR A CA 1
ATOM 3187 C C . TYR A 1 395 ? 7.581 -1.633 -32.475 1.00 88.50 395 TYR A C 1
ATOM 3189 O O . TYR A 1 395 ? 7.013 -2.619 -32.011 1.00 88.50 395 TYR A O 1
ATOM 3197 N N . TYR A 1 396 ? 7.244 -0.394 -32.092 1.00 93.06 396 TYR A N 1
ATOM 3198 C CA . TYR A 1 396 ? 6.250 -0.144 -31.039 1.00 93.06 396 TYR A CA 1
ATOM 3199 C C . TYR A 1 396 ? 4.859 -0.695 -31.372 1.00 93.06 396 TYR A C 1
ATOM 3201 O O . TYR A 1 396 ? 4.207 -1.245 -30.486 1.00 93.06 396 TYR A O 1
ATOM 3209 N N . ASP A 1 397 ? 4.415 -0.618 -32.633 1.00 93.06 397 ASP A N 1
ATOM 3210 C CA . ASP A 1 397 ? 3.144 -1.230 -33.045 1.00 93.06 397 ASP A CA 1
ATOM 3211 C C . ASP A 1 397 ? 3.166 -2.745 -32.809 1.00 93.06 397 ASP A C 1
ATOM 3213 O O . ASP A 1 397 ? 2.316 -3.274 -32.098 1.00 93.06 397 ASP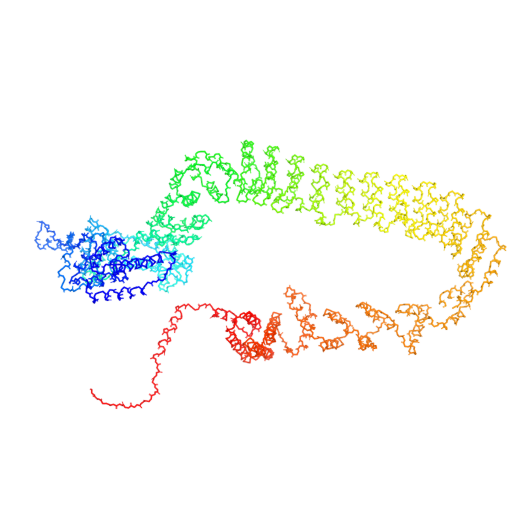 A O 1
ATOM 3217 N N . SER A 1 398 ? 4.203 -3.426 -33.308 1.00 90.50 398 SER A N 1
ATOM 3218 C CA . SER A 1 398 ? 4.369 -4.877 -33.151 1.00 90.50 398 SER A CA 1
ATOM 3219 C C . SER A 1 398 ? 4.545 -5.294 -31.687 1.00 90.50 398 SER A C 1
ATOM 3221 O O . SER A 1 398 ? 3.959 -6.287 -31.261 1.00 90.50 398 SER A O 1
ATOM 3223 N N . LEU A 1 399 ? 5.295 -4.528 -30.892 1.00 91.50 399 LEU A N 1
ATOM 3224 C CA . LEU A 1 399 ? 5.494 -4.765 -29.462 1.00 91.50 399 LEU A CA 1
ATOM 3225 C C . LEU A 1 399 ? 4.154 -4.728 -28.715 1.00 91.50 399 LEU A C 1
ATOM 3227 O O . LEU A 1 399 ? 3.801 -5.697 -28.044 1.00 91.50 399 LEU A O 1
ATOM 3231 N N . LEU A 1 400 ? 3.365 -3.659 -28.885 1.00 93.56 400 LEU A N 1
ATOM 3232 C CA . LEU A 1 400 ? 2.046 -3.547 -28.256 1.00 93.56 400 LEU A CA 1
ATOM 3233 C C . LEU A 1 400 ? 1.075 -4.616 -28.776 1.00 93.56 400 LEU A C 1
ATOM 3235 O O . LEU A 1 400 ? 0.315 -5.189 -27.992 1.00 93.56 400 LEU A O 1
ATOM 3239 N N . LYS A 1 401 ? 1.132 -4.941 -30.070 1.00 92.19 401 LYS A N 1
ATOM 3240 C CA . LYS A 1 401 ? 0.287 -5.938 -30.741 1.00 92.19 401 LYS A CA 1
ATOM 3241 C C . LYS A 1 401 ? 0.543 -7.367 -30.269 1.00 92.19 401 LYS A C 1
ATOM 3243 O O . LYS A 1 401 ? -0.419 -8.078 -29.976 1.00 92.19 401 LYS A O 1
ATOM 3248 N N . PHE A 1 402 ? 1.800 -7.775 -30.091 1.00 91.69 402 PHE A N 1
ATOM 3249 C CA . PHE A 1 402 ? 2.161 -9.171 -29.803 1.00 91.69 402 PHE A CA 1
ATOM 3250 C C . PHE A 1 402 ? 2.517 -9.466 -28.333 1.00 91.69 402 PHE A C 1
ATOM 3252 O O . PHE A 1 402 ? 2.094 -10.507 -27.839 1.00 91.69 402 PHE A O 1
ATOM 3259 N N . ALA A 1 403 ? 3.180 -8.568 -27.592 1.00 92.31 403 ALA A N 1
ATOM 3260 C CA . ALA A 1 403 ? 3.657 -8.866 -26.229 1.00 92.31 403 ALA A CA 1
ATOM 3261 C C . ALA A 1 403 ? 2.532 -9.096 -25.194 1.00 92.31 403 ALA A C 1
ATOM 3263 O O . ALA A 1 403 ? 1.423 -8.564 -25.315 1.00 92.31 403 ALA A O 1
ATOM 3264 N N . GLN A 1 404 ? 2.815 -9.874 -24.149 1.00 92.38 404 GLN A N 1
ATOM 3265 C CA . GLN A 1 404 ? 1.879 -10.201 -23.068 1.00 92.38 404 GLN A CA 1
ATOM 3266 C C . GLN A 1 404 ? 1.847 -9.068 -22.029 1.00 92.38 404 GLN A C 1
ATOM 3268 O O . GLN A 1 404 ? 2.654 -9.034 -21.101 1.00 92.38 404 GLN A O 1
ATOM 3273 N N . ILE A 1 405 ? 0.928 -8.114 -22.200 1.00 92.94 405 ILE A N 1
ATOM 3274 C CA . ILE A 1 405 ? 0.744 -6.988 -21.272 1.00 92.94 405 ILE A CA 1
ATOM 3275 C C . ILE A 1 405 ? -0.101 -7.460 -20.081 1.00 92.94 405 ILE A C 1
ATOM 3277 O O . ILE A 1 405 ? -1.324 -7.558 -20.180 1.00 92.94 405 ILE A O 1
ATOM 3281 N N . ASN A 1 406 ? 0.562 -7.738 -18.959 1.00 90.50 406 ASN A N 1
ATOM 3282 C CA . ASN A 1 406 ? -0.057 -8.223 -17.723 1.00 90.50 406 ASN A CA 1
ATOM 3283 C C . ASN A 1 406 ? -0.433 -7.076 -16.761 1.00 90.50 406 ASN A C 1
ATOM 3285 O O . ASN A 1 406 ? -1.193 -7.288 -15.815 1.00 90.50 406 ASN A O 1
ATOM 3289 N N . CYS A 1 407 ? 0.063 -5.859 -17.010 1.00 84.50 407 CYS A N 1
ATOM 3290 C CA . CYS A 1 407 ? -0.222 -4.664 -16.216 1.00 84.50 407 CYS A CA 1
ATOM 3291 C C . CYS A 1 407 ? -1.729 -4.359 -16.089 1.00 84.50 407 CYS A C 1
ATOM 3293 O O . CYS A 1 407 ? -2.480 -4.453 -17.061 1.00 84.50 407 CYS A O 1
ATOM 3295 N N . GLN A 1 408 ? -2.162 -3.897 -14.908 1.00 81.00 408 GLN A N 1
ATOM 3296 C CA . GLN A 1 408 ? -3.535 -3.442 -14.655 1.00 81.00 408 GLN A CA 1
ATOM 3297 C C . GLN A 1 408 ? -3.554 -2.062 -13.964 1.00 81.00 408 GLN A C 1
ATOM 3299 O O . GLN A 1 408 ? -3.241 -1.973 -12.776 1.00 81.00 408 GLN A O 1
ATOM 3304 N N . PRO A 1 409 ? -3.944 -0.970 -14.658 1.00 80.69 409 PRO A N 1
ATOM 3305 C CA . PRO A 1 409 ? -4.328 -0.913 -16.071 1.00 80.69 409 PRO A CA 1
ATOM 3306 C C . PRO A 1 409 ? -3.156 -1.217 -17.017 1.00 80.69 409 PRO A C 1
ATOM 3308 O O . PRO A 1 409 ? -1.995 -0.989 -16.683 1.00 80.69 409 PRO A O 1
ATOM 3311 N N . THR A 1 410 ? -3.499 -1.650 -18.228 1.00 88.12 410 THR A N 1
ATOM 3312 C CA . THR A 1 410 ? -2.593 -1.962 -19.353 1.00 88.12 410 THR A CA 1
ATOM 3313 C C . THR A 1 410 ? -1.601 -0.852 -19.696 1.00 88.12 410 THR A C 1
ATOM 3315 O O . THR A 1 410 ? -0.518 -1.149 -20.177 1.00 88.12 410 THR A O 1
ATOM 3318 N N . LEU A 1 411 ? -1.938 0.416 -19.437 1.00 89.94 411 LEU A N 1
ATOM 3319 C CA . LEU A 1 411 ? -1.007 1.547 -19.470 1.00 89.94 411 LEU A CA 1
ATOM 3320 C C . LEU A 1 411 ? -0.871 2.116 -18.042 1.00 89.94 411 LEU A C 1
ATOM 3322 O O . LEU A 1 411 ? -1.703 2.939 -17.634 1.00 89.94 411 LEU A O 1
ATOM 3326 N N . PRO A 1 412 ? 0.136 1.673 -17.258 1.00 88.19 412 PRO A N 1
ATOM 3327 C CA . PRO A 1 412 ? 0.286 2.030 -15.849 1.00 88.19 412 PRO A CA 1
ATOM 3328 C C . PRO A 1 412 ? 0.349 3.533 -15.577 1.00 88.19 412 PRO A C 1
ATOM 3330 O O . PRO A 1 412 ? 0.999 4.306 -16.280 1.00 88.19 412 PRO A O 1
ATOM 3333 N N . GLN A 1 413 ? -0.256 3.967 -14.470 1.00 83.50 413 GLN A N 1
ATOM 3334 C CA . GLN A 1 413 ? -0.266 5.382 -14.090 1.00 83.50 413 GLN A CA 1
ATOM 3335 C C . GLN A 1 413 ? 1.138 5.945 -13.785 1.00 83.50 413 GLN A C 1
ATOM 3337 O O . GLN A 1 413 ? 1.357 7.149 -13.947 1.00 83.50 413 GLN A O 1
ATOM 3342 N N . ALA A 1 414 ? 2.080 5.097 -13.362 1.00 81.62 414 ALA A N 1
ATOM 3343 C CA . ALA A 1 414 ? 3.482 5.461 -13.191 1.00 81.62 414 ALA A CA 1
ATOM 3344 C C . ALA A 1 414 ? 4.180 5.680 -14.542 1.00 81.62 414 ALA A C 1
ATOM 3346 O O . ALA A 1 414 ? 4.735 6.759 -14.750 1.00 81.62 414 ALA A O 1
ATOM 3347 N N . LEU A 1 415 ? 4.032 4.751 -15.496 1.00 88.38 415 LEU A N 1
ATOM 3348 C CA . LEU A 1 415 ? 4.503 4.917 -16.877 1.00 88.38 415 LEU A CA 1
ATOM 3349 C C . LEU A 1 415 ? 3.997 6.241 -17.474 1.00 88.38 415 LEU A C 1
ATOM 3351 O O . LEU A 1 415 ? 4.793 7.059 -17.925 1.00 88.38 415 LEU A O 1
ATOM 3355 N N . LEU A 1 416 ? 2.696 6.542 -17.370 1.00 89.06 416 LEU A N 1
ATOM 3356 C CA . LEU A 1 416 ? 2.140 7.816 -17.861 1.00 89.06 416 LEU A CA 1
ATOM 3357 C C . LEU A 1 416 ? 2.684 9.064 -17.133 1.00 89.06 416 LEU A C 1
ATOM 3359 O O . LEU A 1 416 ? 2.619 10.177 -17.661 1.00 89.06 416 LEU A O 1
ATOM 3363 N N . LYS A 1 417 ? 3.188 8.924 -15.900 1.00 82.44 417 LYS A N 1
ATOM 3364 C CA . LYS A 1 417 ? 3.877 10.004 -15.175 1.00 82.44 417 LYS A CA 1
ATOM 3365 C C . LYS A 1 417 ? 5.298 10.202 -15.713 1.00 82.44 417 LYS A C 1
ATOM 3367 O O . LYS A 1 417 ? 5.707 11.350 -15.842 1.00 82.44 417 LYS A O 1
ATOM 3372 N N . MET A 1 418 ? 6.004 9.120 -16.043 1.00 80.19 418 MET A N 1
ATOM 3373 C CA . MET A 1 418 ? 7.370 9.125 -16.589 1.00 80.19 418 MET A CA 1
ATOM 3374 C C . MET A 1 418 ? 7.389 9.609 -18.046 1.00 80.19 418 MET A C 1
ATOM 3376 O O . MET A 1 418 ? 8.178 10.478 -18.400 1.00 80.19 418 MET A O 1
ATOM 3380 N N . LEU A 1 419 ? 6.439 9.164 -18.874 1.00 84.56 419 LEU A N 1
ATOM 3381 C CA . LEU A 1 419 ? 6.245 9.690 -20.230 1.00 84.56 419 LEU A CA 1
ATOM 3382 C C . LEU A 1 419 ? 6.023 11.214 -20.223 1.00 84.56 419 LEU A C 1
ATOM 3384 O O . LEU A 1 419 ? 6.589 11.924 -21.053 1.00 84.56 419 LEU A O 1
ATOM 3388 N N . LYS A 1 420 ? 5.299 11.747 -19.224 1.00 79.31 420 LYS A N 1
ATOM 3389 C CA . LYS A 1 420 ? 5.092 13.198 -19.076 1.00 79.31 420 LYS A CA 1
ATOM 3390 C C . LYS A 1 420 ? 6.357 13.991 -18.710 1.00 79.31 420 LYS A C 1
ATOM 3392 O O . LYS A 1 420 ? 6.361 15.202 -18.904 1.00 79.31 420 LYS A O 1
ATOM 3397 N N . THR A 1 421 ? 7.432 13.368 -18.219 1.00 73.94 421 THR A N 1
ATOM 3398 C CA . THR A 1 421 ? 8.702 14.084 -17.969 1.00 73.94 421 THR A CA 1
ATOM 3399 C C . THR A 1 421 ? 9.591 14.194 -19.213 1.00 73.94 421 THR A C 1
ATOM 3401 O O . THR A 1 421 ? 10.745 14.588 -19.084 1.00 73.94 421 THR A O 1
ATOM 3404 N N . GLY A 1 422 ? 9.092 13.850 -20.409 1.00 71.06 422 GLY A N 1
ATOM 3405 C CA . GLY A 1 422 ? 9.862 13.941 -21.658 1.00 71.06 422 GLY A CA 1
ATOM 3406 C C . GLY A 1 422 ? 10.915 12.839 -21.814 1.00 71.06 422 GLY A C 1
ATOM 3407 O O . GLY A 1 422 ? 11.937 13.047 -22.459 1.00 71.06 422 GLY A O 1
ATOM 3408 N N . ILE A 1 423 ? 10.685 11.675 -21.195 1.00 72.25 423 ILE A N 1
ATOM 3409 C CA . ILE A 1 423 ? 11.621 10.538 -21.208 1.00 72.25 423 ILE A CA 1
ATOM 3410 C C . ILE A 1 423 ? 11.724 9.858 -22.590 1.00 72.25 423 ILE A C 1
ATOM 3412 O O . ILE A 1 423 ? 12.740 9.240 -22.913 1.00 72.25 423 ILE A O 1
ATOM 3416 N N . LEU A 1 424 ? 10.699 10.017 -23.436 1.00 77.31 424 LEU A N 1
ATOM 3417 C CA . LEU A 1 424 ? 10.741 9.701 -24.865 1.00 77.31 424 LEU A CA 1
ATOM 3418 C C . LEU A 1 424 ? 10.992 10.971 -25.684 1.00 77.31 424 LEU A C 1
ATOM 3420 O O . LEU A 1 424 ? 10.456 12.032 -25.360 1.00 77.31 424 LEU A O 1
ATOM 3424 N N . ASN A 1 425 ? 11.792 10.856 -26.748 1.00 75.31 425 ASN A N 1
ATOM 3425 C CA . ASN A 1 425 ? 11.960 11.939 -27.718 1.00 75.31 425 ASN A CA 1
ATOM 3426 C C . ASN A 1 425 ? 10.683 12.099 -28.580 1.00 75.31 425 ASN A C 1
ATOM 3428 O O . ASN A 1 425 ? 9.772 11.270 -28.519 1.00 75.31 425 ASN A O 1
ATOM 3432 N N . ASN A 1 426 ? 10.600 13.161 -29.387 1.00 77.75 426 ASN A N 1
ATOM 3433 C CA . ASN A 1 426 ? 9.393 13.459 -30.174 1.00 77.75 426 ASN A CA 1
ATOM 3434 C C . ASN A 1 426 ? 9.026 12.344 -31.172 1.00 77.75 426 ASN A C 1
ATOM 3436 O O . ASN A 1 426 ? 7.846 12.095 -31.398 1.00 77.75 426 ASN A O 1
ATOM 3440 N N . GLU A 1 427 ? 10.022 11.673 -31.752 1.00 82.38 427 GLU A N 1
ATOM 3441 C CA . GLU A 1 427 ? 9.842 10.578 -32.710 1.00 82.38 427 GLU A CA 1
ATOM 3442 C C . GLU A 1 427 ? 9.262 9.334 -32.028 1.00 82.38 427 GLU A C 1
ATOM 3444 O O . GLU A 1 427 ? 8.206 8.846 -32.426 1.00 82.38 427 GLU A O 1
ATOM 3449 N N . GLN A 1 428 ? 9.892 8.879 -30.942 1.00 85.25 428 GLN A N 1
ATOM 3450 C CA . GLN A 1 428 ? 9.430 7.761 -30.122 1.00 85.25 428 GLN A CA 1
ATOM 3451 C C . GLN A 1 428 ? 8.047 8.046 -29.528 1.00 85.25 428 GLN A C 1
ATOM 3453 O O . GLN A 1 428 ? 7.176 7.181 -29.550 1.00 85.25 428 GLN A O 1
ATOM 3458 N N . LEU A 1 429 ? 7.792 9.268 -29.055 1.00 88.38 429 LEU A N 1
ATOM 3459 C CA . LEU A 1 429 ? 6.467 9.642 -28.567 1.00 88.38 429 LEU A CA 1
ATOM 3460 C C . LEU A 1 429 ? 5.419 9.618 -29.694 1.00 88.38 429 LEU A C 1
ATOM 3462 O O . LEU A 1 429 ? 4.313 9.135 -29.470 1.00 88.38 429 LEU A O 1
ATOM 3466 N N . SER A 1 430 ? 5.760 10.084 -30.900 1.00 90.88 430 SER A N 1
ATOM 3467 C CA . SER A 1 430 ? 4.876 10.036 -32.075 1.00 90.88 430 SER A CA 1
ATOM 3468 C C . SER A 1 430 ? 4.559 8.598 -32.502 1.00 90.88 430 SER A C 1
ATOM 3470 O O . SER A 1 430 ? 3.389 8.231 -32.614 1.00 90.88 430 SER A O 1
ATOM 3472 N N . ALA A 1 431 ? 5.584 7.749 -32.630 1.00 91.50 431 ALA A N 1
ATOM 3473 C CA . ALA A 1 431 ? 5.426 6.328 -32.927 1.00 91.50 431 ALA A CA 1
ATOM 3474 C C . ALA A 1 431 ? 4.590 5.608 -31.854 1.00 91.50 431 ALA A C 1
ATOM 3476 O O . ALA A 1 431 ? 3.743 4.780 -32.183 1.00 91.50 431 ALA A O 1
ATOM 3477 N N . LEU A 1 432 ? 4.764 5.960 -30.574 1.00 94.88 432 LEU A N 1
ATOM 3478 C CA . LEU A 1 432 ? 3.975 5.398 -29.478 1.00 94.88 432 LEU A CA 1
ATOM 3479 C C . LEU A 1 432 ? 2.515 5.873 -29.508 1.00 94.88 432 LEU A C 1
ATOM 3481 O O . LEU A 1 432 ? 1.621 5.074 -29.242 1.00 94.88 432 LEU A O 1
ATOM 3485 N N . ASN A 1 433 ? 2.247 7.134 -29.869 1.00 94.25 433 ASN A N 1
ATOM 3486 C CA . ASN A 1 433 ? 0.880 7.638 -30.048 1.00 94.25 433 ASN A CA 1
ATOM 3487 C C . ASN A 1 433 ? 0.126 6.828 -31.119 1.00 94.25 433 ASN A C 1
ATOM 3489 O O . ASN A 1 433 ? -0.999 6.390 -30.876 1.00 94.25 433 ASN A O 1
ATOM 3493 N N . GLU A 1 434 ? 0.753 6.591 -32.275 1.00 94.75 434 GLU A N 1
ATOM 3494 C CA . GLU A 1 434 ? 0.166 5.792 -33.358 1.00 94.75 434 GLU A CA 1
ATOM 3495 C C . GLU A 1 434 ? 0.057 4.303 -32.986 1.00 94.75 434 GLU A C 1
ATOM 3497 O O . GLU A 1 434 ? -0.995 3.700 -33.189 1.00 94.75 434 GLU A O 1
ATOM 3502 N N . ALA A 1 435 ? 1.063 3.718 -32.330 1.00 95.06 435 ALA A N 1
ATOM 3503 C CA . ALA A 1 435 ? 0.990 2.341 -31.836 1.00 95.06 435 ALA A CA 1
ATOM 3504 C C . ALA A 1 435 ? -0.146 2.142 -30.806 1.00 95.06 435 ALA A C 1
ATOM 3506 O O . ALA A 1 435 ? -0.860 1.137 -30.856 1.00 95.06 435 ALA A O 1
ATOM 3507 N N . VAL A 1 436 ? -0.368 3.108 -29.903 1.00 94.50 436 VAL A N 1
ATOM 3508 C CA . VAL A 1 436 ? -1.479 3.101 -28.928 1.00 94.50 436 VAL A CA 1
ATOM 3509 C C . VAL A 1 436 ? -2.843 3.233 -29.615 1.00 94.50 436 VAL A C 1
ATOM 3511 O O . VAL A 1 436 ? -3.800 2.587 -29.187 1.00 94.50 436 VAL A O 1
ATOM 3514 N N . LYS A 1 437 ? -2.931 4.032 -30.684 1.00 92.69 437 LYS A N 1
ATOM 3515 C CA . LYS A 1 437 ? -4.121 4.230 -31.533 1.00 92.69 437 LYS A CA 1
ATOM 3516 C C . LYS A 1 437 ? -4.463 2.994 -32.374 1.00 92.69 437 LYS A C 1
ATOM 3518 O O . LYS A 1 437 ? -5.632 2.634 -32.469 1.00 92.69 437 LYS A O 1
ATOM 3523 N N . ASN A 1 438 ? -3.467 2.298 -32.915 1.00 92.69 438 ASN A N 1
ATOM 3524 C CA . ASN A 1 438 ? -3.669 1.050 -33.657 1.00 92.69 438 ASN A CA 1
ATOM 3525 C C . ASN A 1 438 ? -4.105 -0.106 -32.739 1.00 92.69 438 ASN A C 1
ATOM 3527 O O . ASN A 1 438 ? -4.923 -0.941 -33.124 1.00 92.69 438 ASN A O 1
ATOM 3531 N N . ASN A 1 439 ? -3.591 -0.147 -31.505 1.00 92.94 439 ASN A N 1
ATOM 3532 C CA . ASN A 1 439 ? -3.772 -1.273 -30.581 1.00 92.94 439 ASN A CA 1
ATOM 3533 C C . ASN A 1 439 ? -4.841 -1.040 -29.491 1.00 92.94 439 ASN A C 1
ATOM 3535 O O . ASN A 1 439 ? -4.898 -1.789 -28.513 1.00 92.94 439 ASN A O 1
ATOM 3539 N N . VAL A 1 440 ? -5.742 -0.060 -29.664 1.00 88.88 440 VAL A N 1
ATOM 3540 C CA . VAL A 1 440 ? -6.832 0.277 -28.712 1.00 88.88 440 VAL A CA 1
ATOM 3541 C C . VAL A 1 440 ? -7.667 -0.936 -28.298 1.00 88.88 440 VAL A C 1
ATOM 3543 O O . VAL A 1 440 ? -8.049 -1.042 -27.135 1.00 88.88 440 VAL A O 1
ATOM 3546 N N . ASN A 1 441 ? -7.920 -1.878 -29.209 1.00 87.00 441 ASN A N 1
ATOM 3547 C CA . ASN A 1 441 ? -8.707 -3.080 -28.913 1.00 87.00 441 ASN A CA 1
ATOM 3548 C C . ASN A 1 441 ? -8.028 -4.018 -27.898 1.00 87.00 441 ASN A C 1
ATOM 3550 O O . ASN A 1 441 ? -8.723 -4.709 -27.159 1.00 87.00 441 ASN A O 1
ATOM 3554 N N . LYS A 1 442 ? -6.689 -4.024 -27.841 1.00 88.88 442 LYS A N 1
ATOM 3555 C CA . LYS A 1 442 ? -5.896 -4.833 -26.901 1.00 88.88 442 LYS A CA 1
ATOM 3556 C C . LYS A 1 442 ? -5.545 -4.059 -25.628 1.00 88.88 442 LYS A C 1
ATOM 3558 O O . LYS A 1 442 ? -5.583 -4.620 -24.540 1.00 88.88 442 LYS A O 1
ATOM 3563 N N . LEU A 1 443 ? -5.233 -2.768 -25.755 1.00 88.56 443 LEU A N 1
ATOM 3564 C CA . LEU A 1 443 ? -4.929 -1.889 -24.620 1.00 88.56 443 LEU A CA 1
ATOM 3565 C C . LEU A 1 443 ? -6.187 -1.522 -23.816 1.00 88.56 443 LEU A C 1
ATOM 3567 O O . LEU A 1 443 ? -6.110 -1.311 -22.611 1.00 88.56 443 LEU A O 1
ATOM 3571 N N . GLY A 1 444 ? -7.346 -1.457 -24.467 1.00 85.69 444 GLY A N 1
ATOM 3572 C CA . GLY A 1 444 ? -8.602 -0.998 -23.888 1.00 85.69 444 GLY A CA 1
ATOM 3573 C C . GLY A 1 444 ? -8.744 0.527 -23.933 1.00 85.69 444 GLY A C 1
ATOM 3574 O O . GLY A 1 444 ? -7.924 1.269 -23.394 1.00 85.69 444 GLY A O 1
ATOM 3575 N N . LEU A 1 445 ? -9.850 0.998 -24.517 1.00 83.56 445 LEU A N 1
ATOM 3576 C CA . LEU A 1 445 ? -10.168 2.418 -24.736 1.00 83.56 445 LEU A CA 1
ATOM 3577 C C . LEU A 1 445 ? -9.925 3.324 -23.512 1.00 83.56 445 LEU A C 1
ATOM 3579 O O . LEU A 1 445 ? -9.383 4.415 -23.652 1.00 83.56 445 LEU A O 1
ATOM 3583 N N . ILE A 1 446 ? -10.277 2.866 -22.307 1.00 80.19 446 ILE A N 1
ATOM 3584 C CA . ILE A 1 446 ? -10.114 3.615 -21.046 1.00 80.19 446 ILE A CA 1
ATOM 3585 C C . ILE A 1 446 ? -8.634 3.928 -20.766 1.00 80.19 446 ILE A C 1
ATOM 3587 O O . ILE A 1 446 ? -8.307 5.038 -20.343 1.00 80.19 446 ILE A O 1
ATOM 3591 N N . ALA A 1 447 ? -7.730 2.982 -21.041 1.00 84.94 447 ALA A N 1
ATOM 3592 C CA . ALA A 1 447 ? -6.294 3.171 -20.874 1.00 84.94 447 ALA A CA 1
ATOM 3593 C C . ALA A 1 447 ? -5.736 4.148 -21.921 1.00 84.94 447 ALA A C 1
ATOM 3595 O O . ALA A 1 447 ? -5.008 5.071 -21.555 1.00 84.94 447 ALA A O 1
ATOM 3596 N N . SER A 1 448 ? -6.134 4.013 -23.192 1.00 89.44 448 SER A N 1
ATOM 3597 C CA . SER A 1 448 ? -5.702 4.909 -24.277 1.00 89.44 448 SER A CA 1
ATOM 3598 C C . SER A 1 448 ? -6.213 6.349 -24.100 1.00 89.44 448 SER A C 1
ATOM 3600 O O . SER A 1 448 ? -5.452 7.298 -24.285 1.00 89.44 448 SER A O 1
ATOM 3602 N N . LEU A 1 449 ? -7.466 6.545 -23.667 1.00 87.25 449 LEU A N 1
ATOM 3603 C CA . LEU A 1 449 ? -8.004 7.874 -23.334 1.00 87.25 449 LEU A CA 1
ATOM 3604 C C . LEU A 1 449 ? -7.263 8.493 -22.137 1.00 87.25 449 LEU A C 1
ATOM 3606 O O . LEU A 1 449 ? -6.894 9.667 -22.168 1.00 87.25 449 LEU A O 1
ATOM 3610 N N . ASN A 1 450 ? -6.981 7.699 -21.099 1.00 86.75 450 ASN A N 1
ATOM 3611 C CA . ASN A 1 450 ? -6.199 8.134 -19.940 1.00 86.75 450 ASN A CA 1
ATOM 3612 C C . ASN A 1 450 ? -4.754 8.514 -20.325 1.00 86.75 450 ASN A C 1
ATOM 3614 O O . ASN A 1 450 ? -4.248 9.519 -19.829 1.00 86.75 450 ASN A O 1
ATOM 3618 N N . TYR A 1 451 ? -4.120 7.770 -21.239 1.00 91.69 451 TYR A N 1
ATOM 3619 C CA . TYR A 1 451 ? -2.821 8.102 -21.840 1.00 91.69 451 TYR A CA 1
ATOM 3620 C C . TYR A 1 451 ? -2.873 9.468 -22.544 1.00 91.69 451 TYR A C 1
ATOM 3622 O O . TYR A 1 451 ? -2.118 10.373 -22.180 1.00 91.69 451 TYR A O 1
ATOM 3630 N N . ALA A 1 452 ? -3.819 9.661 -23.472 1.00 92.00 452 ALA A N 1
ATOM 3631 C CA . ALA A 1 452 ? -3.929 10.887 -24.264 1.00 92.00 452 ALA A CA 1
ATOM 3632 C C . ALA A 1 452 ? -4.183 12.131 -23.391 1.00 92.00 452 ALA A C 1
ATOM 3634 O O . ALA A 1 452 ? -3.483 13.134 -23.520 1.00 92.00 452 ALA A O 1
ATOM 3635 N N . ILE A 1 453 ? -5.114 12.048 -22.432 1.00 90.44 453 ILE A N 1
ATOM 3636 C CA . ILE A 1 453 ? -5.436 13.155 -21.513 1.00 90.44 453 ILE A CA 1
ATOM 3637 C C . ILE A 1 453 ? -4.273 13.451 -20.561 1.00 90.44 453 ILE A C 1
ATOM 3639 O O . ILE A 1 453 ? -3.986 14.613 -20.273 1.00 90.44 453 ILE A O 1
ATOM 3643 N N . LYS A 1 454 ? -3.575 12.421 -20.061 1.00 88.75 454 LYS A N 1
ATOM 3644 C CA . LYS A 1 454 ? -2.449 12.605 -19.136 1.00 88.75 454 LYS A CA 1
ATOM 3645 C C . LYS A 1 454 ? -1.266 13.294 -19.818 1.00 88.75 454 LYS A C 1
ATOM 3647 O O . LYS A 1 454 ? -0.644 14.155 -19.189 1.00 88.75 454 LYS A O 1
ATOM 3652 N N . LEU A 1 455 ? -0.986 12.951 -21.074 1.00 88.69 455 LEU A N 1
ATOM 3653 C CA . LEU A 1 455 ? 0.069 13.559 -21.893 1.00 88.69 455 LEU A CA 1
ATOM 3654 C C . LEU A 1 455 ? -0.376 14.835 -22.628 1.00 88.69 455 LEU A C 1
ATOM 3656 O O . LEU A 1 455 ? 0.452 15.467 -23.270 1.00 88.69 455 LEU A O 1
ATOM 3660 N N . GLU A 1 456 ? -1.645 15.237 -22.491 1.00 91.31 456 GLU A N 1
ATOM 3661 C CA . GLU A 1 456 ? -2.237 16.415 -23.150 1.00 91.31 456 GLU A CA 1
ATOM 3662 C C . GLU A 1 456 ? -2.172 16.358 -24.690 1.00 91.31 456 GLU A C 1
ATOM 3664 O O . GLU A 1 456 ? -2.161 17.378 -25.376 1.00 91.31 456 GLU A O 1
ATOM 3669 N N . ASN A 1 457 ? -2.183 15.141 -25.244 1.00 91.62 457 ASN A N 1
ATOM 3670 C CA . ASN A 1 457 ? -2.262 14.905 -26.680 1.00 91.62 457 ASN A CA 1
ATOM 3671 C C . ASN A 1 457 ? -3.733 14.934 -27.131 1.00 91.62 457 ASN A C 1
ATOM 3673 O O . ASN A 1 457 ? -4.423 13.913 -27.179 1.00 91.62 457 ASN A O 1
ATOM 3677 N N . TYR A 1 458 ? -4.214 16.143 -27.415 1.00 92.50 458 TYR A N 1
ATOM 3678 C CA . TYR A 1 458 ? -5.602 16.419 -27.791 1.00 92.50 458 TYR A CA 1
ATOM 3679 C C . TYR A 1 458 ? -5.984 15.877 -29.182 1.00 92.50 458 TYR A C 1
ATOM 3681 O O . TYR A 1 458 ? -7.145 15.525 -29.402 1.00 92.50 458 TYR A O 1
ATOM 3689 N N . ASP A 1 459 ? -5.018 15.734 -30.090 1.00 91.12 459 ASP A N 1
ATOM 3690 C CA . ASP A 1 459 ? -5.249 15.190 -31.433 1.00 91.12 459 ASP A CA 1
ATOM 3691 C C . ASP A 1 459 ? -5.427 13.666 -31.375 1.00 91.12 459 ASP A C 1
ATOM 3693 O O . ASP A 1 459 ? -6.396 13.127 -31.913 1.00 91.12 459 ASP A O 1
ATOM 3697 N N . LEU A 1 460 ? -4.575 12.974 -30.604 1.00 92.00 460 LEU A N 1
ATOM 3698 C CA . LEU A 1 460 ? -4.761 11.557 -30.277 1.00 92.00 460 LEU A CA 1
ATOM 3699 C C . LEU A 1 460 ? -6.070 11.326 -29.513 1.00 92.00 460 LEU A C 1
ATOM 3701 O O . LEU A 1 460 ? -6.782 10.376 -29.822 1.00 92.00 460 LEU A O 1
ATOM 3705 N N . LEU A 1 461 ? -6.417 12.186 -28.548 1.00 91.25 461 LEU A N 1
ATOM 3706 C CA . LEU A 1 461 ? -7.700 12.102 -27.840 1.00 91.25 461 LEU A CA 1
ATOM 3707 C C . LEU A 1 461 ? -8.875 12.144 -28.829 1.00 91.25 461 LEU A C 1
ATOM 3709 O O . LEU A 1 461 ? -9.747 11.280 -28.773 1.00 91.25 461 LEU A O 1
ATOM 3713 N N . THR A 1 462 ? -8.865 13.097 -29.761 1.00 90.44 462 THR A N 1
ATOM 3714 C CA . THR A 1 462 ? -9.909 13.239 -30.787 1.00 90.44 462 THR A CA 1
ATOM 3715 C C . THR A 1 462 ? -9.981 11.999 -31.682 1.00 90.44 462 THR A C 1
ATOM 3717 O O . THR A 1 462 ? -11.062 11.440 -31.864 1.00 90.44 462 THR A O 1
ATOM 3720 N N . ALA A 1 463 ? -8.834 11.500 -32.161 1.00 89.25 463 ALA A N 1
ATOM 3721 C CA . ALA A 1 463 ? -8.765 10.281 -32.968 1.00 89.25 463 ALA A CA 1
ATOM 3722 C C . ALA A 1 463 ? -9.311 9.049 -32.221 1.00 89.25 463 ALA A C 1
ATOM 3724 O O . ALA A 1 463 ? -10.128 8.311 -32.768 1.00 89.25 463 ALA A O 1
ATOM 3725 N N . LEU A 1 464 ? -8.925 8.849 -30.955 1.00 88.44 464 LEU A N 1
ATOM 3726 C CA . LEU A 1 464 ? -9.411 7.745 -30.121 1.00 88.44 464 LEU A CA 1
ATOM 3727 C C . LEU A 1 464 ? -10.935 7.798 -29.941 1.00 88.44 464 LEU A C 1
ATOM 3729 O O . LEU A 1 464 ? -11.610 6.790 -30.155 1.00 88.44 464 LEU A O 1
ATOM 3733 N N . LEU A 1 465 ? -11.488 8.971 -29.613 1.00 84.31 465 LEU A N 1
ATOM 3734 C CA . LEU A 1 465 ? -12.935 9.175 -29.462 1.00 84.31 465 LEU A CA 1
ATOM 3735 C C . LEU A 1 465 ? -13.701 8.926 -30.776 1.00 84.31 465 LEU A C 1
ATOM 3737 O O . LEU A 1 465 ? -14.817 8.413 -30.743 1.00 84.31 465 LEU A O 1
ATOM 3741 N N . SER A 1 466 ? -13.104 9.226 -31.935 1.00 83.69 466 SER A N 1
ATOM 3742 C CA . SER A 1 466 ? -13.696 8.923 -33.250 1.00 83.69 466 SER A CA 1
ATOM 3743 C C . SER A 1 466 ? -13.710 7.426 -33.603 1.00 83.69 466 SER A C 1
ATOM 3745 O O . SER A 1 466 ? -14.501 7.015 -34.447 1.00 83.69 466 SER A O 1
ATOM 3747 N N . THR A 1 467 ? -12.873 6.594 -32.970 1.00 78.50 467 THR A N 1
ATOM 3748 C CA . THR A 1 467 ? -12.790 5.140 -33.249 1.00 78.50 467 THR A CA 1
ATOM 3749 C C . THR A 1 467 ? -13.722 4.267 -32.402 1.00 78.50 467 THR A C 1
ATOM 3751 O O . THR A 1 467 ? -13.686 3.043 -32.516 1.00 78.50 467 THR A O 1
ATOM 3754 N N . SER A 1 468 ? -14.537 4.841 -31.513 1.00 67.25 468 SER A N 1
ATOM 3755 C CA . SER A 1 468 ? -15.384 4.072 -30.589 1.00 67.25 468 SER A CA 1
ATOM 3756 C C . SER A 1 468 ? -16.722 4.762 -30.303 1.00 67.25 468 SER A C 1
ATOM 3758 O O . SER A 1 468 ? -16.785 5.989 -30.284 1.00 67.25 468 SER A O 1
ATOM 3760 N N . PRO A 1 469 ? -17.809 4.006 -30.058 1.00 64.44 469 PRO A N 1
ATOM 3761 C CA . PRO A 1 469 ? -19.108 4.593 -29.756 1.00 64.44 469 PRO A CA 1
ATOM 3762 C C . PRO A 1 469 ? -19.141 5.217 -28.345 1.00 64.44 469 PRO A C 1
ATOM 3764 O O . PRO A 1 469 ? -18.520 4.680 -27.422 1.00 64.44 469 PRO A O 1
ATOM 3767 N N . PRO A 1 470 ? -19.956 6.268 -28.123 1.00 58.97 470 PRO A N 1
ATOM 3768 C CA . PRO A 1 470 ? -20.071 6.962 -26.833 1.00 58.97 470 PRO A CA 1
ATOM 3769 C C . PRO A 1 470 ? -20.639 6.102 -25.696 1.00 58.97 470 PRO A C 1
ATOM 3771 O O . PRO A 1 470 ? -20.624 6.530 -24.546 1.00 58.97 470 PRO A O 1
ATOM 3774 N N . GLN A 1 471 ? -21.133 4.896 -25.995 1.00 59.00 471 GLN A N 1
ATOM 3775 C CA . GLN A 1 471 ? -21.890 4.025 -25.088 1.00 59.00 471 GLN A CA 1
ATOM 3776 C C . GLN A 1 471 ? -21.218 3.823 -23.716 1.00 59.00 471 GLN A C 1
ATOM 3778 O O . GLN A 1 471 ? -21.903 3.842 -22.694 1.00 59.00 471 GLN A O 1
ATOM 3783 N N . ARG A 1 472 ? -19.879 3.716 -23.670 1.00 58.50 472 ARG A N 1
ATOM 3784 C CA . ARG A 1 472 ? -19.116 3.564 -22.414 1.00 58.50 472 ARG A CA 1
ATOM 3785 C C . ARG A 1 472 ? -19.074 4.824 -21.534 1.00 58.50 472 ARG A C 1
ATOM 3787 O O . ARG A 1 472 ? -18.815 4.696 -20.346 1.00 58.50 472 ARG A O 1
ATOM 3794 N N . LEU A 1 473 ? -19.341 6.015 -22.078 1.00 57.28 473 LEU A N 1
ATOM 3795 C CA . LEU A 1 473 ? -19.490 7.272 -21.325 1.00 57.28 473 LEU A CA 1
ATOM 3796 C C . LEU A 1 473 ? -20.941 7.806 -21.338 1.00 57.28 473 LEU A C 1
ATOM 3798 O O . LEU A 1 473 ? -21.161 8.991 -21.103 1.00 57.28 473 LEU A O 1
ATOM 3802 N N . THR A 1 474 ? -21.946 6.957 -21.584 1.00 52.59 474 THR A N 1
ATOM 3803 C CA . THR A 1 474 ? -23.372 7.339 -21.448 1.00 52.59 474 THR A CA 1
ATOM 3804 C C . THR A 1 474 ? -24.116 6.606 -20.329 1.00 52.59 474 THR A C 1
ATOM 3806 O O . THR A 1 474 ? -25.186 7.049 -19.925 1.00 52.59 474 THR A O 1
ATOM 3809 N N . THR A 1 475 ? -23.564 5.517 -19.786 1.00 53.53 475 THR A N 1
ATOM 3810 C CA . THR A 1 475 ? -24.155 4.747 -18.673 1.00 53.53 475 THR A CA 1
ATOM 3811 C C . THR A 1 475 ? -23.375 4.963 -17.373 1.00 53.53 475 THR A C 1
ATOM 3813 O O . THR A 1 475 ? -22.744 4.048 -16.850 1.00 53.53 475 THR A O 1
ATOM 3816 N N . PHE A 1 476 ? -23.405 6.188 -16.838 1.00 54.91 476 PHE A N 1
ATOM 3817 C CA . PHE A 1 476 ? -22.590 6.592 -15.676 1.00 54.91 476 PHE A CA 1
ATOM 3818 C C . PHE A 1 476 ? -22.870 5.829 -14.368 1.00 54.91 476 PHE A C 1
ATOM 3820 O O . PHE A 1 476 ? -22.021 5.804 -13.478 1.00 54.91 476 PHE A O 1
ATOM 3827 N N . ASN A 1 477 ? -24.030 5.181 -14.247 1.00 47.16 477 ASN A N 1
ATOM 3828 C CA . ASN A 1 477 ? -24.485 4.555 -13.000 1.00 47.16 477 ASN A CA 1
ATOM 3829 C C . ASN A 1 477 ? -23.802 3.207 -12.680 1.00 47.16 477 ASN A C 1
ATOM 3831 O O . ASN A 1 477 ? -24.126 2.596 -11.665 1.00 47.16 477 ASN A O 1
ATOM 3835 N N . THR A 1 478 ? -22.883 2.727 -13.527 1.00 49.22 478 THR A N 1
ATOM 3836 C CA . THR A 1 478 ? -22.234 1.407 -13.385 1.00 49.22 478 THR A CA 1
ATOM 3837 C C . THR A 1 478 ? -20.705 1.448 -13.492 1.00 49.22 478 THR A C 1
ATOM 3839 O O . THR A 1 478 ? -20.095 0.417 -13.762 1.00 49.22 478 THR A O 1
ATOM 3842 N N . PHE A 1 479 ? -20.067 2.612 -13.325 1.00 54.66 479 PHE A N 1
ATOM 3843 C CA . PHE A 1 479 ? -18.612 2.721 -13.477 1.00 54.66 479 PHE A CA 1
ATOM 3844 C C . PHE A 1 479 ? -17.833 1.867 -12.475 1.00 54.66 479 PHE A C 1
ATOM 3846 O O . PHE A 1 479 ? -18.065 1.922 -11.267 1.00 54.66 479 PHE A O 1
ATOM 3853 N N . HIS A 1 480 ? -16.857 1.112 -12.979 1.00 54.38 480 HIS A N 1
ATOM 3854 C CA . HIS A 1 480 ? -16.021 0.249 -12.159 1.00 54.38 480 HIS A CA 1
ATOM 3855 C C . HIS A 1 480 ? -14.823 1.004 -11.559 1.00 54.38 480 HIS A C 1
ATOM 3857 O O . HIS A 1 480 ? -14.400 2.068 -12.022 1.00 54.38 480 HIS A O 1
ATOM 3863 N N . LYS A 1 481 ? -14.200 0.384 -10.547 1.00 58.03 481 LYS A N 1
ATOM 3864 C CA . LYS A 1 481 ? -13.022 0.871 -9.801 1.00 58.03 481 LYS A CA 1
ATOM 3865 C C . LYS A 1 481 ? -11.868 1.398 -10.677 1.00 58.03 481 LYS A C 1
ATOM 3867 O O . LYS A 1 481 ? -11.117 2.271 -10.246 1.00 58.03 481 LYS A O 1
ATOM 3872 N N . HIS A 1 482 ? -11.741 0.896 -11.905 1.00 57.50 482 HIS A N 1
ATOM 3873 C CA . HIS A 1 482 ? -10.678 1.244 -12.853 1.00 57.50 482 HIS A CA 1
ATOM 3874 C C . HIS A 1 482 ? -10.959 2.508 -13.690 1.00 57.50 482 HIS A C 1
ATOM 3876 O O . HIS A 1 482 ? -10.036 3.050 -14.295 1.00 57.50 482 HIS A O 1
ATOM 3882 N N . GLU A 1 483 ? -12.200 3.005 -13.721 1.00 65.81 483 GLU A N 1
ATOM 3883 C CA . GLU A 1 483 ? -12.637 4.092 -14.617 1.00 65.81 483 GLU A CA 1
ATOM 3884 C C . GLU A 1 483 ? -12.691 5.459 -13.912 1.00 65.81 483 GLU A C 1
ATOM 3886 O O . GLU A 1 483 ? -12.415 6.495 -14.521 1.00 65.81 483 GLU A O 1
ATOM 3891 N N . TYR A 1 484 ? -12.919 5.473 -12.596 1.00 71.38 484 TYR A N 1
ATOM 3892 C CA . TYR A 1 484 ? -12.887 6.680 -11.759 1.00 71.38 484 TYR A CA 1
ATOM 3893 C C . TYR A 1 484 ? -11.614 7.556 -11.933 1.00 71.38 484 TYR A C 1
ATOM 3895 O O . TYR A 1 484 ? -11.747 8.783 -12.000 1.00 71.38 484 TYR A O 1
ATOM 3903 N N . PRO A 1 485 ? -10.382 7.008 -12.082 1.00 74.94 485 PRO A N 1
ATOM 3904 C CA . PRO A 1 485 ? -9.181 7.817 -12.329 1.00 74.94 485 PRO A CA 1
ATOM 3905 C C . PRO A 1 485 ? -9.183 8.567 -13.671 1.00 74.94 485 PRO A C 1
ATOM 3907 O O . PRO A 1 485 ? -8.552 9.622 -13.771 1.00 74.94 485 PRO A O 1
ATOM 3910 N N . LEU A 1 486 ? -9.881 8.046 -14.690 1.00 78.75 486 LEU A N 1
ATOM 3911 C CA . LEU A 1 486 ? -10.080 8.716 -15.978 1.00 78.75 486 LEU A CA 1
ATOM 3912 C C . LEU A 1 486 ? -11.113 9.843 -15.834 1.00 78.75 486 LEU A C 1
ATOM 3914 O O . LEU A 1 486 ? -10.833 10.977 -16.214 1.00 78.75 486 LEU A O 1
ATOM 3918 N N . LEU A 1 487 ? -12.263 9.567 -15.214 1.00 77.88 487 LEU A N 1
ATOM 3919 C CA . LEU A 1 487 ? -13.334 10.554 -15.011 1.00 77.88 487 LEU A CA 1
ATOM 3920 C C . LEU A 1 487 ? -12.866 11.764 -14.186 1.00 77.88 487 LEU A C 1
ATOM 3922 O O . LEU A 1 487 ? -13.122 12.909 -14.565 1.00 77.88 487 LEU A O 1
ATOM 3926 N N . LY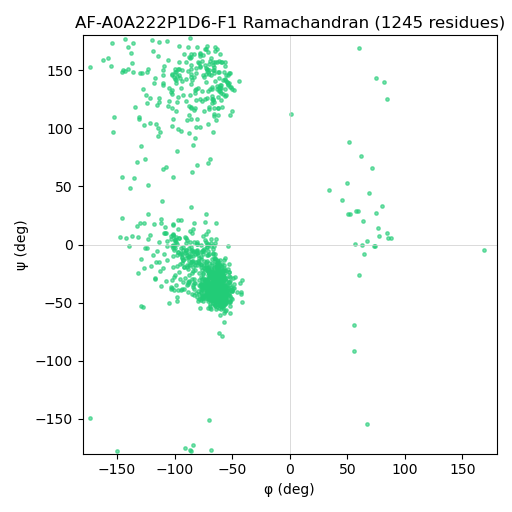S A 1 488 ? -12.091 11.526 -13.117 1.00 79.06 488 LYS A N 1
ATOM 3927 C CA . LYS A 1 488 ? -11.404 12.581 -12.352 1.00 79.06 488 LYS A CA 1
ATOM 3928 C C . LYS A 1 488 ? -10.531 13.459 -13.258 1.00 79.06 488 LYS A C 1
ATOM 3930 O O . LYS A 1 488 ? -10.624 14.679 -13.179 1.00 79.06 488 LYS A O 1
ATOM 3935 N N . ARG A 1 489 ? -9.724 12.864 -14.149 1.00 81.06 489 ARG A N 1
ATOM 3936 C CA . ARG A 1 489 ? -8.855 13.610 -15.084 1.00 81.06 489 ARG A CA 1
ATOM 3937 C C . ARG A 1 489 ? -9.630 14.414 -16.115 1.00 81.06 489 ARG A C 1
ATOM 3939 O O . ARG A 1 489 ? -9.217 15.526 -16.419 1.00 81.06 489 ARG A O 1
ATOM 3946 N N . ILE A 1 490 ? -10.746 13.886 -16.614 1.00 84.38 490 ILE A N 1
ATOM 3947 C CA . ILE A 1 490 ? -11.645 14.622 -17.511 1.00 84.38 490 ILE A CA 1
ATOM 3948 C C . ILE A 1 490 ? -12.216 15.848 -16.782 1.00 84.38 490 ILE A C 1
ATOM 3950 O O . ILE A 1 490 ? -12.191 16.948 -17.318 1.00 84.38 490 ILE A O 1
ATOM 3954 N N . CYS A 1 491 ? -12.647 15.702 -15.526 1.00 79.88 491 CYS A N 1
ATOM 3955 C CA . CYS A 1 491 ? -13.160 16.825 -14.732 1.00 79.88 491 CYS A CA 1
ATOM 3956 C C . CYS A 1 491 ? -12.089 17.866 -14.350 1.00 79.88 491 CYS A C 1
ATOM 3958 O O . CYS A 1 491 ? -12.430 19.027 -14.113 1.00 79.88 491 CYS A O 1
ATOM 3960 N N . GLU A 1 492 ? -10.820 17.454 -14.273 1.00 81.06 492 GLU A N 1
ATOM 3961 C CA . GLU A 1 492 ? -9.664 18.301 -13.943 1.00 81.06 492 GLU A CA 1
ATOM 3962 C C . GLU A 1 492 ? -9.015 18.973 -15.174 1.00 81.06 492 GLU A C 1
ATOM 3964 O O . GLU A 1 492 ? -8.302 19.961 -15.003 1.00 81.06 492 GLU A O 1
ATOM 3969 N N . ASN A 1 493 ? -9.275 18.503 -16.403 1.00 86.44 493 ASN A N 1
ATOM 3970 C CA . ASN A 1 493 ? -8.768 19.089 -17.653 1.00 86.44 493 ASN A CA 1
ATOM 3971 C C . ASN A 1 493 ? -9.926 19.622 -18.521 1.00 86.44 493 ASN A C 1
ATOM 3973 O O . ASN A 1 493 ? -10.611 18.856 -19.201 1.00 86.44 493 ASN A O 1
ATOM 3977 N N . SER A 1 494 ? -10.115 20.948 -18.540 1.00 85.81 494 SER A N 1
ATOM 3978 C CA . SER A 1 494 ? -11.206 21.599 -19.286 1.00 85.81 494 SER A CA 1
ATOM 3979 C C . SER A 1 494 ? -11.163 21.326 -20.789 1.00 85.81 494 SER A C 1
ATOM 3981 O O . SER A 1 494 ? -12.199 21.020 -21.368 1.00 85.81 494 SER A O 1
ATOM 3983 N N . LYS A 1 495 ? -9.978 21.347 -21.411 1.00 88.44 495 LYS A N 1
ATOM 3984 C CA . LYS A 1 495 ? -9.830 21.126 -22.856 1.00 88.44 495 LYS A CA 1
ATOM 3985 C C . LYS A 1 495 ? -10.127 19.675 -23.248 1.00 88.44 495 LYS A C 1
ATOM 3987 O O . LYS A 1 495 ? -10.720 19.426 -24.293 1.00 88.44 495 LYS A O 1
ATOM 3992 N N . ALA A 1 496 ? -9.778 18.709 -22.397 1.00 87.56 496 ALA A N 1
ATOM 3993 C CA . ALA A 1 496 ? -10.189 17.317 -22.590 1.00 87.56 496 ALA A CA 1
ATOM 3994 C C . ALA A 1 496 ? -11.714 17.147 -22.455 1.00 87.56 496 ALA A C 1
ATOM 3996 O O . ALA A 1 496 ? -12.318 16.436 -23.252 1.00 87.56 496 ALA A O 1
ATOM 3997 N N . TRP A 1 497 ? -12.341 17.818 -21.483 1.00 85.00 497 TRP A N 1
ATOM 3998 C CA . TRP A 1 497 ? -13.798 17.830 -21.295 1.00 85.00 497 TRP A CA 1
ATOM 3999 C C . TRP A 1 497 ? -14.535 18.471 -22.489 1.00 85.00 497 TRP A C 1
ATOM 4001 O O . TRP A 1 497 ? -15.492 17.885 -22.990 1.00 85.00 497 TRP A O 1
ATOM 4011 N N . GLU A 1 498 ? -14.039 19.600 -23.009 1.00 88.19 498 GLU A N 1
ATOM 4012 C CA . GLU A 1 498 ? -14.547 20.272 -24.219 1.00 88.19 498 GLU A CA 1
ATOM 4013 C C . GLU A 1 498 ? -14.505 19.354 -25.453 1.00 88.19 498 GLU A C 1
ATOM 4015 O O . GLU A 1 498 ? -15.486 19.264 -26.190 1.00 88.19 498 GLU A O 1
ATOM 4020 N N . ILE A 1 499 ? -13.398 18.630 -25.662 1.00 88.06 499 ILE A N 1
ATOM 4021 C CA . ILE A 1 499 ? -13.234 17.688 -26.785 1.00 88.06 499 ILE A CA 1
ATOM 4022 C C . ILE A 1 499 ? -14.135 16.456 -26.630 1.00 88.06 499 ILE A C 1
ATOM 4024 O O . ILE A 1 499 ? -14.732 15.998 -27.600 1.00 88.06 499 ILE A O 1
ATOM 4028 N N . ILE A 1 500 ? -14.276 15.920 -25.415 1.00 84.56 500 ILE A N 1
ATOM 4029 C CA . ILE A 1 500 ? -15.147 14.760 -25.179 1.00 84.56 500 ILE A CA 1
ATOM 4030 C C . ILE A 1 500 ? -16.616 15.120 -25.419 1.00 84.56 500 ILE A C 1
ATOM 4032 O O . ILE A 1 500 ? -17.337 14.312 -25.994 1.00 84.56 500 ILE A O 1
ATOM 4036 N N . ILE A 1 501 ? -17.060 16.324 -25.049 1.00 84.00 501 ILE A N 1
ATOM 4037 C CA . ILE A 1 501 ? -18.440 16.765 -25.300 1.00 84.00 501 ILE A CA 1
ATOM 4038 C C . ILE A 1 501 ? -18.665 17.156 -26.765 1.00 84.00 501 ILE A C 1
ATOM 4040 O O . ILE A 1 501 ? -19.737 16.875 -27.291 1.00 84.00 501 ILE A O 1
ATOM 4044 N N . SER A 1 502 ? -17.683 17.740 -27.460 1.00 86.69 502 SER A N 1
ATOM 4045 C CA . SER A 1 502 ? -17.849 18.066 -28.884 1.00 86.69 502 SER A CA 1
ATOM 4046 C C . SER A 1 502 ? -17.900 16.822 -29.779 1.00 86.69 502 SER A C 1
ATOM 4048 O O . SER A 1 502 ? -18.658 16.810 -30.748 1.00 86.69 502 SER A O 1
ATOM 4050 N N . VAL A 1 503 ? -17.161 15.758 -29.437 1.00 83.50 503 VAL A N 1
ATOM 4051 C CA . VAL A 1 503 ? -17.210 14.472 -30.157 1.00 83.50 503 VAL A CA 1
ATOM 4052 C C . VAL A 1 503 ? -18.379 13.595 -29.685 1.00 83.50 503 VAL A C 1
ATOM 4054 O O . VAL A 1 503 ? -19.037 12.966 -30.513 1.00 83.50 503 VAL A O 1
ATOM 4057 N N . TRP A 1 504 ? -18.690 13.571 -28.383 1.00 82.69 504 TRP A N 1
ATOM 4058 C CA . TRP A 1 504 ? -19.780 12.782 -27.788 1.00 82.69 504 TRP A CA 1
ATOM 4059 C C . TRP A 1 504 ? -20.755 13.647 -26.948 1.00 82.69 504 TRP A C 1
ATOM 4061 O O . TRP A 1 504 ? -20.787 13.514 -25.719 1.00 82.69 504 TRP A O 1
ATOM 4071 N N . PRO A 1 505 ? -21.631 14.471 -27.565 1.00 79.75 505 PRO A N 1
ATOM 4072 C CA . PRO A 1 505 ? -22.564 15.344 -26.833 1.00 79.75 505 PRO A CA 1
ATOM 4073 C C . PRO A 1 505 ? -23.479 14.607 -25.844 1.00 79.75 505 PRO A C 1
ATOM 4075 O O . PRO A 1 505 ? -23.825 15.128 -24.786 1.00 79.75 505 PRO A O 1
ATOM 4078 N N . THR A 1 506 ? -23.825 13.347 -26.131 1.00 77.62 506 THR A N 1
ATOM 4079 C CA . THR A 1 506 ? -24.635 12.491 -25.247 1.00 77.62 506 THR A CA 1
ATOM 4080 C C . THR A 1 506 ? -23.991 12.219 -23.883 1.00 77.62 506 THR A C 1
ATOM 4082 O O . THR A 1 506 ? -24.695 11.832 -22.953 1.00 77.62 506 THR A O 1
ATOM 4085 N N . ALA A 1 507 ? -22.676 12.411 -23.741 1.00 75.44 507 ALA A N 1
ATOM 4086 C CA . ALA A 1 507 ? -21.972 12.259 -22.472 1.00 75.44 507 ALA A CA 1
ATOM 4087 C C . ALA A 1 507 ? -22.095 13.494 -21.554 1.00 75.44 507 ALA A C 1
ATOM 4089 O O . ALA A 1 507 ? -21.814 13.375 -20.363 1.00 75.44 507 ALA A O 1
ATOM 4090 N N . GLU A 1 508 ? -22.529 14.663 -22.053 1.00 81.25 508 GLU A N 1
ATOM 4091 C CA . GLU A 1 508 ? -22.490 15.937 -21.311 1.00 81.25 508 GLU A CA 1
ATOM 4092 C C . GLU A 1 508 ? -23.222 15.881 -19.963 1.00 81.25 508 GLU A C 1
ATOM 4094 O O . GLU A 1 508 ? -22.609 16.130 -18.924 1.00 81.25 508 GLU A O 1
ATOM 4099 N N . LYS A 1 509 ? -24.517 15.528 -19.954 1.00 77.44 509 LYS A N 1
ATOM 4100 C CA . LYS A 1 509 ? -25.332 15.442 -18.723 1.00 77.44 509 LYS A CA 1
ATOM 4101 C C . LYS A 1 509 ? -24.666 14.554 -17.668 1.00 77.44 509 LYS A C 1
ATOM 4103 O O . LYS A 1 509 ? -24.592 14.901 -16.492 1.00 77.44 509 LYS A O 1
ATOM 4108 N N . SER A 1 510 ? -24.155 13.421 -18.132 1.00 74.19 510 SER A N 1
ATOM 4109 C CA . SER A 1 510 ? -23.525 12.369 -17.342 1.00 74.19 510 SER A CA 1
ATOM 4110 C C . SER A 1 510 ? -22.173 12.816 -16.752 1.00 74.19 510 SER A C 1
ATOM 4112 O O . SER A 1 510 ? -21.943 12.707 -15.546 1.00 74.19 510 SER A O 1
ATOM 4114 N N . LEU A 1 511 ? -21.320 13.446 -17.568 1.00 77.75 511 LEU A N 1
ATOM 4115 C CA . LEU A 1 511 ? -20.072 14.080 -17.130 1.00 77.75 511 LEU A CA 1
ATOM 4116 C C . LEU A 1 511 ? -20.321 15.242 -16.162 1.00 77.75 511 LEU A C 1
ATOM 4118 O O . LEU A 1 511 ? -19.576 15.392 -15.196 1.00 77.75 511 LEU A O 1
ATOM 4122 N N . ASN A 1 512 ? -21.364 16.045 -16.380 1.00 79.69 512 ASN A N 1
ATOM 4123 C CA . ASN A 1 512 ? -21.739 17.139 -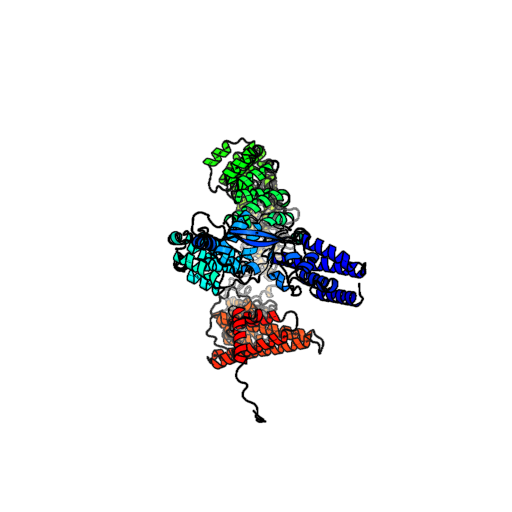15.485 1.00 79.69 512 ASN A CA 1
ATOM 4124 C C . ASN A 1 512 ? -22.219 16.621 -14.121 1.00 79.69 512 ASN A C 1
ATOM 4126 O O . ASN A 1 512 ? -21.788 17.149 -13.094 1.00 79.69 512 ASN A O 1
ATOM 4130 N N . ALA A 1 513 ? -23.014 15.546 -14.088 1.00 78.31 513 ALA A N 1
ATOM 4131 C CA . ALA A 1 513 ? -23.417 14.886 -12.847 1.00 78.31 513 ALA A CA 1
ATOM 4132 C C . ALA A 1 513 ? -22.200 14.376 -12.047 1.00 78.31 513 ALA A C 1
ATOM 4134 O O . ALA A 1 513 ? -22.047 14.701 -10.866 1.00 78.31 513 ALA A O 1
ATOM 4135 N N . PHE A 1 514 ? -21.268 13.666 -12.696 1.00 79.12 514 PHE A N 1
ATOM 4136 C CA . PHE A 1 514 ? -20.033 13.217 -12.041 1.00 79.12 514 PHE A CA 1
ATOM 4137 C C . PHE A 1 514 ? -19.133 14.384 -11.610 1.00 79.12 514 PHE A C 1
ATOM 4139 O O . PHE A 1 514 ? -18.569 14.352 -10.519 1.00 79.12 514 PHE A O 1
ATOM 4146 N N . ARG A 1 515 ? -19.016 15.448 -12.414 1.00 80.88 515 ARG A N 1
ATOM 4147 C CA . ARG A 1 515 ? -18.227 16.643 -12.072 1.00 80.88 515 ARG A CA 1
ATOM 4148 C C . ARG A 1 515 ? -18.779 17.341 -10.829 1.00 80.88 515 ARG A C 1
ATOM 4150 O O . ARG A 1 515 ? -18.001 17.744 -9.965 1.00 80.88 515 ARG A O 1
ATOM 4157 N N . LEU A 1 516 ? -20.104 17.440 -10.703 1.00 79.56 516 LEU A N 1
ATOM 4158 C CA . LEU A 1 516 ? -20.772 17.959 -9.506 1.00 79.56 516 LEU A CA 1
ATOM 4159 C C . LEU A 1 516 ? -20.538 17.046 -8.291 1.00 79.56 516 LEU A C 1
ATOM 4161 O O . LEU A 1 516 ? -20.147 17.551 -7.238 1.00 79.56 516 LEU A O 1
ATOM 4165 N N . ARG A 1 517 ? -20.675 15.720 -8.443 1.00 81.56 517 ARG A N 1
ATOM 4166 C CA . ARG A 1 517 ? -20.347 14.726 -7.400 1.00 81.56 517 ARG A CA 1
ATOM 4167 C C . ARG A 1 517 ? -18.904 14.851 -6.909 1.00 81.56 517 ARG A C 1
ATOM 4169 O O . ARG A 1 517 ? -18.672 14.998 -5.713 1.00 81.56 517 ARG A O 1
ATOM 4176 N N . TYR A 1 518 ? -17.944 14.875 -7.827 1.00 79.94 518 TYR A N 1
ATOM 4177 C CA . TYR A 1 518 ? -16.525 14.986 -7.505 1.00 79.94 518 TYR A CA 1
ATOM 4178 C C . TYR A 1 518 ? -16.204 16.300 -6.773 1.00 79.94 518 TYR A C 1
ATOM 4180 O O . TYR A 1 518 ? -15.457 16.312 -5.792 1.00 79.94 518 TYR A O 1
ATOM 4188 N N . LEU A 1 519 ? -16.827 17.413 -7.182 1.00 77.50 519 LEU A N 1
ATOM 4189 C CA . LEU A 1 519 ? -16.736 18.676 -6.449 1.00 77.50 519 LEU A CA 1
ATOM 4190 C C . LEU A 1 519 ? -17.325 18.559 -5.033 1.00 77.50 519 LEU A C 1
ATOM 4192 O O . LEU A 1 519 ? -16.718 19.073 -4.096 1.00 77.50 519 LEU A O 1
ATOM 4196 N N . LEU A 1 520 ? -18.454 17.875 -4.835 1.00 75.75 520 LEU A N 1
ATOM 4197 C CA . LEU A 1 520 ? -19.021 17.632 -3.499 1.00 75.75 520 LEU A CA 1
ATOM 4198 C C . LEU A 1 520 ? -18.050 16.822 -2.614 1.00 75.75 520 LEU A C 1
ATOM 4200 O O . LEU A 1 520 ? -17.823 17.179 -1.456 1.00 75.75 520 LEU A O 1
ATOM 4204 N N . GLU A 1 521 ? -17.392 15.805 -3.173 1.00 76.88 521 GLU A N 1
ATOM 4205 C CA . GLU A 1 521 ? -16.423 14.962 -2.461 1.00 76.88 521 GLU A CA 1
ATOM 4206 C C . GLU A 1 521 ? -15.116 15.674 -2.096 1.00 76.88 521 GLU A C 1
ATOM 4208 O O . GLU A 1 521 ? -14.601 15.461 -0.998 1.00 76.88 521 GLU A O 1
ATOM 4213 N N . GLN A 1 522 ? -14.553 16.536 -2.949 1.00 72.62 522 GLN A N 1
ATOM 4214 C CA . GLN A 1 522 ? -13.281 17.212 -2.631 1.00 72.62 522 GLN A CA 1
ATOM 4215 C C . GLN A 1 522 ? -13.423 18.334 -1.589 1.00 72.62 522 GLN A C 1
ATOM 4217 O O . GLN A 1 522 ? -12.448 18.740 -0.951 1.00 72.62 522 GLN A O 1
ATOM 4222 N N . ASN A 1 523 ? -14.634 18.855 -1.394 1.00 67.88 523 ASN A N 1
ATOM 4223 C CA . ASN A 1 523 ? -14.838 20.111 -0.685 1.00 67.88 523 ASN A CA 1
ATOM 4224 C C . ASN A 1 523 ? -14.937 19.948 0.848 1.00 67.88 523 ASN A C 1
ATOM 4226 O O . ASN A 1 523 ? -15.927 19.460 1.395 1.00 67.88 523 ASN A O 1
ATOM 4230 N N . LYS A 1 524 ? -13.884 20.385 1.556 1.00 55.56 524 LYS A N 1
ATOM 4231 C CA . LYS A 1 524 ? -13.699 20.183 3.009 1.00 55.56 524 LYS A CA 1
ATOM 4232 C C . LYS A 1 524 ? -14.593 21.038 3.924 1.00 55.56 524 LYS A C 1
ATOM 4234 O O . LYS A 1 524 ? -14.758 20.670 5.080 1.00 55.56 524 LYS A O 1
ATOM 4239 N N . SER A 1 525 ? -15.141 22.163 3.456 1.00 50.84 525 SER A N 1
ATOM 4240 C CA . SER A 1 525 ? -15.968 23.072 4.274 1.00 50.84 525 SER A CA 1
ATOM 4241 C C . SER A 1 525 ? -16.970 23.850 3.418 1.00 50.84 525 SER A C 1
ATOM 4243 O O . SER A 1 525 ? -16.564 24.709 2.638 1.00 50.84 525 SER A O 1
ATOM 4245 N N . TYR A 1 526 ? -18.266 23.537 3.540 1.00 65.69 526 TYR A N 1
ATOM 4246 C CA . TYR A 1 526 ? -19.375 24.194 2.829 1.00 65.69 526 TYR A CA 1
ATOM 4247 C C . TYR A 1 526 ? -20.588 24.368 3.749 1.00 65.69 526 TYR A C 1
ATOM 4249 O O . TYR A 1 526 ? -20.780 23.576 4.669 1.00 65.69 526 TYR A O 1
ATOM 4257 N N . PRO A 1 527 ? -21.408 25.412 3.513 1.00 49.00 527 PRO A N 1
ATOM 4258 C CA . PRO A 1 527 ? -22.626 25.155 2.734 1.00 49.00 527 PRO A CA 1
ATOM 4259 C C . PRO A 1 527 ? -22.849 26.113 1.549 1.00 49.00 527 PRO A C 1
ATOM 4261 O O . PRO A 1 527 ? -23.057 25.656 0.428 1.00 49.00 527 PRO A O 1
ATOM 4264 N N . LYS A 1 528 ? -22.821 27.440 1.766 1.00 60.47 528 LYS A N 1
ATOM 4265 C CA . LYS A 1 528 ? -23.604 28.405 0.958 1.00 60.47 528 LYS A CA 1
ATOM 4266 C C . LYS A 1 528 ? -23.450 28.303 -0.568 1.00 60.47 528 LYS A C 1
ATOM 4268 O O . LYS A 1 528 ? -24.459 28.192 -1.251 1.00 60.47 528 LYS A O 1
ATOM 4273 N N . LYS A 1 529 ? -22.233 28.318 -1.132 1.00 62.56 529 LYS A N 1
ATOM 4274 C CA . LYS A 1 529 ? -22.069 28.310 -2.605 1.00 62.56 529 LYS A CA 1
ATOM 4275 C C . LYS A 1 529 ? -22.528 27.006 -3.273 1.00 62.56 529 LYS A C 1
ATOM 4277 O O . LYS A 1 529 ? -23.080 27.083 -4.362 1.00 62.56 529 LYS A O 1
ATOM 4282 N N . ILE A 1 530 ? -22.329 25.847 -2.640 1.00 61.31 530 ILE A N 1
ATOM 4283 C CA . ILE A 1 530 ? -22.723 24.546 -3.213 1.00 61.31 530 ILE A CA 1
ATOM 4284 C C . ILE A 1 530 ? -24.160 24.171 -2.848 1.00 61.31 530 ILE A C 1
ATOM 4286 O O . ILE A 1 530 ? -24.857 23.648 -3.705 1.00 61.31 530 ILE A O 1
ATOM 4290 N N . ALA A 1 531 ? -24.669 24.531 -1.666 1.00 62.84 531 ALA A N 1
ATOM 4291 C CA . ALA A 1 531 ? -26.105 24.434 -1.388 1.00 62.84 531 ALA A CA 1
ATOM 4292 C C . ALA A 1 531 ? -26.922 25.252 -2.413 1.00 62.84 531 ALA A C 1
ATOM 4294 O O . ALA A 1 531 ? -27.903 24.753 -2.950 1.00 62.84 531 ALA A O 1
ATOM 4295 N N . ASN A 1 532 ? -26.444 26.446 -2.791 1.00 67.75 532 ASN A N 1
ATOM 4296 C CA . ASN A 1 532 ? -27.024 27.270 -3.862 1.00 67.75 532 ASN A CA 1
ATOM 4297 C C . ASN A 1 532 ? -26.810 26.723 -5.295 1.00 67.75 532 ASN A C 1
ATOM 4299 O O . ASN A 1 532 ? -27.316 27.327 -6.243 1.00 67.75 532 ASN A O 1
ATOM 4303 N N . LEU A 1 533 ? -26.036 25.646 -5.477 1.00 68.94 533 LEU A N 1
ATOM 4304 C CA . LEU A 1 533 ? -25.927 24.906 -6.742 1.00 68.94 533 LEU A CA 1
ATOM 4305 C C . LEU A 1 533 ? -26.830 23.668 -6.715 1.00 68.94 533 LEU A C 1
ATOM 4307 O O . LEU A 1 533 ? -27.589 23.468 -7.653 1.00 68.94 533 LEU A O 1
ATOM 4311 N N . LEU A 1 534 ? -26.820 22.900 -5.620 1.00 70.44 534 LEU A N 1
ATOM 4312 C CA . LEU A 1 534 ? -27.712 21.754 -5.418 1.00 70.44 534 LEU A CA 1
ATOM 4313 C C . LEU A 1 534 ? -29.189 22.166 -5.468 1.00 70.44 534 LEU A C 1
ATOM 4315 O O . LEU A 1 534 ? -29.972 21.529 -6.157 1.00 70.44 534 LEU A O 1
ATOM 4319 N N . ALA A 1 535 ? -29.556 23.280 -4.828 1.00 69.94 535 ALA A N 1
ATOM 4320 C CA . ALA A 1 535 ? -30.916 23.828 -4.839 1.00 69.94 535 ALA A CA 1
ATOM 4321 C C . ALA A 1 535 ? -31.336 24.481 -6.179 1.00 69.94 535 ALA A C 1
ATOM 4323 O O . ALA A 1 535 ? -32.364 25.151 -6.236 1.00 69.94 535 ALA A O 1
ATOM 4324 N N . LYS A 1 536 ? -30.532 24.335 -7.243 1.00 78.69 536 LYS A N 1
ATOM 4325 C CA . LYS A 1 536 ? -30.897 24.687 -8.629 1.00 78.69 536 LYS A CA 1
ATOM 4326 C C . LYS A 1 536 ? -31.097 23.466 -9.527 1.00 78.69 536 LYS A C 1
ATOM 4328 O O . LYS A 1 536 ? -31.510 23.637 -10.669 1.00 78.69 536 LYS A O 1
ATOM 4333 N N . LEU A 1 537 ? -30.762 22.275 -9.039 1.00 79.81 537 LEU A N 1
ATOM 4334 C CA . LEU A 1 537 ? -31.006 21.017 -9.733 1.00 79.81 537 LEU A CA 1
ATOM 4335 C C . LEU A 1 537 ? -32.453 20.585 -9.498 1.00 79.81 537 LEU A C 1
ATOM 4337 O O . LEU A 1 537 ? -33.029 20.879 -8.448 1.00 79.81 537 LEU A O 1
ATOM 4341 N N . SER A 1 538 ? -33.022 19.847 -10.444 1.00 82.50 538 SER A N 1
ATOM 4342 C CA . SER A 1 538 ? -34.255 19.107 -10.185 1.00 82.50 538 SER A CA 1
ATOM 4343 C C . SER A 1 538 ? -34.008 17.942 -9.216 1.00 82.50 538 SER A C 1
ATOM 4345 O O . SER A 1 538 ? -32.890 17.440 -9.071 1.00 82.50 538 SER A O 1
ATOM 4347 N N . GLU A 1 539 ? -35.070 17.478 -8.558 1.00 79.19 539 GLU A N 1
ATOM 4348 C CA . GLU A 1 539 ? -35.009 16.360 -7.607 1.00 79.19 539 GLU A CA 1
ATOM 4349 C C . GLU A 1 539 ? -34.476 15.066 -8.248 1.00 79.19 539 GLU A C 1
ATOM 4351 O O . GLU A 1 539 ? -33.783 14.286 -7.592 1.00 79.19 539 GLU A O 1
ATOM 4356 N N . SER A 1 540 ? -34.747 14.851 -9.542 1.00 79.81 540 SER A N 1
ATOM 4357 C CA . SER A 1 540 ? -34.244 13.709 -10.311 1.00 79.81 540 SER A CA 1
ATOM 4358 C C . SER A 1 540 ? -32.745 13.813 -10.605 1.00 79.81 540 SER A C 1
ATOM 4360 O O . SER A 1 540 ? -32.031 12.831 -10.417 1.00 79.81 540 SER A O 1
ATOM 4362 N N . GLU A 1 541 ? -32.245 14.988 -10.996 1.00 81.38 541 GLU A N 1
ATOM 4363 C CA . GLU A 1 541 ? -30.808 15.229 -11.208 1.00 81.38 541 GLU A CA 1
ATOM 4364 C C . GLU A 1 541 ? -30.015 15.136 -9.899 1.00 81.38 541 GLU A C 1
ATOM 4366 O O . GLU A 1 541 ? -28.911 14.590 -9.875 1.00 81.38 541 GLU A O 1
ATOM 4371 N N . LEU A 1 542 ? -30.579 15.629 -8.791 1.00 84.00 542 LEU A N 1
ATOM 4372 C CA . LEU A 1 542 ? -29.965 15.503 -7.472 1.00 84.00 542 LEU A CA 1
ATOM 4373 C C . LEU A 1 542 ? -29.877 14.033 -7.034 1.00 84.00 542 LEU A C 1
ATOM 4375 O O . LEU A 1 542 ? -28.832 13.608 -6.543 1.00 84.00 542 LEU A O 1
ATOM 4379 N N . LEU A 1 543 ? -30.943 13.252 -7.237 1.00 83.88 543 LEU A N 1
ATOM 4380 C CA . LEU A 1 543 ? -30.962 11.817 -6.942 1.00 83.88 543 LEU A CA 1
ATOM 4381 C C . LEU A 1 543 ? -29.961 11.038 -7.817 1.00 83.88 543 LEU A C 1
ATOM 4383 O O . LEU A 1 543 ? -29.260 10.163 -7.315 1.00 83.88 543 LEU A O 1
ATOM 4387 N N . GLU A 1 544 ? -29.841 11.387 -9.099 1.00 82.75 544 GLU A N 1
ATOM 4388 C CA . GLU A 1 544 ? -28.855 10.817 -10.026 1.00 82.75 544 GLU A CA 1
ATOM 4389 C C . GLU A 1 544 ? -27.414 11.094 -9.566 1.00 82.75 544 GLU A C 1
ATOM 4391 O O . GLU A 1 544 ? -26.624 10.162 -9.428 1.00 82.75 544 GLU A O 1
ATOM 4396 N N . ILE A 1 545 ? -27.086 12.346 -9.220 1.00 82.06 545 ILE A N 1
ATOM 4397 C CA . ILE A 1 545 ? -25.768 12.735 -8.680 1.00 82.06 545 ILE A CA 1
ATOM 4398 C C . ILE A 1 545 ? -25.446 12.012 -7.371 1.00 82.06 545 ILE A C 1
ATOM 4400 O O . ILE A 1 545 ? -24.293 11.639 -7.136 1.00 82.06 545 ILE A O 1
ATOM 4404 N N . VAL A 1 546 ? -26.449 11.828 -6.511 1.00 85.44 546 VAL A N 1
ATOM 4405 C CA . VAL A 1 546 ? -26.286 11.156 -5.222 1.00 85.44 546 VAL A CA 1
ATOM 4406 C C . VAL A 1 546 ? -26.011 9.659 -5.394 1.00 85.44 546 VAL A C 1
ATOM 4408 O O . VAL A 1 546 ? -25.136 9.147 -4.698 1.00 85.44 546 VAL A O 1
ATOM 4411 N N . ASN A 1 547 ? -26.694 8.983 -6.323 1.00 84.00 547 ASN A N 1
ATOM 4412 C CA . ASN A 1 547 ? -26.622 7.527 -6.514 1.00 84.00 547 ASN A CA 1
ATOM 4413 C C . ASN A 1 547 ? -25.386 7.035 -7.293 1.00 84.00 547 ASN A C 1
ATOM 4415 O O . ASN A 1 547 ? -25.091 5.841 -7.274 1.00 84.00 547 ASN A O 1
ATOM 4419 N N . ILE A 1 548 ? -24.648 7.914 -7.983 1.00 80.81 548 ILE A N 1
ATOM 4420 C CA . ILE A 1 548 ? -23.373 7.537 -8.620 1.00 80.81 548 ILE A CA 1
ATOM 4421 C C . ILE A 1 548 ? -22.393 7.025 -7.546 1.00 80.81 548 ILE A C 1
ATOM 4423 O O . ILE A 1 548 ? -22.250 7.627 -6.474 1.00 80.81 548 ILE A O 1
ATOM 4427 N N . LYS A 1 549 ? -21.687 5.931 -7.853 1.00 80.25 549 LYS A N 1
ATOM 4428 C CA . LYS A 1 549 ? -20.777 5.242 -6.926 1.00 80.25 549 LYS A CA 1
ATOM 4429 C C . LYS A 1 549 ? -19.309 5.639 -7.105 1.00 80.25 549 LYS A C 1
ATOM 4431 O O . LYS A 1 549 ? -18.885 6.002 -8.201 1.00 80.25 549 LYS A O 1
ATOM 4436 N N . ASP A 1 550 ? -18.537 5.571 -6.020 1.00 77.06 550 ASP A N 1
ATOM 4437 C CA . ASP A 1 550 ? -17.072 5.678 -6.048 1.00 77.06 550 ASP A CA 1
ATOM 4438 C C . ASP A 1 550 ? -16.378 4.305 -6.192 1.00 77.06 550 ASP A C 1
ATOM 4440 O O . ASP A 1 550 ? -17.015 3.264 -6.365 1.00 77.06 550 ASP A O 1
ATOM 4444 N N . ILE A 1 551 ? -15.043 4.308 -6.117 1.00 74.31 551 ILE A N 1
ATOM 4445 C CA . ILE A 1 551 ? -14.176 3.125 -6.257 1.00 74.31 551 ILE A CA 1
ATOM 4446 C C . ILE A 1 551 ? -14.424 2.002 -5.237 1.00 74.31 551 ILE A C 1
ATOM 4448 O O . ILE A 1 551 ? -14.003 0.868 -5.482 1.00 74.31 551 ILE A O 1
ATOM 4452 N N . ASP A 1 552 ? -15.091 2.299 -4.122 1.00 78.06 552 ASP A N 1
ATOM 4453 C CA . ASP A 1 552 ? -15.415 1.343 -3.062 1.00 78.06 552 ASP A CA 1
ATOM 4454 C C . ASP A 1 552 ? -16.928 1.038 -3.030 1.00 78.06 552 ASP A C 1
ATOM 4456 O O . ASP A 1 552 ? -17.423 0.360 -2.131 1.00 78.06 552 ASP A O 1
ATOM 4460 N N . GLY A 1 553 ? -17.663 1.488 -4.055 1.00 80.88 553 GLY A N 1
ATOM 4461 C CA . GLY A 1 553 ? -19.096 1.260 -4.235 1.00 80.88 553 GLY A CA 1
ATOM 4462 C C . GLY A 1 553 ? -19.980 2.25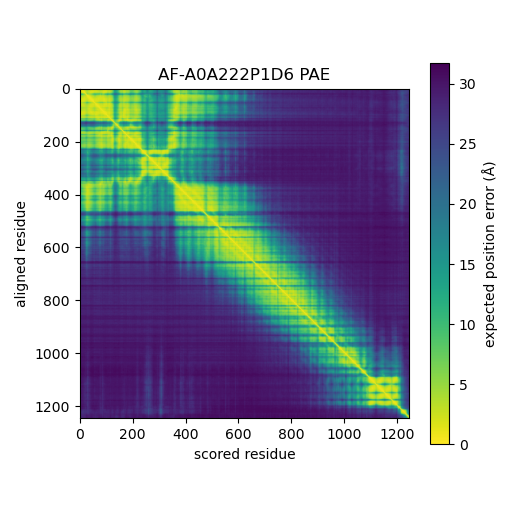5 -3.483 1.00 80.88 553 GLY A C 1
ATOM 4463 O O . GLY A 1 553 ? -21.188 2.044 -3.406 1.00 80.88 553 GLY A O 1
ATOM 4464 N N . ASN A 1 554 ? -19.411 3.320 -2.915 1.00 85.88 554 ASN A N 1
ATOM 4465 C CA . ASN A 1 554 ? -20.152 4.237 -2.055 1.00 85.88 554 ASN A CA 1
ATOM 4466 C C . ASN A 1 554 ? -20.955 5.255 -2.874 1.00 85.88 554 ASN A C 1
ATOM 4468 O O . ASN A 1 554 ? -20.399 5.914 -3.757 1.00 85.88 554 ASN A O 1
ATOM 4472 N N . ASN A 1 555 ? -22.221 5.474 -2.525 1.00 87.88 555 ASN A N 1
ATOM 4473 C CA . ASN A 1 555 ? -22.972 6.630 -3.021 1.00 87.88 555 ASN A CA 1
ATOM 4474 C C . ASN A 1 555 ? -22.496 7.938 -2.351 1.00 87.88 555 ASN A C 1
ATOM 4476 O O . ASN A 1 555 ? -21.726 7.910 -1.388 1.00 87.88 555 ASN A O 1
ATOM 4480 N N . LEU A 1 556 ? -22.913 9.108 -2.852 1.00 85.81 556 LEU A N 1
ATOM 4481 C CA . LEU A 1 556 ? -22.353 10.396 -2.405 1.00 85.81 556 LEU A CA 1
ATOM 4482 C C . LEU A 1 556 ? -22.451 10.600 -0.884 1.00 85.81 556 LEU A C 1
ATOM 4484 O O . LEU A 1 556 ? -21.506 11.105 -0.277 1.00 85.81 556 LEU A O 1
ATOM 4488 N N . LEU A 1 557 ? -23.567 10.204 -0.258 1.00 87.06 557 LEU A N 1
ATOM 4489 C CA . LEU A 1 557 ? -23.754 10.347 1.191 1.00 87.06 557 LEU A CA 1
ATOM 4490 C C . LEU A 1 557 ? -22.724 9.515 1.970 1.00 87.06 557 LEU A C 1
ATOM 4492 O O . LEU A 1 557 ? -22.190 9.973 2.979 1.00 87.06 557 LEU A O 1
ATOM 4496 N N . GLN A 1 558 ? -22.408 8.318 1.480 1.00 87.75 558 GLN A N 1
ATOM 4497 C CA . GLN A 1 558 ? -21.395 7.434 2.054 1.00 87.75 558 GLN A CA 1
ATOM 4498 C C . GLN A 1 558 ? -19.975 7.973 1.827 1.00 87.75 558 GLN A C 1
ATOM 4500 O O . GLN A 1 558 ? -19.180 7.992 2.767 1.00 87.75 558 GLN A O 1
ATOM 4505 N N . SER A 1 559 ? -19.657 8.495 0.637 1.00 83.31 559 SER A N 1
ATOM 4506 C CA . SER A 1 559 ? -18.353 9.120 0.351 1.00 83.31 559 SER A CA 1
ATOM 4507 C C . SER A 1 559 ? -18.091 10.382 1.199 1.00 83.31 559 SER A C 1
ATOM 4509 O O . SER A 1 559 ? -16.935 10.717 1.465 1.00 83.31 559 SER A O 1
ATOM 4511 N N . VAL A 1 560 ? -19.140 11.066 1.686 1.00 80.62 560 VAL A N 1
ATOM 4512 C CA . VAL A 1 560 ? -19.031 12.229 2.597 1.00 80.62 560 VAL A CA 1
ATOM 4513 C C . VAL A 1 560 ? -19.469 11.954 4.044 1.00 80.62 560 VAL A C 1
ATOM 4515 O O . VAL A 1 560 ? -19.641 12.907 4.803 1.00 80.62 560 VAL A O 1
ATOM 4518 N N . CYS A 1 561 ? -19.609 10.689 4.464 1.00 81.56 561 CYS A N 1
ATOM 4519 C CA . CYS A 1 561 ? -20.159 10.309 5.779 1.00 81.56 561 CYS A CA 1
ATOM 4520 C C . CYS A 1 561 ? -19.484 11.013 6.978 1.00 81.56 561 CYS A C 1
ATOM 4522 O O . CYS A 1 561 ? -20.161 11.413 7.923 1.00 81.56 561 CYS A O 1
ATOM 4524 N N . TYR A 1 562 ? -18.176 11.276 6.894 1.00 76.44 562 TYR A N 1
ATOM 4525 C CA . TYR A 1 562 ? -17.386 12.007 7.896 1.00 76.44 562 TYR A CA 1
ATOM 4526 C C . TYR A 1 562 ? -17.603 13.545 7.906 1.00 76.44 562 TYR A C 1
ATOM 4528 O O . TYR A 1 562 ? -16.853 14.264 8.564 1.00 76.44 562 TYR A O 1
ATOM 4536 N N . ARG A 1 563 ? -18.567 14.097 7.145 1.00 71.56 563 ARG A N 1
ATOM 4537 C CA . ARG A 1 563 ? -18.812 15.552 6.984 1.00 71.56 563 ARG A CA 1
ATOM 4538 C C . ARG A 1 563 ? -20.281 15.898 7.223 1.00 71.56 563 ARG A C 1
ATOM 4540 O O . ARG A 1 563 ? -21.106 15.991 6.314 1.00 71.56 563 ARG A O 1
ATOM 4547 N N . THR A 1 564 ? -20.616 16.086 8.487 1.00 61.72 564 THR A N 1
ATOM 4548 C CA . THR A 1 564 ? -21.940 15.712 8.998 1.00 61.72 564 THR A CA 1
ATOM 4549 C C . THR A 1 564 ? -23.012 16.793 8.842 1.00 61.72 564 THR A C 1
ATOM 4551 O O . THR A 1 564 ? -24.160 16.476 8.528 1.00 61.72 564 THR A O 1
ATOM 4554 N N . ALA A 1 565 ? -22.643 18.077 8.913 1.00 65.56 565 ALA A N 1
ATOM 4555 C CA . ALA A 1 565 ? -23.539 19.179 8.541 1.00 65.56 565 ALA A CA 1
ATOM 4556 C C . ALA A 1 565 ? -23.948 19.117 7.050 1.00 65.56 565 ALA A C 1
ATOM 4558 O O . ALA A 1 565 ? -25.117 19.330 6.707 1.00 65.56 565 ALA A O 1
ATOM 4559 N N . SER A 1 566 ? -23.001 18.768 6.170 1.00 68.94 566 SER A N 1
ATOM 4560 C CA . SER A 1 566 ? -23.246 18.578 4.734 1.00 68.94 566 SER A CA 1
ATOM 4561 C C . SER A 1 566 ? -24.182 17.400 4.473 1.00 68.94 566 SER A C 1
ATOM 4563 O O . SER A 1 566 ? -25.126 17.542 3.702 1.00 68.94 566 SER A O 1
ATOM 4565 N N . LEU A 1 567 ? -23.961 16.271 5.155 1.00 78.38 567 LEU A N 1
ATOM 4566 C CA . LEU A 1 567 ? -24.757 15.048 5.026 1.00 78.38 567 LEU A CA 1
ATOM 4567 C C . LEU A 1 567 ? -26.256 15.307 5.273 1.00 78.38 567 LEU A C 1
ATOM 4569 O O . LEU A 1 567 ? -27.095 14.989 4.431 1.00 78.38 567 LEU A O 1
ATOM 4573 N N . ILE A 1 568 ? -26.576 15.970 6.390 1.00 80.38 568 ILE A N 1
ATOM 4574 C CA . ILE A 1 568 ? -27.947 16.350 6.769 1.00 80.38 568 ILE A CA 1
ATOM 4575 C C . ILE A 1 568 ? -28.546 17.356 5.772 1.00 80.38 568 ILE A C 1
ATOM 4577 O O . ILE A 1 568 ? -29.738 17.293 5.479 1.00 80.38 568 ILE A O 1
ATOM 4581 N N . THR A 1 569 ? -27.745 18.274 5.220 1.00 78.94 569 THR A N 1
ATOM 4582 C CA . THR A 1 569 ? -28.226 19.236 4.209 1.00 78.94 569 THR A CA 1
ATOM 4583 C C . THR A 1 569 ? -28.555 18.564 2.878 1.00 78.94 569 THR A C 1
ATOM 4585 O O . THR A 1 569 ? -29.614 18.837 2.323 1.00 78.94 569 THR A O 1
ATOM 4588 N N . ILE A 1 570 ? -27.705 17.659 2.380 1.00 79.88 570 ILE A N 1
ATOM 4589 C CA . ILE A 1 570 ? -27.962 16.940 1.121 1.00 79.88 570 ILE A CA 1
ATOM 4590 C C . ILE A 1 570 ? -29.186 16.024 1.277 1.00 79.88 570 ILE A C 1
ATOM 4592 O O . ILE A 1 570 ? -30.068 16.041 0.424 1.00 79.88 570 ILE A O 1
ATOM 4596 N N . LEU A 1 571 ? -29.299 15.293 2.394 1.00 85.81 571 LEU A N 1
ATOM 4597 C CA . LEU A 1 571 ? -30.432 14.394 2.637 1.00 85.81 571 LEU A CA 1
ATOM 4598 C C . LEU A 1 571 ? -31.778 15.140 2.751 1.00 85.81 571 LEU A C 1
ATOM 4600 O O . LEU A 1 571 ? -32.800 14.620 2.310 1.00 85.81 571 LEU A O 1
ATOM 4604 N N . LYS A 1 572 ? -31.784 16.376 3.274 1.00 85.06 572 LYS A N 1
ATOM 4605 C CA . LYS A 1 572 ? -32.976 17.250 3.300 1.00 85.06 572 LYS A CA 1
ATOM 4606 C C . LYS A 1 572 ? -33.425 17.733 1.920 1.00 85.06 572 LYS A C 1
ATOM 4608 O O . LYS A 1 572 ? -34.612 17.984 1.751 1.00 85.06 572 LYS A O 1
ATOM 4613 N N . LEU A 1 573 ? -32.504 17.875 0.964 1.00 83.88 573 LEU A N 1
ATOM 4614 C CA . LEU A 1 573 ? -32.817 18.288 -0.411 1.00 83.88 573 LEU A CA 1
ATOM 4615 C C . LEU A 1 573 ? -33.371 17.136 -1.270 1.00 83.88 573 LEU A C 1
ATOM 4617 O O . LEU A 1 573 ? -33.878 17.388 -2.357 1.00 83.88 573 LEU A O 1
ATOM 4621 N N . LEU A 1 574 ? -33.290 15.886 -0.798 1.00 84.56 574 LEU A N 1
ATOM 4622 C CA . LEU A 1 574 ? -33.879 14.728 -1.471 1.00 84.56 574 LEU A CA 1
ATOM 4623 C C . LEU A 1 574 ? -35.363 14.534 -1.086 1.00 84.56 574 LEU A C 1
ATOM 4625 O O . LEU A 1 574 ? -35.704 14.708 0.097 1.00 84.56 574 LEU A O 1
ATOM 4629 N N . PRO A 1 575 ? -36.216 14.086 -2.033 1.00 84.12 575 PRO A N 1
ATOM 4630 C CA . PRO A 1 575 ? -37.586 13.651 -1.760 1.00 84.12 575 PRO A CA 1
ATOM 4631 C C . PRO A 1 575 ? -37.638 12.576 -0.675 1.00 84.12 575 PRO A C 1
ATOM 4633 O O . PRO A 1 575 ? -36.818 11.655 -0.656 1.00 84.12 575 PRO A O 1
ATOM 4636 N N . GLU A 1 576 ? -38.595 12.694 0.243 1.00 83.06 576 GLU A N 1
ATOM 4637 C CA . GLU A 1 576 ? -38.642 11.887 1.468 1.00 83.06 576 GLU A CA 1
ATOM 4638 C C . GLU A 1 576 ? -38.776 10.381 1.210 1.00 83.06 576 GLU A C 1
ATOM 4640 O O . GLU A 1 576 ? -38.104 9.575 1.854 1.00 83.06 576 GLU A O 1
ATOM 4645 N N . ASP A 1 577 ? -39.557 10.012 0.198 1.00 82.25 577 ASP A N 1
ATOM 4646 C CA . ASP A 1 577 ? -39.739 8.640 -0.274 1.00 82.25 577 ASP A CA 1
ATOM 4647 C C . ASP A 1 577 ? -38.469 8.050 -0.921 1.00 82.25 577 ASP A C 1
ATOM 4649 O O . ASP A 1 577 ? -38.282 6.834 -0.933 1.00 82.25 577 ASP A O 1
ATOM 4653 N N . LYS A 1 578 ? -37.562 8.899 -1.425 1.00 86.62 578 LYS A N 1
ATOM 4654 C CA . LYS A 1 578 ? -36.284 8.497 -2.040 1.00 86.62 578 LYS A CA 1
ATOM 4655 C C . LYS A 1 578 ? -35.118 8.441 -1.050 1.00 86.62 578 LYS A C 1
ATOM 4657 O O . LYS A 1 578 ? -34.136 7.744 -1.318 1.00 86.62 578 LYS A O 1
ATOM 4662 N N . ARG A 1 579 ? -35.217 9.097 0.116 1.00 89.69 579 ARG A N 1
ATOM 4663 C CA . ARG A 1 579 ? -34.169 9.081 1.162 1.00 89.69 579 ARG A CA 1
ATOM 4664 C C . ARG A 1 579 ? -33.808 7.663 1.607 1.00 89.69 579 ARG A C 1
ATOM 4666 O O . ARG A 1 579 ? -32.629 7.357 1.763 1.00 89.69 579 ARG A O 1
ATOM 4673 N N . ILE A 1 580 ? -34.808 6.793 1.769 1.00 87.75 580 ILE A N 1
ATOM 4674 C CA . ILE A 1 580 ? -34.621 5.408 2.231 1.00 87.75 580 ILE A CA 1
ATOM 4675 C C . ILE A 1 580 ? -33.721 4.627 1.266 1.00 87.75 580 ILE A C 1
ATOM 4677 O O . ILE A 1 580 ? -32.738 4.039 1.711 1.00 87.75 580 ILE A O 1
ATOM 4681 N N . SER A 1 581 ? -34.002 4.671 -0.043 1.00 87.69 581 SER A N 1
ATOM 4682 C CA . SER A 1 581 ? -33.201 3.962 -1.054 1.00 87.69 581 SER A CA 1
ATOM 4683 C C . SER A 1 581 ? -31.725 4.368 -1.029 1.00 87.69 581 SER A C 1
ATOM 4685 O O . SER A 1 581 ? -30.867 3.496 -1.094 1.00 87.69 581 SER A O 1
ATOM 4687 N N . VAL A 1 582 ? -31.421 5.658 -0.850 1.00 89.12 582 VAL A N 1
ATOM 4688 C CA . VAL A 1 582 ? -30.033 6.147 -0.771 1.00 89.12 582 VAL A CA 1
ATOM 4689 C C . VAL A 1 582 ? -29.347 5.708 0.527 1.00 89.12 582 VAL A C 1
ATOM 4691 O O . VAL A 1 582 ? -28.188 5.301 0.519 1.00 89.12 582 VAL A O 1
ATOM 4694 N N . VAL A 1 583 ? -30.034 5.799 1.669 1.00 90.50 583 VAL A N 1
ATOM 4695 C CA . VAL A 1 583 ? -29.429 5.489 2.977 1.00 90.50 583 VAL A CA 1
ATOM 4696 C C . VAL A 1 583 ? -29.197 3.982 3.157 1.00 90.50 583 VAL A C 1
ATOM 4698 O O . VAL A 1 583 ? -28.232 3.593 3.819 1.00 90.50 583 VAL A O 1
ATOM 4701 N N . PHE A 1 584 ? -30.059 3.144 2.569 1.00 88.56 584 PHE A N 1
ATOM 4702 C CA . PHE A 1 584 ? -30.025 1.681 2.701 1.00 88.56 584 PHE A CA 1
ATOM 4703 C C . PHE A 1 584 ? -29.134 0.993 1.665 1.00 88.56 584 PHE A C 1
ATOM 4705 O O . PHE A 1 584 ? -28.740 -0.151 1.891 1.00 88.56 584 PHE A O 1
ATOM 4712 N N . GLU A 1 585 ? -28.841 1.659 0.547 1.00 89.12 585 GLU A N 1
ATOM 4713 C CA . GLU A 1 585 ? -27.953 1.142 -0.489 1.00 89.12 585 GLU A CA 1
ATOM 4714 C C . GLU A 1 585 ? -26.590 0.744 0.090 1.00 89.12 585 GLU A C 1
ATOM 4716 O O . GLU A 1 585 ? -26.032 1.439 0.936 1.00 89.12 585 GLU A O 1
ATOM 4721 N N . GLN A 1 586 ? -26.051 -0.377 -0.380 1.00 88.88 586 GLN A N 1
ATOM 4722 C CA . GLN A 1 586 ? -24.803 -0.947 0.114 1.00 88.88 586 GLN A CA 1
ATOM 4723 C C . GLN A 1 586 ? -23.626 -0.652 -0.830 1.00 88.88 586 GLN A C 1
ATOM 4725 O O . GLN A 1 586 ? -23.786 -0.588 -2.058 1.00 88.88 586 GLN A O 1
ATOM 4730 N N . ASN A 1 587 ? -22.443 -0.482 -0.234 1.00 87.81 587 ASN A N 1
ATOM 4731 C CA . ASN A 1 587 ? -21.161 -0.394 -0.932 1.00 87.81 587 ASN A CA 1
ATOM 4732 C C . ASN A 1 587 ? -20.575 -1.796 -1.227 1.00 87.81 587 ASN A C 1
ATOM 4734 O O . ASN A 1 587 ? -21.217 -2.815 -0.968 1.00 87.81 587 ASN A O 1
ATOM 4738 N N . ASN A 1 588 ? -19.337 -1.871 -1.731 1.00 85.94 588 ASN A N 1
ATOM 4739 C CA . ASN A 1 588 ? -18.690 -3.147 -2.083 1.00 85.94 588 ASN A CA 1
ATOM 4740 C C . ASN A 1 588 ? -18.395 -4.067 -0.872 1.00 85.94 588 ASN A C 1
ATOM 4742 O O . ASN A 1 588 ? -18.066 -5.234 -1.059 1.00 85.94 588 ASN A O 1
ATOM 4746 N N . GLU A 1 589 ? -18.513 -3.561 0.358 1.00 82.62 589 GLU A N 1
ATOM 4747 C CA . GLU A 1 589 ? -18.354 -4.296 1.624 1.00 82.62 589 GLU A CA 1
ATOM 4748 C C . GLU A 1 589 ? -19.717 -4.696 2.236 1.00 82.62 589 GLU A C 1
ATOM 4750 O O . GLU A 1 589 ? -19.785 -5.181 3.366 1.00 82.62 589 GLU A O 1
ATOM 4755 N N . GLY A 1 590 ? -20.826 -4.411 1.543 1.00 86.56 590 GLY A N 1
ATOM 4756 C CA . GLY A 1 590 ? -22.183 -4.519 2.086 1.00 86.56 590 GLY A CA 1
ATOM 4757 C C . GLY A 1 590 ? -22.554 -3.401 3.072 1.00 86.56 590 GLY A C 1
ATOM 4758 O O . GLY A 1 590 ? -23.671 -3.374 3.581 1.00 86.56 590 GLY A O 1
ATOM 4759 N N . ASN A 1 591 ? -21.651 -2.463 3.373 1.00 88.44 591 ASN A N 1
ATOM 4760 C CA . ASN A 1 591 ? -21.907 -1.387 4.328 1.00 88.44 591 ASN A CA 1
ATOM 4761 C C . ASN A 1 591 ? -22.850 -0.338 3.715 1.00 88.44 591 ASN A C 1
ATOM 4763 O O . ASN A 1 591 ? -22.553 0.236 2.666 1.00 88.44 591 ASN A O 1
ATOM 4767 N N . ASN A 1 592 ? -23.967 -0.049 4.392 1.00 90.62 592 ASN A N 1
ATOM 4768 C CA . ASN A 1 592 ? -24.841 1.083 4.051 1.00 90.62 592 ASN A CA 1
ATOM 4769 C C . ASN A 1 592 ? -24.367 2.392 4.728 1.00 90.62 592 ASN A C 1
ATOM 4771 O O . ASN A 1 592 ? -23.347 2.407 5.423 1.00 90.62 592 ASN A O 1
ATOM 4775 N N . LEU A 1 593 ? -25.088 3.513 4.565 1.00 90.12 593 LEU A N 1
ATOM 4776 C CA . LEU A 1 593 ? -24.654 4.800 5.145 1.00 90.12 593 LEU A CA 1
ATOM 4777 C C . LEU A 1 593 ? -24.499 4.742 6.672 1.00 90.12 593 LEU A C 1
ATOM 4779 O O . LEU A 1 593 ? -23.528 5.263 7.225 1.00 90.12 593 LEU A O 1
ATOM 4783 N N . LEU A 1 594 ? -25.441 4.090 7.348 1.00 90.06 594 LEU A N 1
ATOM 4784 C CA . LEU A 1 594 ? -25.490 4.026 8.807 1.00 90.06 594 LEU A CA 1
ATOM 4785 C C . LEU A 1 594 ? -24.399 3.114 9.393 1.00 90.06 594 LEU A C 1
ATOM 4787 O O . LEU A 1 594 ? -24.079 3.220 10.571 1.00 90.06 594 LEU A O 1
ATOM 4791 N N . HIS A 1 595 ? -23.765 2.278 8.564 1.00 87.44 595 HIS A N 1
ATOM 4792 C CA . HIS A 1 595 ? -22.593 1.491 8.949 1.00 87.44 595 HIS A CA 1
ATOM 4793 C C . HIS A 1 595 ? -21.291 2.311 8.997 1.00 87.44 595 HIS A C 1
ATOM 4795 O O . HIS A 1 595 ? -20.308 1.838 9.577 1.00 87.44 595 HIS A O 1
ATOM 4801 N N . ARG A 1 596 ? -21.265 3.499 8.367 1.00 85.94 596 ARG A N 1
ATOM 4802 C CA . ARG A 1 596 ? -20.041 4.282 8.104 1.00 85.94 596 ARG A CA 1
ATOM 4803 C C . ARG A 1 596 ? -20.008 5.684 8.721 1.00 85.94 596 ARG A C 1
ATOM 4805 O O . ARG A 1 596 ? -18.922 6.249 8.829 1.00 85.94 596 ARG A O 1
ATOM 4812 N N . ILE A 1 597 ? -21.151 6.255 9.108 1.00 87.62 597 ILE A N 1
ATOM 4813 C CA . ILE A 1 597 ? -21.186 7.521 9.861 1.00 87.62 597 ILE A CA 1
ATOM 4814 C C . ILE A 1 597 ? -20.751 7.324 11.319 1.00 87.62 597 ILE A C 1
ATOM 4816 O O . ILE A 1 597 ? -20.904 6.246 11.890 1.00 87.62 597 ILE A O 1
ATOM 4820 N N . ASP A 1 598 ? -20.253 8.397 11.929 1.00 84.50 598 ASP A N 1
ATOM 4821 C CA . ASP A 1 598 ? -20.056 8.470 13.378 1.00 84.50 598 ASP A CA 1
ATOM 4822 C C . ASP A 1 598 ? -21.426 8.371 14.102 1.00 84.50 598 ASP A C 1
ATOM 4824 O O . ASP A 1 598 ? -22.377 9.054 13.688 1.00 84.50 598 ASP A O 1
ATOM 4828 N N . PRO A 1 599 ? -21.557 7.539 15.159 1.00 85.00 599 PRO A N 1
ATOM 4829 C CA . PRO A 1 599 ? -22.823 7.308 15.853 1.00 85.00 599 PRO A CA 1
ATOM 4830 C C . PRO A 1 599 ? -23.552 8.563 16.338 1.00 85.00 599 PRO A C 1
ATOM 4832 O O . PRO A 1 599 ? -24.782 8.597 16.309 1.00 85.00 599 PRO A O 1
ATOM 4835 N N . SER A 1 600 ? -22.829 9.621 16.721 1.00 83.38 600 SER A N 1
ATOM 4836 C CA . SER A 1 600 ? -23.427 10.863 17.236 1.00 83.38 600 SER A CA 1
ATOM 4837 C C . SER A 1 600 ? -24.322 11.586 16.216 1.00 83.38 600 SER A C 1
ATOM 4839 O O . SER A 1 600 ? -25.163 12.406 16.588 1.00 83.38 600 SER A O 1
ATOM 4841 N N . PHE A 1 601 ? -24.223 11.238 14.927 1.00 84.38 601 PHE A N 1
ATOM 4842 C CA . PHE A 1 601 ? -25.044 11.807 13.855 1.00 84.38 601 PHE A CA 1
ATOM 4843 C C . PHE A 1 601 ? -26.211 10.908 13.420 1.00 84.38 601 PHE A C 1
ATOM 4845 O O . PHE A 1 601 ? -27.062 11.361 12.648 1.00 84.38 601 PHE A O 1
ATOM 4852 N N . LEU A 1 602 ? -26.327 9.681 13.953 1.00 88.50 602 LEU A N 1
ATOM 4853 C CA . LEU A 1 602 ? -27.456 8.778 13.678 1.00 88.50 602 LEU A CA 1
ATOM 4854 C C . LEU A 1 602 ? -28.797 9.437 14.014 1.00 88.50 602 LEU A C 1
ATOM 4856 O O . LEU A 1 602 ? -29.710 9.392 13.190 1.00 88.50 602 LEU A O 1
ATOM 4860 N N . LYS A 1 603 ? -28.902 10.130 15.159 1.00 87.62 603 LYS A N 1
ATOM 4861 C CA . LYS A 1 603 ? -30.140 10.817 15.578 1.00 87.62 603 LYS A CA 1
ATOM 4862 C C . LYS A 1 603 ? -30.560 11.890 14.565 1.00 87.62 603 LYS A C 1
ATOM 4864 O O . LYS A 1 603 ? -31.748 12.075 14.312 1.00 87.62 603 LYS A O 1
ATOM 4869 N N . GLY A 1 604 ? -29.596 12.564 13.933 1.00 86.81 604 GLY A N 1
ATOM 4870 C CA . GLY A 1 604 ? -29.847 13.569 12.894 1.00 86.81 604 GLY A CA 1
ATOM 4871 C C . GLY A 1 604 ? -30.300 12.982 11.552 1.00 86.81 604 GLY A C 1
ATOM 4872 O O . GLY A 1 604 ? -31.100 13.607 10.860 1.00 86.81 604 GLY A O 1
ATOM 4873 N N . ILE A 1 605 ? -29.822 11.786 11.193 1.00 88.62 605 ILE A N 1
ATOM 4874 C CA . ILE A 1 605 ? -30.164 11.110 9.930 1.00 88.62 605 ILE A CA 1
ATOM 4875 C C . ILE A 1 605 ? -31.466 10.308 10.045 1.00 88.62 605 ILE A C 1
ATOM 4877 O O . ILE A 1 605 ? -32.317 10.412 9.165 1.00 88.62 605 ILE A O 1
ATOM 4881 N N . LEU A 1 606 ? -31.676 9.576 11.143 1.00 88.88 606 LEU A N 1
ATOM 4882 C CA . LEU A 1 606 ? -32.903 8.805 11.386 1.00 88.88 606 LEU A CA 1
ATOM 4883 C C . LEU A 1 606 ? -34.144 9.707 11.453 1.00 88.88 606 LEU A C 1
ATOM 4885 O O . LEU A 1 606 ? -35.184 9.341 10.914 1.00 88.88 606 LEU A O 1
ATOM 4889 N N . ASN A 1 607 ? -34.023 10.918 12.011 1.00 88.38 607 ASN A N 1
ATOM 4890 C CA . ASN A 1 607 ? -35.092 11.926 11.994 1.00 88.38 607 ASN A CA 1
ATOM 4891 C C . ASN A 1 607 ? -35.543 12.344 10.580 1.00 88.38 607 ASN A C 1
ATOM 4893 O O . ASN A 1 607 ? -36.668 12.807 10.425 1.00 88.38 607 ASN A O 1
ATOM 4897 N N . LEU A 1 608 ? -34.695 12.192 9.555 1.00 89.19 608 LEU A N 1
ATOM 4898 C CA . LEU A 1 608 ? -35.027 12.517 8.161 1.00 89.19 608 LEU A CA 1
ATOM 4899 C C . LEU A 1 608 ? -35.625 11.338 7.382 1.00 89.19 608 LEU A C 1
ATOM 4901 O O . LEU A 1 608 ? -36.014 11.519 6.226 1.00 89.19 608 LEU A O 1
ATOM 4905 N N . LEU A 1 609 ? -35.691 10.154 7.998 1.00 88.25 609 LEU A N 1
ATOM 4906 C CA . LEU A 1 609 ? -36.349 8.969 7.456 1.00 88.25 609 LEU A CA 1
ATOM 4907 C C . LEU A 1 609 ? -37.766 8.811 8.040 1.00 88.25 609 LEU A C 1
ATOM 4909 O O . LEU A 1 609 ? -37.954 9.062 9.240 1.00 88.25 609 LEU A O 1
ATOM 4913 N N . PRO A 1 610 ? -38.731 8.313 7.240 1.00 85.94 610 PRO A N 1
ATOM 4914 C CA . PRO A 1 610 ? -40.031 7.858 7.726 1.00 85.94 610 PRO A CA 1
ATOM 4915 C C . PRO A 1 610 ? -39.907 6.845 8.870 1.00 85.94 610 PRO A C 1
ATOM 4917 O O . PRO A 1 610 ? -39.061 5.947 8.832 1.00 85.94 610 PRO A O 1
ATOM 4920 N N . GLU A 1 611 ? -40.762 6.978 9.886 1.00 83.62 611 GLU A N 1
ATOM 4921 C CA . GLU A 1 611 ? -40.651 6.255 11.162 1.00 83.62 611 GLU A CA 1
ATOM 4922 C C . GLU A 1 611 ? -40.601 4.729 10.988 1.00 83.62 611 GLU A C 1
ATOM 4924 O O . GLU A 1 611 ? -39.683 4.077 11.492 1.00 83.62 611 GLU A O 1
ATOM 4929 N N . ASN A 1 612 ? -41.504 4.185 10.167 1.00 83.25 612 ASN A N 1
ATOM 4930 C CA . ASN A 1 612 ? -41.606 2.756 9.847 1.00 83.25 612 ASN A CA 1
ATOM 4931 C C . ASN A 1 612 ? -40.310 2.155 9.274 1.00 83.25 612 ASN A C 1
ATOM 4933 O O . ASN A 1 612 ? -40.082 0.953 9.388 1.00 83.25 612 ASN A O 1
ATOM 4937 N N . ASN A 1 613 ? -39.445 2.973 8.667 1.00 86.31 613 ASN A N 1
ATOM 4938 C CA . ASN A 1 613 ? -38.185 2.525 8.081 1.00 86.31 613 ASN A CA 1
ATOM 4939 C C . ASN A 1 613 ? -36.995 2.652 9.042 1.00 86.31 613 ASN A C 1
ATOM 4941 O O . ASN A 1 613 ? -35.973 2.015 8.802 1.00 86.31 613 ASN A O 1
ATOM 4945 N N . ARG A 1 614 ? -37.094 3.419 10.137 1.00 89.81 614 ARG A N 1
ATOM 4946 C CA . ARG A 1 614 ? -35.977 3.636 11.082 1.00 89.81 614 ARG A CA 1
ATOM 4947 C C . ARG A 1 614 ? -35.521 2.345 11.761 1.00 89.81 614 ARG A C 1
ATOM 4949 O O . ARG A 1 614 ? -34.326 2.156 11.962 1.00 89.81 614 ARG A O 1
ATOM 4956 N N . TRP A 1 615 ? -36.457 1.439 12.046 1.00 88.69 615 TRP A N 1
ATOM 4957 C CA . TRP A 1 615 ? -36.149 0.112 12.580 1.00 88.69 615 TRP A CA 1
ATOM 4958 C C . TRP A 1 615 ? -35.318 -0.723 11.597 1.00 88.69 615 TRP A C 1
ATOM 4960 O O . TRP A 1 615 ? -34.218 -1.168 11.927 1.00 88.69 615 TRP A O 1
ATOM 4970 N N . THR A 1 616 ? -35.797 -0.859 10.357 1.00 87.31 616 THR A N 1
ATOM 4971 C CA . THR A 1 616 ? -35.089 -1.559 9.274 1.00 87.31 616 THR A CA 1
ATOM 4972 C C . THR A 1 616 ? -33.737 -0.915 8.968 1.00 87.31 616 THR A C 1
ATOM 4974 O O . THR A 1 616 ? -32.789 -1.608 8.623 1.00 87.31 616 THR A O 1
ATOM 4977 N N . ALA A 1 617 ? -33.614 0.406 9.128 1.00 85.75 617 ALA A N 1
ATOM 4978 C CA . ALA A 1 617 ? -32.359 1.124 8.929 1.00 85.75 617 ALA A CA 1
ATOM 4979 C C . ALA A 1 617 ? -31.265 0.660 9.907 1.00 85.75 617 ALA A C 1
ATOM 4981 O O . ALA A 1 617 ? -30.107 0.537 9.508 1.00 85.75 617 ALA A O 1
ATOM 4982 N N . LEU A 1 618 ? -31.637 0.383 11.163 1.00 87.50 618 LEU A N 1
ATOM 4983 C CA . LEU A 1 618 ? -30.714 -0.045 12.216 1.00 87.50 618 LEU A CA 1
ATOM 4984 C C . LEU A 1 618 ? -30.430 -1.560 12.225 1.00 87.50 618 LEU A C 1
ATOM 4986 O O . LEU A 1 618 ? -29.374 -1.977 12.705 1.00 87.50 618 LEU A O 1
ATOM 4990 N N . THR A 1 619 ? -31.341 -2.371 11.682 1.00 87.19 619 THR A N 1
ATOM 4991 C CA . THR A 1 619 ? -31.242 -3.846 11.621 1.00 87.19 619 THR A CA 1
ATOM 4992 C C . THR A 1 619 ? -30.828 -4.405 10.253 1.00 87.19 619 THR A C 1
ATOM 4994 O O . THR A 1 619 ? -30.662 -5.613 10.105 1.00 87.19 619 THR A O 1
ATOM 4997 N N . ASN A 1 620 ? -30.621 -3.545 9.250 1.00 85.69 620 ASN A N 1
ATOM 4998 C CA . ASN A 1 620 ? -30.006 -3.907 7.969 1.00 85.69 620 ASN A CA 1
ATOM 4999 C C . ASN A 1 620 ? -28.565 -4.415 8.197 1.00 85.69 620 ASN A C 1
ATOM 5001 O O . ASN A 1 620 ? -27.823 -3.810 8.973 1.00 85.69 620 ASN A O 1
ATOM 5005 N N . LYS A 1 621 ? -28.200 -5.516 7.527 1.00 85.12 621 LYS A N 1
ATOM 5006 C CA . LYS A 1 621 ? -26.928 -6.242 7.663 1.00 85.12 621 LYS A CA 1
ATOM 5007 C C . LYS A 1 621 ? -25.946 -5.909 6.541 1.00 85.12 621 LYS A C 1
ATOM 5009 O O . LYS A 1 621 ? -26.365 -5.799 5.391 1.00 85.12 621 LYS A O 1
ATOM 5014 N N . ASN A 1 622 ? -24.651 -5.844 6.845 1.00 85.19 622 ASN A N 1
ATOM 5015 C CA . ASN A 1 622 ? -23.587 -5.828 5.834 1.00 85.19 622 ASN A CA 1
ATOM 5016 C C . ASN A 1 622 ? -23.144 -7.246 5.408 1.00 85.19 622 ASN A C 1
ATOM 5018 O O . ASN A 1 622 ? -23.686 -8.247 5.876 1.00 85.19 622 ASN A O 1
ATOM 5022 N N . SER A 1 623 ? -22.132 -7.344 4.536 1.00 87.19 623 SER A N 1
ATOM 5023 C CA . SER A 1 623 ? -21.612 -8.627 4.024 1.00 87.19 623 SER A CA 1
ATOM 5024 C C . SER A 1 623 ? -20.923 -9.507 5.077 1.00 87.19 623 SER A C 1
ATOM 5026 O O . SER A 1 623 ? -20.605 -10.655 4.782 1.00 87.19 623 SER A O 1
ATOM 5028 N N . ASN A 1 624 ? -20.701 -8.992 6.290 1.00 83.31 624 ASN A N 1
ATOM 5029 C CA . ASN A 1 624 ? -20.165 -9.734 7.434 1.00 83.31 624 ASN A CA 1
ATOM 5030 C C . ASN A 1 624 ? -21.279 -10.129 8.429 1.00 83.31 624 ASN A C 1
ATOM 5032 O O . ASN A 1 624 ? -20.989 -10.407 9.589 1.00 83.31 624 ASN A O 1
ATOM 5036 N N . ASP A 1 625 ? -22.548 -10.087 7.999 1.00 82.75 625 ASP A N 1
ATOM 5037 C CA . ASP A 1 625 ? -23.762 -10.271 8.812 1.00 82.75 625 ASP A CA 1
ATOM 5038 C C . ASP A 1 625 ? -23.986 -9.227 9.931 1.00 82.75 625 ASP A C 1
ATOM 5040 O O . ASP A 1 625 ? -25.016 -9.287 10.608 1.00 82.75 625 ASP A O 1
ATOM 5044 N N . CYS A 1 626 ? -23.091 -8.245 10.102 1.00 83.12 626 CYS A N 1
ATOM 5045 C CA . CYS A 1 626 ? -23.175 -7.240 11.164 1.00 83.12 626 CYS A CA 1
ATOM 5046 C C . CYS A 1 626 ? -24.256 -6.185 10.884 1.00 83.12 626 CYS A C 1
ATOM 5048 O O . CYS A 1 626 ? -24.392 -5.739 9.743 1.00 83.12 626 CYS A O 1
ATOM 5050 N N . ILE A 1 627 ? -24.944 -5.701 11.923 1.00 87.81 627 ILE A N 1
ATOM 5051 C CA . ILE A 1 627 ? -25.961 -4.633 11.838 1.00 87.81 627 ILE A CA 1
ATOM 5052 C C . ILE A 1 627 ? -25.484 -3.287 12.409 1.00 87.81 627 ILE A C 1
ATOM 5054 O O . ILE A 1 627 ? -24.403 -3.157 12.991 1.00 87.81 627 ILE A O 1
ATOM 5058 N N . VAL A 1 628 ? -26.303 -2.237 12.276 1.00 86.12 628 VAL A N 1
ATOM 5059 C CA . VAL A 1 628 ? -25.971 -0.903 12.807 1.00 86.12 628 VAL A CA 1
ATOM 5060 C C . VAL A 1 628 ? -26.010 -0.870 14.335 1.00 86.12 628 VAL A C 1
ATOM 5062 O O . VAL A 1 628 ? -25.156 -0.219 14.923 1.00 86.12 628 VAL A O 1
ATOM 5065 N N . LEU A 1 629 ? -26.929 -1.584 14.997 1.00 85.31 629 LEU A N 1
ATOM 5066 C CA . LEU A 1 629 ? -27.015 -1.589 16.470 1.00 85.31 629 LEU A CA 1
ATOM 5067 C C . LEU A 1 629 ? -25.760 -2.154 17.159 1.00 85.31 629 LEU A C 1
ATOM 5069 O O . LEU A 1 629 ? -25.430 -1.755 18.274 1.00 85.31 629 LEU A O 1
ATOM 5073 N N . GLU A 1 630 ? -25.034 -3.063 16.507 1.00 82.12 630 GLU A N 1
ATOM 5074 C CA . GLU A 1 630 ? -23.894 -3.762 17.113 1.00 82.12 630 GLU A CA 1
ATOM 5075 C C . GLU A 1 630 ? -22.705 -2.829 17.396 1.00 82.12 630 GLU A C 1
ATOM 5077 O O . GLU A 1 630 ? -22.057 -2.949 18.437 1.00 82.12 630 GLU A O 1
ATOM 5082 N N . ARG A 1 631 ? -22.474 -1.831 16.532 1.00 82.50 631 ARG A N 1
ATOM 5083 C CA . ARG A 1 631 ? -21.418 -0.812 16.713 1.00 82.50 631 ARG A CA 1
ATOM 5084 C C . ARG A 1 631 ? -21.756 0.273 17.746 1.00 82.50 631 ARG A C 1
ATOM 5086 O O . ARG A 1 631 ? -20.909 1.125 17.994 1.00 82.50 631 ARG A O 1
ATOM 5093 N N . LEU A 1 632 ? -22.969 0.291 18.306 1.00 84.75 632 LEU A N 1
ATOM 5094 C CA . LEU A 1 632 ? -23.409 1.357 19.212 1.00 84.75 632 LEU A CA 1
ATOM 5095 C C . LEU A 1 632 ? -23.094 1.042 20.675 1.00 84.75 632 LEU A C 1
ATOM 5097 O O . LEU A 1 632 ? -23.241 -0.097 21.141 1.00 84.75 632 LEU A O 1
ATOM 5101 N N . ALA A 1 633 ? -22.712 2.089 21.400 1.00 83.75 633 ALA A N 1
ATOM 5102 C CA . ALA A 1 633 ? -22.678 2.097 22.855 1.00 83.75 633 ALA A CA 1
ATOM 5103 C C . ALA A 1 633 ? -24.093 2.292 23.445 1.00 83.75 633 ALA A C 1
ATOM 5105 O O . ALA A 1 633 ? -25.041 2.663 22.747 1.00 83.75 633 ALA A O 1
ATOM 5106 N N . LEU A 1 634 ? -24.250 1.993 24.737 1.00 82.38 634 LEU A N 1
ATOM 5107 C CA . LEU A 1 634 ? -25.549 1.998 25.420 1.00 82.38 634 LEU A CA 1
ATOM 5108 C C . LEU A 1 634 ? -26.187 3.398 25.473 1.00 82.38 634 LEU A C 1
ATOM 5110 O O . LEU A 1 634 ? -27.382 3.540 25.235 1.00 82.38 634 LEU A O 1
ATOM 5114 N N . ASP A 1 635 ? -25.385 4.427 25.739 1.00 82.81 635 ASP A N 1
ATOM 5115 C CA . ASP A 1 635 ? -25.779 5.839 25.723 1.00 82.81 635 ASP A CA 1
ATOM 5116 C C . ASP A 1 635 ? -26.291 6.272 24.340 1.00 82.81 635 ASP A C 1
ATOM 5118 O O . ASP A 1 635 ? -27.378 6.834 24.223 1.00 82.81 635 ASP A O 1
ATOM 5122 N N . GLN A 1 636 ? -25.562 5.905 23.284 1.00 86.69 636 GLN A N 1
ATOM 5123 C CA . GLN A 1 636 ? -25.929 6.173 21.892 1.00 86.69 636 GLN A CA 1
ATOM 5124 C C . GLN A 1 636 ? -27.235 5.478 21.489 1.00 86.69 636 GLN A C 1
ATOM 5126 O O . GLN A 1 636 ? -27.983 6.012 20.677 1.00 86.69 636 GLN A O 1
ATOM 5131 N N . ILE A 1 637 ? -27.533 4.299 22.044 1.00 86.88 637 ILE A N 1
ATOM 5132 C CA . ILE A 1 637 ? -28.821 3.622 21.836 1.00 86.88 637 ILE A CA 1
ATOM 5133 C C . ILE A 1 637 ? -29.952 4.347 22.559 1.00 86.88 637 ILE A C 1
ATOM 5135 O O . ILE A 1 637 ? -31.005 4.560 21.959 1.00 86.88 637 ILE A O 1
ATOM 5139 N N . ILE A 1 638 ? -29.745 4.757 23.813 1.00 86.56 638 ILE A N 1
ATOM 5140 C CA . ILE A 1 638 ? -30.742 5.497 24.600 1.00 86.56 638 ILE A CA 1
ATOM 5141 C C . ILE A 1 638 ? -31.148 6.786 23.879 1.00 86.56 638 ILE A C 1
ATOM 5143 O O . ILE A 1 638 ? -32.341 7.056 23.737 1.00 86.56 638 ILE A O 1
ATOM 5147 N N . ASP A 1 639 ? -30.172 7.507 23.326 1.00 86.88 639 ASP A N 1
ATOM 5148 C CA . ASP A 1 639 ? -30.380 8.709 22.514 1.00 86.88 639 ASP A CA 1
ATOM 5149 C C . ASP A 1 639 ? -31.090 8.450 21.166 1.00 86.88 639 ASP A C 1
ATOM 5151 O O . ASP A 1 639 ? -31.393 9.407 20.452 1.00 86.88 639 ASP A O 1
ATOM 5155 N N . LEU A 1 640 ? -31.392 7.197 20.803 1.00 89.19 640 LEU A N 1
ATOM 5156 C CA . LEU A 1 640 ? -32.125 6.817 19.586 1.00 89.19 640 LEU A CA 1
ATOM 5157 C C . LEU A 1 640 ? -33.475 6.129 19.840 1.00 89.19 640 LEU A C 1
ATOM 5159 O O . LEU A 1 640 ? -34.279 6.043 18.908 1.00 89.19 640 LEU A O 1
ATOM 5163 N N . LEU A 1 641 ? -33.751 5.648 21.060 1.00 87.19 641 LEU A N 1
ATOM 5164 C CA . LEU A 1 641 ? -34.992 4.923 21.384 1.00 87.19 641 LEU A CA 1
ATOM 5165 C C . LEU A 1 641 ? -36.254 5.752 21.110 1.00 87.19 641 LEU A C 1
ATOM 5167 O O . LEU A 1 641 ? -37.264 5.209 20.668 1.00 87.19 641 LEU A O 1
ATOM 5171 N N . ASP A 1 642 ? -36.195 7.064 21.343 1.00 87.75 642 ASP A N 1
ATOM 5172 C CA . ASP A 1 642 ? -37.303 7.997 21.116 1.00 87.75 642 ASP A CA 1
ATOM 5173 C C . ASP A 1 642 ? -37.711 8.115 19.637 1.00 87.75 642 ASP A C 1
ATOM 5175 O O . ASP A 1 642 ? -38.878 8.385 19.351 1.00 87.75 642 ASP A O 1
ATOM 5179 N N . LEU A 1 643 ? -36.785 7.870 18.703 1.00 88.75 643 LEU A N 1
ATOM 5180 C CA . LEU A 1 643 ? -37.031 7.955 17.261 1.00 88.75 643 LEU A CA 1
ATOM 5181 C C . LEU A 1 643 ? -37.651 6.691 16.658 1.00 88.75 643 LEU A C 1
ATOM 5183 O O . LEU A 1 643 ? -38.098 6.742 15.509 1.00 88.75 643 LEU A O 1
ATOM 5187 N N . LEU A 1 644 ? -37.618 5.563 17.369 1.00 87.69 644 LEU A N 1
ATOM 5188 C CA . LEU A 1 644 ? -38.050 4.267 16.846 1.00 87.69 644 LEU A CA 1
ATOM 5189 C C . LEU A 1 644 ? -39.553 4.030 17.063 1.00 87.69 644 LEU A C 1
ATOM 5191 O O . LEU A 1 644 ? -40.079 4.477 18.090 1.00 87.69 644 LEU A O 1
ATOM 5195 N N . PRO A 1 645 ? -40.222 3.272 16.164 1.00 86.44 645 PRO A N 1
ATOM 5196 C CA . PRO A 1 645 ? -41.591 2.810 16.380 1.00 86.44 645 PRO A CA 1
ATOM 5197 C C . PRO A 1 645 ? -41.727 2.155 17.753 1.00 86.44 645 PRO A C 1
ATOM 5199 O O . PRO A 1 645 ? -40.884 1.338 18.129 1.00 86.44 645 PRO A O 1
ATOM 5202 N N . HIS A 1 646 ? -42.775 2.506 18.498 1.00 82.69 646 HIS A N 1
ATOM 5203 C CA . HIS A 1 646 ? -42.957 2.119 19.904 1.00 82.69 646 HIS A CA 1
ATOM 5204 C C . HIS A 1 646 ? -42.778 0.605 20.141 1.00 82.69 646 HIS A C 1
ATOM 5206 O O . HIS A 1 646 ? -41.995 0.203 20.998 1.00 82.69 646 HIS A O 1
ATOM 5212 N N . GLU A 1 647 ? -43.402 -0.215 19.291 1.00 83.62 647 GLU A N 1
ATOM 5213 C CA . GLU A 1 647 ? -43.351 -1.689 19.286 1.00 83.62 647 GLU A CA 1
ATOM 5214 C C . GLU A 1 647 ? -41.946 -2.278 19.052 1.00 83.62 647 GLU A C 1
ATOM 5216 O O . GLU A 1 647 ? -41.693 -3.433 19.377 1.00 83.62 647 GLU A O 1
ATOM 5221 N N . LYS A 1 648 ? -41.015 -1.507 18.476 1.00 87.00 648 LYS A N 1
ATOM 5222 C CA . LYS A 1 648 ? -39.668 -1.969 18.093 1.00 87.00 648 LYS A CA 1
ATOM 5223 C C . LYS A 1 648 ? -38.566 -1.566 19.066 1.00 87.00 648 LYS A C 1
ATOM 5225 O O . LYS A 1 648 ? -37.418 -1.968 18.897 1.00 87.00 648 LYS A O 1
ATOM 5230 N N . ARG A 1 649 ? -38.895 -0.810 20.116 1.00 88.88 649 ARG A N 1
ATOM 5231 C CA . ARG A 1 649 ? -37.913 -0.322 21.101 1.00 88.88 649 ARG A CA 1
ATOM 5232 C C . ARG A 1 649 ? -37.359 -1.436 21.990 1.00 88.88 649 ARG A C 1
ATOM 5234 O O . ARG A 1 649 ? -36.205 -1.350 22.395 1.00 88.88 649 ARG A O 1
ATOM 5241 N N . LEU A 1 650 ? -38.139 -2.492 22.244 1.00 84.88 650 LEU A N 1
ATOM 5242 C CA . LEU A 1 650 ? -37.672 -3.681 22.963 1.00 84.88 650 LEU A CA 1
ATOM 5243 C C . LEU A 1 650 ? -36.684 -4.510 22.124 1.00 84.88 650 LEU A C 1
ATOM 5245 O O . LEU A 1 650 ? -35.635 -4.912 22.626 1.00 84.88 650 LEU A O 1
ATOM 5249 N N . GLU A 1 651 ? -36.989 -4.721 20.838 1.00 85.12 651 GLU A N 1
ATOM 5250 C CA . GLU A 1 651 ? -36.179 -5.539 19.920 1.00 85.12 651 GLU A CA 1
ATOM 5251 C C . GLU A 1 651 ? -34.746 -5.000 19.746 1.00 85.12 651 GLU A C 1
ATOM 5253 O O . GLU A 1 651 ? -33.832 -5.772 19.466 1.00 85.12 651 GLU A O 1
ATOM 5258 N N . VAL A 1 652 ? -34.500 -3.704 19.986 1.00 82.69 652 VAL A N 1
ATOM 5259 C CA . VAL A 1 652 ? -33.142 -3.117 20.021 1.00 82.69 652 VAL A CA 1
ATOM 5260 C C . VAL A 1 652 ? -32.197 -3.919 20.925 1.00 82.69 652 VAL A C 1
ATOM 5262 O O . VAL A 1 652 ? -31.033 -4.138 20.587 1.00 82.69 652 VAL A O 1
ATOM 5265 N N . PHE A 1 653 ? -32.702 -4.386 22.068 1.00 78.44 653 PHE A N 1
ATOM 5266 C CA . PHE A 1 653 ? -31.903 -5.027 23.108 1.00 78.44 653 PHE A CA 1
ATOM 5267 C C . PHE A 1 653 ? -31.728 -6.537 22.902 1.00 78.44 653 PHE A C 1
ATOM 5269 O O . PHE A 1 653 ? -30.879 -7.136 23.558 1.00 78.44 653 PHE A O 1
ATOM 5276 N N . THR A 1 654 ? -32.464 -7.163 21.975 1.00 74.38 654 THR A N 1
ATOM 5277 C CA . THR A 1 654 ? -32.317 -8.601 21.692 1.00 74.38 654 THR A CA 1
ATOM 5278 C C . THR A 1 654 ? -31.134 -8.925 20.777 1.00 74.38 654 THR A C 1
ATOM 5280 O O . THR A 1 654 ? -30.692 -10.070 20.757 1.00 74.38 654 THR A O 1
ATOM 5283 N N . TYR A 1 655 ? -30.586 -7.943 20.047 1.00 67.56 655 TYR A N 1
ATOM 5284 C CA . TYR A 1 655 ? -29.483 -8.171 19.099 1.00 67.56 655 TYR A CA 1
ATOM 5285 C C . TYR A 1 655 ? -28.099 -8.339 19.752 1.00 67.56 655 TYR A C 1
ATOM 5287 O O . TYR A 1 655 ? -27.276 -9.068 19.212 1.00 67.56 655 TYR A O 1
ATOM 5295 N N . LYS A 1 656 ? -27.838 -7.750 20.932 1.00 63.19 656 LYS A N 1
ATOM 5296 C CA . LYS A 1 656 ? -26.620 -8.027 21.728 1.00 63.19 656 LYS A CA 1
ATOM 5297 C C . LYS A 1 656 ? -26.915 -8.985 22.888 1.00 63.19 656 LYS A C 1
ATOM 5299 O O . LYS A 1 656 ? -26.707 -8.649 24.052 1.00 63.19 656 LYS A O 1
ATOM 5304 N N . SER A 1 657 ? -27.418 -10.180 22.582 1.00 50.12 657 SER A N 1
ATOM 5305 C CA . SER A 1 657 ? -27.873 -11.153 23.592 1.00 50.12 657 SER A CA 1
ATOM 5306 C C . SER A 1 657 ? -26.781 -11.665 24.550 1.00 50.12 657 SER A C 1
ATOM 5308 O O . SER A 1 657 ? -27.113 -12.186 25.612 1.00 50.12 657 SER A O 1
ATOM 5310 N N . ASN A 1 658 ? -25.495 -11.470 24.232 1.00 46.62 658 ASN A N 1
ATOM 5311 C CA . ASN A 1 658 ? -24.349 -11.934 25.022 1.00 46.62 658 ASN A CA 1
ATOM 5312 C C . ASN A 1 658 ? -23.575 -10.776 25.694 1.00 46.62 658 ASN A C 1
ATOM 5314 O O . ASN A 1 658 ? -22.415 -10.542 25.380 1.00 46.62 658 ASN A O 1
ATOM 5318 N N . ASN A 1 659 ? -24.202 -10.058 26.634 1.00 50.44 659 ASN A N 1
ATOM 5319 C CA . ASN A 1 659 ? -23.580 -9.095 27.575 1.00 50.44 659 ASN A CA 1
ATOM 5320 C C . ASN A 1 659 ? -22.752 -7.899 27.021 1.00 50.44 659 ASN A C 1
ATOM 5322 O O . ASN A 1 659 ? -22.325 -7.066 27.818 1.00 50.44 659 ASN A O 1
ATOM 5326 N N . ASP A 1 660 ? -22.600 -7.718 25.707 1.00 54.22 660 ASP A N 1
ATOM 5327 C CA . ASP A 1 660 ? -21.773 -6.660 25.076 1.00 54.22 660 ASP A CA 1
ATOM 5328 C C . ASP A 1 660 ? -22.271 -5.199 25.236 1.00 54.22 660 ASP A C 1
ATOM 5330 O O . ASP A 1 660 ? -21.678 -4.266 24.688 1.00 54.22 660 ASP A O 1
ATOM 5334 N N . PHE A 1 661 ? -23.345 -4.954 25.992 1.00 59.44 661 PHE A N 1
ATOM 5335 C CA . PHE A 1 661 ? -23.661 -3.607 26.504 1.00 59.44 661 PHE A CA 1
ATOM 5336 C C . PHE A 1 661 ? -22.912 -3.267 27.802 1.00 59.44 661 PHE A C 1
ATOM 5338 O O . PHE A 1 661 ? -22.993 -2.135 28.277 1.00 59.44 661 PHE A O 1
ATOM 5345 N N . GLY A 1 662 ? -22.196 -4.235 28.380 1.00 58.34 662 GLY A N 1
ATOM 5346 C CA . GLY A 1 662 ? -21.664 -4.146 29.730 1.00 58.34 662 GLY A CA 1
ATOM 5347 C C . GLY A 1 662 ? -22.776 -4.144 30.781 1.00 58.34 662 GLY A C 1
ATOM 5348 O O . GLY A 1 662 ? -23.878 -4.664 30.586 1.00 58.34 662 GLY A O 1
ATOM 5349 N N . GLU A 1 663 ? -22.468 -3.548 31.925 1.00 64.88 663 GLU A N 1
ATOM 5350 C CA . GLU A 1 663 ? -23.407 -3.348 33.023 1.00 64.88 663 GLU A CA 1
ATOM 5351 C C . GLU A 1 663 ? -24.339 -2.166 32.707 1.00 64.88 663 GLU A C 1
ATOM 5353 O O . GLU A 1 663 ? -23.945 -1.006 32.830 1.00 64.88 663 GLU A O 1
ATOM 5358 N N . ILE A 1 664 ? -25.575 -2.458 32.276 1.00 75.69 664 ILE A N 1
ATOM 5359 C CA . ILE A 1 664 ? -26.643 -1.455 32.118 1.00 75.69 664 ILE A CA 1
ATOM 5360 C C . ILE A 1 664 ? -26.996 -0.929 33.510 1.00 75.69 664 ILE A C 1
ATOM 5362 O O . ILE A 1 664 ? -27.544 -1.668 34.329 1.00 75.69 664 ILE A O 1
ATOM 5366 N N . LYS A 1 665 ? -26.690 0.340 33.787 1.00 80.75 665 LYS A N 1
ATOM 5367 C CA . LYS A 1 665 ? -26.793 0.897 35.142 1.00 80.75 665 LYS A CA 1
ATOM 5368 C C . LYS A 1 665 ? -28.200 1.401 35.435 1.00 80.75 665 LYS A C 1
ATOM 5370 O O . LYS A 1 665 ? -28.973 1.726 34.532 1.00 80.75 665 LYS A O 1
ATOM 5375 N N . TYR A 1 666 ? -28.518 1.565 36.716 1.00 82.06 666 TYR A N 1
ATOM 5376 C CA . TYR A 1 666 ? -29.760 2.201 37.165 1.00 82.06 666 TYR A CA 1
ATOM 5377 C C . TYR A 1 666 ? -30.011 3.575 36.508 1.00 82.06 666 TYR A C 1
ATOM 5379 O O . TYR A 1 666 ? -31.132 3.864 36.083 1.00 82.06 666 TYR A O 1
ATOM 5387 N N . SER A 1 667 ? -28.960 4.386 36.328 1.00 81.31 667 SER A N 1
ATOM 5388 C CA . SER A 1 667 ? -29.008 5.676 35.617 1.00 81.31 667 SER A CA 1
ATOM 5389 C C . SER A 1 667 ? -29.472 5.578 34.163 1.00 81.31 667 SER A C 1
ATOM 5391 O O . SER A 1 667 ? -29.945 6.566 33.599 1.00 81.31 667 SER A O 1
ATOM 5393 N N . ASP A 1 668 ? -29.320 4.406 33.555 1.00 84.69 668 ASP A N 1
ATOM 5394 C CA . ASP A 1 668 ? -29.644 4.138 32.161 1.00 84.69 668 ASP A CA 1
ATOM 5395 C C . ASP A 1 668 ? -31.030 3.501 32.056 1.00 84.69 668 ASP A C 1
ATOM 5397 O O . ASP A 1 668 ? -31.835 3.933 31.234 1.00 84.69 668 ASP A O 1
ATOM 5401 N N . LEU A 1 669 ? -31.389 2.595 32.974 1.00 85.25 669 LEU A N 1
ATOM 5402 C CA . LEU A 1 669 ? -32.760 2.083 33.106 1.00 85.25 669 LEU A CA 1
ATOM 5403 C C . LEU A 1 669 ? -33.786 3.197 33.370 1.00 85.25 669 LEU A C 1
ATOM 5405 O O . LEU A 1 669 ? -34.873 3.163 32.793 1.00 85.25 669 LEU A O 1
ATOM 5409 N N . LEU A 1 670 ? -33.430 4.223 34.153 1.00 85.19 670 LEU A N 1
ATOM 5410 C CA . LEU A 1 670 ? -34.257 5.425 34.340 1.00 85.19 670 LEU A CA 1
ATOM 5411 C C . LEU A 1 670 ? -34.571 6.168 33.028 1.00 85.19 670 LEU A C 1
ATOM 5413 O O . LEU A 1 670 ? -35.599 6.836 32.951 1.00 85.19 670 LEU A O 1
ATOM 5417 N N . LYS A 1 671 ? -33.712 6.060 32.005 1.00 86.50 671 LYS A N 1
ATOM 5418 C CA . LYS A 1 671 ? -33.925 6.648 30.670 1.00 86.50 671 LYS A CA 1
ATOM 5419 C C . LYS A 1 671 ? -34.620 5.667 29.719 1.00 86.50 671 LYS A C 1
ATOM 5421 O O . LYS A 1 671 ? -35.468 6.077 28.936 1.00 86.50 671 LYS A O 1
ATOM 5426 N N . ILE A 1 672 ? -34.269 4.380 29.793 1.00 87.31 672 ILE A N 1
ATOM 5427 C CA . ILE A 1 672 ? -34.788 3.320 28.916 1.00 87.31 672 ILE A CA 1
ATOM 5428 C C . ILE A 1 672 ? -36.262 3.036 29.215 1.00 87.31 672 ILE A C 1
ATOM 5430 O O . ILE A 1 672 ? -37.087 3.094 28.305 1.00 87.31 672 ILE A O 1
ATOM 5434 N N . LEU A 1 673 ? -36.615 2.733 30.471 1.00 86.81 673 LEU A N 1
ATOM 5435 C CA . LEU A 1 673 ? -37.953 2.229 30.800 1.00 86.81 673 LEU A CA 1
ATOM 5436 C C . LEU A 1 673 ? -39.090 3.190 30.393 1.00 86.81 673 LEU A C 1
ATOM 5438 O O . LEU A 1 673 ? -40.043 2.703 29.786 1.00 86.81 673 LEU A O 1
ATOM 5442 N N . PRO A 1 674 ? -39.022 4.522 30.614 1.00 87.31 674 PRO A N 1
ATOM 5443 C CA . PRO A 1 674 ? -40.082 5.437 30.179 1.00 87.31 674 PRO A CA 1
ATOM 5444 C C . PRO A 1 674 ? -40.316 5.462 28.661 1.00 87.31 674 PRO A C 1
ATOM 5446 O O . PRO A 1 674 ? -41.414 5.800 28.226 1.00 87.31 674 PRO A O 1
ATOM 5449 N N . LEU A 1 675 ? -39.307 5.108 27.855 1.00 87.44 675 LEU A N 1
ATOM 5450 C CA . LEU A 1 675 ? -39.393 5.101 26.392 1.00 87.44 675 LEU A CA 1
ATOM 5451 C C . LEU A 1 675 ? -39.966 3.793 25.824 1.00 87.44 675 LEU A C 1
ATOM 5453 O O . LEU A 1 675 ? -40.344 3.774 24.651 1.00 87.44 675 LEU A O 1
ATOM 5457 N N . LEU A 1 676 ? -40.037 2.723 26.624 1.00 86.06 676 LEU A N 1
ATOM 5458 C CA . LEU A 1 676 ? -40.576 1.418 26.227 1.00 86.06 676 LEU A CA 1
ATOM 5459 C C . LEU A 1 676 ? -42.105 1.320 26.396 1.00 86.06 676 LEU A C 1
ATOM 5461 O O . LEU A 1 676 ? -42.661 1.949 27.312 1.00 86.06 676 LEU A O 1
ATOM 5465 N N . PRO A 1 677 ? -42.764 0.435 25.617 1.00 83.19 677 PRO A N 1
ATOM 5466 C CA . PRO A 1 677 ? -44.129 -0.008 25.884 1.00 83.19 677 PRO A CA 1
ATOM 5467 C C . PRO A 1 677 ? -44.298 -0.561 27.301 1.00 83.19 677 PRO A C 1
ATOM 5469 O O . PRO A 1 677 ? -43.406 -1.200 27.857 1.00 83.19 677 PRO A O 1
ATOM 5472 N N . GLU A 1 678 ? -45.471 -0.344 27.893 1.00 77.50 678 GLU A N 1
ATOM 5473 C CA . GLU A 1 678 ? -45.735 -0.704 29.294 1.00 77.50 678 GLU A CA 1
ATOM 5474 C C . GLU A 1 678 ? -45.675 -2.220 29.561 1.00 77.50 678 GLU A C 1
ATOM 5476 O O . GLU A 1 678 ? -45.311 -2.644 30.659 1.00 77.50 678 GLU A O 1
ATOM 5481 N N . SER A 1 679 ? -45.982 -3.029 28.542 1.00 76.44 679 SER A N 1
ATOM 5482 C CA . SER A 1 679 ? -45.801 -4.486 28.508 1.00 76.44 679 SER A CA 1
ATOM 5483 C C . SER A 1 679 ? -44.331 -4.916 28.575 1.00 76.44 679 SER A C 1
ATOM 5485 O O . SER A 1 679 ? -44.013 -5.958 29.146 1.00 76.44 679 SER A O 1
ATOM 5487 N N . ASP A 1 680 ? -43.439 -4.097 28.022 1.00 82.31 680 ASP A N 1
ATOM 5488 C CA . ASP A 1 680 ? -42.088 -4.485 27.612 1.00 82.31 680 ASP A CA 1
ATOM 5489 C C . ASP A 1 680 ? -41.033 -4.072 28.644 1.00 82.31 680 ASP A C 1
ATOM 5491 O O . ASP A 1 680 ? -40.001 -4.730 28.792 1.00 82.31 680 ASP A O 1
ATOM 5495 N N . ARG A 1 681 ? -41.319 -3.016 29.424 1.00 86.56 681 ARG A N 1
ATOM 5496 C CA . ARG A 1 681 ? -40.482 -2.534 30.544 1.00 86.56 681 ARG A CA 1
ATOM 5497 C C . ARG A 1 681 ? -40.060 -3.653 31.495 1.00 86.56 681 ARG A C 1
ATOM 5499 O O . ARG A 1 681 ? -38.935 -3.662 31.987 1.00 86.56 681 ARG A O 1
ATOM 5506 N N . VAL A 1 682 ? -40.964 -4.604 31.728 1.00 82.06 682 VAL A N 1
ATOM 5507 C CA . VAL A 1 682 ? -40.758 -5.765 32.601 1.00 82.06 682 VAL A CA 1
ATOM 5508 C C . VAL A 1 682 ? -39.649 -6.688 32.077 1.00 82.06 682 VAL A C 1
ATOM 5510 O O . VAL A 1 682 ? -38.854 -7.181 32.872 1.00 82.06 682 VAL A O 1
ATOM 5513 N N . TYR A 1 683 ? -39.546 -6.885 30.757 1.00 81.50 683 TYR A N 1
ATOM 5514 C CA . TYR A 1 683 ? -38.558 -7.786 30.152 1.00 81.50 683 TYR A CA 1
ATOM 5515 C C . TYR A 1 683 ? -37.125 -7.274 30.337 1.00 81.50 683 TYR A C 1
ATOM 5517 O O . TYR A 1 683 ? -36.266 -8.016 30.812 1.00 81.50 683 TYR A O 1
ATOM 5525 N N . ILE A 1 684 ? -36.862 -6.001 30.003 1.00 78.19 684 ILE A N 1
ATOM 5526 C CA . ILE A 1 684 ? -35.516 -5.422 30.172 1.00 78.19 684 ILE A CA 1
ATOM 5527 C C . ILE A 1 684 ? -35.143 -5.357 31.648 1.00 78.19 684 ILE A C 1
ATOM 5529 O O . ILE A 1 684 ? -33.999 -5.641 31.996 1.00 78.19 684 ILE A O 1
ATOM 5533 N N . LEU A 1 685 ? -36.106 -5.024 32.516 1.00 80.69 685 LEU A N 1
ATOM 5534 C CA . LEU A 1 685 ? -35.848 -4.985 33.945 1.00 80.69 685 LEU A CA 1
ATOM 5535 C C . LEU A 1 685 ? -35.408 -6.365 34.452 1.00 80.69 685 LEU A C 1
ATOM 5537 O O . LEU A 1 685 ? -34.336 -6.435 35.040 1.00 80.69 685 LEU A O 1
ATOM 5541 N N . TYR A 1 686 ? -36.137 -7.454 34.154 1.00 77.19 686 TYR A N 1
ATOM 5542 C CA . TYR A 1 686 ? -35.739 -8.817 34.549 1.00 77.19 686 TYR A CA 1
ATOM 5543 C C . TYR A 1 686 ? -34.315 -9.188 34.111 1.00 77.19 686 TYR A C 1
ATOM 5545 O O . TYR A 1 686 ? -33.557 -9.698 34.926 1.00 77.19 686 TYR A O 1
ATOM 5553 N N . GLN A 1 687 ? -33.913 -8.857 32.879 1.00 73.75 687 GLN A N 1
ATOM 5554 C CA . GLN A 1 687 ? -32.578 -9.171 32.337 1.00 73.75 687 GLN A CA 1
ATOM 5555 C C . GLN A 1 687 ? -31.396 -8.547 33.110 1.00 73.75 687 GLN A C 1
ATOM 5557 O O . GLN A 1 687 ? -30.242 -8.905 32.855 1.00 73.75 687 GLN A O 1
ATOM 5562 N N . LYS A 1 688 ? -31.650 -7.580 34.006 1.00 76.25 688 LYS A N 1
ATOM 5563 C CA . LYS A 1 688 ? -30.625 -6.905 34.826 1.00 76.25 688 LYS A CA 1
ATOM 5564 C C . LYS A 1 688 ? -31.027 -6.712 36.294 1.00 76.25 688 LYS A C 1
ATOM 5566 O O . LYS A 1 688 ? -30.291 -6.070 37.035 1.00 76.25 688 LYS A O 1
ATOM 5571 N N . ILE A 1 689 ? -32.154 -7.276 36.736 1.00 76.94 689 ILE A N 1
ATOM 5572 C CA . ILE A 1 689 ? -32.756 -6.988 38.050 1.00 76.94 689 ILE A CA 1
ATOM 5573 C C . ILE A 1 689 ? -31.882 -7.442 39.226 1.00 76.94 689 ILE A C 1
ATOM 5575 O O . ILE A 1 689 ? -31.895 -6.818 40.280 1.00 76.94 689 ILE A O 1
ATOM 5579 N N . GLU A 1 690 ? -31.089 -8.492 39.010 1.00 70.88 690 GLU A N 1
ATOM 5580 C CA . GLU A 1 690 ? -30.140 -9.082 39.964 1.00 70.88 690 GLU A CA 1
ATOM 5581 C C . GLU A 1 690 ? -28.869 -8.235 40.169 1.00 70.88 690 GLU A C 1
ATOM 5583 O O . GLU A 1 690 ? -28.131 -8.462 41.123 1.00 70.88 690 GLU A O 1
ATOM 5588 N N . LEU A 1 691 ? -28.612 -7.249 39.296 1.00 71.81 691 LEU A N 1
ATOM 5589 C CA . LEU A 1 691 ? -27.465 -6.333 39.385 1.00 71.81 691 LEU A CA 1
ATOM 5590 C C . LEU A 1 691 ? -27.815 -4.988 40.047 1.00 71.81 691 LEU A C 1
ATOM 5592 O O . LEU A 1 691 ? -26.931 -4.161 40.258 1.00 71.81 691 LEU A O 1
ATOM 5596 N N . LEU A 1 692 ? -29.094 -4.741 40.345 1.00 76.81 692 LEU A N 1
ATOM 5597 C CA . LEU A 1 692 ? -29.579 -3.464 40.870 1.00 76.81 692 LEU A CA 1
ATOM 5598 C C . LEU A 1 692 ? -29.677 -3.482 42.394 1.00 76.81 692 LEU A C 1
ATOM 5600 O O . LEU A 1 692 ? -30.114 -4.463 42.999 1.00 76.81 692 LEU A O 1
ATOM 5604 N N . ALA A 1 693 ? -29.363 -2.354 43.028 1.00 78.31 693 ALA A N 1
ATOM 5605 C CA . ALA A 1 693 ? -29.594 -2.205 44.457 1.00 78.31 693 ALA A CA 1
ATOM 5606 C C . ALA A 1 693 ? -31.101 -2.075 44.766 1.00 78.31 693 ALA A C 1
ATOM 5608 O O . ALA A 1 693 ? -31.893 -1.555 43.979 1.00 78.31 693 ALA A O 1
ATOM 5609 N N . LEU A 1 694 ? -31.528 -2.519 45.950 1.00 75.50 694 LEU A N 1
ATOM 5610 C CA . LEU A 1 694 ? -32.949 -2.561 46.331 1.00 75.50 694 LEU A CA 1
ATOM 5611 C C . LEU A 1 694 ? -33.658 -1.195 46.220 1.00 75.50 694 LEU A C 1
ATOM 5613 O O . LEU A 1 694 ? -34.797 -1.111 45.764 1.00 75.50 694 LEU A O 1
ATOM 5617 N N . ASN A 1 695 ? -32.979 -0.114 46.602 1.00 77.00 695 ASN A N 1
ATOM 5618 C CA . ASN A 1 695 ? -33.468 1.259 46.461 1.00 77.00 695 ASN A CA 1
ATOM 5619 C C . ASN A 1 695 ? -33.646 1.679 44.991 1.00 77.00 695 ASN A C 1
ATOM 5621 O O . ASN A 1 695 ? -34.574 2.421 44.677 1.00 77.00 695 ASN A O 1
ATOM 5625 N N . GLU A 1 696 ? -32.789 1.197 44.093 1.00 83.88 696 GLU A N 1
ATOM 5626 C CA . GLU A 1 696 ? -32.872 1.443 42.651 1.00 83.88 696 GLU A CA 1
ATOM 5627 C C . GLU A 1 696 ? -34.088 0.727 42.056 1.00 83.88 696 GLU A C 1
ATOM 5629 O O . GLU A 1 696 ? -34.910 1.356 41.389 1.00 83.88 696 GLU A O 1
ATOM 5634 N N . ILE A 1 697 ? -34.275 -0.554 42.396 1.00 81.00 697 ILE A N 1
ATOM 5635 C CA . ILE A 1 697 ? -35.449 -1.348 42.004 1.00 81.00 697 ILE A CA 1
ATOM 5636 C C . ILE A 1 697 ? -36.742 -0.661 42.466 1.00 81.00 697 ILE A C 1
ATOM 5638 O O . ILE A 1 697 ? -37.650 -0.467 41.660 1.00 81.00 697 ILE A O 1
ATOM 5642 N N . ILE A 1 698 ? -36.813 -0.226 43.731 1.00 79.44 698 ILE A N 1
ATOM 5643 C CA . ILE A 1 698 ? -37.977 0.483 44.294 1.00 79.44 698 ILE A CA 1
ATOM 5644 C C . ILE A 1 698 ? -38.340 1.729 43.478 1.00 79.44 698 ILE A C 1
ATOM 5646 O O . ILE A 1 698 ? -39.517 1.949 43.191 1.00 79.44 698 ILE A O 1
ATOM 5650 N N . ASN A 1 699 ? -37.348 2.514 43.055 1.00 82.50 699 ASN A N 1
ATOM 5651 C CA . ASN A 1 699 ? -37.587 3.701 42.238 1.00 82.50 699 ASN A CA 1
ATOM 5652 C C . ASN A 1 699 ? -38.096 3.337 40.829 1.00 82.50 699 ASN A C 1
ATOM 5654 O O . ASN A 1 699 ? -39.000 3.998 40.318 1.00 82.50 699 ASN A O 1
ATOM 5658 N N . LEU A 1 700 ? -37.579 2.263 40.215 1.00 85.00 700 LEU A N 1
ATOM 5659 C CA . LEU A 1 700 ? -38.019 1.805 38.888 1.00 85.00 700 LEU A CA 1
ATOM 5660 C C . LEU A 1 700 ? -39.435 1.198 38.889 1.00 85.00 700 LEU A C 1
ATOM 5662 O O . LEU A 1 700 ? -40.133 1.309 37.881 1.00 85.00 700 LEU A O 1
ATOM 5666 N N . LEU A 1 701 ? -39.912 0.618 40.000 1.00 82.38 701 LEU A N 1
ATOM 5667 C CA . LEU A 1 701 ? -41.269 0.045 40.097 1.00 82.38 701 LEU A CA 1
ATOM 5668 C C . LEU A 1 701 ? -42.384 1.064 39.802 1.00 82.38 701 LEU A C 1
ATOM 5670 O O . LEU A 1 701 ? -43.440 0.679 39.294 1.00 82.38 701 LEU A O 1
ATOM 5674 N N . HIS A 1 702 ? -42.159 2.357 40.064 1.00 80.62 702 HIS A N 1
ATOM 5675 C CA . HIS A 1 702 ? -43.096 3.425 39.692 1.00 80.62 702 HIS A CA 1
ATOM 5676 C C . HIS A 1 702 ? -43.365 3.488 38.180 1.00 80.62 702 HIS A C 1
ATOM 5678 O O . HIS A 1 702 ? -44.478 3.828 37.783 1.00 80.62 702 HIS A O 1
ATOM 5684 N N . LEU A 1 703 ? -42.379 3.127 37.350 1.00 82.38 703 LEU A N 1
ATOM 5685 C CA . LEU A 1 703 ? -42.450 3.153 35.884 1.00 82.38 703 LEU A CA 1
ATOM 5686 C C . LEU A 1 703 ? -43.170 1.925 35.295 1.00 82.38 703 LEU A C 1
ATOM 5688 O O . LEU A 1 703 ? -43.371 1.851 34.082 1.00 82.38 703 LEU A O 1
ATOM 5692 N N . LEU A 1 704 ? -43.553 0.955 36.133 1.00 82.50 704 LEU A N 1
ATOM 5693 C CA . LEU A 1 704 ? -44.272 -0.251 35.725 1.00 82.50 704 LEU A CA 1
ATOM 5694 C C . LEU A 1 704 ? -45.784 -0.140 35.989 1.00 82.50 704 LEU A C 1
ATOM 5696 O O . LEU A 1 704 ? -46.176 0.437 37.017 1.00 82.50 704 LEU A O 1
ATOM 5700 N N . PRO A 1 705 ? -46.629 -0.782 35.156 1.00 80.81 705 PRO A N 1
ATOM 5701 C CA . PRO A 1 705 ? -48.046 -0.987 35.449 1.00 80.81 705 PRO A CA 1
ATOM 5702 C C . PRO A 1 705 ? -48.254 -1.662 36.802 1.00 80.81 705 PRO A C 1
ATOM 5704 O O . PRO A 1 705 ? -47.555 -2.616 37.151 1.00 80.81 705 PRO A O 1
ATOM 5707 N N . GLN A 1 706 ? -49.247 -1.192 37.558 1.00 78.38 706 GLN A N 1
ATOM 5708 C CA . GLN A 1 706 ? -49.496 -1.635 38.933 1.00 78.38 706 GLN A CA 1
ATOM 5709 C C . GLN A 1 706 ? -49.703 -3.157 39.032 1.00 78.38 706 GLN A C 1
ATOM 5711 O O . GLN A 1 706 ? -49.102 -3.804 39.885 1.00 78.38 706 GLN A O 1
ATOM 5716 N N . GLU A 1 707 ? -50.439 -3.732 38.079 1.00 79.50 707 GLU A N 1
ATOM 5717 C CA . GLU A 1 707 ? -50.679 -5.176 37.923 1.00 79.50 707 GLU A CA 1
ATOM 5718 C C . GLU A 1 707 ? -49.420 -6.019 37.625 1.00 79.50 707 GLU A C 1
ATOM 5720 O O . GLU A 1 707 ? -49.437 -7.234 37.815 1.00 79.50 707 GLU A O 1
ATOM 5725 N N . LYS A 1 708 ? -48.317 -5.409 37.164 1.00 82.31 708 LYS A N 1
ATOM 5726 C CA . LYS A 1 708 ? -47.039 -6.105 36.924 1.00 82.31 708 LYS A CA 1
ATOM 5727 C C . LYS A 1 708 ? -46.045 -5.939 38.075 1.00 82.31 708 LYS A C 1
ATOM 5729 O O . LYS A 1 708 ? -45.138 -6.759 38.196 1.00 82.31 708 LYS A O 1
ATOM 5734 N N . ARG A 1 709 ? -46.219 -4.938 38.951 1.00 86.44 709 ARG A N 1
ATOM 5735 C CA . ARG A 1 709 ? -45.315 -4.688 40.094 1.00 86.44 709 ARG A CA 1
ATOM 5736 C C . ARG A 1 709 ? -45.223 -5.881 41.036 1.00 86.44 709 ARG A C 1
ATOM 5738 O O . ARG A 1 709 ? -44.119 -6.202 41.458 1.00 86.44 709 ARG A O 1
ATOM 5745 N N . LEU A 1 710 ? -46.347 -6.544 41.326 1.00 82.06 710 LEU A N 1
ATOM 5746 C CA . LEU A 1 710 ? -46.363 -7.751 42.157 1.00 82.06 710 LEU A CA 1
ATOM 5747 C C . LEU A 1 710 ? -45.500 -8.853 41.529 1.00 82.06 710 LEU A C 1
ATOM 5749 O O . LEU A 1 710 ? -44.588 -9.339 42.183 1.00 82.06 710 LEU A O 1
ATOM 5753 N N . ALA A 1 711 ? -45.721 -9.183 40.252 1.00 78.62 711 ALA A N 1
ATOM 5754 C CA . ALA A 1 711 ? -44.945 -10.208 39.549 1.00 78.62 711 ALA A CA 1
ATOM 5755 C C . ALA A 1 711 ? -43.438 -9.892 39.519 1.00 78.62 711 ALA A C 1
ATOM 5757 O O . ALA A 1 711 ? -42.623 -10.777 39.773 1.00 78.62 711 ALA A O 1
ATOM 5758 N N . VAL A 1 712 ? -43.077 -8.623 39.288 1.00 79.69 712 VAL A N 1
ATOM 5759 C CA . VAL A 1 712 ? -41.677 -8.183 39.310 1.00 79.69 712 VAL A CA 1
ATOM 5760 C C . VAL A 1 712 ? -41.068 -8.329 40.701 1.00 79.69 712 VAL A C 1
ATOM 5762 O O . VAL A 1 712 ? -40.042 -8.988 40.840 1.00 79.69 712 VAL A O 1
ATOM 5765 N N . LEU A 1 713 ? -41.715 -7.788 41.736 1.00 77.62 713 LEU A N 1
ATOM 5766 C CA . LEU A 1 713 ? -41.280 -7.924 43.130 1.00 77.62 713 LEU A CA 1
ATOM 5767 C C . LEU A 1 713 ? -41.163 -9.391 43.566 1.00 77.62 713 LEU A C 1
ATOM 5769 O O . LEU A 1 713 ? -40.221 -9.737 44.271 1.00 77.62 713 LEU A O 1
ATOM 5773 N N . THR A 1 714 ? -42.078 -10.254 43.123 1.00 75.50 714 THR A N 1
ATOM 5774 C CA . THR A 1 714 ? -42.053 -11.701 43.367 1.00 75.50 714 THR A CA 1
ATOM 5775 C C . THR A 1 714 ? -40.841 -12.382 42.722 1.00 75.50 714 THR A C 1
ATOM 5777 O O . THR A 1 714 ? -40.243 -13.248 43.354 1.00 75.50 714 THR A O 1
ATOM 5780 N N . TYR A 1 715 ? -40.430 -11.980 41.515 1.00 74.12 715 TYR A N 1
ATOM 5781 C CA . TYR A 1 715 ? -39.193 -12.473 40.899 1.00 74.12 715 TYR A CA 1
ATOM 5782 C C . TYR A 1 715 ? -37.949 -11.988 41.657 1.00 74.12 715 TYR A C 1
ATOM 5784 O O . TYR A 1 715 ? -37.071 -12.792 41.973 1.00 74.12 715 TYR A O 1
ATOM 5792 N N . VAL A 1 716 ? -37.875 -10.689 41.998 1.00 69.88 716 VAL A N 1
ATOM 5793 C CA . VAL A 1 716 ? -36.717 -10.178 42.757 1.00 69.88 716 VAL A CA 1
ATOM 5794 C C . VAL A 1 716 ? -36.646 -10.838 44.123 1.00 69.88 716 VAL A C 1
ATOM 5796 O O . VAL A 1 716 ? -35.559 -11.116 44.592 1.00 69.88 716 VAL A O 1
ATOM 5799 N N . ASN A 1 717 ? -37.776 -11.136 44.761 1.00 66.38 717 ASN A N 1
ATOM 5800 C CA . ASN A 1 717 ? -37.840 -11.755 46.083 1.00 66.38 717 ASN A CA 1
ATOM 5801 C C . ASN A 1 717 ? -37.083 -13.098 46.204 1.00 66.38 717 ASN A C 1
ATOM 5803 O O . ASN A 1 717 ? -36.693 -13.447 47.313 1.00 66.38 717 ASN A O 1
ATOM 5807 N N . ALA A 1 718 ? -36.821 -13.816 45.105 1.00 59.12 718 ALA A N 1
ATOM 5808 C CA . ALA A 1 718 ? -35.937 -14.991 45.106 1.00 59.12 718 ALA A CA 1
ATOM 5809 C C . ALA A 1 718 ? -34.427 -14.643 45.149 1.00 59.12 718 ALA A C 1
ATOM 5811 O O . ALA A 1 718 ? -33.606 -15.492 45.482 1.00 59.12 718 ALA A O 1
ATOM 5812 N N . HIS A 1 719 ? -34.073 -13.395 44.833 1.00 54.84 719 HIS A N 1
ATOM 5813 C CA . HIS A 1 719 ? -32.712 -12.864 44.676 1.00 54.84 719 HIS A CA 1
ATOM 5814 C C . HIS A 1 719 ? -32.418 -11.639 45.571 1.00 54.84 719 HIS A C 1
ATOM 5816 O O . HIS A 1 719 ? -31.301 -11.122 45.575 1.00 54.84 719 HIS A O 1
ATOM 5822 N N . LEU A 1 720 ? -33.401 -11.143 46.333 1.00 61.62 720 LEU A N 1
ATOM 5823 C CA . LEU A 1 720 ? -33.229 -10.009 47.239 1.00 61.62 720 LEU A CA 1
ATOM 5824 C C . LEU A 1 720 ? -32.298 -10.390 48.396 1.00 61.62 720 LEU A C 1
ATOM 5826 O O . LEU A 1 720 ? -32.562 -11.332 49.140 1.00 61.62 720 LEU A O 1
ATOM 5830 N N . GLY A 1 721 ? -31.239 -9.597 48.580 1.00 59.19 721 GLY A N 1
ATOM 5831 C CA . GLY A 1 721 ? -30.389 -9.641 49.771 1.00 59.19 721 GLY A CA 1
ATOM 5832 C C . GLY A 1 721 ? -31.096 -9.100 51.023 1.00 59.19 721 GLY A C 1
ATOM 5833 O O . GLY A 1 721 ? -32.318 -9.142 51.145 1.00 59.19 721 GLY A O 1
ATOM 5834 N N . LYS A 1 722 ? -30.343 -8.539 51.979 1.00 62.00 722 LYS A N 1
ATOM 5835 C CA . LYS A 1 722 ? -30.929 -7.974 53.212 1.00 62.00 722 LYS A CA 1
ATOM 5836 C C . LYS A 1 722 ? -31.796 -6.735 52.933 1.00 62.00 722 LYS A C 1
ATOM 5838 O O . LYS A 1 722 ? -31.300 -5.614 52.864 1.00 62.00 722 LYS A O 1
ATOM 5843 N N . ILE A 1 723 ? -33.104 -6.955 52.834 1.00 70.19 723 ILE A N 1
ATOM 5844 C CA . ILE A 1 723 ? -34.159 -5.935 52.758 1.00 70.19 723 ILE A CA 1
ATOM 5845 C C . ILE A 1 723 ? -34.269 -5.220 54.112 1.00 70.19 723 ILE A C 1
ATOM 5847 O O . ILE A 1 723 ? -34.317 -5.877 55.154 1.00 70.19 723 ILE A O 1
ATOM 5851 N N . THR A 1 724 ? -34.349 -3.884 54.123 1.00 72.31 724 THR A N 1
ATOM 5852 C CA . THR A 1 724 ? -34.620 -3.126 55.359 1.00 72.31 724 THR A CA 1
ATOM 5853 C C . THR A 1 724 ? -36.126 -2.907 55.571 1.00 72.31 724 THR A C 1
ATOM 5855 O O . THR A 1 724 ? -36.879 -2.844 54.595 1.00 72.31 724 THR A O 1
ATOM 5858 N N . PRO A 1 725 ? -36.593 -2.676 56.817 1.00 72.56 725 PRO A N 1
ATOM 5859 C CA . PRO A 1 725 ? -37.966 -2.238 57.091 1.00 72.56 725 PRO A CA 1
ATOM 5860 C C . PRO A 1 725 ? -38.406 -1.027 56.272 1.00 72.56 725 PRO A C 1
ATOM 5862 O O . PRO A 1 725 ? -39.561 -0.941 55.865 1.00 72.56 725 PRO A O 1
ATOM 5865 N N . SER A 1 726 ? -37.499 -0.066 56.068 1.00 75.25 726 SER A N 1
ATOM 5866 C CA . SER A 1 726 ? -37.793 1.158 55.321 1.00 75.25 726 SER A CA 1
ATOM 5867 C C . SER A 1 726 ? -38.127 0.824 53.871 1.00 75.25 726 SER A C 1
ATOM 5869 O O . SER A 1 726 ? -39.044 1.400 53.293 1.00 75.25 726 SER A O 1
ATOM 5871 N N . ASP A 1 727 ? -37.414 -0.143 53.302 1.00 75.75 727 ASP A N 1
ATOM 5872 C CA . ASP A 1 727 ? -37.567 -0.563 51.916 1.00 75.75 727 ASP A CA 1
ATOM 5873 C C . ASP A 1 727 ? -38.787 -1.467 51.734 1.00 75.75 727 ASP A C 1
ATOM 5875 O O . ASP A 1 727 ? -39.583 -1.216 50.835 1.00 75.75 727 ASP A O 1
ATOM 5879 N N . LEU A 1 728 ? -39.031 -2.415 52.646 1.00 80.00 728 LEU A N 1
ATOM 5880 C CA . LEU A 1 728 ? -40.275 -3.193 52.669 1.00 80.00 728 LEU A CA 1
ATOM 5881 C C . LEU A 1 728 ? -41.514 -2.290 52.834 1.00 80.00 728 LEU A C 1
ATOM 5883 O O . LEU A 1 728 ? -42.516 -2.478 52.146 1.00 80.00 728 LEU A O 1
ATOM 5887 N N . LEU A 1 729 ? -41.447 -1.260 53.683 1.00 80.12 729 LEU A N 1
ATOM 5888 C CA . LEU A 1 729 ? -42.537 -0.295 53.843 1.00 80.12 729 LEU A CA 1
ATOM 5889 C C . LEU A 1 729 ? -42.780 0.521 52.560 1.00 80.12 729 LEU A C 1
ATOM 5891 O O . LEU A 1 729 ? -43.935 0.692 52.174 1.00 80.12 729 LEU A O 1
ATOM 5895 N N . LYS A 1 730 ? -41.725 0.966 51.857 1.00 80.25 730 LYS A N 1
ATOM 5896 C CA . LYS A 1 730 ? -41.853 1.597 50.525 1.00 80.25 730 LYS A CA 1
ATOM 5897 C C . LYS A 1 730 ? -42.498 0.633 49.525 1.00 80.25 730 LYS A C 1
ATOM 5899 O O . LYS A 1 730 ? -43.491 0.991 48.905 1.00 80.25 730 LYS A O 1
ATOM 5904 N N . ILE A 1 731 ? -41.982 -0.595 49.414 1.00 80.56 731 ILE A N 1
ATOM 5905 C CA . ILE A 1 731 ? -42.473 -1.644 48.503 1.00 80.56 731 ILE A CA 1
ATOM 5906 C C . ILE A 1 731 ? -43.977 -1.877 48.676 1.00 80.56 731 ILE A C 1
ATOM 5908 O O . ILE A 1 731 ? -44.724 -1.858 47.699 1.00 80.56 731 ILE A O 1
ATOM 5912 N N . LEU A 1 732 ? -44.442 -2.044 49.917 1.00 82.25 732 LEU A N 1
ATOM 5913 C CA . LEU A 1 732 ? -45.855 -2.301 50.201 1.00 82.25 732 LEU A CA 1
ATOM 5914 C C . LEU A 1 732 ? -46.752 -1.092 49.886 1.00 82.25 732 LEU A C 1
ATOM 5916 O O . LEU A 1 732 ? -47.909 -1.284 49.511 1.00 82.25 732 LEU A O 1
ATOM 5920 N N . LEU A 1 733 ? -46.239 0.140 49.971 1.00 83.25 733 LEU A N 1
ATOM 5921 C CA . LEU A 1 733 ? -46.962 1.344 49.541 1.00 83.25 733 LEU A CA 1
ATOM 5922 C C . LEU A 1 733 ? -47.102 1.456 48.009 1.00 83.25 733 LEU A C 1
ATOM 5924 O O . LEU A 1 733 ? -48.034 2.110 47.546 1.00 83.25 733 LEU A O 1
ATOM 5928 N N . LEU A 1 734 ? -46.246 0.795 47.217 1.00 81.69 734 LEU A N 1
ATOM 5929 C CA . LEU A 1 734 ? -46.353 0.766 45.746 1.00 81.69 734 LEU A CA 1
ATOM 5930 C C . LEU A 1 734 ? -47.401 -0.230 45.215 1.00 81.69 734 LEU A C 1
ATOM 5932 O O . LEU A 1 734 ? -47.705 -0.211 44.013 1.00 81.69 734 LEU A O 1
ATOM 5936 N N . LEU A 1 735 ? -47.952 -1.075 46.096 1.00 81.38 735 LEU A N 1
ATOM 5937 C CA . LEU A 1 735 ? -48.935 -2.114 45.788 1.00 81.38 735 LEU A CA 1
ATOM 5938 C C . LEU A 1 735 ? -50.345 -1.808 46.340 1.00 81.38 735 LEU A C 1
ATOM 5940 O O . LEU A 1 735 ? -50.483 -1.195 47.410 1.00 81.38 735 LEU A O 1
ATOM 5944 N N . PRO A 1 736 ? -51.404 -2.296 45.657 1.00 80.75 736 PRO A N 1
ATOM 5945 C CA . PRO A 1 736 ? -52.744 -2.430 46.229 1.00 80.75 736 PRO A CA 1
ATOM 5946 C C . PRO A 1 736 ? -52.730 -3.199 47.555 1.00 80.75 736 PRO A C 1
ATOM 5948 O O . PRO A 1 736 ? -51.950 -4.130 47.737 1.00 80.75 736 PRO A O 1
ATOM 5951 N N . GLU A 1 737 ? -53.633 -2.860 48.478 1.00 78.31 737 GLU A N 1
ATOM 5952 C CA . GLU A 1 737 ? -53.691 -3.493 49.808 1.00 78.31 737 GLU A CA 1
ATOM 5953 C C . GLU A 1 737 ? -53.915 -5.015 49.746 1.00 78.31 737 GLU A C 1
ATOM 5955 O O . GLU A 1 737 ? -53.324 -5.758 50.530 1.00 78.31 737 GLU A O 1
ATOM 5960 N N . ASN A 1 738 ? -54.679 -5.481 48.754 1.00 78.56 738 ASN A N 1
ATOM 5961 C CA . ASN A 1 738 ? -54.914 -6.904 48.508 1.00 78.56 738 ASN A CA 1
ATOM 5962 C C . ASN A 1 738 ? -53.650 -7.655 48.052 1.00 78.56 738 ASN A C 1
ATOM 5964 O O . ASN A 1 738 ? -53.510 -8.829 48.381 1.00 78.56 738 ASN A O 1
ATOM 5968 N N . ASP A 1 739 ? -52.717 -6.986 47.365 1.00 81.19 739 ASP A N 1
ATOM 5969 C CA . ASP A 1 739 ? -51.502 -7.591 46.792 1.00 81.19 739 ASP A CA 1
ATOM 5970 C C . ASP A 1 739 ? -50.337 -7.637 47.796 1.00 81.19 739 ASP A C 1
ATOM 5972 O O . ASP A 1 739 ? -49.406 -8.433 47.655 1.00 81.19 739 ASP A O 1
ATOM 5976 N N . ARG A 1 740 ? -50.412 -6.836 48.869 1.00 84.94 740 ARG A N 1
ATOM 5977 C CA . ARG A 1 740 ? -49.429 -6.814 49.967 1.00 84.94 740 ARG A CA 1
ATOM 5978 C C . ARG A 1 740 ? -49.295 -8.157 50.679 1.00 84.94 740 ARG A C 1
ATOM 5980 O O . ARG A 1 740 ? -48.190 -8.547 51.042 1.00 84.94 740 ARG A O 1
ATOM 5987 N N . THR A 1 741 ? -50.410 -8.856 50.896 1.00 76.69 741 THR A N 1
ATOM 5988 C CA . THR A 1 741 ? -50.397 -10.135 51.627 1.00 76.69 741 THR A CA 1
ATOM 5989 C C . THR A 1 741 ? -49.856 -11.285 50.759 1.00 76.69 741 THR A C 1
ATOM 5991 O O . THR A 1 741 ? -48.987 -11.998 51.249 1.00 76.69 741 THR A O 1
ATOM 5994 N N . PRO A 1 742 ? -50.245 -11.439 49.473 1.00 75.06 742 PRO A N 1
ATOM 5995 C CA . PRO A 1 742 ? -49.582 -12.341 48.524 1.00 75.06 742 PRO A CA 1
ATOM 5996 C C . PRO A 1 742 ? -48.087 -12.070 48.311 1.00 75.06 742 PRO A C 1
ATOM 5998 O O . PRO A 1 742 ? -47.325 -13.013 48.129 1.00 75.06 742 PRO A O 1
ATOM 6001 N N . LEU A 1 743 ? -47.624 -10.815 48.373 1.00 74.62 743 LEU A N 1
ATOM 6002 C CA . LEU A 1 743 ? -46.184 -10.534 48.304 1.00 74.62 743 LEU A CA 1
ATOM 6003 C C . LEU A 1 743 ? -45.419 -11.122 49.510 1.00 74.62 743 LEU A C 1
ATOM 6005 O O . LEU A 1 743 ? -44.318 -11.655 49.373 1.00 74.62 743 LEU A O 1
ATOM 6009 N N . LEU A 1 744 ? -46.029 -11.063 50.694 1.00 73.88 744 LEU A N 1
ATOM 6010 C CA . LEU A 1 744 ? -45.528 -11.697 51.917 1.00 73.88 744 LEU A CA 1
ATOM 6011 C C . LEU A 1 744 ? -45.851 -13.205 51.994 1.00 73.88 744 LEU A C 1
ATOM 6013 O O . LEU A 1 744 ? -45.545 -13.834 53.003 1.00 73.88 744 LEU A O 1
ATOM 6017 N N . TRP A 1 745 ? -46.494 -13.793 50.978 1.00 68.25 745 TRP A N 1
ATOM 6018 C CA . TRP A 1 745 ? -46.943 -15.185 51.011 1.00 68.25 745 TRP A CA 1
ATOM 6019 C C . TRP A 1 745 ? -47.047 -15.797 49.608 1.00 68.25 745 TRP A C 1
ATOM 6021 O O . TRP A 1 745 ? -48.084 -15.715 48.942 1.00 68.25 745 TRP A O 1
ATOM 6031 N N . GLN A 1 746 ? -46.008 -16.524 49.194 1.00 62.00 746 GLN A N 1
ATOM 6032 C CA . GLN A 1 746 ? -46.131 -17.486 48.100 1.00 62.00 746 GLN A CA 1
ATOM 6033 C C . GLN A 1 746 ? -46.571 -18.860 48.617 1.00 62.00 746 GLN A C 1
ATOM 6035 O O . GLN A 1 746 ? -46.551 -19.151 49.809 1.00 62.00 746 GLN A O 1
ATOM 6040 N N . LYS A 1 747 ? -47.090 -19.687 47.705 1.00 49.91 747 LYS A N 1
ATOM 6041 C CA . LYS A 1 747 ? -48.099 -20.706 48.035 1.00 49.91 747 LYS A CA 1
ATOM 6042 C C . LYS A 1 747 ? -47.642 -21.777 49.041 1.00 49.91 747 LYS A C 1
ATOM 6044 O O . LYS A 1 747 ? -48.504 -22.296 49.747 1.00 49.91 747 LYS A O 1
ATOM 6049 N N . TYR A 1 748 ? -46.339 -22.073 49.114 1.00 48.06 748 TYR A N 1
ATOM 6050 C CA . TYR A 1 748 ? -45.761 -23.100 49.996 1.00 48.06 748 TYR A CA 1
ATOM 6051 C C . TYR A 1 748 ? -44.401 -22.738 50.632 1.00 48.06 748 TYR A C 1
ATOM 6053 O O . TYR A 1 748 ? -43.842 -23.578 51.328 1.00 48.06 748 TYR A O 1
ATOM 6061 N N . GLU A 1 749 ? -43.883 -21.517 50.451 1.00 54.38 749 GLU A N 1
ATOM 6062 C CA . GLU A 1 749 ? -42.538 -21.116 50.908 1.00 54.38 749 GLU A CA 1
ATOM 6063 C C . GLU A 1 749 ? -42.548 -19.729 51.572 1.00 54.38 749 GLU A C 1
ATOM 6065 O O . GLU A 1 749 ? -43.341 -18.853 51.214 1.00 54.38 749 GLU A O 1
ATOM 6070 N N . GLU A 1 750 ? -41.658 -19.528 52.547 1.00 59.47 750 GLU A N 1
ATOM 6071 C CA . GLU A 1 750 ? -41.321 -18.214 53.107 1.00 59.47 750 GLU A CA 1
ATOM 6072 C C . GLU A 1 750 ? -40.700 -17.299 52.038 1.00 59.47 750 GLU A C 1
ATOM 6074 O O . GLU A 1 750 ? -39.721 -17.662 51.389 1.00 59.47 750 GLU A O 1
ATOM 6079 N N . THR A 1 751 ? -41.245 -16.092 51.859 1.00 66.31 751 THR A N 1
ATOM 6080 C CA . THR A 1 751 ? -40.672 -15.093 50.944 1.00 66.31 751 THR A CA 1
ATOM 6081 C C . THR A 1 751 ? -39.581 -14.285 51.654 1.00 66.31 751 THR A C 1
ATOM 6083 O O . THR A 1 751 ? -39.715 -14.004 52.842 1.00 66.31 751 THR A O 1
ATOM 6086 N N . ALA A 1 752 ? -38.524 -13.839 50.962 1.00 63.81 752 ALA A N 1
ATOM 6087 C CA . ALA A 1 752 ? -37.492 -12.972 51.552 1.00 63.81 752 ALA A CA 1
ATOM 6088 C C . ALA A 1 752 ? -38.074 -11.664 52.138 1.00 63.81 752 ALA A C 1
ATOM 6090 O O . ALA A 1 752 ? -37.556 -11.112 53.107 1.00 63.81 752 ALA A O 1
ATOM 6091 N N . LEU A 1 753 ? -39.197 -11.190 51.593 1.00 69.56 753 LEU A N 1
ATOM 6092 C CA . LEU A 1 753 ? -39.968 -10.054 52.111 1.00 69.56 753 LEU A CA 1
ATOM 6093 C C . LEU A 1 753 ? -40.715 -10.377 53.422 1.00 69.56 753 LEU A C 1
ATOM 6095 O O . LEU A 1 753 ? -40.873 -9.490 54.257 1.00 69.56 753 LEU A O 1
ATOM 6099 N N . LEU A 1 754 ? -41.124 -11.629 53.646 1.00 71.12 754 LEU A N 1
ATOM 6100 C CA . LEU A 1 754 ? -41.611 -12.106 54.945 1.00 71.12 754 LEU A CA 1
ATOM 6101 C C . LEU A 1 754 ? -40.437 -12.363 55.911 1.00 71.12 754 LEU A C 1
ATOM 6103 O O . LEU A 1 754 ? -40.494 -11.926 57.058 1.00 71.12 754 LEU A O 1
ATOM 6107 N N . ALA A 1 755 ? -39.335 -12.942 55.424 1.00 65.38 755 ALA A N 1
ATOM 6108 C CA . ALA A 1 755 ? -38.076 -13.101 56.158 1.00 65.38 755 ALA A CA 1
ATOM 6109 C C . ALA A 1 755 ? -37.478 -11.759 56.616 1.00 65.38 755 ALA A C 1
ATOM 6111 O O . ALA A 1 755 ? -36.825 -11.692 57.651 1.00 65.38 755 ALA A O 1
ATOM 6112 N N . CYS A 1 756 ? -37.759 -10.659 55.910 1.00 70.56 756 CYS A N 1
ATOM 6113 C CA . CYS A 1 756 ? -37.461 -9.308 56.378 1.00 70.56 756 CYS A CA 1
ATOM 6114 C C . CYS A 1 756 ? -38.209 -8.983 57.684 1.00 70.56 756 CYS A C 1
ATOM 6116 O O . CYS A 1 756 ? -37.604 -8.446 58.601 1.00 70.56 756 CYS A O 1
ATOM 6118 N N . LEU A 1 757 ? -39.481 -9.365 57.842 1.00 71.38 757 LEU A N 1
ATOM 6119 C CA . LEU A 1 757 ? -40.200 -9.180 59.113 1.00 71.38 757 LEU A CA 1
ATOM 6120 C C . LEU A 1 757 ? -39.682 -10.098 60.232 1.00 71.38 757 LEU A C 1
ATOM 6122 O O . LEU A 1 757 ? -39.794 -9.739 61.403 1.00 71.38 757 LEU A O 1
ATOM 6126 N N . TYR A 1 758 ? -39.090 -11.241 59.879 1.00 70.00 758 TYR A N 1
ATOM 6127 C CA . TYR A 1 758 ? -38.362 -12.120 60.800 1.00 70.00 758 TYR A CA 1
ATOM 6128 C C . TYR A 1 758 ? -36.891 -11.702 61.022 1.00 70.00 758 TYR A C 1
ATOM 6130 O O . TYR A 1 758 ? -36.206 -12.294 61.852 1.00 70.00 758 TYR A O 1
ATOM 6138 N N . SER A 1 759 ? -36.375 -10.690 60.314 1.00 62.69 759 SER A N 1
ATOM 6139 C CA . SER A 1 759 ? -34.960 -10.313 60.386 1.00 62.69 759 SER A CA 1
ATOM 6140 C C . SER A 1 759 ? -34.654 -9.468 61.625 1.00 62.69 759 SER A C 1
ATOM 6142 O O . SER A 1 759 ? -35.316 -8.478 61.928 1.00 62.69 759 SER A O 1
ATOM 6144 N N . GLU A 1 760 ? -33.563 -9.811 62.304 1.00 53.50 760 GLU A N 1
ATOM 6145 C CA . GLU A 1 760 ? -33.070 -9.134 63.512 1.00 53.50 760 GLU A CA 1
ATOM 6146 C C . GLU A 1 760 ? -32.666 -7.665 63.266 1.00 53.50 760 GLU A C 1
ATOM 6148 O O . GLU A 1 760 ? -32.560 -6.871 64.198 1.00 53.50 760 GLU A O 1
ATOM 6153 N N . SER A 1 761 ? -32.455 -7.276 62.002 1.00 46.12 761 SER A N 1
ATOM 6154 C CA . SER A 1 761 ? -32.109 -5.905 61.591 1.00 46.12 761 SER A CA 1
ATOM 6155 C C . SER A 1 761 ? -33.275 -4.909 61.635 1.00 46.12 761 SER A C 1
ATOM 6157 O O . SER A 1 761 ? -33.096 -3.735 61.299 1.00 46.12 761 SER A O 1
ATOM 6159 N N . VAL A 1 762 ? -34.486 -5.366 61.956 1.00 70.06 762 VAL A N 1
ATOM 6160 C CA . VAL A 1 762 ? -35.721 -4.643 61.647 1.00 70.06 762 VAL A CA 1
ATOM 6161 C C . VAL A 1 762 ? -36.301 -4.023 62.907 1.00 70.06 762 VAL A C 1
ATOM 6163 O O . VAL A 1 762 ? -36.644 -4.723 63.858 1.00 70.06 762 VAL A O 1
ATOM 6166 N N . SER A 1 763 ? -36.422 -2.689 62.930 1.00 77.12 763 SER A N 1
ATOM 6167 C CA . SER A 1 763 ? -36.920 -2.023 64.131 1.00 77.12 763 SER A CA 1
ATOM 6168 C C . SER A 1 763 ? -38.363 -2.456 64.432 1.00 77.12 763 SER A C 1
ATOM 6170 O O . SER A 1 763 ? -39.206 -2.499 63.525 1.00 77.12 763 SER A O 1
ATOM 6172 N N . PRO A 1 764 ? -38.690 -2.737 65.702 1.00 78.62 764 PRO A N 1
ATOM 6173 C CA . PRO A 1 764 ? -40.032 -3.131 66.111 1.00 78.62 764 PRO A CA 1
ATOM 6174 C C . PRO A 1 764 ? -41.116 -2.164 65.645 1.00 78.62 764 PRO A C 1
ATOM 6176 O O . PRO A 1 764 ? -42.158 -2.571 65.136 1.00 78.62 764 PRO A O 1
ATOM 6179 N N . GLN A 1 765 ? -40.837 -0.864 65.737 1.00 80.31 765 GLN A N 1
ATOM 6180 C CA . GLN A 1 765 ? -41.742 0.206 65.331 1.00 80.31 765 GLN A CA 1
ATOM 6181 C C . GLN A 1 765 ? -42.025 0.158 63.822 1.00 80.31 765 GLN A C 1
ATOM 6183 O O . GLN A 1 765 ? -43.117 0.542 63.395 1.00 80.31 765 GLN A O 1
ATOM 6188 N N . ALA A 1 766 ? -41.088 -0.363 63.021 1.00 76.44 766 ALA A N 1
ATOM 6189 C CA . ALA A 1 766 ? -41.275 -0.589 61.597 1.00 76.44 766 ALA A CA 1
ATOM 6190 C C . ALA A 1 766 ? -41.976 -1.919 61.276 1.00 76.44 766 ALA A C 1
ATOM 6192 O O . ALA A 1 766 ? -42.838 -1.911 60.403 1.00 76.44 766 ALA A O 1
ATOM 6193 N N . ILE A 1 767 ? -41.733 -3.014 62.013 1.00 81.81 767 ILE A N 1
ATOM 6194 C CA . ILE A 1 767 ? -42.573 -4.233 61.932 1.00 81.81 767 ILE A CA 1
ATOM 6195 C C . ILE A 1 767 ? -44.035 -3.860 62.223 1.00 81.81 767 ILE A C 1
ATOM 6197 O O . ILE A 1 767 ? -44.943 -4.184 61.459 1.00 81.81 767 ILE A O 1
ATOM 6201 N N . MET A 1 768 ? -44.260 -3.063 63.269 1.00 83.69 768 MET A N 1
ATOM 6202 C CA . MET A 1 768 ? -45.563 -2.493 63.609 1.00 83.69 768 MET A CA 1
ATOM 6203 C C . MET A 1 768 ? -46.117 -1.572 62.510 1.00 83.69 768 MET A C 1
ATOM 6205 O O . MET A 1 768 ? -47.320 -1.585 62.259 1.00 83.69 768 MET A O 1
ATOM 6209 N N . ALA A 1 769 ? -45.288 -0.761 61.844 1.00 81.62 769 ALA A N 1
ATOM 6210 C CA . ALA A 1 769 ? -45.721 0.084 60.727 1.00 81.62 769 ALA A CA 1
ATOM 6211 C C . ALA A 1 769 ? -46.109 -0.736 59.484 1.00 81.62 769 ALA A C 1
ATOM 6213 O O . ALA A 1 769 ? -47.130 -0.452 58.863 1.00 81.62 769 ALA A O 1
ATOM 6214 N N . ILE A 1 770 ? -45.359 -1.791 59.167 1.00 82.12 770 ILE A N 1
ATOM 6215 C CA . ILE A 1 770 ? -45.638 -2.697 58.051 1.00 82.12 770 ILE A CA 1
ATOM 6216 C C . ILE A 1 770 ? -46.919 -3.494 58.314 1.00 82.12 770 ILE A C 1
ATOM 6218 O O . ILE A 1 770 ? -47.820 -3.495 57.480 1.00 82.12 770 ILE A O 1
ATOM 6222 N N . LEU A 1 771 ? -47.078 -4.075 59.507 1.00 82.25 771 LEU A N 1
ATOM 6223 C CA . LEU A 1 771 ? -48.316 -4.762 59.890 1.00 82.25 771 LEU A CA 1
ATOM 6224 C C . LEU A 1 771 ? -49.531 -3.821 59.905 1.00 82.25 771 LEU A C 1
ATOM 6226 O O . LEU A 1 771 ? -50.642 -4.268 59.625 1.00 82.25 771 LEU A O 1
ATOM 6230 N N . ARG A 1 772 ? -49.353 -2.517 60.173 1.00 84.50 772 ARG A N 1
ATOM 6231 C CA . ARG A 1 772 ? -50.429 -1.517 60.030 1.00 84.50 772 ARG A CA 1
ATOM 6232 C C . ARG A 1 772 ? -50.890 -1.334 58.576 1.00 84.50 772 ARG A C 1
ATOM 6234 O O . ARG A 1 772 ? -52.065 -1.022 58.403 1.00 84.50 772 ARG A O 1
ATOM 6241 N N . LEU A 1 773 ? -50.030 -1.571 57.578 1.00 83.12 773 LEU A N 1
ATOM 6242 C CA . LEU A 1 773 ? -50.363 -1.548 56.141 1.00 83.12 773 LEU A CA 1
ATOM 6243 C C . LEU A 1 773 ? -51.025 -2.843 55.629 1.00 83.12 773 LEU A C 1
ATOM 6245 O O . LEU A 1 773 ? -51.430 -2.883 54.463 1.00 83.12 773 LEU A O 1
ATOM 6249 N N . LEU A 1 774 ? -51.126 -3.882 56.471 1.00 81.94 774 LEU A N 1
ATOM 6250 C CA . LEU A 1 774 ? -51.814 -5.141 56.167 1.00 81.94 774 LEU A CA 1
ATOM 6251 C C . LEU A 1 774 ? -53.240 -5.178 56.757 1.00 81.94 774 LEU A C 1
ATOM 6253 O O . LEU A 1 774 ? -53.451 -4.656 57.866 1.00 81.94 774 LEU A O 1
ATOM 6257 N N . PRO A 1 775 ? -54.193 -5.872 56.098 1.00 80.00 775 PRO A N 1
ATOM 6258 C CA . PRO A 1 775 ? -55.544 -6.100 56.613 1.00 80.00 775 PRO A CA 1
ATOM 6259 C C . PRO A 1 775 ? -55.557 -6.680 58.034 1.00 80.00 775 PRO A C 1
ATOM 6261 O O . PRO A 1 775 ? -54.788 -7.587 58.364 1.00 80.00 775 PRO A O 1
ATOM 6264 N N . LYS A 1 776 ? -56.426 -6.146 58.906 1.00 78.38 776 LYS A N 1
ATOM 6265 C CA . LYS A 1 776 ? -56.446 -6.469 60.350 1.00 78.38 776 LYS A CA 1
ATOM 6266 C C . LYS A 1 776 ? -56.667 -7.957 60.636 1.00 78.38 776 LYS A C 1
ATOM 6268 O O . LYS A 1 776 ? -56.038 -8.492 61.543 1.00 78.38 776 LYS A O 1
ATOM 6273 N N . ASP A 1 777 ? -57.525 -8.607 59.858 1.00 77.12 777 ASP A N 1
ATOM 6274 C CA . ASP A 1 777 ? -57.840 -10.037 59.922 1.00 77.12 777 ASP A CA 1
ATOM 6275 C C . ASP A 1 777 ? -56.643 -10.931 59.557 1.00 77.12 777 ASP A C 1
ATOM 6277 O O . ASP A 1 777 ? -56.520 -12.038 60.078 1.00 77.12 777 ASP A O 1
ATOM 6281 N N . ARG A 1 778 ? -55.723 -10.443 58.714 1.00 81.56 778 ARG A N 1
ATOM 6282 C CA . ARG A 1 778 ? -54.539 -11.196 58.262 1.00 81.56 778 ARG A CA 1
ATOM 6283 C C . ARG A 1 778 ? -53.309 -11.023 59.142 1.00 81.56 778 ARG A C 1
ATOM 6285 O O . ARG A 1 778 ? -52.367 -11.807 59.025 1.00 81.56 778 ARG A O 1
ATOM 6292 N N . ARG A 1 779 ? -53.322 -10.066 60.075 1.00 85.31 779 ARG A N 1
ATOM 6293 C CA . ARG A 1 779 ? -52.205 -9.838 61.008 1.00 85.31 779 ARG A CA 1
ATOM 6294 C C . ARG A 1 779 ? -51.923 -11.056 61.872 1.00 85.31 779 ARG A C 1
ATOM 6296 O O . ARG A 1 779 ? -50.763 -11.412 61.995 1.00 85.31 779 ARG A O 1
ATOM 6303 N N . LEU A 1 780 ? -52.946 -11.733 62.401 1.00 82.00 780 LEU A N 1
ATOM 6304 C CA . LEU A 1 780 ? -52.734 -12.945 63.199 1.00 82.00 780 LEU A CA 1
ATOM 6305 C C . LEU A 1 780 ? -52.104 -14.066 62.366 1.00 82.00 780 LEU A C 1
ATOM 6307 O O . LEU A 1 780 ? -51.142 -14.678 62.812 1.00 82.00 780 LEU A O 1
ATOM 6311 N N . SER A 1 781 ? -52.580 -14.287 61.136 1.00 79.19 781 SER A N 1
ATOM 6312 C CA . SER A 1 781 ? -52.003 -15.302 60.246 1.00 79.19 781 SER A CA 1
ATOM 6313 C C . SER A 1 781 ? -50.562 -15.004 59.827 1.00 79.19 781 SER A C 1
ATOM 6315 O O . SER A 1 781 ? -49.831 -15.951 59.590 1.00 79.19 781 SER A O 1
ATOM 6317 N N . ILE A 1 782 ? -50.134 -13.736 59.765 1.00 77.69 782 ILE A N 1
ATOM 6318 C CA . ILE A 1 782 ? -48.730 -13.358 59.511 1.00 77.69 782 ILE A CA 1
ATOM 6319 C C . ILE A 1 782 ? -47.894 -13.431 60.801 1.00 77.69 782 ILE A C 1
ATOM 6321 O O . ILE A 1 782 ? -46.785 -13.952 60.790 1.00 77.69 782 ILE A O 1
ATOM 6325 N N . ILE A 1 783 ? -48.435 -12.976 61.936 1.00 81.38 783 ILE A N 1
ATOM 6326 C CA . ILE A 1 783 ? -47.756 -13.009 63.242 1.00 81.38 783 ILE A CA 1
ATOM 6327 C C . ILE A 1 783 ? -47.527 -14.440 63.729 1.00 81.38 783 ILE A C 1
ATOM 6329 O O . ILE A 1 783 ? -46.487 -14.698 64.327 1.00 81.38 783 ILE A O 1
ATOM 6333 N N . LEU A 1 784 ? -48.451 -15.360 63.438 1.00 79.06 784 LEU A N 1
ATOM 6334 C CA . LEU A 1 784 ? -48.348 -16.783 63.768 1.00 79.06 784 LEU A CA 1
ATOM 6335 C C . LEU A 1 784 ? -47.866 -17.662 62.606 1.00 79.06 784 LEU A C 1
ATOM 6337 O O . LEU A 1 784 ? -47.730 -18.867 62.801 1.00 79.06 784 LEU A O 1
ATOM 6341 N N . LYS A 1 785 ? -47.570 -17.100 61.422 1.00 77.81 785 LYS A N 1
ATOM 6342 C CA . LYS A 1 785 ? -46.961 -17.872 60.331 1.00 77.81 785 LYS A CA 1
ATOM 6343 C C . LYS A 1 785 ? -45.599 -18.368 60.784 1.00 77.81 785 LYS A C 1
ATOM 6345 O O . LYS A 1 785 ? -44.706 -17.566 61.036 1.00 77.81 785 LYS A O 1
ATOM 6350 N N . GLU A 1 786 ? -45.461 -19.683 60.843 1.00 74.44 786 GLU A N 1
ATOM 6351 C CA . GLU A 1 786 ? -44.175 -20.357 60.917 1.00 74.44 786 GLU A CA 1
ATOM 6352 C C . GLU A 1 786 ? -43.401 -20.146 59.610 1.00 74.44 786 GLU A C 1
ATOM 6354 O O . GLU A 1 786 ? -43.897 -20.440 58.518 1.00 74.44 786 GLU A O 1
ATOM 6359 N N . ASN A 1 787 ? -42.190 -19.622 59.723 1.00 67.56 787 ASN A N 1
ATOM 6360 C CA . ASN A 1 787 ? -41.202 -19.532 58.661 1.00 67.56 787 ASN A CA 1
ATOM 6361 C C . ASN A 1 787 ? -40.689 -20.946 58.280 1.00 67.56 787 ASN A C 1
ATOM 6363 O O . ASN A 1 787 ? -41.162 -21.949 58.822 1.00 67.56 787 ASN A O 1
ATOM 6367 N N . ASN A 1 788 ? -39.723 -21.063 57.368 1.00 64.12 788 ASN A N 1
ATOM 6368 C CA . ASN A 1 788 ? -39.186 -22.362 56.937 1.00 64.12 788 ASN A CA 1
ATOM 6369 C C . ASN A 1 788 ? -38.501 -23.158 58.078 1.00 64.12 788 ASN A C 1
ATOM 6371 O O . ASN A 1 788 ? -38.274 -24.357 57.934 1.00 64.12 788 ASN A O 1
ATOM 6375 N N . GLU A 1 789 ? -38.210 -22.519 59.216 1.00 61.50 789 GLU A N 1
ATOM 6376 C CA . GLU A 1 789 ? -37.635 -23.119 60.428 1.00 61.50 789 GLU A CA 1
ATOM 6377 C C . GLU A 1 789 ? -38.671 -23.380 61.545 1.00 61.50 789 GLU A C 1
ATOM 6379 O O . GLU A 1 789 ? -38.278 -23.689 62.670 1.00 61.50 789 GLU A O 1
ATOM 6384 N N . GLY A 1 790 ? -39.974 -23.213 61.280 1.00 72.00 790 GLY A N 1
ATOM 6385 C CA . GLY A 1 790 ? -41.040 -23.397 62.277 1.00 72.00 790 GLY A CA 1
ATOM 6386 C C . GLY A 1 790 ? -41.381 -22.155 63.120 1.00 72.00 790 GLY A C 1
ATOM 6387 O O . GLY A 1 790 ? -42.185 -22.248 64.040 1.00 72.00 790 GLY A O 1
ATOM 6388 N N . LYS A 1 791 ? -40.795 -20.981 62.840 1.00 74.31 791 LYS A N 1
ATOM 6389 C CA . LYS A 1 791 ? -40.782 -19.828 63.767 1.00 74.31 791 LYS A CA 1
ATOM 6390 C C . LYS A 1 791 ? -41.658 -18.668 63.297 1.00 74.31 791 LYS A C 1
ATOM 6392 O O . LYS A 1 791 ? -41.641 -18.324 62.123 1.00 74.31 791 LYS A O 1
ATOM 6397 N N . ASN A 1 792 ? -42.391 -18.020 64.202 1.00 79.44 792 ASN A N 1
ATOM 6398 C CA . ASN A 1 792 ? -43.317 -16.918 63.877 1.00 79.44 792 ASN A CA 1
ATOM 6399 C C . ASN A 1 792 ? -42.882 -15.547 64.452 1.00 79.44 792 ASN A C 1
ATOM 6401 O O . ASN A 1 792 ? -41.906 -15.495 65.192 1.00 79.44 792 ASN A O 1
ATOM 6405 N N . LEU A 1 793 ? -43.552 -14.418 64.147 1.00 76.75 793 LEU A N 1
ATOM 6406 C CA . LEU A 1 793 ? -43.040 -13.061 64.481 1.00 76.75 793 LEU A CA 1
ATOM 6407 C C . LEU A 1 793 ? -42.774 -12.838 65.983 1.00 76.75 793 LEU A C 1
ATOM 6409 O O . LEU A 1 793 ? -41.900 -12.053 66.354 1.00 76.75 793 LEU A O 1
ATOM 6413 N N . LEU A 1 794 ? -43.478 -13.563 66.852 1.00 76.12 794 LEU A N 1
ATOM 6414 C CA . LEU A 1 794 ? -43.308 -13.524 68.309 1.00 76.12 794 LEU A CA 1
ATOM 6415 C C . LEU A 1 794 ? -42.009 -14.219 68.761 1.00 76.12 794 LEU A C 1
ATOM 6417 O O . LEU A 1 794 ? -41.481 -13.950 69.844 1.00 76.12 794 LEU A O 1
ATOM 6421 N N . ARG A 1 795 ? -41.435 -15.083 67.914 1.00 70.38 795 ARG A N 1
ATOM 6422 C CA . ARG A 1 795 ? -40.090 -15.639 68.096 1.00 70.38 795 ARG A CA 1
ATOM 6423 C C . ARG A 1 795 ? -39.002 -14.583 67.874 1.00 70.38 795 ARG A C 1
ATOM 6425 O O . ARG A 1 795 ? -38.021 -14.607 68.612 1.00 70.38 795 ARG A O 1
ATOM 6432 N N . PHE A 1 796 ? -39.189 -13.639 66.951 1.00 59.78 796 PHE A N 1
ATOM 6433 C CA . PHE A 1 796 ? -38.117 -12.741 66.493 1.00 59.78 796 PHE A CA 1
ATOM 6434 C C . PHE A 1 796 ? -38.029 -11.408 67.242 1.00 59.78 796 PHE A C 1
ATOM 6436 O O . PHE A 1 796 ? -36.932 -10.900 67.453 1.00 59.78 796 PHE A O 1
ATOM 6443 N N . LEU A 1 797 ? -39.148 -10.853 67.716 1.00 74.56 797 LEU A N 1
ATOM 6444 C CA . LEU A 1 797 ? -39.094 -9.651 68.551 1.00 74.56 797 LEU A CA 1
ATOM 6445 C C . LEU A 1 797 ? -38.513 -9.939 69.946 1.00 74.56 797 LEU A C 1
ATOM 6447 O O . LEU A 1 797 ? -38.713 -11.017 70.529 1.00 74.56 797 LEU A O 1
ATOM 6451 N N . ASN A 1 798 ? -37.862 -8.922 70.527 1.00 71.12 798 ASN A N 1
ATOM 6452 C CA . ASN A 1 798 ? -37.657 -8.889 71.973 1.00 71.12 798 ASN A CA 1
ATOM 6453 C C . ASN A 1 798 ? -39.019 -8.773 72.678 1.00 71.12 798 ASN A C 1
ATOM 6455 O O . ASN A 1 798 ? -40.052 -8.504 72.068 1.00 71.12 798 ASN A O 1
ATOM 6459 N N . ILE A 1 799 ? -39.029 -9.007 73.979 1.00 74.62 799 ILE A N 1
ATOM 6460 C CA . ILE A 1 799 ? -40.268 -9.248 74.709 1.00 74.62 799 ILE A CA 1
ATOM 6461 C C . ILE A 1 799 ? -41.061 -7.951 74.986 1.00 74.62 799 ILE A C 1
ATOM 6463 O O . ILE A 1 799 ? -42.285 -7.965 74.870 1.00 74.62 799 ILE A O 1
ATOM 6467 N N . THR A 1 800 ? -40.388 -6.816 75.208 1.00 77.06 800 THR A N 1
ATOM 6468 C CA . THR A 1 800 ? -41.004 -5.470 75.266 1.00 77.06 800 THR A CA 1
ATOM 6469 C C . THR A 1 800 ? -41.679 -5.091 73.946 1.00 77.06 800 THR A C 1
ATOM 6471 O O . THR A 1 800 ? -42.695 -4.401 73.918 1.00 77.06 800 THR A O 1
ATOM 6474 N N . ASP A 1 801 ? -41.149 -5.589 72.835 1.00 78.62 801 ASP A N 1
ATOM 6475 C CA . ASP A 1 801 ? -41.672 -5.311 71.505 1.00 78.62 801 ASP A CA 1
ATOM 6476 C C . ASP A 1 801 ? -42.713 -6.331 71.031 1.00 78.62 801 ASP A C 1
ATOM 6478 O O . ASP A 1 801 ? -43.653 -5.959 70.329 1.00 78.62 801 ASP A O 1
ATOM 6482 N N . CYS A 1 802 ? -42.639 -7.585 71.493 1.00 79.31 802 CYS A N 1
ATOM 6483 C CA . CYS A 1 802 ? -43.756 -8.532 71.419 1.00 79.31 802 CYS A CA 1
ATOM 6484 C C . CYS A 1 802 ? -45.004 -7.935 72.081 1.00 79.31 802 CYS A C 1
ATOM 6486 O O . CYS A 1 802 ? -46.104 -8.071 71.556 1.00 79.31 802 CYS A O 1
ATOM 6488 N N . ILE A 1 803 ? -44.834 -7.238 73.205 1.00 78.19 803 ILE A N 1
ATOM 6489 C CA . ILE A 1 803 ? -45.905 -6.546 73.929 1.00 78.19 803 ILE A CA 1
ATOM 6490 C C . ILE A 1 803 ? -46.573 -5.476 73.056 1.00 78.19 803 ILE A C 1
ATOM 6492 O O . ILE A 1 803 ? -47.789 -5.504 72.864 1.00 78.19 803 ILE A O 1
ATOM 6496 N N . GLU A 1 804 ? -45.803 -4.572 72.450 1.00 80.44 804 GLU A N 1
ATOM 6497 C CA . GLU A 1 804 ? -46.363 -3.572 71.529 1.00 80.44 804 GLU A CA 1
ATOM 6498 C C . GLU A 1 804 ? -46.949 -4.206 70.246 1.00 80.44 804 GLU A C 1
ATOM 6500 O O . GLU A 1 804 ? -47.944 -3.714 69.709 1.00 80.44 804 GLU A O 1
ATOM 6505 N N . LEU A 1 805 ? -46.414 -5.346 69.785 1.00 82.56 805 LEU A N 1
ATOM 6506 C CA . LEU A 1 805 ? -46.974 -6.118 68.669 1.00 82.56 805 LEU A CA 1
ATOM 6507 C C . LEU A 1 805 ? -48.343 -6.729 69.011 1.00 82.56 805 LEU A C 1
ATOM 6509 O O . LEU A 1 805 ? -49.285 -6.629 68.224 1.00 82.56 805 LEU A O 1
ATOM 6513 N N . LEU A 1 806 ? -48.474 -7.331 70.196 1.00 81.19 806 LEU A N 1
ATOM 6514 C CA . LEU A 1 806 ? -49.710 -7.939 70.698 1.00 81.19 806 LEU A CA 1
ATOM 6515 C C . LEU A 1 806 ? -50.827 -6.894 70.858 1.00 81.19 806 LEU A C 1
ATOM 6517 O O . LEU A 1 806 ? -52.001 -7.215 70.666 1.00 81.19 806 LEU A O 1
ATOM 6521 N N . LYS A 1 807 ? -50.496 -5.621 71.113 1.00 81.38 807 LYS A N 1
ATOM 6522 C CA . LYS A 1 807 ? -51.474 -4.515 71.094 1.00 81.38 807 LYS A CA 1
ATOM 6523 C C . LYS A 1 807 ? -52.047 -4.229 69.697 1.00 81.38 807 LYS A C 1
ATOM 6525 O O . LYS A 1 807 ? -53.156 -3.706 69.610 1.00 81.38 807 LYS A O 1
ATOM 6530 N N . LEU A 1 808 ? -51.351 -4.588 68.609 1.00 81.50 808 LEU A N 1
ATOM 6531 C CA . LEU A 1 808 ? -51.871 -4.478 67.233 1.00 81.50 808 LEU A CA 1
ATOM 6532 C C . LEU A 1 808 ? -52.823 -5.616 66.839 1.00 81.50 808 LEU A C 1
ATOM 6534 O O . LEU A 1 808 ? -53.511 -5.497 65.818 1.00 81.50 808 LEU A O 1
ATOM 6538 N N . LEU A 1 809 ? -52.855 -6.702 67.618 1.00 81.38 809 LEU A N 1
ATOM 6539 C CA . LEU A 1 809 ? -53.825 -7.784 67.485 1.00 81.38 809 LEU A CA 1
ATOM 6540 C C . LEU A 1 809 ? -55.124 -7.472 68.250 1.00 81.38 809 LEU A C 1
ATOM 6542 O O . LEU A 1 809 ? -55.092 -6.790 69.284 1.00 81.38 809 LEU A O 1
ATOM 6546 N N . PRO A 1 810 ? -56.273 -8.009 67.793 1.00 78.19 810 PRO A N 1
ATOM 6547 C CA . PRO A 1 810 ? -57.479 -8.062 68.606 1.00 78.19 810 PRO A CA 1
ATOM 6548 C C . PRO A 1 810 ? -57.211 -8.821 69.911 1.00 78.19 810 PRO A C 1
ATOM 6550 O O . PRO A 1 810 ? -56.510 -9.828 69.933 1.00 78.19 810 PRO A O 1
ATOM 6553 N N . GLU A 1 811 ? -57.798 -8.349 71.006 1.00 74.31 811 GLU A N 1
ATOM 6554 C CA . GLU A 1 811 ? -57.504 -8.819 72.365 1.00 74.31 811 GLU A CA 1
ATOM 6555 C C . GLU A 1 811 ? -57.706 -10.327 72.563 1.00 74.31 811 GLU A C 1
ATOM 6557 O O . GLU A 1 811 ? -56.821 -11.008 73.079 1.00 74.31 811 GLU A O 1
ATOM 6562 N N . LYS A 1 812 ? -58.814 -10.859 72.034 1.00 75.31 812 LYS A N 1
ATOM 6563 C CA . LYS A 1 812 ? -59.130 -12.297 71.976 1.00 75.31 812 LYS A CA 1
ATOM 6564 C C . LYS A 1 812 ? -58.028 -13.169 71.353 1.00 75.31 812 LYS A C 1
ATOM 6566 O O . LYS A 1 812 ? -57.917 -14.342 71.693 1.00 75.31 812 LYS A O 1
ATOM 6571 N N . ASP A 1 813 ? -57.211 -12.605 70.466 1.00 81.44 813 ASP A N 1
ATOM 6572 C CA . ASP A 1 813 ? -56.184 -13.332 69.725 1.00 81.44 813 ASP A CA 1
ATOM 6573 C C . ASP A 1 813 ? -54.809 -13.260 70.433 1.00 81.44 813 ASP A C 1
ATOM 6575 O O . ASP A 1 813 ? -53.898 -14.013 70.092 1.00 81.44 813 ASP A O 1
ATOM 6579 N N . ARG A 1 814 ? -54.653 -12.409 71.466 1.00 84.31 814 ARG A N 1
ATOM 6580 C CA . ARG A 1 814 ? -53.394 -12.242 72.222 1.00 84.31 814 ARG A CA 1
ATOM 6581 C C . ARG A 1 814 ? -53.040 -13.452 73.080 1.00 84.31 814 ARG A C 1
ATOM 6583 O O . ARG A 1 814 ? -51.872 -13.814 73.143 1.00 84.31 814 ARG A O 1
ATOM 6590 N N . PHE A 1 815 ? -54.020 -14.088 73.727 1.00 76.00 815 PHE A N 1
ATOM 6591 C CA . PHE A 1 815 ? -53.760 -15.296 74.520 1.00 76.00 815 PHE A CA 1
ATOM 6592 C C . PHE A 1 815 ? -53.336 -16.465 73.623 1.00 76.00 815 PHE A C 1
ATOM 6594 O O . PHE A 1 815 ? -52.382 -17.169 73.943 1.00 76.00 815 PHE A O 1
ATOM 6601 N N . ILE A 1 816 ? -53.983 -16.608 72.459 1.00 76.25 816 ILE A N 1
ATOM 6602 C CA . ILE A 1 816 ? -53.610 -17.586 71.427 1.00 76.25 816 ILE A CA 1
ATOM 6603 C C . ILE A 1 816 ? -52.175 -17.320 70.958 1.00 76.25 816 ILE A C 1
ATOM 6605 O O . ILE A 1 816 ? -51.373 -18.241 70.899 1.00 76.25 816 ILE A O 1
ATOM 6609 N N . ALA A 1 817 ? -51.821 -16.060 70.704 1.00 75.88 817 ALA A N 1
ATOM 6610 C CA . ALA A 1 817 ? -50.466 -15.663 70.335 1.00 75.88 817 ALA A CA 1
ATOM 6611 C C . ALA A 1 817 ? -49.417 -15.913 71.442 1.00 75.88 817 ALA A C 1
ATOM 6613 O O . ALA A 1 817 ? -48.296 -16.320 71.154 1.00 75.88 817 ALA A O 1
ATOM 6614 N N . LEU A 1 818 ? -49.766 -15.709 72.714 1.00 75.12 818 LEU A N 1
ATOM 6615 C CA . LEU A 1 818 ? -48.860 -15.943 73.846 1.00 75.12 818 LEU A CA 1
ATOM 6616 C C . LEU A 1 818 ? -48.659 -17.429 74.179 1.00 75.12 818 LEU A C 1
ATOM 6618 O O . LEU A 1 818 ? -47.615 -17.778 74.728 1.00 75.12 818 LEU A O 1
ATOM 6622 N N . THR A 1 819 ? -49.628 -18.284 73.838 1.00 70.81 819 THR A N 1
ATOM 6623 C CA . THR A 1 819 ? -49.640 -19.728 74.153 1.00 70.81 819 THR A CA 1
ATOM 6624 C C . THR A 1 819 ? -49.524 -20.646 72.933 1.00 70.81 819 THR A C 1
ATOM 6626 O O . THR A 1 819 ? -49.535 -21.864 73.092 1.00 70.81 819 THR A O 1
ATOM 6629 N N . SER A 1 820 ? -49.373 -20.106 71.717 1.00 69.25 820 SER A N 1
ATOM 6630 C CA . SER A 1 820 ? -49.168 -20.910 70.508 1.00 69.25 820 SER A CA 1
ATOM 6631 C C . SER A 1 820 ? -47.846 -21.674 70.588 1.00 69.25 820 SER A C 1
ATOM 6633 O O . SER A 1 820 ? -46.775 -21.080 70.445 1.00 69.25 820 SER A O 1
ATOM 6635 N N . THR A 1 821 ? -47.925 -22.986 70.787 1.00 59.72 821 THR A N 1
ATOM 6636 C CA . THR A 1 821 ? -46.793 -23.907 70.656 1.00 59.72 821 THR A CA 1
ATOM 6637 C C . THR A 1 821 ? -46.432 -24.074 69.184 1.00 59.72 821 THR A C 1
ATOM 6639 O O . THR A 1 821 ? -47.297 -24.431 68.380 1.00 59.72 821 THR A O 1
ATOM 6642 N N . GLN A 1 822 ? -45.167 -23.840 68.842 1.00 59.75 822 GLN A N 1
ATOM 6643 C CA . GLN A 1 822 ? -44.594 -24.234 67.551 1.00 59.75 822 GLN A CA 1
ATOM 6644 C C . GLN A 1 822 ? -44.219 -25.723 67.611 1.00 59.75 822 GLN A C 1
ATOM 6646 O O . GLN A 1 822 ? -44.231 -26.329 68.689 1.00 59.75 822 GLN A O 1
ATOM 6651 N N . LYS A 1 823 ? -43.874 -26.342 66.476 1.00 51.72 823 LYS A N 1
ATOM 6652 C CA . LYS A 1 823 ? -43.239 -27.668 66.528 1.00 51.72 823 LYS A CA 1
ATOM 6653 C C . LYS A 1 823 ? -41.896 -27.572 67.259 1.00 51.72 823 LYS A C 1
ATOM 6655 O O . LYS A 1 823 ? -40.987 -26.895 66.797 1.00 51.72 823 LYS A O 1
ATOM 6660 N N . ASP A 1 824 ? -41.808 -28.282 68.381 1.00 49.41 824 ASP A N 1
ATOM 6661 C CA . ASP A 1 824 ? -40.602 -28.492 69.189 1.00 49.41 824 ASP A CA 1
ATOM 6662 C C . ASP A 1 824 ? -39.980 -27.231 69.847 1.00 49.41 824 ASP A C 1
ATOM 6664 O O . ASP A 1 824 ? -38.820 -27.271 70.259 1.00 49.41 824 ASP A O 1
ATOM 6668 N N . ASP A 1 825 ? -40.734 -26.130 70.018 1.00 56.44 825 ASP A N 1
ATOM 6669 C CA . ASP A 1 825 ? -40.243 -24.887 70.654 1.00 56.44 825 ASP A CA 1
ATOM 6670 C C . ASP A 1 825 ? -41.243 -24.248 71.646 1.00 56.44 825 ASP A C 1
ATOM 6672 O O . ASP A 1 825 ? -42.459 -24.456 71.591 1.00 56.44 825 ASP A O 1
ATOM 6676 N N . PHE A 1 826 ? -40.694 -23.462 72.575 1.00 63.28 826 PHE A N 1
ATOM 6677 C CA . PHE A 1 826 ? -41.373 -22.857 73.721 1.00 63.28 826 PHE A CA 1
ATOM 6678 C C . PHE A 1 826 ? -42.340 -21.727 73.335 1.00 63.28 826 PHE A C 1
ATOM 6680 O O . PHE A 1 826 ? -42.090 -20.935 72.423 1.00 63.28 826 PHE A O 1
ATOM 6687 N N . THR A 1 827 ? -43.415 -21.582 74.112 1.00 70.12 827 THR A N 1
ATOM 6688 C CA . THR A 1 827 ? -44.363 -20.463 73.999 1.00 70.12 827 THR A CA 1
ATOM 6689 C C . THR A 1 827 ? -43.686 -19.110 74.264 1.00 70.12 827 THR A C 1
ATOM 6691 O O . THR A 1 827 ? -42.678 -19.029 74.970 1.00 70.12 827 THR A O 1
ATOM 6694 N N . LEU A 1 828 ? -44.258 -18.000 73.771 1.00 71.88 828 LEU A N 1
ATOM 6695 C CA . LEU A 1 828 ? -43.758 -16.649 74.098 1.00 71.88 828 LEU A CA 1
ATOM 6696 C C . LEU A 1 828 ? -43.771 -16.395 75.622 1.00 71.88 828 LEU A C 1
ATOM 6698 O O . LEU A 1 828 ? -42.920 -15.677 76.147 1.00 71.88 828 LEU A O 1
ATOM 6702 N N . LEU A 1 829 ? -44.704 -17.031 76.328 1.00 69.12 829 LEU A N 1
ATOM 6703 C CA . LEU A 1 829 ? -44.819 -17.033 77.780 1.00 69.12 829 LEU A CA 1
ATOM 6704 C C . LEU A 1 829 ? -43.557 -17.619 78.448 1.00 69.12 829 LEU A C 1
ATOM 6706 O O . LEU A 1 829 ? -42.869 -16.923 79.195 1.00 69.12 829 LEU A O 1
ATOM 6710 N N . GLU A 1 830 ? -43.173 -18.843 78.084 1.00 61.12 830 GLU A N 1
ATOM 6711 C CA . GLU A 1 830 ? -41.957 -19.521 78.565 1.00 61.12 830 GLU A CA 1
ATOM 6712 C C . GLU A 1 830 ? -40.666 -18.829 78.092 1.00 61.12 830 GLU A C 1
ATOM 6714 O O . GLU A 1 830 ? -39.720 -18.664 78.868 1.00 61.12 830 GLU A O 1
ATOM 6719 N N . LYS A 1 831 ? -40.645 -18.350 76.841 1.00 60.03 831 LYS A N 1
ATOM 6720 C CA . LYS A 1 831 ? -39.553 -17.556 76.253 1.00 60.03 831 LYS A CA 1
ATOM 6721 C C . LYS A 1 831 ? -39.303 -16.267 77.040 1.00 60.03 831 LYS A C 1
ATOM 6723 O O . LYS A 1 831 ? -38.151 -15.889 77.244 1.00 60.03 831 LYS A O 1
ATOM 6728 N N . SER A 1 832 ? -40.361 -15.585 77.490 1.00 63.75 832 SER A N 1
ATOM 6729 C CA . SER A 1 832 ? -40.218 -14.336 78.245 1.00 63.75 832 SER A CA 1
ATOM 6730 C C . SER A 1 832 ? -39.528 -14.564 79.590 1.00 63.75 832 SER A C 1
ATOM 6732 O O . SER A 1 832 ? -38.553 -13.878 79.914 1.00 63.75 832 SER A O 1
ATOM 6734 N N . ALA A 1 833 ? -39.942 -15.611 80.306 1.00 58.59 833 ALA A N 1
ATOM 6735 C CA . ALA A 1 833 ? -39.351 -16.030 81.568 1.00 58.59 833 ALA A CA 1
ATOM 6736 C C . ALA A 1 833 ? -37.896 -16.503 81.440 1.00 58.59 833 ALA A C 1
ATOM 6738 O O . ALA A 1 833 ? -37.106 -16.200 82.323 1.00 58.59 833 ALA A O 1
ATOM 6739 N N . ALA A 1 834 ? -37.482 -17.118 80.327 1.00 58.19 834 ALA A N 1
ATOM 6740 C CA . ALA A 1 834 ? -36.076 -17.491 80.115 1.00 58.19 834 ALA A CA 1
ATOM 6741 C C . ALA A 1 834 ? -35.091 -16.294 80.134 1.00 58.19 834 ALA A C 1
ATOM 6743 O O . ALA A 1 834 ? -33.906 -16.479 80.395 1.00 58.19 834 ALA A O 1
ATOM 6744 N N . SER A 1 835 ? -35.571 -15.069 79.876 1.00 53.09 835 SER A N 1
ATOM 6745 C CA . SER A 1 835 ? -34.787 -13.820 79.991 1.00 53.09 835 SER A CA 1
ATOM 6746 C C . SER A 1 835 ? -35.074 -13.017 81.267 1.00 53.09 835 SER A C 1
ATOM 6748 O O . SER A 1 835 ? -34.373 -12.052 81.583 1.00 53.09 835 SER A O 1
ATOM 6750 N N . LEU A 1 836 ? -36.117 -13.426 81.990 1.00 60.03 836 LEU A N 1
ATOM 6751 C CA . LEU A 1 836 ? -36.636 -12.858 83.221 1.00 60.03 836 LEU A CA 1
ATOM 6752 C C . LEU A 1 836 ? -37.018 -11.363 83.165 1.00 60.03 836 LEU A C 1
ATOM 6754 O O . LEU A 1 836 ? -38.207 -11.078 83.190 1.00 60.03 836 LEU A O 1
ATOM 6758 N N . ALA A 1 837 ? -36.103 -10.395 83.041 1.00 57.25 837 ALA A N 1
ATOM 6759 C CA . ALA A 1 837 ? -36.412 -8.951 83.156 1.00 57.25 837 ALA A CA 1
ATOM 6760 C C . ALA A 1 837 ? -37.714 -8.460 82.449 1.00 57.25 837 ALA A C 1
ATOM 6762 O O . ALA A 1 837 ? -38.451 -7.683 83.059 1.00 57.25 837 ALA A O 1
ATOM 6763 N N . PRO A 1 838 ? -38.066 -8.920 81.227 1.00 64.38 838 PRO A N 1
ATOM 6764 C CA . PRO A 1 838 ? -39.287 -8.517 80.527 1.00 64.38 838 PRO A CA 1
ATOM 6765 C C . PRO A 1 838 ? -40.468 -9.511 80.643 1.00 64.38 838 PRO A C 1
ATOM 6767 O O . PRO A 1 838 ? -41.496 -9.299 80.007 1.00 64.38 838 PRO A O 1
ATOM 6770 N N . LEU A 1 839 ? -40.385 -10.577 81.451 1.00 73.19 839 LEU A N 1
ATOM 6771 C CA . LEU A 1 839 ? -41.568 -11.375 81.826 1.00 73.19 839 LEU A CA 1
ATOM 6772 C C . LEU A 1 839 ? -42.564 -10.519 82.634 1.00 73.19 839 LEU A C 1
ATOM 6774 O O . LEU A 1 839 ? -43.767 -10.750 82.528 1.00 73.19 839 LEU A O 1
ATOM 6778 N N . LYS A 1 840 ? -42.090 -9.486 83.358 1.00 71.06 840 LYS A N 1
ATOM 6779 C CA . LYS A 1 840 ? -42.947 -8.544 84.104 1.00 71.06 840 LYS A CA 1
ATOM 6780 C C . LYS A 1 840 ? -44.049 -7.950 83.216 1.00 71.06 840 LYS A C 1
ATOM 6782 O O . LYS A 1 840 ? -45.217 -8.251 83.469 1.00 71.06 840 LYS A O 1
ATOM 6787 N N . PRO A 1 841 ? -43.733 -7.257 82.105 1.00 70.94 841 PRO A N 1
ATOM 6788 C CA . PRO A 1 841 ? -44.769 -6.567 81.351 1.00 70.94 841 PRO A CA 1
ATOM 6789 C C . PRO A 1 841 ? -45.509 -7.489 80.354 1.00 70.94 841 PRO A C 1
ATOM 6791 O O . PRO A 1 841 ? -46.548 -7.108 79.816 1.00 70.94 841 PRO A O 1
ATOM 6794 N N . VAL A 1 842 ? -45.037 -8.730 80.124 1.00 76.44 842 VAL A N 1
ATOM 6795 C CA . VAL A 1 842 ? -45.793 -9.754 79.360 1.00 76.44 842 VAL A CA 1
ATOM 6796 C C . VAL A 1 842 ? -46.996 -10.226 80.147 1.00 76.44 842 VAL A C 1
ATOM 6798 O O . VAL A 1 842 ? -48.097 -10.321 79.609 1.00 76.44 842 VAL A O 1
ATOM 6801 N N . LEU A 1 843 ? -46.780 -10.530 81.425 1.00 74.69 843 LEU A N 1
ATOM 6802 C CA . LEU A 1 843 ? -47.845 -10.975 82.308 1.00 74.69 843 LEU A CA 1
ATOM 6803 C C . LEU A 1 843 ? -48.864 -9.850 82.506 1.00 74.69 843 LEU A C 1
ATOM 6805 O O . LEU A 1 843 ? -50.061 -10.115 82.491 1.00 74.69 843 LEU A O 1
ATOM 6809 N N . GLU A 1 844 ? -48.418 -8.595 82.575 1.00 75.69 844 GLU A N 1
ATOM 6810 C CA . GLU A 1 844 ? -49.292 -7.413 82.620 1.00 75.69 844 GLU A CA 1
ATOM 6811 C C . GLU A 1 844 ? -50.223 -7.288 81.393 1.00 75.69 844 GLU A C 1
ATOM 6813 O O . GLU A 1 844 ? -51.369 -6.873 81.562 1.00 75.69 844 GLU A O 1
ATOM 6818 N N . LEU A 1 845 ? -49.804 -7.712 80.188 1.00 74.19 845 LEU A N 1
ATOM 6819 C CA . LEU A 1 845 ? -50.679 -7.758 78.998 1.00 74.19 845 LEU A CA 1
ATOM 6820 C C . LEU A 1 845 ? -51.740 -8.865 79.015 1.00 74.19 845 LEU A C 1
ATOM 6822 O O . LEU A 1 845 ? -52.680 -8.818 78.213 1.00 74.19 845 LEU A O 1
ATOM 6826 N N . LEU A 1 846 ? -51.577 -9.884 79.855 1.00 73.88 846 LEU A N 1
ATOM 6827 C CA . LEU A 1 846 ? -52.577 -10.931 80.009 1.00 73.88 846 LEU A CA 1
ATOM 6828 C C . LEU A 1 846 ? -53.700 -10.479 80.953 1.00 73.88 846 LEU A C 1
ATOM 6830 O O . LEU A 1 846 ? -53.428 -9.785 81.940 1.00 73.88 846 LEU A O 1
ATOM 6834 N N . PRO A 1 847 ? -54.945 -10.947 80.723 1.00 69.56 847 PRO A N 1
ATOM 6835 C CA . PRO A 1 847 ? -55.966 -10.976 81.764 1.00 69.56 847 PRO A CA 1
ATOM 6836 C C . PRO A 1 847 ? -55.385 -11.602 83.037 1.00 69.56 847 PRO A C 1
ATOM 6838 O O . PRO A 1 847 ? -54.718 -12.639 82.971 1.00 69.56 847 PRO A O 1
ATOM 6841 N N . GLU A 1 848 ? -55.604 -10.962 84.186 1.00 70.94 848 GLU A N 1
ATOM 6842 C CA . GLU A 1 848 ? -54.826 -11.226 85.411 1.00 70.94 848 GLU A CA 1
ATOM 6843 C C . GLU A 1 848 ? -54.927 -12.694 85.863 1.00 70.94 848 GLU A C 1
ATOM 6845 O O . GLU A 1 848 ? -53.941 -13.314 86.261 1.00 70.94 848 GLU A O 1
ATOM 6850 N N . GLU A 1 849 ? -56.106 -13.275 85.639 1.00 71.81 849 GLU A N 1
ATOM 6851 C CA . GLU A 1 849 ? -56.493 -14.686 85.755 1.00 71.81 849 GLU A CA 1
ATOM 6852 C C . GLU A 1 849 ? -55.630 -15.711 84.979 1.00 71.81 849 GLU A C 1
ATOM 6854 O O . GLU A 1 849 ? -55.910 -16.909 85.048 1.00 71.81 849 GLU A O 1
ATOM 6859 N N . LYS A 1 850 ? -54.602 -15.285 84.228 1.00 75.06 850 LYS A N 1
ATOM 6860 C CA . LYS A 1 850 ? -53.630 -16.165 83.543 1.00 75.06 850 LYS A CA 1
ATOM 6861 C C . LYS A 1 850 ? -52.185 -16.038 84.055 1.00 75.06 850 LYS A C 1
ATOM 6863 O O . LYS A 1 850 ? -51.334 -16.813 83.620 1.00 75.06 850 LYS A O 1
ATOM 6868 N N . ARG A 1 851 ? -51.880 -15.098 84.963 1.00 80.19 851 ARG A N 1
ATOM 6869 C CA . ARG A 1 851 ? -50.487 -14.739 85.322 1.00 80.19 851 ARG A CA 1
ATOM 6870 C C . ARG A 1 851 ? -49.757 -15.772 86.190 1.00 80.19 851 ARG A C 1
ATOM 6872 O O . ARG A 1 851 ? -48.613 -16.099 85.888 1.00 80.19 851 ARG A O 1
ATOM 6879 N N . LEU A 1 852 ? -50.400 -16.322 87.222 1.00 71.12 852 LEU A N 1
ATOM 6880 C CA . LEU A 1 852 ? -49.791 -17.366 88.065 1.00 71.12 852 LEU A CA 1
ATOM 6881 C C . LEU A 1 852 ? -49.557 -18.662 87.270 1.00 71.12 852 LEU A C 1
ATOM 6883 O O . LEU A 1 852 ? -48.471 -19.240 87.311 1.00 71.12 852 LEU A O 1
ATOM 6887 N N . THR A 1 853 ? -50.560 -19.083 86.490 1.00 72.56 853 THR A N 1
ATOM 6888 C CA . THR A 1 853 ? -50.478 -20.269 85.623 1.00 72.56 853 THR A CA 1
ATOM 6889 C C . THR A 1 853 ? -49.278 -20.184 84.684 1.00 72.56 853 THR A C 1
ATOM 6891 O O . THR A 1 853 ? -48.544 -21.159 84.562 1.00 72.56 853 THR A O 1
ATOM 6894 N N . ALA A 1 854 ? -49.039 -19.005 84.096 1.00 69.25 854 ALA A N 1
ATOM 6895 C CA . ALA A 1 854 ? -47.888 -18.742 83.244 1.00 69.25 854 ALA A CA 1
ATOM 6896 C C . ALA A 1 854 ? -46.553 -19.053 83.936 1.00 69.25 854 ALA A C 1
ATOM 6898 O O . ALA A 1 854 ? -45.786 -19.874 83.434 1.00 69.25 854 ALA A O 1
ATOM 6899 N N . ILE A 1 855 ? -46.279 -18.441 85.095 1.00 72.19 855 ILE A N 1
ATOM 6900 C CA . ILE A 1 855 ? -44.990 -18.598 85.791 1.00 72.19 855 ILE A CA 1
ATOM 6901 C C . ILE A 1 855 ? -44.755 -20.047 86.237 1.00 72.19 855 ILE A C 1
ATOM 6903 O O . ILE A 1 855 ? -43.643 -20.555 86.073 1.00 72.19 855 ILE A O 1
ATOM 6907 N N . LEU A 1 856 ? -45.789 -20.741 86.723 1.00 68.50 856 LEU A N 1
ATOM 6908 C CA . LEU A 1 856 ? -45.663 -22.147 87.115 1.00 68.50 856 LEU A CA 1
ATOM 6909 C C . LEU A 1 856 ? -45.402 -23.068 85.912 1.00 68.50 856 LEU A C 1
ATOM 6911 O O . LEU A 1 856 ? -44.517 -23.919 86.004 1.00 68.50 856 LEU A O 1
ATOM 6915 N N . THR A 1 857 ? -46.062 -22.856 84.762 1.00 67.44 857 THR A N 1
ATOM 6916 C CA . THR A 1 857 ? -45.771 -23.650 83.551 1.00 67.44 857 THR A CA 1
ATOM 6917 C C . THR A 1 857 ? -44.320 -23.524 83.088 1.00 67.44 857 THR A C 1
ATOM 6919 O O . THR A 1 857 ? -43.740 -24.526 82.668 1.00 67.44 857 THR A O 1
ATOM 6922 N N . VAL A 1 858 ? -43.692 -22.346 83.230 1.00 65.25 858 VAL A N 1
ATOM 6923 C CA . VAL A 1 858 ? -42.259 -22.218 82.920 1.00 65.25 858 VAL A CA 1
ATOM 6924 C C . VAL A 1 858 ? -41.401 -22.936 83.957 1.00 65.25 858 VAL A C 1
ATOM 6926 O O . VAL A 1 858 ? -40.492 -23.675 83.584 1.00 65.25 858 VAL A O 1
ATOM 6929 N N . ALA A 1 859 ? -41.676 -22.738 85.249 1.00 60.94 859 ALA A N 1
ATOM 6930 C CA . ALA A 1 859 ? -40.854 -23.289 86.323 1.00 60.94 859 ALA A CA 1
ATOM 6931 C C . ALA A 1 859 ? -40.795 -24.828 86.298 1.00 60.94 859 ALA A C 1
ATOM 6933 O O . ALA A 1 859 ? -39.732 -25.399 86.531 1.00 60.94 859 ALA A O 1
ATOM 6934 N N . GLU A 1 860 ? -41.904 -25.507 85.995 1.00 59.03 860 GLU A N 1
ATOM 6935 C CA . GLU A 1 860 ? -41.965 -26.974 86.035 1.00 59.03 860 GLU A CA 1
ATOM 6936 C C . GLU A 1 860 ? -41.336 -27.650 84.805 1.00 59.03 860 GLU A C 1
ATOM 6938 O O . GLU A 1 860 ? -40.704 -28.701 84.940 1.00 59.03 860 GLU A O 1
ATOM 6943 N N . GLN A 1 861 ? -41.453 -27.050 83.615 1.00 56.06 861 GLN A N 1
ATOM 6944 C CA . GLN A 1 861 ? -40.889 -27.619 82.383 1.00 56.06 861 GLN A CA 1
ATOM 6945 C C . GLN A 1 861 ? -39.434 -27.190 82.136 1.00 56.06 861 GLN A C 1
ATOM 6947 O O . GLN A 1 861 ? -38.592 -27.989 81.713 1.00 56.06 861 GLN A O 1
ATOM 6952 N N . ASN A 1 862 ? -39.110 -25.924 82.395 1.00 54.72 862 ASN A N 1
ATOM 6953 C CA . ASN A 1 862 ? -37.884 -25.299 81.919 1.00 54.72 862 ASN A CA 1
ATOM 6954 C C . ASN A 1 862 ? -36.795 -25.307 83.006 1.00 54.72 862 ASN A C 1
ATOM 6956 O O . ASN A 1 862 ? -36.541 -24.306 83.674 1.00 54.72 862 ASN A O 1
ATOM 6960 N N . LYS A 1 863 ? -36.126 -26.461 83.156 1.00 53.44 863 LYS A N 1
ATOM 6961 C CA . LYS A 1 863 ? -34.978 -26.675 84.066 1.00 53.44 863 LYS A CA 1
ATOM 6962 C C . LYS A 1 863 ? -33.975 -25.504 84.089 1.00 53.44 863 LYS A C 1
ATOM 6964 O O . LYS A 1 863 ? -33.697 -25.027 85.183 1.00 53.44 863 LYS A O 1
ATOM 6969 N N . PRO A 1 864 ? -33.494 -24.982 82.942 1.00 50.69 864 PRO A N 1
ATOM 6970 C CA . PRO A 1 864 ? -32.651 -23.789 82.927 1.00 50.69 864 PRO A CA 1
ATOM 6971 C C . PRO A 1 864 ? -33.339 -22.519 83.431 1.00 50.69 864 PRO A C 1
ATOM 6973 O O . PRO A 1 864 ? -32.707 -21.778 84.165 1.00 50.69 864 PRO A O 1
ATOM 6976 N N . CYS A 1 865 ? -34.612 -22.249 83.106 1.00 52.66 865 CYS A N 1
ATOM 6977 C CA . CYS A 1 865 ? -35.335 -21.103 83.687 1.00 52.66 865 CYS A CA 1
ATOM 6978 C C . CYS A 1 865 ? -35.409 -21.198 85.221 1.00 52.66 865 CYS A C 1
ATOM 6980 O O . CYS A 1 865 ? -35.359 -20.196 85.927 1.00 52.66 865 CYS A O 1
ATOM 6982 N N . LEU A 1 866 ? -35.497 -22.422 85.728 1.00 50.69 866 LEU A N 1
ATOM 6983 C CA . LEU A 1 866 ? -35.518 -22.767 87.139 1.00 50.69 866 LEU A CA 1
ATOM 6984 C C . LEU A 1 866 ? -34.122 -22.671 87.798 1.00 50.69 866 LEU A C 1
ATOM 6986 O O . LEU A 1 866 ? -34.023 -22.220 88.936 1.00 50.69 866 LEU A O 1
ATOM 6990 N N . ASP A 1 867 ? -33.038 -22.952 87.073 1.00 50.84 867 ASP A N 1
ATOM 6991 C CA . ASP A 1 867 ? -31.682 -22.544 87.472 1.00 50.84 867 ASP A CA 1
ATOM 6992 C C . ASP A 1 867 ? -31.476 -21.009 87.335 1.00 50.84 867 ASP A C 1
ATOM 6994 O O . ASP A 1 867 ? -30.671 -20.441 88.068 1.00 50.84 867 ASP A O 1
ATOM 6998 N N . LEU A 1 868 ? -32.219 -20.319 86.449 1.00 53.66 868 LEU A N 1
ATOM 6999 C CA . LEU A 1 868 ? -32.072 -18.888 86.111 1.00 53.66 868 LEU A CA 1
ATOM 7000 C C . LEU A 1 868 ? -32.852 -17.920 87.009 1.00 53.66 868 LEU A C 1
ATOM 7002 O O . LEU A 1 868 ? -32.360 -16.827 87.266 1.00 53.66 868 LEU A O 1
ATOM 7006 N N . ILE A 1 869 ? -34.005 -18.314 87.554 1.00 54.50 869 ILE A N 1
ATOM 7007 C CA . ILE A 1 869 ? -34.668 -17.591 88.658 1.00 54.50 869 ILE A CA 1
ATOM 7008 C C . ILE A 1 869 ? -33.805 -17.664 89.940 1.00 54.50 869 ILE A C 1
ATOM 7010 O O . ILE A 1 869 ? -33.942 -16.825 90.830 1.00 54.50 869 ILE A O 1
ATOM 7014 N N . LEU A 1 870 ? -32.869 -18.623 90.011 1.00 46.91 870 LEU A N 1
ATOM 7015 C CA . LEU A 1 870 ? -31.771 -18.664 90.985 1.00 46.91 870 LEU A CA 1
ATOM 7016 C C . LEU A 1 870 ? -30.448 -18.065 90.461 1.00 46.91 870 LEU A C 1
ATOM 7018 O O . LEU A 1 870 ? -29.515 -17.904 91.248 1.00 46.91 870 LEU A O 1
ATOM 7022 N N . GLU A 1 871 ? -30.333 -17.727 89.170 1.00 53.38 871 GLU A N 1
ATOM 7023 C CA . GLU A 1 871 ? -29.137 -17.078 88.631 1.00 53.38 871 GLU A CA 1
ATOM 7024 C C . GLU A 1 871 ? -29.109 -15.582 88.926 1.00 53.38 871 GLU A C 1
ATOM 7026 O O . GLU A 1 871 ? -30.100 -14.873 89.114 1.00 53.38 871 GLU A O 1
ATOM 7031 N N . GLU A 1 872 ? -27.888 -15.077 88.900 1.00 50.56 872 GLU A N 1
ATOM 7032 C CA . GLU A 1 872 ? -27.488 -13.870 89.588 1.00 50.56 872 GLU A CA 1
ATOM 7033 C C . GLU A 1 872 ? -27.724 -12.566 88.820 1.00 50.56 872 GLU A C 1
ATOM 7035 O O . GLU A 1 872 ? -26.970 -11.598 88.889 1.00 50.56 872 GLU A O 1
ATOM 7040 N N . ARG A 1 873 ? -28.784 -12.569 88.025 1.00 51.44 873 ARG A N 1
ATOM 7041 C CA . ARG A 1 873 ? -29.121 -11.511 87.069 1.00 51.44 873 ARG A CA 1
ATOM 7042 C C . ARG A 1 873 ? -30.630 -11.224 87.063 1.00 51.44 873 ARG A C 1
ATOM 7044 O O . ARG A 1 873 ? -31.084 -10.361 86.317 1.00 51.44 873 ARG A O 1
ATOM 7051 N N . HIS A 1 874 ? -31.399 -11.964 87.875 1.00 56.72 874 HIS A N 1
ATOM 7052 C CA . HIS A 1 874 ? -32.819 -12.212 87.613 1.00 56.72 874 HIS A CA 1
ATOM 7053 C C . HIS A 1 874 ? -33.723 -12.364 88.859 1.00 56.72 874 HIS A C 1
ATOM 7055 O O . HIS A 1 874 ? -34.905 -12.657 88.709 1.00 56.72 874 HIS A O 1
ATOM 7061 N N . LEU A 1 875 ? -33.233 -12.140 90.087 1.00 63.09 875 LEU A N 1
ATOM 7062 C CA . LEU A 1 875 ? -34.042 -12.306 91.315 1.00 63.09 875 LEU A CA 1
ATOM 7063 C C . LEU A 1 875 ? -35.251 -11.346 91.424 1.00 63.09 875 LEU A C 1
ATOM 7065 O O . LEU A 1 875 ? -36.216 -11.657 92.123 1.00 63.09 875 LEU A O 1
ATOM 7069 N N . SER A 1 876 ? -35.234 -10.214 90.712 1.00 54.06 876 SER A N 1
ATOM 7070 C CA . SER A 1 876 ? -36.219 -9.112 90.760 1.00 54.06 876 SER A CA 1
ATOM 7071 C C . SER A 1 876 ? -37.585 -9.415 90.118 1.00 54.06 876 SER A C 1
ATOM 7073 O O . SER A 1 876 ? -38.287 -8.532 89.625 1.00 54.06 876 SER A O 1
ATOM 7075 N N . LEU A 1 877 ? -37.968 -10.691 90.070 1.00 63.97 877 LEU A N 1
ATOM 7076 C CA . LEU A 1 877 ? -39.057 -11.186 89.223 1.00 63.97 877 LEU A CA 1
ATOM 7077 C C . LEU A 1 877 ? -40.141 -11.972 89.916 1.00 63.97 877 LEU A C 1
ATOM 7079 O O . LEU A 1 877 ? -41.290 -12.028 89.487 1.00 63.97 877 LEU A O 1
ATOM 7083 N N . LEU A 1 878 ? -39.776 -12.473 91.074 1.00 66.00 878 LEU A N 1
ATOM 7084 C CA . LEU A 1 878 ? -40.723 -12.813 92.103 1.00 66.00 878 LEU A CA 1
ATOM 7085 C C . LEU A 1 878 ? -41.532 -11.537 92.487 1.00 66.00 878 LEU A C 1
ATOM 7087 O O . LEU A 1 878 ? -42.629 -11.618 93.017 1.00 66.00 878 LEU A O 1
ATOM 7091 N N . GLU A 1 879 ? -41.054 -10.338 92.120 1.00 64.06 879 GLU A N 1
ATOM 7092 C CA . GLU A 1 879 ? -41.750 -9.044 92.198 1.00 64.06 879 GLU A CA 1
ATOM 7093 C C . GLU A 1 879 ? -42.904 -8.813 91.197 1.00 64.06 879 GLU A C 1
ATOM 7095 O O . GLU A 1 879 ? -43.457 -7.711 91.172 1.00 64.06 879 GLU A O 1
ATOM 7100 N N . ILE A 1 880 ? -43.226 -9.770 90.320 1.00 64.75 880 ILE A N 1
ATOM 7101 C CA . ILE A 1 880 ? -44.355 -9.667 89.366 1.00 64.75 880 ILE A CA 1
ATOM 7102 C C . ILE A 1 880 ? -45.615 -10.322 89.927 1.00 64.75 880 ILE A C 1
ATOM 7104 O O . ILE A 1 880 ? -46.730 -9.841 89.732 1.00 64.75 880 ILE A O 1
ATOM 7108 N N . LEU A 1 881 ? -45.406 -11.450 90.598 1.00 66.00 881 LEU A N 1
ATOM 7109 C CA . LEU A 1 881 ? -46.421 -12.152 91.357 1.00 66.00 881 LEU A CA 1
ATOM 7110 C C . LEU A 1 881 ? -46.871 -11.280 92.548 1.00 66.00 881 LEU A C 1
ATOM 7112 O O . LEU A 1 881 ? -46.090 -10.444 93.025 1.00 66.00 881 LEU A O 1
ATOM 7116 N N . PRO A 1 882 ? -48.077 -11.509 93.094 1.00 59.41 882 PRO A N 1
ATOM 7117 C CA . PRO A 1 882 ? -48.376 -11.185 94.486 1.00 59.41 882 PRO A CA 1
ATOM 7118 C C . PRO A 1 882 ? -47.230 -11.616 95.421 1.00 59.41 882 PRO A C 1
ATOM 7120 O O . PRO A 1 882 ? -46.628 -12.675 95.235 1.00 59.41 882 PRO A O 1
ATOM 7123 N N . GLU A 1 883 ? -46.913 -10.807 96.439 1.00 64.50 883 GLU A N 1
ATOM 7124 C CA . GLU A 1 883 ? -45.724 -11.036 97.285 1.00 64.50 883 GLU A CA 1
ATOM 7125 C C . GLU A 1 883 ? -45.708 -12.382 98.020 1.00 64.50 883 GLU A C 1
ATOM 7127 O O . GLU A 1 883 ? -44.637 -12.941 98.267 1.00 64.50 883 GLU A O 1
ATOM 7132 N N . GLU A 1 884 ? -46.892 -12.932 98.273 1.00 63.34 884 GLU A N 1
ATOM 7133 C CA . GLU A 1 884 ? -47.134 -14.250 98.865 1.00 63.34 884 GLU A CA 1
ATOM 7134 C C . GLU A 1 884 ? -46.467 -15.412 98.090 1.00 63.34 884 GLU A C 1
ATOM 7136 O O . GLU A 1 884 ? -46.192 -16.465 98.660 1.00 63.34 884 GLU A O 1
ATOM 7141 N N . GLU A 1 885 ? -46.157 -15.244 96.798 1.00 63.47 885 GLU A N 1
ATOM 7142 C CA . GLU A 1 885 ? -45.777 -16.349 95.899 1.00 63.47 885 GLU A CA 1
ATOM 7143 C C . GLU A 1 885 ? -44.248 -16.454 95.650 1.00 63.47 885 GLU A C 1
ATOM 7145 O O . GLU A 1 885 ? -43.772 -17.358 94.957 1.00 63.47 885 GLU A O 1
ATOM 7150 N N . ARG A 1 886 ? -43.433 -15.560 96.239 1.00 72.00 886 ARG A N 1
ATOM 7151 C CA . ARG A 1 886 ? -41.985 -15.443 95.941 1.00 72.00 886 ARG A CA 1
ATOM 7152 C C . ARG A 1 886 ? -41.128 -16.621 96.412 1.00 72.00 886 ARG A C 1
ATOM 7154 O O . ARG A 1 886 ? -40.366 -17.203 95.641 1.00 72.00 886 ARG A O 1
ATOM 7161 N N . LEU A 1 887 ? -41.201 -16.947 97.703 1.00 64.06 887 LEU A N 1
ATOM 7162 C CA . LEU A 1 887 ? -40.347 -17.967 98.333 1.00 64.06 887 LEU A CA 1
ATOM 7163 C C . LEU A 1 887 ? -40.697 -19.388 97.853 1.00 64.06 887 LEU A C 1
ATOM 7165 O O . LEU A 1 887 ? -39.839 -20.280 97.829 1.00 64.06 887 LEU A O 1
ATOM 7169 N N . GLU A 1 888 ? -41.952 -19.577 97.438 1.00 64.56 888 GLU A N 1
ATOM 7170 C CA . GLU A 1 888 ? -42.479 -20.818 96.877 1.00 64.56 888 GLU A CA 1
ATOM 7171 C C . GLU A 1 888 ? -41.807 -21.186 95.547 1.00 64.56 888 GLU A C 1
ATOM 7173 O O . GLU A 1 888 ? -41.560 -22.371 95.311 1.00 64.56 888 GLU A O 1
ATOM 7178 N N . ALA A 1 889 ? -41.401 -20.191 94.746 1.00 64.25 889 ALA A N 1
ATOM 7179 C CA . ALA A 1 889 ? -40.525 -20.411 93.602 1.00 64.25 889 ALA A CA 1
ATOM 7180 C C . ALA A 1 889 ? -39.181 -20.992 94.068 1.00 64.25 889 ALA A C 1
ATOM 7182 O O . ALA A 1 889 ? -38.990 -22.202 93.958 1.00 64.25 889 ALA A O 1
ATOM 7183 N N . ILE A 1 890 ? -38.281 -20.174 94.644 1.00 66.88 890 ILE A N 1
ATOM 7184 C CA . ILE A 1 890 ? -36.883 -20.527 95.009 1.00 66.88 890 ILE A CA 1
ATOM 7185 C C . ILE A 1 890 ? -36.767 -21.919 95.659 1.00 66.88 890 ILE A C 1
ATOM 7187 O O . ILE A 1 890 ? -35.886 -22.717 95.320 1.00 66.88 890 ILE A O 1
ATOM 7191 N N . THR A 1 891 ? -37.692 -22.241 96.563 1.00 61.88 891 THR A N 1
ATOM 7192 C CA . THR A 1 891 ? -37.697 -23.502 97.316 1.00 61.88 891 THR A CA 1
ATOM 7193 C C . THR A 1 891 ? -38.106 -24.723 96.478 1.00 61.88 891 THR A C 1
ATOM 7195 O O . THR A 1 891 ? -37.637 -25.832 96.753 1.00 61.88 891 THR A O 1
ATOM 7198 N N . ARG A 1 892 ? -38.944 -24.557 95.444 1.00 60.19 892 ARG A N 1
ATOM 7199 C CA . ARG A 1 892 ? -39.212 -25.598 94.434 1.00 60.19 892 ARG A CA 1
ATOM 7200 C C . ARG A 1 892 ? -38.062 -25.731 93.439 1.00 60.19 892 ARG A C 1
ATOM 7202 O O . ARG A 1 892 ? -37.714 -26.859 93.098 1.00 60.19 892 ARG A O 1
ATOM 7209 N N . LEU A 1 893 ? -37.410 -24.626 93.067 1.00 60.47 893 LEU A N 1
ATOM 7210 C CA . LEU A 1 893 ? -36.292 -24.633 92.113 1.00 60.47 893 LEU A CA 1
ATOM 7211 C C . LEU A 1 893 ? -35.136 -25.526 92.596 1.00 60.47 893 LEU A C 1
ATOM 7213 O O . LEU A 1 893 ? -34.706 -26.448 91.904 1.00 60.47 893 LEU A O 1
ATOM 7217 N N . LYS A 1 894 ? -34.709 -25.353 93.853 1.00 56.59 894 LYS A N 1
ATOM 7218 C CA . LYS A 1 894 ? -33.604 -26.128 94.448 1.00 56.59 894 LYS A CA 1
ATOM 7219 C C . LYS A 1 894 ? -33.863 -27.644 94.557 1.00 56.59 894 LYS A C 1
ATOM 7221 O O . LYS A 1 894 ? -32.920 -28.406 94.763 1.00 56.59 894 LYS A O 1
ATOM 7226 N N . LYS A 1 895 ? -35.109 -28.119 94.434 1.00 51.72 895 LYS A N 1
ATOM 7227 C CA . LYS A 1 895 ? -35.439 -29.556 94.531 1.00 51.72 895 LYS A CA 1
ATOM 7228 C C . LYS A 1 895 ? -35.177 -30.344 93.240 1.00 51.72 895 LYS A C 1
ATOM 7230 O O . LYS A 1 895 ? -35.408 -31.552 93.226 1.00 51.72 895 LYS A O 1
ATOM 7235 N N . ILE A 1 896 ? -34.683 -29.707 92.174 1.00 52.59 896 ILE A N 1
ATOM 7236 C CA . ILE A 1 896 ? -34.423 -30.382 90.897 1.00 52.59 896 ILE A CA 1
ATOM 7237 C C . ILE A 1 896 ? -32.962 -30.890 90.808 1.00 52.59 896 ILE A C 1
ATOM 7239 O O . ILE A 1 896 ? -32.034 -30.106 91.000 1.00 52.59 896 ILE A O 1
ATOM 7243 N N . PRO A 1 897 ? -32.702 -32.178 90.473 1.00 46.94 897 PRO A N 1
ATOM 7244 C CA . PRO A 1 897 ? -31.394 -32.820 90.710 1.00 46.94 897 PRO A CA 1
ATOM 7245 C C . PRO A 1 897 ? -30.146 -32.314 89.957 1.00 46.94 897 PRO A C 1
ATOM 7247 O O . PRO A 1 897 ? -29.092 -32.923 90.110 1.00 46.94 897 PRO A O 1
ATOM 7250 N N . ARG A 1 898 ? -30.217 -31.280 89.105 1.00 51.75 898 ARG A N 1
ATOM 7251 C CA . ARG A 1 898 ? -29.082 -30.857 88.246 1.00 51.75 898 ARG A CA 1
ATOM 7252 C C . ARG A 1 898 ? -28.268 -29.665 88.752 1.00 51.75 898 ARG A C 1
ATOM 7254 O O . ARG A 1 898 ? -27.226 -29.377 88.167 1.00 51.75 898 ARG A O 1
ATOM 7261 N N . TYR A 1 899 ? -28.665 -29.068 89.875 1.00 49.56 899 TYR A N 1
ATOM 7262 C CA . TYR A 1 899 ? -28.038 -27.881 90.476 1.00 49.56 899 TYR A CA 1
ATOM 7263 C C . TYR A 1 899 ? -26.510 -27.996 90.700 1.00 49.56 899 TYR A C 1
ATOM 7265 O O . TYR A 1 899 ? -25.812 -26.990 90.755 1.00 49.56 899 TYR A O 1
ATOM 7273 N N . GLN A 1 900 ? -25.968 -29.217 90.803 1.00 47.19 900 GLN A N 1
ATOM 7274 C CA . GLN A 1 900 ? -24.535 -29.468 91.009 1.00 47.19 900 GLN A CA 1
ATOM 7275 C C . GLN A 1 900 ? -23.661 -29.283 89.753 1.00 47.19 900 GLN A C 1
ATOM 7277 O O . GLN A 1 900 ? -22.493 -28.938 89.883 1.00 47.19 900 GLN A O 1
ATOM 7282 N N . HIS A 1 901 ? -24.172 -29.513 88.536 1.00 49.78 901 HIS A N 1
ATOM 7283 C CA . HIS A 1 901 ? -23.290 -29.645 87.359 1.00 49.78 901 HIS A CA 1
ATOM 7284 C C . HIS A 1 901 ? -22.893 -28.302 86.711 1.00 49.78 901 HIS A C 1
ATOM 7286 O O . HIS A 1 901 ? -21.957 -28.245 85.913 1.00 49.78 901 HIS A O 1
ATOM 7292 N N . TYR A 1 902 ? -23.584 -27.218 87.072 1.00 50.44 902 TYR A N 1
ATOM 7293 C CA . TYR A 1 902 ? -23.311 -25.855 86.600 1.00 50.44 902 TYR A CA 1
ATOM 7294 C C . TYR A 1 902 ? -22.306 -25.087 87.489 1.00 50.44 902 TYR A C 1
ATOM 7296 O O . TYR A 1 902 ? -22.050 -23.910 87.238 1.00 50.44 902 TYR A O 1
ATOM 7304 N N . ALA A 1 903 ? -21.749 -25.740 88.519 1.00 48.41 903 ALA A N 1
ATOM 7305 C CA . ALA A 1 903 ? -20.719 -25.192 89.410 1.00 48.41 903 ALA A CA 1
ATOM 7306 C C . ALA A 1 903 ? -19.276 -25.401 88.900 1.00 48.41 903 ALA A C 1
ATOM 7308 O O . ALA A 1 903 ? -18.362 -24.762 89.411 1.00 48.41 903 ALA A O 1
ATOM 7309 N N . SER A 1 904 ? -19.089 -26.213 87.845 1.00 52.59 904 SER A N 1
ATOM 7310 C CA . SER A 1 904 ? -17.815 -26.334 87.008 1.00 52.59 904 SER A CA 1
ATOM 7311 C C . SER A 1 904 ? -17.089 -24.660 84.603 1.00 52.59 904 SER A C 1
ATOM 7313 O O . SER A 1 904 ? -15.995 -24.593 83.972 1.00 52.59 904 SER A O 1
ATOM 7315 N N . ASN A 1 905 ? -17.876 -23.735 83.909 1.00 50.16 905 ASN A N 1
ATOM 7316 C CA . ASN A 1 905 ? -17.487 -22.668 82.974 1.00 50.16 905 ASN A CA 1
ATOM 7317 C C . ASN A 1 905 ? -17.050 -21.412 83.747 1.00 50.16 905 ASN A C 1
ATOM 7319 O O . ASN A 1 905 ? -17.812 -20.897 84.561 1.00 50.16 905 ASN A O 1
ATOM 7323 N N . PHE A 1 906 ? -15.889 -20.859 83.389 1.00 56.41 906 PHE A N 1
ATOM 7324 C CA . PHE A 1 906 ? -15.189 -19.766 84.080 1.00 56.41 906 PHE A CA 1
ATOM 7325 C C . PHE A 1 906 ? -16.010 -18.476 84.350 1.00 56.41 906 PHE A C 1
ATOM 7327 O O . PHE A 1 906 ? -15.648 -17.744 85.266 1.00 56.41 906 PHE A O 1
ATOM 7334 N N . SER A 1 907 ? -17.114 -18.193 83.629 1.00 50.75 907 SER A N 1
ATOM 7335 C CA . SER A 1 907 ? -17.861 -16.913 83.735 1.00 50.75 907 SER A CA 1
ATOM 7336 C C . SER A 1 907 ? -19.320 -17.007 84.234 1.00 50.75 907 SER A C 1
ATOM 7338 O O . SER A 1 907 ? -19.794 -16.106 84.928 1.00 50.75 907 SER A O 1
ATOM 7340 N N . CYS A 1 908 ? -20.053 -18.107 83.992 1.00 56.78 908 CYS A N 1
ATOM 7341 C CA . CYS A 1 908 ? -21.291 -18.386 84.764 1.00 56.78 908 CYS A CA 1
ATOM 7342 C C . CYS A 1 908 ? -20.980 -18.417 86.270 1.00 56.78 908 CYS A C 1
ATOM 7344 O O . CYS A 1 908 ? -21.739 -17.930 87.105 1.00 56.78 908 CYS A O 1
ATOM 7346 N N . LEU A 1 909 ? -19.791 -18.932 86.556 1.00 59.50 909 LEU A N 1
ATOM 7347 C CA . LEU A 1 909 ? -19.107 -18.912 87.822 1.00 59.50 909 LEU A CA 1
ATOM 7348 C C . LEU A 1 909 ? -18.889 -17.495 88.374 1.00 59.50 909 LEU A C 1
ATOM 7350 O O . LEU A 1 909 ? -19.509 -17.133 89.364 1.00 59.50 909 LEU A O 1
ATOM 7354 N N . GLU A 1 910 ? -18.061 -16.691 87.697 1.00 54.84 910 GLU A N 1
ATOM 7355 C CA . GLU A 1 910 ? -17.751 -15.272 87.956 1.00 54.84 910 GLU A CA 1
ATOM 7356 C C . GLU A 1 910 ? -18.992 -14.425 88.299 1.00 54.84 910 GLU A C 1
ATOM 7358 O O . GLU A 1 910 ? -18.919 -13.510 89.118 1.00 54.84 910 GLU A O 1
ATOM 7363 N N . LYS A 1 911 ? -20.138 -14.781 87.701 1.00 60.47 911 LYS A N 1
ATOM 7364 C CA . LYS A 1 911 ? -21.444 -14.116 87.796 1.00 60.47 911 LYS A CA 1
ATOM 7365 C C . LYS A 1 911 ? -22.502 -14.936 88.563 1.00 60.47 911 LYS A C 1
ATOM 7367 O O . LYS A 1 911 ? -23.675 -14.941 88.192 1.00 60.47 911 LYS A O 1
ATOM 7372 N N . LYS A 1 912 ? -22.074 -15.638 89.619 1.00 62.12 912 LYS A N 1
ATOM 7373 C CA . LYS A 1 912 ? -22.896 -16.177 90.731 1.00 62.12 912 LYS A CA 1
ATOM 7374 C C . LYS A 1 912 ? -22.400 -15.668 92.098 1.00 62.12 912 LYS A C 1
ATOM 7376 O O . LYS A 1 912 ? -22.505 -16.358 93.110 1.00 62.12 912 LYS A O 1
ATOM 7381 N N . LEU A 1 913 ? -21.764 -14.493 92.081 1.00 54.03 913 LEU A N 1
ATOM 7382 C CA . LEU A 1 913 ? -20.827 -13.973 93.073 1.00 54.03 913 LEU A CA 1
ATOM 7383 C C . LEU A 1 913 ? -20.906 -12.425 93.261 1.00 54.03 913 LEU A C 1
ATOM 7385 O O . LEU A 1 913 ? -19.909 -11.800 93.636 1.00 54.03 913 LEU A O 1
ATOM 7389 N N . LEU A 1 914 ? -22.022 -11.770 92.927 1.00 59.00 914 LEU A N 1
ATOM 7390 C CA . LEU A 1 914 ? -22.257 -10.318 92.997 1.00 59.00 914 LEU A CA 1
ATOM 7391 C C . LEU A 1 914 ? -23.532 -9.922 93.773 1.00 59.00 914 LEU A C 1
ATOM 7393 O O . LEU A 1 914 ? -23.441 -9.089 94.677 1.00 59.00 914 LEU A O 1
ATOM 7397 N N . LEU A 1 915 ? -24.708 -10.467 93.424 1.00 61.81 915 LEU A N 1
ATOM 7398 C CA . LEU A 1 915 ? -25.974 -10.213 94.147 1.00 61.81 915 LEU A CA 1
ATOM 7399 C C . LEU A 1 915 ? -26.053 -11.068 95.415 1.00 61.81 915 LEU A C 1
ATOM 7401 O O . LEU A 1 915 ? -26.452 -10.590 96.477 1.00 61.81 915 LEU A O 1
ATOM 7405 N N . LEU A 1 916 ? -25.606 -12.321 95.313 1.00 53.34 916 LEU A N 1
ATOM 7406 C CA . LEU A 1 916 ? -24.973 -12.995 96.432 1.00 53.34 916 LEU A CA 1
ATOM 7407 C C . LEU A 1 916 ? -23.660 -12.228 96.685 1.00 53.34 916 LEU A C 1
ATOM 7409 O O . LEU A 1 916 ? -22.813 -12.179 95.796 1.00 53.34 916 LEU A O 1
ATOM 7413 N N . PRO A 1 917 ? -23.460 -11.591 97.854 1.00 38.75 917 PRO A N 1
ATOM 7414 C CA . PRO A 1 917 ? -22.377 -10.620 98.013 1.00 38.75 917 PRO A CA 1
ATOM 7415 C C . PRO A 1 917 ? -20.966 -11.159 97.714 1.00 38.75 917 PRO A C 1
ATOM 7417 O O . PRO A 1 917 ? -20.640 -12.306 98.012 1.00 38.75 917 PRO A O 1
ATOM 7420 N N . GLU A 1 918 ? -20.092 -10.277 97.222 1.00 56.16 918 GLU A N 1
ATOM 7421 C CA . GLU A 1 918 ? -18.740 -10.539 96.682 1.00 56.16 918 GLU A CA 1
ATOM 7422 C C . GLU A 1 918 ? -17.848 -11.556 97.427 1.00 56.16 918 GLU A C 1
ATOM 7424 O O . GLU A 1 918 ? -17.054 -12.264 96.811 1.00 56.16 918 GLU A O 1
ATOM 7429 N N . LYS A 1 919 ? -17.997 -11.696 98.745 1.00 54.75 919 LYS A N 1
ATOM 7430 C CA . LYS A 1 919 ? -17.265 -12.664 99.585 1.00 54.75 919 LYS A CA 1
ATOM 7431 C C . LYS A 1 919 ? -17.384 -14.139 99.157 1.00 54.75 919 LYS A C 1
ATOM 7433 O O . LYS A 1 919 ? -16.667 -14.976 99.695 1.00 54.75 919 LYS A O 1
ATOM 7438 N N . HIS A 1 920 ? -18.285 -14.482 98.237 1.00 64.31 920 HIS A N 1
ATOM 7439 C CA . HIS A 1 920 ? -18.534 -15.861 97.816 1.00 64.31 920 HIS A CA 1
ATOM 7440 C C . HIS A 1 920 ? -17.618 -16.366 96.667 1.00 64.31 920 HIS A C 1
ATOM 7442 O O . HIS A 1 920 ? -17.700 -17.543 96.328 1.00 64.31 920 HIS A O 1
ATOM 7448 N N . ARG A 1 921 ? -16.726 -15.524 96.098 1.00 61.38 921 ARG A N 1
ATOM 7449 C CA . ARG A 1 921 ? -16.094 -15.739 94.769 1.00 61.38 921 ARG A CA 1
ATOM 7450 C C . ARG A 1 921 ? -15.261 -17.020 94.552 1.00 61.38 921 ARG A C 1
ATOM 7452 O O . ARG A 1 921 ? -15.695 -17.942 93.867 1.00 61.38 921 ARG A O 1
ATOM 7459 N N . VAL A 1 922 ? -14.017 -17.050 95.044 1.00 58.28 922 VAL A N 1
ATOM 7460 C CA . VAL A 1 922 ? -12.982 -18.029 94.615 1.00 58.28 922 VAL A CA 1
ATOM 7461 C C . VAL A 1 922 ? -13.325 -19.478 94.987 1.00 58.28 922 VAL A C 1
ATOM 7463 O O . VAL A 1 922 ? -12.825 -20.407 94.353 1.00 58.28 922 VAL A O 1
ATOM 7466 N N . SER A 1 923 ? -14.217 -19.676 95.960 1.00 60.06 923 SER A N 1
ATOM 7467 C CA . SER A 1 923 ? -14.758 -20.983 96.357 1.00 60.06 923 SER A CA 1
ATOM 7468 C C . SER A 1 923 ? -15.321 -21.788 95.184 1.00 60.06 923 SER A C 1
ATOM 7470 O O . SER A 1 923 ? -15.222 -23.006 95.193 1.00 60.06 923 SER A O 1
ATOM 7472 N N . LEU A 1 924 ? -15.851 -21.101 94.170 1.00 61.03 924 LEU A N 1
ATOM 7473 C CA . LEU A 1 924 ? -16.448 -21.697 92.980 1.00 61.03 924 LEU A CA 1
ATOM 7474 C C . LEU A 1 924 ? -15.372 -22.083 91.925 1.00 61.03 924 LEU A C 1
ATOM 7476 O O . LEU A 1 924 ? -15.487 -23.100 91.249 1.00 61.03 924 LEU A O 1
ATOM 7480 N N . LEU A 1 925 ? -14.261 -21.334 91.809 1.00 58.78 925 LEU A N 1
ATOM 7481 C CA . LEU A 1 925 ? -13.224 -21.548 90.768 1.00 58.78 925 LEU A CA 1
ATOM 7482 C C . LEU A 1 925 ? -12.498 -22.889 90.865 1.00 58.78 925 LEU A C 1
ATOM 7484 O O . LEU A 1 925 ? -12.107 -23.462 89.847 1.00 58.78 925 LEU A O 1
ATOM 7488 N N . LYS A 1 926 ? -12.312 -23.396 92.083 1.00 55.38 926 LYS A N 1
ATOM 7489 C CA . LYS A 1 926 ? -11.591 -24.653 92.310 1.00 55.38 926 LYS A CA 1
ATOM 7490 C C . LYS A 1 926 ? -12.453 -25.897 92.056 1.00 55.38 926 LYS A C 1
ATOM 7492 O O . LYS A 1 926 ? -11.896 -26.988 92.013 1.00 55.38 926 LYS A O 1
ATOM 7497 N N . GLU A 1 927 ? -13.758 -25.742 91.813 1.00 56.66 927 GLU A N 1
ATOM 7498 C CA . GLU A 1 927 ? -14.677 -26.849 91.500 1.00 56.66 927 GLU A CA 1
ATOM 7499 C C . GLU A 1 927 ? -14.718 -27.229 89.997 1.00 56.66 927 GLU A C 1
ATOM 7501 O O . GLU A 1 927 ? -15.319 -28.245 89.657 1.00 56.66 927 GLU A O 1
ATOM 7506 N N . TYR A 1 928 ? -14.049 -26.492 89.086 1.00 53.75 928 TYR A N 1
ATOM 7507 C CA . TYR A 1 928 ? -14.013 -26.815 87.636 1.00 53.75 928 TYR A CA 1
ATOM 7508 C C . TYR A 1 928 ? -12.726 -27.484 87.111 1.00 53.75 928 TYR A C 1
ATOM 7510 O O . TYR A 1 928 ? -12.809 -28.330 86.222 1.00 53.75 928 TYR A O 1
ATOM 7518 N N . TYR A 1 929 ? -11.535 -27.120 87.602 1.00 52.47 929 TYR A N 1
ATOM 7519 C CA . TYR A 1 929 ? -10.274 -27.363 86.865 1.00 52.47 929 TYR A CA 1
ATOM 7520 C C . TYR A 1 929 ? -9.780 -28.824 86.784 1.00 52.47 929 TYR A C 1
ATOM 7522 O O . TYR A 1 929 ? -8.770 -29.083 86.136 1.00 52.47 929 TYR A O 1
ATOM 7530 N N . GLN A 1 930 ? -10.472 -29.783 87.407 1.00 47.09 930 GLN A N 1
ATOM 7531 C CA . GLN A 1 930 ? -10.161 -31.216 87.277 1.00 47.09 930 GLN A CA 1
ATOM 7532 C C . GLN A 1 930 ? -10.843 -31.892 86.072 1.00 47.09 930 GLN A C 1
ATOM 7534 O O . GLN A 1 930 ? -10.671 -33.094 85.875 1.00 47.09 930 GLN A O 1
ATOM 7539 N N . ASP A 1 931 ? -11.597 -31.153 85.249 1.00 47.72 931 ASP A N 1
ATOM 7540 C CA . ASP A 1 931 ? -12.164 -31.685 84.007 1.00 47.72 931 ASP A CA 1
ATOM 7541 C C . ASP A 1 931 ? -11.177 -31.529 82.823 1.00 47.72 931 ASP A C 1
ATOM 7543 O O . ASP A 1 931 ? -10.934 -30.405 82.366 1.00 47.72 931 ASP A O 1
ATOM 7547 N N . PRO A 1 932 ? -10.615 -32.626 82.267 1.00 43.31 932 PRO A N 1
ATOM 7548 C CA . PRO A 1 932 ? -9.597 -32.560 81.213 1.00 43.31 932 PRO A CA 1
ATOM 7549 C C . PRO A 1 932 ? -10.107 -31.988 79.879 1.00 43.31 932 PRO A C 1
ATOM 7551 O O . PRO A 1 932 ? -9.305 -31.719 78.982 1.00 43.31 932 PRO A O 1
ATOM 7554 N N . ARG A 1 933 ? -11.418 -31.743 79.733 1.00 47.66 933 ARG A N 1
ATOM 7555 C CA . ARG A 1 933 ? -12.018 -31.078 78.559 1.00 47.66 933 ARG A CA 1
ATOM 7556 C C . ARG A 1 933 ? -11.553 -29.627 78.362 1.00 47.66 933 ARG A C 1
ATOM 7558 O O . ARG A 1 933 ? -11.717 -29.091 77.269 1.00 47.66 933 ARG A O 1
ATOM 7565 N N . LEU A 1 934 ? -10.905 -29.016 79.359 1.00 46.41 934 LEU A N 1
ATOM 7566 C CA . LEU A 1 934 ? -10.204 -27.729 79.220 1.00 46.41 934 LEU A CA 1
ATOM 7567 C C . LEU A 1 934 ? -8.989 -27.780 78.265 1.00 46.41 934 LEU A C 1
ATOM 7569 O O . LEU A 1 934 ? -8.510 -26.734 77.836 1.00 46.41 934 LEU A O 1
ATOM 7573 N N . SER A 1 935 ? -8.536 -28.970 77.851 1.00 49.06 935 SER A N 1
ATOM 7574 C CA . SER A 1 935 ? -7.507 -29.155 76.808 1.00 49.06 935 SER A CA 1
ATOM 7575 C C . SER A 1 935 ? -7.950 -28.773 75.381 1.00 49.06 935 SER A C 1
ATOM 7577 O O . SER A 1 935 ? -7.152 -28.848 74.448 1.00 49.06 935 SER A O 1
ATOM 7579 N N . HIS A 1 936 ? -9.201 -28.339 75.184 1.00 48.16 936 HIS A N 1
ATOM 7580 C CA . HIS A 1 936 ? -9.763 -27.982 73.875 1.00 48.16 936 HIS A CA 1
ATOM 7581 C C . HIS A 1 936 ? -9.683 -26.486 73.507 1.00 48.16 936 HIS A C 1
ATOM 7583 O O . HIS A 1 936 ? -10.393 -26.049 72.601 1.00 48.16 936 HIS A O 1
ATOM 7589 N N . ALA A 1 937 ? -8.779 -25.716 74.124 1.00 50.53 937 ALA A N 1
ATOM 7590 C CA . ALA A 1 937 ? -8.364 -24.396 73.628 1.00 50.53 937 ALA A CA 1
ATOM 7591 C C . ALA A 1 937 ? -7.550 -24.558 72.322 1.00 50.53 937 ALA A C 1
ATOM 7593 O O . ALA A 1 937 ? -6.322 -24.499 72.315 1.00 50.53 937 ALA A O 1
ATOM 7594 N N . THR A 1 938 ? -8.233 -24.882 71.221 1.00 54.00 938 THR A N 1
ATOM 7595 C CA . THR A 1 938 ? -7.615 -25.488 70.025 1.00 54.00 938 THR A CA 1
ATOM 7596 C C . THR A 1 938 ? -6.910 -24.516 69.082 1.00 54.00 938 THR A C 1
ATOM 7598 O O . THR A 1 938 ? -6.238 -24.978 68.167 1.00 54.00 938 THR A O 1
ATOM 7601 N N . ASN A 1 939 ? -7.000 -23.199 69.288 1.00 42.97 939 ASN A N 1
ATOM 7602 C CA . ASN A 1 939 ? -6.184 -22.224 68.562 1.00 42.97 939 ASN A CA 1
ATOM 7603 C C . ASN A 1 939 ? -5.764 -21.038 69.452 1.00 42.97 939 ASN A C 1
ATOM 7605 O O . ASN A 1 939 ? -6.094 -20.964 70.637 1.00 42.97 939 ASN A O 1
ATOM 7609 N N . SER A 1 940 ? -4.967 -20.130 68.889 1.00 45.28 940 SER A N 1
ATOM 7610 C CA . SER A 1 940 ? -4.159 -19.159 69.633 1.00 45.28 940 SER A CA 1
ATOM 7611 C C . SER A 1 940 ? -4.925 -18.077 70.408 1.00 45.28 940 SER A C 1
ATOM 7613 O O . SER A 1 940 ? -4.317 -17.421 71.254 1.00 45.28 940 SER A O 1
ATOM 7615 N N . GLU A 1 941 ? -6.215 -17.836 70.141 1.00 52.34 941 GLU A N 1
ATOM 7616 C CA . GLU A 1 941 ? -6.870 -16.598 70.600 1.00 52.34 941 GLU A CA 1
ATOM 7617 C C . GLU A 1 941 ? -7.743 -16.747 71.857 1.00 52.34 941 GLU A C 1
ATOM 7619 O O . GLU A 1 941 ? -7.670 -15.896 72.741 1.00 52.34 941 GLU A O 1
ATOM 7624 N N . GLU A 1 942 ? -8.504 -17.835 72.021 1.00 58.88 942 GLU A N 1
ATOM 7625 C CA . GLU A 1 942 ? -9.218 -18.110 73.289 1.00 58.88 942 GLU A CA 1
ATOM 7626 C C . GLU A 1 942 ? -8.228 -18.273 74.447 1.00 58.88 942 GLU A C 1
ATOM 7628 O O . GLU A 1 942 ? -8.395 -17.697 75.528 1.00 58.88 942 GLU A O 1
ATOM 7633 N N . LEU A 1 943 ? -7.135 -18.978 74.139 1.00 58.56 943 LEU A N 1
ATOM 7634 C CA . LEU A 1 943 ? -5.924 -19.111 74.935 1.00 58.56 943 LEU A CA 1
ATOM 7635 C C . LEU A 1 943 ? -5.326 -17.757 75.341 1.00 58.56 943 LEU A C 1
ATOM 7637 O O . LEU A 1 943 ? -4.632 -17.705 76.340 1.00 58.56 943 LEU A O 1
ATOM 7641 N N . THR A 1 944 ? -5.605 -16.668 74.617 1.00 59.91 944 THR A N 1
ATOM 7642 C CA . THR A 1 944 ? -5.144 -15.308 74.938 1.00 59.91 944 THR A CA 1
ATOM 7643 C C . THR A 1 944 ? -6.174 -14.512 75.764 1.00 59.91 944 THR A C 1
ATOM 7645 O O . THR A 1 944 ? -5.836 -13.461 76.301 1.00 59.91 944 THR A O 1
ATOM 7648 N N . ARG A 1 945 ? -7.428 -14.981 75.916 1.00 61.47 945 ARG A N 1
ATOM 7649 C CA . ARG A 1 945 ? -8.525 -14.227 76.571 1.00 61.47 945 ARG A CA 1
ATOM 7650 C C . ARG A 1 945 ? -8.870 -14.660 77.992 1.00 61.47 945 ARG A C 1
ATOM 7652 O O . ARG A 1 945 ? -9.152 -13.783 78.804 1.00 61.47 945 ARG A O 1
ATOM 7659 N N . LEU A 1 946 ? -8.845 -15.955 78.325 1.00 63.72 946 LEU A N 1
ATOM 7660 C CA . LEU A 1 946 ? -9.110 -16.409 79.708 1.00 63.72 946 LEU A CA 1
ATOM 7661 C C . LEU A 1 946 ? -8.077 -15.813 80.682 1.00 63.72 946 LEU A C 1
ATOM 7663 O O . LEU A 1 946 ? -8.407 -15.383 81.783 1.00 63.72 946 LEU A O 1
ATOM 7667 N N . LEU A 1 947 ? -6.857 -15.648 80.172 1.00 58.22 947 LEU A N 1
ATOM 7668 C CA . LEU A 1 947 ? -5.740 -14.925 80.771 1.00 58.22 947 LEU A CA 1
ATOM 7669 C C . LEU A 1 947 ? -6.079 -13.465 81.139 1.00 58.22 947 LEU A C 1
ATOM 7671 O O . LEU A 1 947 ? -5.492 -12.903 82.057 1.00 58.22 947 LEU A O 1
ATOM 7675 N N . ASN A 1 948 ? -7.011 -12.823 80.427 1.00 61.03 948 ASN A N 1
ATOM 7676 C CA . ASN A 1 948 ? -7.262 -11.381 80.520 1.00 61.03 948 ASN A CA 1
ATOM 7677 C C . ASN A 1 948 ? -8.357 -10.984 81.523 1.00 61.03 948 ASN A C 1
ATOM 7679 O O . ASN A 1 948 ? -8.424 -9.811 81.882 1.00 61.03 948 ASN A O 1
ATOM 7683 N N . LEU A 1 949 ? -9.159 -11.937 82.020 1.00 64.00 949 LEU A N 1
ATOM 7684 C CA . LEU A 1 949 ? -9.965 -11.754 83.244 1.00 64.00 949 LEU A CA 1
ATOM 7685 C C . LEU A 1 949 ? -9.097 -11.817 84.519 1.00 64.00 949 LEU A C 1
ATOM 7687 O O . LEU A 1 949 ? -9.579 -11.596 85.628 1.00 64.00 949 LEU A O 1
ATOM 7691 N N . LEU A 1 950 ? -7.812 -12.126 84.343 1.00 57.53 950 LEU A N 1
ATOM 7692 C CA . LEU A 1 950 ? -6.788 -12.305 85.359 1.00 57.53 950 LEU A CA 1
ATOM 7693 C C . LEU A 1 950 ? -5.661 -11.262 85.146 1.00 57.53 950 LEU A C 1
ATOM 7695 O O . LEU A 1 950 ? -5.601 -10.600 84.097 1.00 57.53 950 LEU A O 1
ATOM 7699 N N . SER A 1 951 ? -4.769 -11.069 86.128 1.00 61.00 951 SER A N 1
ATOM 7700 C CA . SER A 1 951 ? -3.610 -10.161 85.986 1.00 61.00 951 SER A CA 1
ATOM 7701 C C . SER A 1 951 ? -2.625 -10.662 84.920 1.00 61.00 951 SER A C 1
ATOM 7703 O O . SER A 1 951 ? -2.760 -11.783 84.437 1.00 61.00 951 SER A O 1
ATOM 7705 N N . GLN A 1 952 ? -1.631 -9.852 84.527 1.00 57.56 952 GLN A N 1
ATOM 7706 C CA . GLN A 1 952 ? -0.654 -10.274 83.510 1.00 57.56 952 GLN A CA 1
ATOM 7707 C C . GLN A 1 952 ? 0.227 -11.458 83.965 1.00 57.56 952 GLN A C 1
ATOM 7709 O O . GLN A 1 952 ? 0.641 -12.268 83.140 1.00 57.56 952 GLN A O 1
ATOM 7714 N N . ASP A 1 953 ? 0.442 -11.612 85.268 1.00 57.38 953 ASP A N 1
ATOM 7715 C CA . ASP A 1 953 ? 1.210 -12.719 85.855 1.00 57.38 953 ASP A CA 1
ATOM 7716 C C . ASP A 1 953 ? 0.455 -14.053 85.702 1.00 57.38 953 ASP A C 1
ATOM 7718 O O . ASP A 1 953 ? 1.021 -15.072 85.307 1.00 57.38 953 ASP A O 1
ATOM 7722 N N . GLN A 1 954 ? -0.870 -14.008 85.876 1.00 64.19 954 GLN A N 1
ATOM 7723 C CA . GLN A 1 954 ? -1.800 -15.135 85.717 1.00 64.19 954 GLN A CA 1
ATOM 7724 C C . GLN A 1 954 ? -2.003 -15.565 84.242 1.00 64.19 954 GLN A C 1
ATOM 7726 O O . GLN A 1 954 ? -2.924 -16.321 83.925 1.00 64.19 954 GLN A O 1
ATOM 7731 N N . ARG A 1 955 ? -1.169 -15.063 83.317 1.00 64.12 955 ARG A N 1
ATOM 7732 C CA . ARG A 1 955 ? -1.203 -15.354 81.868 1.00 64.12 955 ARG A CA 1
ATOM 7733 C C . ARG A 1 955 ? -0.081 -16.292 81.470 1.00 64.12 955 ARG A C 1
ATOM 7735 O O . ARG A 1 955 ? -0.316 -17.322 80.839 1.00 64.12 955 ARG A O 1
ATOM 7742 N N . GLU A 1 956 ? 1.132 -15.953 81.893 1.00 58.16 956 GLU A N 1
ATOM 7743 C CA . GLU A 1 956 ? 2.321 -16.785 81.704 1.00 58.16 956 GLU A CA 1
ATOM 7744 C C . GLU A 1 956 ? 2.184 -18.105 82.483 1.00 58.16 956 GLU A C 1
ATOM 7746 O O . GLU A 1 956 ? 2.542 -19.161 81.961 1.00 58.16 956 GLU A O 1
ATOM 7751 N N . GLU A 1 957 ? 1.533 -18.062 83.656 1.00 57.94 957 GLU A N 1
ATOM 7752 C CA . GLU A 1 957 ? 1.159 -19.227 84.477 1.00 57.94 957 GLU A CA 1
ATOM 7753 C C . GLU A 1 957 ? 0.266 -20.250 83.741 1.00 57.94 957 GLU A C 1
ATOM 7755 O O . GLU A 1 957 ? 0.261 -21.423 84.102 1.00 57.94 957 GLU A O 1
ATOM 7760 N N . VAL A 1 958 ? -0.462 -19.845 82.690 1.00 60.38 958 VAL A N 1
ATOM 7761 C CA . VAL A 1 958 ? -1.409 -20.712 81.960 1.00 60.38 958 VAL A CA 1
ATOM 7762 C C . VAL A 1 958 ? -0.898 -21.115 80.569 1.00 60.38 958 VAL A C 1
ATOM 7764 O O . VAL A 1 958 ? -1.170 -22.225 80.112 1.00 60.38 958 VAL A O 1
ATOM 7767 N N . LEU A 1 959 ? -0.109 -20.265 79.902 1.00 54.53 959 LEU A N 1
ATOM 7768 C CA . LEU A 1 959 ? 0.405 -20.518 78.545 1.00 54.53 959 LEU A CA 1
ATOM 7769 C C . LEU A 1 959 ? 1.468 -21.631 78.452 1.00 54.53 959 LEU A C 1
ATOM 7771 O O . LEU A 1 959 ? 1.630 -22.219 77.384 1.00 54.53 959 LEU A O 1
ATOM 7775 N N . PHE A 1 960 ? 2.181 -21.931 79.542 1.00 51.97 960 PHE A N 1
ATOM 7776 C CA . PHE A 1 960 ? 3.258 -22.937 79.576 1.00 51.97 960 PHE A CA 1
ATOM 7777 C C . PHE A 1 960 ? 2.869 -24.286 80.221 1.00 51.97 960 PHE A C 1
ATOM 7779 O O . PHE A 1 960 ? 3.725 -25.158 80.378 1.00 51.97 960 PHE A O 1
ATOM 7786 N N . LEU A 1 961 ? 1.590 -24.506 80.554 1.00 53.59 961 LEU A N 1
ATOM 7787 C CA . LEU A 1 961 ? 1.114 -25.662 81.341 1.00 53.59 961 LEU A CA 1
ATOM 7788 C C . LEU A 1 961 ? 1.254 -27.059 80.686 1.00 53.59 961 LEU A C 1
ATOM 7790 O O . LEU A 1 961 ? 0.879 -28.050 81.309 1.00 53.59 961 LEU A O 1
ATOM 7794 N N . THR A 1 962 ? 1.759 -27.187 79.452 1.00 48.50 962 THR A N 1
ATOM 7795 C CA . THR A 1 962 ? 1.699 -28.449 78.677 1.00 48.50 962 THR A CA 1
ATOM 7796 C C . THR A 1 962 ? 3.042 -29.088 78.306 1.00 48.50 962 THR A C 1
ATOM 7798 O O . THR A 1 962 ? 3.065 -29.994 77.471 1.00 48.50 962 THR A O 1
ATOM 7801 N N . VAL A 1 963 ? 4.151 -28.726 78.968 1.00 42.59 963 VAL A N 1
ATOM 7802 C CA . VAL A 1 963 ? 5.461 -29.397 78.766 1.00 42.59 963 VAL A CA 1
ATOM 7803 C C . VAL A 1 963 ? 5.409 -30.906 79.071 1.00 42.59 963 VAL A C 1
ATOM 7805 O O . VAL A 1 963 ? 6.118 -31.677 78.433 1.00 42.59 963 VAL A O 1
ATOM 7808 N N . GLU A 1 964 ? 4.535 -31.355 79.979 1.00 41.47 964 GLU A N 1
ATOM 7809 C CA . GLU A 1 964 ? 4.393 -32.781 80.332 1.00 41.47 964 GLU A CA 1
ATOM 7810 C C . GLU A 1 964 ? 3.348 -33.551 79.496 1.00 41.47 964 GLU A C 1
ATOM 7812 O O . GLU A 1 964 ? 3.261 -34.770 79.612 1.00 41.47 964 GLU A O 1
ATOM 7817 N N . ASN A 1 965 ? 2.553 -32.878 78.647 1.00 42.41 965 ASN A N 1
ATOM 7818 C CA . ASN A 1 965 ? 1.396 -33.486 77.960 1.00 42.41 965 ASN A CA 1
ATOM 7819 C C . ASN A 1 965 ? 1.382 -33.316 76.423 1.00 42.41 965 ASN A C 1
ATOM 7821 O O . ASN A 1 965 ? 0.345 -33.505 75.794 1.00 42.41 965 ASN A O 1
ATOM 7825 N N . ASN A 1 966 ? 2.531 -33.009 75.806 1.00 44.25 966 ASN A N 1
ATOM 7826 C CA . ASN A 1 966 ? 2.817 -33.203 74.370 1.00 44.25 966 ASN A CA 1
ATOM 7827 C C . ASN A 1 966 ? 1.819 -32.631 73.334 1.00 44.25 966 ASN A C 1
ATOM 7829 O O . ASN A 1 966 ? 1.789 -33.078 72.189 1.00 44.25 966 ASN A O 1
ATOM 7833 N N . TYR A 1 967 ? 1.077 -31.577 73.679 1.00 43.03 967 TYR A N 1
ATOM 7834 C CA . TYR A 1 967 ? 0.309 -30.786 72.714 1.00 43.03 967 TYR A CA 1
ATOM 7835 C C . TYR A 1 967 ? 0.660 -29.302 72.835 1.00 43.03 967 TYR A C 1
ATOM 7837 O O . TYR A 1 967 ? 0.179 -28.599 73.725 1.00 43.03 967 TYR A O 1
ATOM 7845 N N . PHE A 1 968 ? 1.479 -28.814 71.898 1.00 44.75 968 PHE A N 1
ATOM 7846 C CA . PHE A 1 968 ? 1.536 -27.385 71.601 1.00 44.75 968 PHE A CA 1
ATOM 7847 C C . PHE A 1 968 ? 0.451 -27.066 70.571 1.00 44.75 968 PHE A C 1
ATOM 7849 O O . PHE A 1 968 ? 0.361 -27.726 69.535 1.00 44.75 968 PHE A O 1
ATOM 7856 N N . ILE A 1 969 ? -0.370 -26.058 70.861 1.00 47.78 969 ILE A N 1
ATOM 7857 C CA . ILE A 1 969 ? -1.670 -25.838 70.206 1.00 47.78 969 ILE A CA 1
ATOM 7858 C C . ILE A 1 969 ? -1.555 -25.629 68.682 1.00 47.78 969 ILE A C 1
ATOM 7860 O O . ILE A 1 969 ? -2.428 -26.049 67.930 1.00 47.78 969 ILE A O 1
ATOM 7864 N N . ALA A 1 970 ? -0.429 -25.097 68.197 1.00 47.81 970 ALA A N 1
ATOM 7865 C CA . ALA A 1 970 ? -0.161 -24.952 66.763 1.00 47.81 970 ALA A CA 1
ATOM 7866 C C . ALA A 1 970 ? 0.057 -26.280 65.996 1.00 47.81 970 ALA A C 1
ATOM 7868 O O . ALA A 1 970 ? -0.134 -26.292 64.785 1.00 47.81 970 ALA A O 1
ATOM 7869 N N . ASN A 1 971 ? 0.415 -27.387 66.665 1.00 43.28 971 ASN A N 1
ATOM 7870 C CA . ASN A 1 971 ? 0.625 -28.700 66.027 1.00 43.28 971 ASN A CA 1
ATOM 7871 C C . ASN A 1 971 ? -0.554 -29.674 66.210 1.00 43.28 971 ASN A C 1
ATOM 7873 O O . ASN A 1 971 ? -0.687 -30.609 65.426 1.00 43.28 971 ASN A O 1
ATOM 7877 N N . SER A 1 972 ? -1.442 -29.459 67.190 1.00 45.47 972 SER A N 1
ATOM 7878 C CA . SER A 1 972 ? -2.770 -30.104 67.201 1.00 45.47 972 SER A CA 1
ATOM 7879 C C . SER A 1 972 ? -3.730 -29.479 66.179 1.00 45.47 972 SER A C 1
ATOM 7881 O O . SER A 1 972 ? -4.721 -30.105 65.794 1.00 45.47 972 SER A O 1
ATOM 7883 N N . CYS A 1 973 ? -3.427 -28.274 65.688 1.00 45.47 973 CYS A N 1
ATOM 7884 C CA . CYS A 1 973 ? -4.106 -27.657 64.556 1.00 45.47 973 CYS A CA 1
ATOM 7885 C C . CYS A 1 973 ? -3.938 -28.479 63.267 1.00 45.47 973 CYS A C 1
ATOM 7887 O O . CYS A 1 973 ? -2.894 -28.466 62.618 1.00 45.47 973 CYS A O 1
ATOM 7889 N N . ARG A 1 974 ? -5.044 -29.070 62.804 1.00 44.03 974 ARG A N 1
ATOM 7890 C CA . ARG A 1 974 ? -5.223 -29.718 61.486 1.00 44.03 974 ARG A CA 1
ATOM 7891 C C . ARG A 1 974 ? -5.109 -28.765 60.274 1.00 44.03 974 ARG A C 1
ATOM 7893 O O . ARG A 1 974 ? -5.608 -29.068 59.198 1.00 44.03 974 ARG A O 1
ATOM 7900 N N . VAL A 1 975 ? -4.514 -27.591 60.471 1.00 45.53 975 VAL A N 1
ATOM 7901 C CA . VAL A 1 975 ? -4.588 -26.427 59.579 1.00 45.53 975 VAL A CA 1
ATOM 7902 C C . VAL A 1 975 ? -3.479 -26.448 58.521 1.00 45.53 975 VAL A C 1
ATOM 7904 O O . VAL A 1 975 ? -3.636 -25.807 57.493 1.00 45.53 975 VAL A O 1
ATOM 7907 N N . ILE A 1 976 ? -2.388 -27.200 58.725 1.00 46.31 976 ILE A N 1
ATOM 7908 C CA . ILE A 1 976 ? -1.143 -27.112 57.929 1.00 46.31 976 ILE A CA 1
ATOM 7909 C C . ILE A 1 976 ? -1.344 -27.319 56.413 1.00 46.31 976 ILE A C 1
ATOM 7911 O O . ILE A 1 976 ? -0.713 -26.603 55.641 1.00 46.31 976 ILE A O 1
ATOM 7915 N N . ASP A 1 977 ? -2.270 -28.181 55.973 1.00 43.62 977 ASP A N 1
ATOM 7916 C CA . ASP A 1 977 ? -2.604 -28.352 54.540 1.00 43.62 977 ASP A CA 1
ATOM 7917 C C . ASP A 1 977 ? -3.231 -27.093 53.887 1.00 43.62 977 ASP A C 1
ATOM 7919 O O . ASP A 1 977 ? -3.327 -27.007 52.663 1.00 43.62 977 ASP A O 1
ATOM 7923 N N . TYR A 1 978 ? -3.665 -26.122 54.699 1.00 44.34 978 TYR A N 1
ATOM 7924 C CA . TYR A 1 978 ? -4.368 -24.893 54.309 1.00 44.34 978 TYR A CA 1
ATOM 7925 C C . TYR A 1 978 ? -3.787 -23.617 54.948 1.00 44.34 978 TYR A C 1
ATOM 7927 O O . TYR A 1 978 ? -4.376 -22.548 54.790 1.00 44.34 978 TYR A O 1
ATOM 7935 N N . VAL A 1 979 ? -2.654 -23.699 55.659 1.00 52.16 979 VAL A N 1
ATOM 7936 C CA . VAL A 1 979 ? -1.994 -22.533 56.272 1.00 52.16 979 VAL A CA 1
ATOM 7937 C C . VAL A 1 979 ? -1.625 -21.521 55.188 1.00 52.16 979 VAL A C 1
ATOM 7939 O O . VAL A 1 979 ? -0.916 -21.844 54.232 1.00 52.16 979 VAL A O 1
ATOM 7942 N N . THR A 1 980 ? -2.087 -20.282 55.348 1.00 48.59 980 THR A N 1
ATOM 7943 C CA . THR A 1 980 ? -1.773 -19.190 54.427 1.00 48.59 980 THR A CA 1
ATOM 7944 C C . THR A 1 980 ? -0.487 -18.463 54.827 1.00 48.59 980 THR A C 1
ATOM 7946 O O . THR A 1 980 ? 0.051 -18.626 55.924 1.00 48.59 980 THR A O 1
ATOM 7949 N N . GLU A 1 981 ? -0.005 -17.598 53.933 1.00 53.16 981 GLU A N 1
ATOM 7950 C CA . GLU A 1 981 ? 1.115 -16.687 54.200 1.00 53.16 981 GLU A CA 1
ATOM 7951 C C . GLU A 1 981 ? 0.826 -15.733 55.384 1.00 53.16 981 GLU A C 1
ATOM 7953 O O . GLU A 1 981 ? 1.748 -15.267 56.050 1.00 53.16 981 GLU A O 1
ATOM 7958 N N . GLU A 1 982 ? -0.448 -15.472 55.695 1.00 52.38 982 GLU A N 1
ATOM 7959 C CA . GLU A 1 982 ? -0.884 -14.508 56.713 1.00 52.38 982 GLU A CA 1
ATOM 7960 C C . GLU A 1 982 ? -1.017 -15.132 58.120 1.00 52.38 982 GLU A C 1
ATOM 7962 O O . GLU A 1 982 ? -0.634 -14.508 59.118 1.00 52.38 982 GLU A O 1
ATOM 7967 N N . ASP A 1 983 ? -1.445 -16.398 58.211 1.00 55.81 983 ASP A N 1
ATOM 7968 C CA . ASP A 1 983 ? -1.550 -17.146 59.478 1.00 55.81 983 ASP A CA 1
ATOM 7969 C C . ASP A 1 983 ? -0.179 -17.317 60.153 1.00 55.81 983 ASP A C 1
ATOM 7971 O O . ASP A 1 983 ? -0.017 -17.064 61.354 1.00 55.81 983 ASP A O 1
ATOM 7975 N N . ILE A 1 984 ? 0.833 -17.690 59.354 1.00 58.81 984 ILE A N 1
ATOM 7976 C CA . ILE A 1 984 ? 2.230 -17.827 59.796 1.00 58.81 984 ILE A CA 1
ATOM 7977 C C . ILE A 1 984 ? 2.718 -16.498 60.377 1.00 58.81 984 ILE A C 1
ATOM 7979 O O . ILE A 1 984 ? 3.303 -16.463 61.460 1.00 58.81 984 ILE A O 1
ATOM 7983 N N . ASN A 1 985 ? 2.445 -15.390 59.688 1.00 57.97 985 ASN A N 1
ATOM 7984 C CA . ASN A 1 985 ? 2.876 -14.069 60.127 1.00 57.97 985 ASN A CA 1
ATOM 7985 C C . ASN A 1 985 ? 2.197 -13.631 61.434 1.00 57.97 985 ASN A C 1
ATOM 7987 O O . ASN A 1 985 ? 2.859 -13.030 62.281 1.00 57.97 985 ASN A O 1
ATOM 7991 N N . THR A 1 986 ? 0.924 -13.980 61.639 1.00 58.03 986 THR A N 1
ATOM 7992 C CA . THR A 1 986 ? 0.154 -13.582 62.830 1.00 58.03 986 THR A CA 1
ATOM 7993 C C . THR A 1 986 ? 0.585 -14.336 64.091 1.00 58.03 986 THR A C 1
ATOM 7995 O O . THR A 1 986 ? 0.847 -13.705 65.117 1.00 58.03 986 THR A O 1
ATOM 7998 N N . ILE A 1 987 ? 0.758 -15.663 64.034 1.00 61.94 987 ILE A N 1
ATOM 7999 C CA . ILE A 1 987 ? 1.246 -16.441 65.193 1.00 61.94 987 ILE A CA 1
ATOM 8000 C C . ILE A 1 987 ? 2.699 -16.069 65.525 1.00 61.94 987 ILE A C 1
ATOM 8002 O O . ILE A 1 987 ? 3.075 -15.967 66.692 1.00 61.94 987 ILE A O 1
ATOM 8006 N N . LEU A 1 988 ? 3.527 -15.784 64.515 1.00 61.28 988 LEU A N 1
ATOM 8007 C CA . LEU A 1 988 ? 4.881 -15.283 64.748 1.00 61.28 988 LEU A CA 1
ATOM 8008 C C . LEU A 1 988 ? 4.906 -13.830 65.263 1.00 61.28 988 LEU A C 1
ATOM 8010 O O . LEU A 1 988 ? 5.954 -13.408 65.754 1.00 61.28 988 LEU A O 1
ATOM 8014 N N . ALA A 1 989 ? 3.804 -13.068 65.194 1.00 62.19 989 ALA A N 1
ATOM 8015 C CA . ALA A 1 989 ? 3.716 -11.677 65.652 1.00 62.19 989 ALA A CA 1
ATOM 8016 C C . ALA A 1 989 ? 3.414 -11.517 67.152 1.00 62.19 989 ALA A C 1
ATOM 8018 O O . ALA A 1 989 ? 3.918 -10.568 67.751 1.00 62.19 989 ALA A O 1
ATOM 8019 N N . THR A 1 990 ? 2.690 -12.451 67.781 1.00 61.72 990 THR A N 1
ATOM 8020 C CA . THR A 1 990 ? 2.575 -12.514 69.256 1.00 61.72 990 THR A CA 1
ATOM 8021 C C . THR A 1 990 ? 3.873 -12.998 69.923 1.00 61.72 990 THR A C 1
ATOM 8023 O O . THR A 1 990 ? 4.023 -12.907 71.140 1.00 61.72 990 THR A O 1
ATOM 8026 N N . LEU A 1 991 ? 4.840 -13.462 69.121 1.00 63.16 991 LEU A N 1
ATOM 8027 C CA . LEU A 1 991 ? 6.158 -13.941 69.531 1.00 63.16 991 LEU A CA 1
ATOM 8028 C C . LEU A 1 991 ? 7.291 -12.980 69.113 1.00 63.16 991 LEU A C 1
ATOM 8030 O O . LEU A 1 991 ? 7.217 -12.239 68.125 1.00 63.16 991 LEU A O 1
ATOM 8034 N N . SER A 1 992 ? 8.398 -13.016 69.859 1.00 65.06 992 SER A N 1
ATOM 8035 C CA . SER A 1 992 ? 9.554 -12.138 69.638 1.00 65.06 992 SER A CA 1
ATOM 8036 C C . SER A 1 992 ? 10.407 -12.548 68.424 1.00 65.06 992 SER A C 1
ATOM 8038 O O . SER A 1 992 ? 10.567 -13.729 68.105 1.00 65.06 992 SER A O 1
ATOM 8040 N N . LYS A 1 993 ? 10.981 -11.552 67.725 1.00 60.91 993 LYS A N 1
ATOM 8041 C CA . LYS A 1 993 ? 11.631 -11.721 66.404 1.00 60.91 993 LYS A CA 1
ATOM 8042 C C . LYS A 1 993 ? 12.675 -12.844 66.348 1.00 60.91 993 LYS A C 1
ATOM 8044 O O . LYS A 1 993 ? 12.652 -13.645 65.419 1.00 60.91 993 LYS A O 1
ATOM 8049 N N . ASN A 1 994 ? 13.544 -12.947 67.354 1.00 58.78 994 ASN A N 1
ATOM 8050 C CA . ASN A 1 994 ? 14.705 -13.849 67.342 1.00 58.78 994 ASN A CA 1
ATOM 8051 C C . ASN A 1 994 ? 14.351 -15.346 67.502 1.00 58.78 994 ASN A C 1
ATOM 8053 O O . ASN A 1 994 ? 15.248 -16.179 67.586 1.00 58.78 994 ASN A O 1
ATOM 8057 N N . ARG A 1 995 ? 13.062 -15.709 67.589 1.00 66.12 995 ARG A N 1
ATOM 8058 C CA . ARG A 1 995 ? 12.594 -17.105 67.684 1.00 66.12 995 ARG A CA 1
ATOM 8059 C C . ARG A 1 995 ? 11.938 -17.627 66.395 1.00 66.12 995 ARG A C 1
ATOM 8061 O O . ARG A 1 995 ? 11.551 -18.790 66.356 1.00 66.12 995 ARG A O 1
ATOM 8068 N N . ARG A 1 996 ? 11.827 -16.801 65.345 1.00 71.56 996 ARG A N 1
ATOM 8069 C CA . ARG A 1 996 ? 10.988 -17.082 64.162 1.00 71.56 996 ARG A CA 1
ATOM 8070 C C . ARG A 1 996 ? 11.559 -18.136 63.201 1.00 71.56 996 ARG A C 1
ATOM 8072 O O . ARG A 1 996 ? 10.815 -19.031 62.814 1.00 71.56 996 ARG A O 1
ATOM 8079 N N . LEU A 1 997 ? 12.858 -18.110 62.874 1.00 61.34 997 LEU A N 1
ATOM 8080 C CA . LEU A 1 997 ? 13.466 -19.123 61.986 1.00 61.34 997 LEU A CA 1
ATOM 8081 C C . LEU A 1 997 ? 13.327 -20.550 62.553 1.00 61.34 997 LEU A C 1
ATOM 8083 O O . LEU A 1 997 ? 12.992 -21.483 61.826 1.00 61.34 997 LEU A O 1
ATOM 8087 N N . ASN A 1 998 ? 13.503 -20.706 63.869 1.00 63.38 998 ASN A N 1
ATOM 8088 C CA . ASN A 1 998 ? 13.390 -22.000 64.550 1.00 63.38 998 ASN A CA 1
ATOM 8089 C C . ASN A 1 998 ? 11.976 -22.603 64.471 1.00 63.38 998 ASN A C 1
ATOM 8091 O O . ASN A 1 998 ? 11.843 -23.821 64.534 1.00 63.38 998 ASN A O 1
ATOM 8095 N N . ALA A 1 999 ? 10.934 -21.778 64.314 1.00 63.56 999 ALA A N 1
ATOM 8096 C CA . ALA A 1 999 ? 9.570 -22.253 64.087 1.00 63.56 999 ALA A CA 1
ATOM 8097 C C . ALA A 1 999 ? 9.351 -22.727 62.636 1.00 63.56 999 ALA A C 1
ATOM 8099 O O . ALA A 1 999 ? 8.629 -23.693 62.415 1.00 63.56 999 ALA A O 1
ATOM 8100 N N . LEU A 1 1000 ? 10.006 -22.097 61.651 1.00 64.31 1000 LEU A N 1
ATOM 8101 C CA . LEU A 1 1000 ? 9.904 -22.467 60.229 1.00 64.31 1000 LEU A CA 1
ATOM 8102 C C . LEU A 1 1000 ? 10.670 -23.757 59.883 1.00 64.31 1000 LEU A C 1
ATOM 8104 O O . LEU A 1 1000 ? 10.248 -24.513 59.009 1.00 64.31 1000 LEU A O 1
ATOM 8108 N N . LEU A 1 1001 ? 11.792 -24.010 60.566 1.00 58.62 1001 LEU A N 1
ATOM 8109 C CA . LEU A 1 1001 ? 12.634 -25.197 60.362 1.00 58.62 1001 LEU A CA 1
ATOM 8110 C C . LEU A 1 1001 ? 12.252 -26.398 61.245 1.00 58.62 1001 LEU A C 1
ATOM 8112 O O . LEU A 1 1001 ? 12.829 -27.475 61.080 1.00 58.62 1001 LEU A O 1
ATOM 8116 N N . ALA A 1 1002 ? 11.288 -26.243 62.158 1.00 61.06 1002 ALA A N 1
ATOM 8117 C CA . ALA A 1 1002 ? 10.761 -27.351 62.948 1.00 61.06 1002 ALA A CA 1
ATOM 8118 C C . ALA A 1 1002 ? 10.141 -28.422 62.029 1.00 61.06 1002 ALA A C 1
ATOM 8120 O O . ALA A 1 1002 ? 9.411 -28.105 61.088 1.00 61.06 1002 ALA A O 1
ATOM 8121 N N . LYS A 1 1003 ? 10.455 -29.696 62.293 1.00 53.22 1003 LYS A N 1
ATOM 8122 C CA . LYS A 1 1003 ? 9.972 -30.840 61.507 1.00 53.22 1003 LYS A CA 1
ATOM 8123 C C . LYS A 1 1003 ? 8.836 -31.567 62.220 1.00 53.22 1003 LYS A C 1
ATOM 8125 O O . LYS A 1 1003 ? 8.836 -31.661 63.445 1.00 53.22 1003 LYS A O 1
ATOM 8130 N N . ASN A 1 1004 ? 7.900 -32.095 61.436 1.00 55.81 1004 ASN A N 1
ATOM 8131 C CA . ASN A 1 1004 ? 6.871 -33.025 61.903 1.00 55.81 1004 ASN A CA 1
ATOM 8132 C C . ASN A 1 1004 ? 7.371 -34.485 61.876 1.00 55.81 1004 ASN A C 1
ATOM 8134 O O . ASN A 1 1004 ? 8.475 -34.766 61.402 1.00 55.81 1004 ASN A O 1
ATOM 8138 N N . ASP A 1 1005 ? 6.534 -35.420 62.330 1.00 49.66 1005 ASP A N 1
ATOM 8139 C CA . ASP A 1 1005 ? 6.859 -36.857 62.402 1.00 49.66 1005 ASP A CA 1
ATOM 8140 C C . ASP A 1 1005 ? 7.150 -37.498 61.028 1.00 49.66 1005 ASP A C 1
ATOM 8142 O O . ASP A 1 1005 ? 7.851 -38.505 60.944 1.00 49.66 1005 ASP A O 1
ATOM 8146 N N . ASN A 1 1006 ? 6.679 -36.884 59.935 1.00 49.94 1006 ASN A N 1
ATOM 8147 C CA . ASN A 1 1006 ? 6.982 -37.289 58.555 1.00 49.94 1006 ASN A CA 1
ATOM 8148 C C . ASN A 1 1006 ? 8.323 -36.719 58.041 1.00 49.94 1006 ASN A C 1
ATOM 8150 O O . ASN A 1 1006 ? 8.686 -36.924 56.882 1.00 49.94 1006 ASN A O 1
ATOM 8154 N N . GLY A 1 1007 ? 9.066 -35.985 58.875 1.00 56.06 1007 GLY A N 1
ATOM 8155 C CA . GLY A 1 1007 ? 10.379 -35.424 58.557 1.00 56.06 1007 GLY A CA 1
ATOM 8156 C C . GLY A 1 1007 ? 10.360 -34.170 57.677 1.00 56.06 1007 GLY A C 1
ATOM 8157 O O . GLY A 1 1007 ? 11.431 -33.711 57.271 1.00 56.06 1007 GLY A O 1
ATOM 8158 N N . GLN A 1 1008 ? 9.190 -33.596 57.392 1.00 52.66 1008 GLN A N 1
ATOM 8159 C CA . GLN A 1 1008 ? 9.013 -32.393 56.566 1.00 52.66 1008 GLN A CA 1
ATOM 8160 C C . GLN A 1 1008 ? 8.969 -31.131 57.442 1.00 52.66 1008 GLN A C 1
ATOM 8162 O O . GLN A 1 1008 ? 8.527 -31.200 58.589 1.00 52.66 1008 GLN A O 1
ATOM 8167 N N . CYS A 1 1009 ? 9.405 -29.982 56.919 1.00 66.12 1009 CYS A N 1
ATOM 8168 C CA . CYS A 1 1009 ? 9.203 -28.663 57.544 1.00 66.12 1009 CYS A CA 1
ATOM 8169 C C . CYS A 1 1009 ? 8.400 -27.718 56.630 1.00 66.12 1009 CYS A C 1
ATOM 8171 O O . CYS A 1 1009 ? 8.085 -28.054 55.487 1.00 66.12 1009 CYS A O 1
ATOM 8173 N N . LEU A 1 1010 ? 8.074 -26.518 57.123 1.00 62.59 1010 LEU A N 1
ATOM 8174 C CA . LEU A 1 1010 ? 7.226 -25.547 56.414 1.00 62.59 1010 LEU A CA 1
ATOM 8175 C C . LEU A 1 1010 ? 7.833 -25.024 55.095 1.00 62.59 1010 LEU A C 1
ATOM 8177 O O . LEU A 1 1010 ? 7.097 -24.539 54.240 1.00 62.59 1010 LEU A O 1
ATOM 8181 N N . LEU A 1 1011 ? 9.153 -25.139 54.893 1.00 64.56 1011 LEU A N 1
ATOM 8182 C CA . LEU A 1 1011 ? 9.812 -24.692 53.656 1.00 64.56 1011 LEU A CA 1
ATOM 8183 C C . LEU A 1 1011 ? 9.649 -25.671 52.478 1.00 64.56 1011 LEU A C 1
ATOM 8185 O O . LEU A 1 1011 ? 9.578 -25.217 51.337 1.00 64.56 1011 LEU A O 1
ATOM 8189 N N . ASP A 1 1012 ? 9.530 -26.983 52.732 1.00 57.75 1012 ASP A N 1
ATOM 8190 C CA . ASP A 1 1012 ? 9.483 -28.034 51.690 1.00 57.75 1012 ASP A CA 1
ATOM 8191 C C . ASP A 1 1012 ? 8.288 -27.885 50.714 1.00 57.75 1012 ASP A C 1
ATOM 8193 O O . ASP A 1 1012 ? 8.265 -28.461 49.623 1.00 57.75 1012 ASP A O 1
ATOM 8197 N N . TRP A 1 1013 ? 7.276 -27.106 51.109 1.00 58.38 1013 TRP A N 1
ATOM 8198 C CA . TRP A 1 1013 ? 5.987 -26.968 50.429 1.00 58.38 1013 TRP A CA 1
ATOM 8199 C C . TRP A 1 1013 ? 5.922 -25.715 49.523 1.00 58.38 1013 TRP A C 1
ATOM 8201 O O . TRP A 1 1013 ? 5.013 -25.579 48.701 1.00 58.38 1013 TRP A O 1
ATOM 8211 N N . LEU A 1 1014 ? 6.917 -24.818 49.591 1.00 60.50 1014 LEU A N 1
ATOM 8212 C CA . LEU A 1 1014 ? 6.949 -23.523 48.887 1.00 60.50 1014 LEU A CA 1
ATOM 8213 C C . LEU A 1 1014 ? 7.479 -23.620 47.439 1.00 60.50 1014 LEU A C 1
ATOM 8215 O O . LEU A 1 1014 ? 8.478 -23.007 47.066 1.00 60.50 1014 LEU A O 1
ATOM 8219 N N . GLN A 1 1015 ? 6.788 -24.367 46.573 1.00 51.78 1015 GLN A N 1
ATOM 8220 C CA . GLN A 1 1015 ? 7.264 -24.660 45.205 1.00 51.78 1015 GLN A CA 1
ATOM 8221 C C . GLN A 1 1015 ? 7.220 -23.484 44.196 1.00 51.78 1015 GLN A C 1
ATOM 8223 O O . GLN A 1 1015 ? 7.625 -23.656 43.043 1.00 51.78 1015 GLN A O 1
ATOM 8228 N N . LYS A 1 1016 ? 6.726 -22.291 44.567 1.00 53.69 1016 LYS A N 1
ATOM 8229 C CA . LYS A 1 1016 ? 6.539 -21.149 43.644 1.00 53.69 1016 LYS A CA 1
ATOM 8230 C C . LYS A 1 1016 ? 7.607 -20.056 43.850 1.00 53.69 1016 LYS A C 1
ATOM 8232 O O . LYS A 1 1016 ? 7.672 -19.493 44.940 1.00 53.69 1016 LYS A O 1
ATOM 8237 N N . PRO A 1 1017 ? 8.388 -19.663 42.816 1.00 50.62 1017 PRO A N 1
ATOM 8238 C CA . PRO A 1 1017 ? 9.505 -18.721 42.981 1.00 50.62 1017 PRO A CA 1
ATOM 8239 C C . PRO A 1 1017 ? 9.171 -17.326 43.536 1.00 50.62 1017 PRO A C 1
ATOM 8241 O O . PRO A 1 1017 ? 10.071 -16.669 44.049 1.00 50.62 1017 PRO A O 1
ATOM 8244 N N . HIS A 1 1018 ? 7.920 -16.852 43.455 1.00 52.31 1018 HIS A N 1
ATOM 8245 C CA . HIS A 1 1018 ? 7.554 -15.521 43.961 1.00 52.31 1018 HIS A CA 1
ATOM 8246 C C . HIS A 1 1018 ? 7.514 -15.425 45.497 1.00 52.31 1018 HIS A C 1
ATOM 8248 O O . HIS A 1 1018 ? 7.851 -14.374 46.035 1.00 52.31 1018 HIS A O 1
ATOM 8254 N N . CYS A 1 1019 ? 7.194 -16.508 46.214 1.00 57.16 1019 CYS A N 1
ATOM 8255 C CA . CYS A 1 1019 ? 7.082 -16.495 47.681 1.00 57.16 1019 CYS A CA 1
ATOM 8256 C C . CYS A 1 1019 ? 8.423 -16.191 48.387 1.00 57.16 1019 CYS A C 1
ATOM 8258 O O . CYS A 1 1019 ? 8.449 -15.640 49.485 1.00 57.16 1019 CYS A O 1
ATOM 8260 N N . LEU A 1 1020 ? 9.558 -16.483 47.738 1.00 56.84 1020 LEU A N 1
ATOM 8261 C CA . LEU A 1 1020 ? 10.897 -16.197 48.274 1.00 56.84 1020 LEU A CA 1
ATOM 8262 C C . LEU A 1 1020 ? 11.198 -14.693 48.399 1.00 56.84 1020 LEU A C 1
ATOM 8264 O O . LEU A 1 1020 ? 11.979 -14.308 49.272 1.00 56.84 1020 LEU A O 1
ATOM 8268 N N . PHE A 1 1021 ? 10.560 -13.846 47.583 1.00 55.69 1021 PHE A N 1
ATOM 8269 C CA . PHE A 1 1021 ? 10.698 -12.388 47.675 1.00 55.69 1021 PHE A CA 1
ATOM 8270 C C . PHE A 1 1021 ? 9.923 -11.802 48.867 1.00 55.69 1021 PHE A C 1
ATOM 8272 O O . PHE A 1 1021 ? 10.363 -10.807 49.436 1.00 55.69 1021 PHE A O 1
ATOM 8279 N N . ALA A 1 1022 ? 8.825 -12.435 49.298 1.00 58.53 1022 ALA A N 1
ATOM 8280 C CA . ALA A 1 1022 ? 8.088 -12.027 50.498 1.00 58.53 1022 ALA A CA 1
ATOM 8281 C C . ALA A 1 1022 ? 8.864 -12.363 51.785 1.00 58.53 1022 ALA A C 1
ATOM 8283 O O . ALA A 1 1022 ? 9.015 -11.517 52.667 1.00 58.53 1022 ALA A O 1
ATOM 8284 N N . LEU A 1 1023 ? 9.461 -13.561 51.857 1.00 62.66 1023 LEU A N 1
ATOM 8285 C CA . LEU A 1 1023 ? 10.280 -13.991 53.003 1.00 62.66 1023 LEU A CA 1
ATOM 8286 C C . LEU A 1 1023 ? 11.488 -13.070 53.274 1.00 62.66 1023 LEU A C 1
ATOM 8288 O O . LEU A 1 1023 ? 11.897 -12.930 54.428 1.00 62.66 1023 LEU A O 1
ATOM 8292 N N . HIS A 1 1024 ? 12.011 -12.393 52.244 1.00 59.75 1024 HIS A N 1
ATOM 8293 C CA . HIS A 1 1024 ? 13.101 -11.411 52.358 1.00 59.75 1024 HIS A CA 1
ATOM 8294 C C . HIS A 1 1024 ? 12.743 -10.196 53.237 1.00 59.75 1024 HIS A C 1
ATOM 8296 O O . HIS A 1 1024 ? 13.631 -9.545 53.777 1.00 59.75 1024 HIS A O 1
ATOM 8302 N N . ALA A 1 1025 ? 11.452 -9.882 53.402 1.00 58.00 1025 ALA A N 1
ATOM 8303 C CA . ALA A 1 1025 ? 10.994 -8.744 54.203 1.00 58.00 1025 ALA A CA 1
ATOM 8304 C C . ALA A 1 1025 ? 10.802 -9.067 55.700 1.00 58.00 1025 ALA A C 1
ATOM 8306 O O . ALA A 1 1025 ? 10.639 -8.151 56.509 1.00 58.00 1025 ALA A O 1
ATOM 8307 N N . ILE A 1 1026 ? 10.785 -10.353 56.074 1.00 65.31 1026 ILE A N 1
ATOM 8308 C CA . ILE A 1 1026 ? 10.353 -10.821 57.406 1.00 65.31 1026 ILE A CA 1
ATOM 8309 C C . ILE A 1 1026 ? 11.495 -11.512 58.172 1.00 65.31 1026 ILE A C 1
ATOM 8311 O O . ILE A 1 1026 ? 11.537 -11.444 59.405 1.00 65.31 1026 ILE A O 1
ATOM 8315 N N . LEU A 1 1027 ? 12.439 -12.131 57.455 1.00 66.50 1027 LEU A N 1
ATOM 8316 C CA . LEU A 1 1027 ? 13.638 -12.764 58.013 1.00 66.50 1027 LEU A CA 1
ATOM 8317 C C . LEU A 1 1027 ? 14.869 -11.833 57.960 1.00 66.50 1027 LEU A C 1
ATOM 8319 O O . LEU A 1 1027 ? 14.979 -11.008 57.053 1.00 66.50 1027 LEU A O 1
ATOM 8323 N N . PRO A 1 1028 ? 15.831 -11.970 58.893 1.00 67.94 1028 PRO A N 1
ATOM 8324 C CA . PRO A 1 1028 ? 17.176 -11.413 58.748 1.00 67.94 1028 PRO A CA 1
ATOM 8325 C C . PRO A 1 1028 ? 17.882 -11.901 57.471 1.00 67.94 1028 PRO A C 1
ATOM 8327 O O . PRO A 1 1028 ? 17.622 -13.000 56.983 1.00 67.94 1028 PRO A O 1
ATOM 8330 N N . LYS A 1 1029 ? 18.819 -11.099 56.947 1.00 59.34 1029 LYS A N 1
ATOM 8331 C CA . LYS A 1 1029 ? 19.481 -11.362 55.655 1.00 59.34 1029 LYS A CA 1
ATOM 8332 C C . LYS A 1 1029 ? 20.239 -12.696 55.620 1.00 59.34 1029 LYS A C 1
ATOM 8334 O O . LYS A 1 1029 ? 20.146 -13.418 54.632 1.00 59.34 1029 LYS A O 1
ATOM 8339 N N . ASP A 1 1030 ? 20.934 -13.039 56.703 1.00 62.38 1030 ASP A N 1
ATOM 8340 C CA . ASP A 1 1030 ? 21.707 -14.285 56.804 1.00 62.38 1030 ASP A CA 1
ATOM 8341 C C . ASP A 1 1030 ? 20.795 -15.522 56.945 1.00 62.38 1030 ASP A C 1
ATOM 8343 O O . ASP A 1 1030 ? 21.041 -16.552 56.314 1.00 62.38 1030 ASP A O 1
ATOM 8347 N N . ASP A 1 1031 ? 19.687 -15.395 57.684 1.00 68.12 1031 ASP A N 1
ATOM 8348 C CA . ASP A 1 1031 ? 18.655 -16.435 57.824 1.00 68.12 1031 ASP A CA 1
ATOM 8349 C C . ASP A 1 1031 ? 17.959 -16.721 56.476 1.00 68.12 1031 ASP A C 1
ATOM 8351 O O . ASP A 1 1031 ? 17.694 -17.873 56.123 1.00 68.12 1031 ASP A O 1
ATOM 8355 N N . TRP A 1 1032 ? 17.696 -15.673 55.686 1.00 69.44 1032 TRP A N 1
ATOM 8356 C CA . TRP A 1 1032 ? 17.115 -15.783 54.343 1.00 69.44 1032 TRP A CA 1
ATOM 8357 C C . TRP A 1 1032 ? 18.075 -16.445 53.339 1.00 69.44 1032 TRP A C 1
ATOM 8359 O O . TRP A 1 1032 ? 17.641 -17.252 52.515 1.00 69.44 1032 TRP A O 1
ATOM 8369 N N . LEU A 1 1033 ? 19.384 -16.182 53.440 1.00 61.53 1033 LEU A N 1
ATOM 8370 C CA . LEU A 1 1033 ? 20.398 -16.855 52.618 1.00 61.53 1033 LEU A CA 1
ATOM 8371 C C . LEU A 1 1033 ? 20.444 -18.371 52.883 1.00 61.53 1033 LEU A C 1
ATOM 8373 O O . LEU A 1 1033 ? 20.482 -19.148 51.927 1.00 61.53 1033 LEU A O 1
ATOM 8377 N N . GLN A 1 1034 ? 20.349 -18.810 54.145 1.00 65.69 1034 GLN A N 1
ATOM 8378 C CA . GLN A 1 1034 ? 20.277 -20.244 54.476 1.00 65.69 1034 GLN A CA 1
ATOM 8379 C C . GLN A 1 1034 ? 19.023 -20.920 53.893 1.00 65.69 1034 GLN A C 1
ATOM 8381 O O . GLN A 1 1034 ? 19.098 -22.050 53.401 1.00 65.69 1034 GLN A O 1
ATOM 8386 N N . ALA A 1 1035 ? 17.879 -20.226 53.878 1.00 66.75 1035 ALA A N 1
ATOM 8387 C CA . ALA A 1 1035 ? 16.660 -20.734 53.246 1.00 66.75 1035 ALA A CA 1
ATOM 8388 C C . ALA A 1 1035 ? 16.820 -20.917 51.719 1.00 66.75 1035 ALA A C 1
ATOM 8390 O O . ALA A 1 1035 ? 16.319 -21.894 51.158 1.00 66.75 1035 ALA A O 1
ATOM 8391 N N . ILE A 1 1036 ? 17.560 -20.031 51.041 1.00 63.84 1036 ILE A N 1
ATOM 8392 C CA . ILE A 1 1036 ? 17.846 -20.150 49.599 1.00 63.84 1036 ILE A CA 1
ATOM 8393 C C . ILE A 1 1036 ? 18.785 -21.326 49.302 1.00 63.84 1036 ILE A C 1
ATOM 8395 O O . ILE A 1 1036 ? 18.519 -22.087 48.366 1.00 63.84 1036 ILE A O 1
ATOM 8399 N N . GLU A 1 1037 ? 19.849 -21.523 50.091 1.00 59.66 1037 GLU A N 1
ATOM 8400 C CA . GLU A 1 1037 ? 20.733 -22.687 49.926 1.00 59.66 1037 GLU A CA 1
ATOM 8401 C C . GLU A 1 1037 ? 19.963 -24.008 50.059 1.00 59.66 1037 GLU A C 1
ATOM 8403 O O . GLU A 1 1037 ? 20.166 -24.924 49.256 1.00 59.66 1037 GLU A O 1
ATOM 8408 N N . TYR A 1 1038 ? 19.038 -24.092 51.022 1.00 69.00 1038 TYR A N 1
ATOM 8409 C CA . TYR A 1 1038 ? 18.187 -25.266 51.218 1.00 69.00 1038 TYR A CA 1
ATOM 8410 C C . TYR A 1 1038 ? 17.325 -25.576 49.984 1.00 69.00 1038 TYR A C 1
ATOM 8412 O O . TYR A 1 1038 ? 17.272 -26.724 49.537 1.00 69.00 1038 TYR A O 1
ATOM 8420 N N . MET A 1 1039 ? 16.698 -24.560 49.384 1.00 64.19 1039 MET A N 1
ATOM 8421 C CA . MET A 1 1039 ? 15.853 -24.733 48.196 1.00 64.19 1039 MET A CA 1
ATOM 8422 C C . MET A 1 1039 ? 16.664 -25.135 46.955 1.00 64.19 1039 MET A C 1
ATOM 8424 O O . MET A 1 1039 ? 16.294 -26.077 46.248 1.00 64.19 1039 MET A O 1
ATOM 8428 N N . ASN A 1 1040 ? 17.796 -24.466 46.707 1.00 58.97 1040 ASN A N 1
ATOM 8429 C CA . ASN A 1 1040 ? 18.653 -24.720 45.544 1.00 58.97 1040 ASN A CA 1
ATOM 8430 C C . ASN A 1 1040 ? 19.206 -26.159 45.534 1.00 58.97 1040 ASN A C 1
ATOM 8432 O O . ASN A 1 1040 ? 19.269 -26.810 44.492 1.00 58.97 1040 ASN A O 1
ATOM 8436 N N . LYS A 1 1041 ? 19.555 -26.689 46.713 1.00 57.94 1041 LYS A N 1
ATOM 8437 C CA . LYS A 1 1041 ? 20.133 -28.033 46.869 1.00 57.94 1041 LYS A CA 1
ATOM 8438 C C . LYS A 1 1041 ? 19.134 -29.169 46.614 1.00 57.94 1041 LYS A C 1
ATOM 8440 O O . LYS A 1 1041 ? 19.560 -30.271 46.277 1.00 57.94 1041 LYS A O 1
ATOM 8445 N N . ASN A 1 1042 ? 17.831 -28.899 46.751 1.00 58.09 1042 ASN A N 1
ATOM 8446 C CA . ASN A 1 1042 ? 16.773 -29.915 46.727 1.00 58.09 1042 ASN A CA 1
ATOM 8447 C C . ASN A 1 1042 ? 15.827 -29.832 45.501 1.00 58.09 1042 ASN A C 1
ATOM 8449 O O . ASN A 1 1042 ? 15.254 -30.853 45.118 1.00 58.09 1042 ASN A O 1
ATOM 8453 N N . HIS A 1 1043 ? 15.683 -28.680 44.821 1.00 59.06 1043 HIS A N 1
ATOM 8454 C CA . HIS A 1 1043 ? 14.689 -28.499 43.739 1.00 59.06 1043 HIS A CA 1
ATOM 8455 C C . HIS A 1 1043 ? 15.281 -28.309 42.326 1.00 59.06 1043 HIS A C 1
ATOM 8457 O O . HIS A 1 1043 ? 15.578 -27.207 41.866 1.00 59.06 1043 HIS A O 1
ATOM 8463 N N . ARG A 1 1044 ? 15.331 -29.416 41.571 1.00 49.69 1044 ARG A N 1
ATOM 8464 C CA . ARG A 1 1044 ? 16.077 -29.610 40.303 1.00 49.69 1044 ARG A CA 1
ATOM 8465 C C . ARG A 1 1044 ? 15.799 -28.653 39.124 1.00 49.69 1044 ARG A C 1
ATOM 8467 O O . ARG A 1 1044 ? 16.599 -28.624 38.195 1.00 49.69 1044 ARG A O 1
ATOM 8474 N N . PHE A 1 1045 ? 14.683 -27.918 39.115 1.00 49.41 1045 PHE A N 1
ATOM 8475 C CA . PHE A 1 1045 ? 14.281 -27.028 38.003 1.00 49.41 1045 PHE A CA 1
ATOM 8476 C C . PHE A 1 1045 ? 13.995 -25.575 38.418 1.00 49.41 1045 PHE A C 1
ATOM 8478 O O . PHE A 1 1045 ? 13.730 -24.740 37.553 1.00 49.41 1045 PHE A O 1
ATOM 8485 N N . TRP A 1 1046 ? 14.065 -25.260 39.716 1.00 58.34 1046 TRP A N 1
ATOM 8486 C CA . TRP A 1 1046 ? 13.769 -23.932 40.276 1.00 58.34 1046 TRP A CA 1
ATOM 8487 C C . TRP A 1 1046 ? 14.568 -22.812 39.580 1.00 58.34 1046 TRP A C 1
ATOM 8489 O O . TRP A 1 1046 ? 14.033 -21.761 39.227 1.00 58.34 1046 TRP A O 1
ATOM 8499 N N . LEU A 1 1047 ? 15.830 -23.107 39.275 1.00 54.12 1047 LEU A N 1
ATOM 8500 C CA . LEU A 1 1047 ? 16.811 -22.195 38.692 1.00 54.12 1047 LEU A CA 1
ATOM 8501 C C . LEU A 1 1047 ? 16.534 -21.863 37.205 1.00 54.12 1047 LEU A C 1
ATOM 8503 O O . LEU A 1 1047 ? 16.601 -20.700 36.810 1.00 54.12 1047 LEU A O 1
ATOM 8507 N N . ASP A 1 1048 ? 16.120 -22.851 36.393 1.00 50.84 1048 ASP A N 1
ATOM 8508 C CA . ASP A 1 1048 ? 15.720 -22.655 34.978 1.00 50.84 1048 ASP A CA 1
ATOM 8509 C C . ASP A 1 1048 ? 14.418 -21.824 34.879 1.00 50.84 1048 ASP A C 1
ATOM 8511 O O . ASP A 1 1048 ? 14.199 -21.101 33.905 1.00 50.84 1048 ASP A O 1
ATOM 8515 N N . TYR A 1 1049 ? 13.565 -21.892 35.912 1.00 53.59 1049 TYR A N 1
ATOM 8516 C CA . TYR A 1 1049 ? 12.361 -21.065 36.058 1.00 53.59 1049 TYR A CA 1
ATOM 8517 C C . TYR A 1 1049 ? 12.673 -19.622 36.473 1.00 53.59 1049 TYR A C 1
ATOM 8519 O O . TYR A 1 1049 ? 12.130 -18.695 35.868 1.00 53.59 1049 TYR A O 1
ATOM 8527 N N . ALA A 1 1050 ? 13.559 -19.417 37.453 1.00 54.41 1050 ALA A N 1
ATOM 8528 C CA . ALA A 1 1050 ? 13.961 -18.083 37.901 1.00 54.41 1050 ALA A CA 1
ATOM 8529 C C . ALA A 1 1050 ? 14.573 -17.259 36.752 1.00 54.41 1050 ALA A C 1
ATOM 8531 O O . ALA A 1 1050 ? 14.129 -16.142 36.483 1.00 54.41 1050 ALA A O 1
ATOM 8532 N N . VAL A 1 1051 ? 15.516 -17.838 35.997 1.00 52.12 1051 VAL A N 1
ATOM 8533 C CA . VAL A 1 1051 ? 16.152 -17.159 34.850 1.00 52.12 1051 VAL A CA 1
ATOM 8534 C C . VAL A 1 1051 ? 15.145 -16.867 33.727 1.00 52.12 1051 VAL A C 1
ATOM 8536 O O . VAL A 1 1051 ? 15.174 -15.784 33.141 1.00 52.12 1051 VAL A O 1
ATOM 8539 N N . LYS A 1 1052 ? 14.198 -17.779 33.451 1.00 50.81 1052 LYS A N 1
ATOM 8540 C CA . LYS A 1 1052 ? 13.106 -17.534 32.488 1.00 50.81 1052 LYS A CA 1
ATOM 8541 C C . LYS A 1 1052 ? 12.228 -16.347 32.872 1.00 50.81 1052 LYS A C 1
ATOM 8543 O O . LYS A 1 1052 ? 11.862 -15.569 31.994 1.00 50.81 1052 LYS A O 1
ATOM 8548 N N . PHE A 1 1053 ? 11.881 -16.219 34.153 1.00 53.44 1053 PHE A N 1
ATOM 8549 C CA . PHE A 1 1053 ? 11.045 -15.126 34.645 1.00 53.44 1053 PHE A CA 1
ATOM 8550 C C . PHE A 1 1053 ? 11.724 -13.771 34.388 1.00 53.44 1053 PHE A C 1
ATOM 8552 O O . PHE A 1 1053 ? 11.133 -12.905 33.744 1.00 53.44 1053 PHE A O 1
ATOM 8559 N N . VAL A 1 1054 ? 13.007 -13.651 34.749 1.00 51.75 1054 VAL A N 1
ATOM 8560 C CA . VAL A 1 1054 ? 13.836 -12.452 34.516 1.00 51.75 1054 VAL A CA 1
ATOM 8561 C C . VAL A 1 1054 ? 14.014 -12.136 33.024 1.00 51.75 1054 VAL A C 1
ATOM 8563 O O . VAL A 1 1054 ? 13.966 -10.975 32.632 1.00 51.75 1054 VAL A O 1
ATOM 8566 N N . GLY A 1 1055 ? 14.161 -13.148 32.163 1.00 45.31 1055 GLY A N 1
ATOM 8567 C CA . GLY A 1 1055 ? 14.224 -12.939 30.710 1.00 45.31 1055 GLY A CA 1
ATOM 8568 C C . GLY A 1 1055 ? 12.893 -12.501 30.077 1.00 45.31 1055 GLY A C 1
ATOM 8569 O O . GLY A 1 1055 ? 12.888 -11.877 29.017 1.00 45.31 1055 GLY A O 1
ATOM 8570 N N . SER A 1 1056 ? 11.756 -12.812 30.710 1.00 44.50 1056 SER A N 1
ATOM 8571 C CA . SER A 1 1056 ? 10.418 -12.507 30.180 1.00 44.50 1056 SER A CA 1
ATOM 8572 C C . SER A 1 1056 ? 9.942 -11.075 30.456 1.00 44.50 1056 SER A C 1
ATOM 8574 O O . SER A 1 1056 ? 9.119 -10.549 29.710 1.00 44.50 1056 SER A O 1
ATOM 8576 N N . THR A 1 1057 ? 10.498 -10.395 31.464 1.00 49.56 1057 THR A N 1
ATOM 8577 C CA . THR A 1 1057 ? 10.145 -9.013 31.848 1.00 49.56 1057 THR A CA 1
ATOM 8578 C C . THR A 1 1057 ? 10.853 -7.936 31.011 1.00 49.56 1057 THR A C 1
ATOM 8580 O O . THR A 1 1057 ? 10.867 -6.762 31.378 1.00 49.56 1057 THR A O 1
ATOM 8583 N N . ASN A 1 1058 ? 11.379 -8.308 29.839 1.00 44.00 1058 ASN A N 1
ATOM 8584 C CA . ASN A 1 1058 ? 12.237 -7.504 28.953 1.00 44.00 1058 ASN A CA 1
ATOM 8585 C C . ASN A 1 1058 ? 11.633 -6.152 28.489 1.00 44.00 1058 ASN A C 1
ATOM 8587 O O . ASN A 1 1058 ? 12.346 -5.289 27.988 1.00 44.00 1058 ASN A O 1
ATOM 8591 N N . HIS A 1 1059 ? 10.325 -5.939 28.678 1.00 40.62 1059 HIS A N 1
ATOM 8592 C CA . HIS A 1 1059 ? 9.620 -4.683 28.380 1.00 40.62 1059 HIS A CA 1
ATOM 8593 C C . HIS A 1 1059 ? 9.377 -3.768 29.602 1.00 40.62 1059 HIS A C 1
ATOM 8595 O O . HIS A 1 1059 ? 8.744 -2.727 29.446 1.00 40.62 1059 HIS A O 1
ATOM 8601 N N . ARG A 1 1060 ? 9.851 -4.130 30.806 1.00 43.88 1060 ARG A N 1
ATOM 8602 C CA . ARG A 1 1060 ? 9.703 -3.342 32.056 1.00 43.88 1060 ARG A CA 1
ATOM 8603 C C . ARG A 1 1060 ? 11.000 -3.183 32.867 1.00 43.88 1060 ARG A C 1
ATOM 8605 O O . ARG A 1 1060 ? 10.973 -2.777 34.022 1.00 43.88 1060 ARG A O 1
ATOM 8612 N N . LEU A 1 1061 ? 12.163 -3.446 32.266 1.00 45.56 1061 LEU A N 1
ATOM 8613 C CA . LEU A 1 1061 ? 13.473 -3.320 32.933 1.00 45.56 1061 LEU A CA 1
ATOM 8614 C C . LEU A 1 1061 ? 13.892 -1.867 33.268 1.00 45.56 1061 LEU A C 1
ATOM 8616 O O . LEU A 1 1061 ? 14.979 -1.660 33.805 1.00 45.56 1061 LEU A O 1
ATOM 8620 N N . ALA A 1 1062 ? 13.050 -0.874 32.960 1.00 43.00 1062 ALA A N 1
ATOM 8621 C CA . ALA A 1 1062 ? 13.206 0.513 33.400 1.00 43.00 1062 ALA A CA 1
ATOM 8622 C C . ALA A 1 1062 ? 12.644 0.770 34.815 1.00 43.00 1062 ALA A C 1
ATOM 8624 O O . ALA A 1 1062 ? 13.050 1.741 35.447 1.00 43.00 1062 ALA A O 1
ATOM 8625 N N . ASP A 1 1063 ? 11.756 -0.102 35.313 1.00 43.78 1063 ASP A N 1
ATOM 8626 C CA . ASP A 1 1063 ? 10.975 0.114 36.543 1.00 43.78 1063 ASP A CA 1
ATOM 8627 C C . ASP A 1 1063 ? 11.499 -0.685 37.760 1.00 43.78 1063 ASP A C 1
ATOM 8629 O O . ASP A 1 1063 ? 10.865 -0.687 38.814 1.00 43.78 1063 ASP A O 1
ATOM 8633 N N . LEU A 1 1064 ? 12.626 -1.402 37.631 1.00 46.88 1064 LEU A N 1
ATOM 8634 C CA . LEU A 1 1064 ? 13.180 -2.233 38.713 1.00 46.88 1064 LEU A CA 1
ATOM 8635 C C . LEU A 1 1064 ? 13.772 -1.387 39.850 1.00 46.88 1064 LEU A C 1
ATOM 8637 O O . LEU A 1 1064 ? 14.591 -0.495 39.618 1.00 46.88 1064 LEU A O 1
ATOM 8641 N N . GLY A 1 1065 ? 13.409 -1.717 41.091 1.00 47.78 1065 GLY A N 1
ATOM 8642 C CA . GLY A 1 1065 ? 13.935 -1.070 42.286 1.00 47.78 1065 GLY A CA 1
ATOM 8643 C C . GLY A 1 1065 ? 15.340 -1.553 42.654 1.00 47.78 1065 GLY A C 1
ATOM 8644 O O . GLY A 1 1065 ? 15.789 -2.627 42.253 1.00 47.78 1065 GLY A O 1
ATOM 8645 N N . ALA A 1 1066 ? 16.041 -0.776 43.487 1.00 44.78 1066 ALA A N 1
ATOM 8646 C CA . ALA A 1 1066 ? 17.390 -1.123 43.947 1.00 44.78 1066 ALA A CA 1
ATOM 8647 C C . ALA A 1 1066 ? 17.448 -2.498 44.649 1.00 44.78 1066 ALA A C 1
ATOM 8649 O O . ALA A 1 1066 ? 18.392 -3.256 44.435 1.00 44.78 1066 ALA A O 1
ATOM 8650 N N . ASN A 1 1067 ? 16.407 -2.847 45.414 1.00 45.62 1067 ASN A N 1
ATOM 8651 C CA . ASN A 1 1067 ? 16.296 -4.140 46.094 1.00 45.62 1067 ASN A CA 1
ATOM 8652 C C . ASN A 1 1067 ? 16.165 -5.311 45.104 1.00 45.62 1067 ASN A C 1
ATOM 8654 O O . ASN A 1 1067 ? 16.726 -6.375 45.353 1.00 45.62 1067 ASN A O 1
ATOM 8658 N N . ASP A 1 1068 ? 15.474 -5.122 43.975 1.00 51.16 1068 ASP A N 1
ATOM 8659 C CA . ASP A 1 1068 ? 15.344 -6.150 42.936 1.00 51.16 1068 ASP A CA 1
ATOM 8660 C C . ASP A 1 1068 ? 16.694 -6.392 42.251 1.00 51.16 1068 ASP A C 1
ATOM 8662 O O . ASP A 1 1068 ? 17.080 -7.531 41.996 1.00 51.16 1068 ASP A O 1
ATOM 8666 N N . VAL A 1 1069 ? 17.455 -5.318 42.009 1.00 51.22 1069 VAL A N 1
ATOM 8667 C CA . VAL A 1 1069 ? 18.813 -5.393 41.455 1.00 51.22 1069 VAL A CA 1
ATOM 8668 C C . VAL A 1 1069 ? 19.777 -6.079 42.432 1.00 51.22 1069 VAL A C 1
ATOM 8670 O O . VAL A 1 1069 ? 20.562 -6.925 42.004 1.00 51.22 1069 VAL A O 1
ATOM 8673 N N . GLU A 1 1070 ? 19.704 -5.789 43.736 1.00 52.44 1070 GLU A N 1
ATOM 8674 C CA . GLU A 1 1070 ? 20.527 -6.463 44.752 1.00 52.44 1070 GLU A CA 1
ATOM 8675 C C . GLU A 1 1070 ? 20.144 -7.945 44.917 1.00 52.44 1070 GLU A C 1
ATOM 8677 O O . GLU A 1 1070 ? 21.023 -8.807 44.997 1.00 52.44 1070 GLU A O 1
ATOM 8682 N N . ALA A 1 1071 ? 18.849 -8.276 44.888 1.00 53.00 1071 ALA A N 1
ATOM 8683 C CA . ALA A 1 1071 ? 18.378 -9.658 44.917 1.00 53.00 1071 ALA A CA 1
ATOM 8684 C C . ALA A 1 1071 ? 18.844 -10.437 43.675 1.00 53.00 1071 ALA A C 1
ATOM 8686 O O . ALA A 1 1071 ? 19.350 -11.552 43.801 1.00 53.00 1071 ALA A O 1
ATOM 8687 N N . LEU A 1 1072 ? 18.765 -9.839 42.480 1.00 54.97 1072 LEU A N 1
ATOM 8688 C CA . LEU A 1 1072 ? 19.262 -10.442 41.239 1.00 54.97 1072 LEU A CA 1
ATOM 8689 C C . LEU A 1 1072 ? 20.783 -10.645 41.254 1.00 54.97 1072 LEU A C 1
ATOM 8691 O O . LEU A 1 1072 ? 21.249 -11.711 40.857 1.00 54.97 1072 LEU A O 1
ATOM 8695 N N . GLN A 1 1073 ? 21.564 -9.678 41.746 1.00 53.84 1073 GLN A N 1
ATOM 8696 C CA . GLN A 1 1073 ? 23.017 -9.836 41.914 1.00 53.84 1073 GLN A CA 1
ATOM 8697 C C . GLN A 1 1073 ? 23.360 -10.941 42.925 1.00 53.84 1073 GLN A C 1
ATOM 8699 O O . GLN A 1 1073 ? 24.276 -11.730 42.689 1.00 53.84 1073 GLN A O 1
ATOM 8704 N N . THR A 1 1074 ? 22.593 -11.040 44.013 1.00 55.59 1074 THR A N 1
ATOM 8705 C CA . THR A 1 1074 ? 22.752 -12.082 45.038 1.00 55.59 1074 THR A CA 1
ATOM 8706 C C . THR A 1 1074 ? 22.445 -13.471 44.468 1.00 55.59 1074 THR A C 1
ATOM 8708 O O . THR A 1 1074 ? 23.267 -14.377 44.594 1.00 55.59 1074 THR A O 1
ATOM 8711 N N . ILE A 1 1075 ? 21.323 -13.638 43.758 1.00 55.12 1075 ILE A N 1
ATOM 8712 C CA . ILE A 1 1075 ? 20.953 -14.893 43.079 1.00 55.12 1075 ILE A CA 1
ATOM 8713 C C . ILE A 1 1075 ? 22.010 -15.286 42.037 1.00 55.12 1075 ILE A C 1
ATOM 8715 O O . ILE A 1 1075 ? 22.428 -16.442 42.009 1.00 55.12 1075 ILE A O 1
ATOM 8719 N N . LEU A 1 1076 ? 22.497 -14.336 41.226 1.00 53.22 1076 LEU A N 1
ATOM 8720 C CA . LEU A 1 1076 ? 23.574 -14.574 40.255 1.00 53.22 1076 LEU A CA 1
ATOM 8721 C C . LEU A 1 1076 ? 24.872 -15.052 40.926 1.00 53.22 1076 LEU A C 1
ATOM 8723 O O . LEU A 1 1076 ? 25.557 -15.900 40.365 1.00 53.22 1076 LEU A O 1
ATOM 8727 N N . SER A 1 1077 ? 25.192 -14.572 42.134 1.00 51.59 1077 SER A N 1
ATOM 8728 C CA . SER A 1 1077 ? 26.394 -14.996 42.872 1.00 51.59 1077 SER A CA 1
ATOM 8729 C C . SER A 1 1077 ? 26.349 -16.441 43.395 1.00 51.59 1077 SER A C 1
ATOM 8731 O O . SER A 1 1077 ? 27.393 -17.003 43.719 1.00 51.59 1077 SER A O 1
ATOM 8733 N N . ILE A 1 1078 ? 25.160 -17.054 43.440 1.00 50.34 1078 ILE A N 1
ATOM 8734 C CA . ILE A 1 1078 ? 24.923 -18.438 43.889 1.00 50.34 1078 ILE A CA 1
ATOM 8735 C C . ILE A 1 1078 ? 24.967 -19.427 42.694 1.00 50.34 1078 ILE A C 1
ATOM 8737 O O . ILE A 1 1078 ? 24.872 -20.642 42.874 1.00 50.34 1078 ILE A O 1
ATOM 8741 N N . LEU A 1 1079 ? 25.150 -18.939 41.456 1.00 51.25 1079 LEU A N 1
ATOM 8742 C CA . LEU A 1 1079 ? 25.210 -19.765 40.244 1.00 51.25 1079 LEU A CA 1
ATOM 8743 C C . LEU A 1 1079 ? 26.655 -20.221 39.947 1.00 51.25 1079 LEU A C 1
ATOM 8745 O O . LEU A 1 1079 ? 27.447 -19.423 39.449 1.00 51.25 1079 LEU A O 1
ATOM 8749 N N . PRO A 1 1080 ? 27.027 -21.501 40.154 1.00 45.91 1080 PRO A N 1
ATOM 8750 C CA . PRO A 1 1080 ? 28.431 -21.933 40.116 1.00 45.91 1080 PRO A CA 1
ATOM 8751 C C . PRO A 1 1080 ? 29.098 -21.869 38.729 1.00 45.91 1080 PRO A C 1
ATOM 8753 O O . PRO A 1 1080 ? 30.316 -21.991 38.635 1.00 45.91 1080 PRO A O 1
ATOM 8756 N N . GLU A 1 1081 ? 28.329 -21.682 37.652 1.00 50.22 1081 GLU A N 1
ATOM 8757 C CA . GLU A 1 1081 ? 28.848 -21.526 36.283 1.00 50.22 1081 GLU A CA 1
ATOM 8758 C C . GLU A 1 1081 ? 29.040 -20.057 35.849 1.00 50.22 1081 GLU A C 1
ATOM 8760 O O . GLU A 1 1081 ? 29.585 -19.808 34.772 1.00 50.22 1081 GLU A O 1
ATOM 8765 N N . ILE A 1 1082 ? 28.594 -19.075 36.644 1.00 48.09 1082 ILE A N 1
ATOM 8766 C CA . ILE A 1 1082 ? 28.732 -17.643 36.338 1.00 48.09 1082 ILE A CA 1
ATOM 8767 C C . ILE A 1 1082 ? 29.528 -16.991 37.479 1.00 48.09 1082 ILE A C 1
ATOM 8769 O O . ILE A 1 1082 ? 28.983 -16.792 38.562 1.00 48.09 1082 ILE A O 1
ATOM 8773 N N . PRO A 1 1083 ? 30.817 -16.655 37.282 1.00 47.53 1083 PRO A N 1
ATOM 8774 C CA . PRO A 1 1083 ? 31.643 -16.121 38.357 1.00 47.53 1083 PRO A CA 1
ATOM 8775 C C . PRO A 1 1083 ? 31.136 -14.742 38.789 1.00 47.53 1083 PRO A C 1
ATOM 8777 O O . PRO A 1 1083 ? 30.603 -13.979 37.981 1.00 47.53 1083 PRO A O 1
ATOM 8780 N N . SER A 1 1084 ? 31.346 -14.406 40.062 1.00 49.16 1084 SER A N 1
ATOM 8781 C CA . SER A 1 1084 ? 30.892 -13.173 40.719 1.00 49.16 1084 SER A CA 1
ATOM 8782 C C . SER A 1 1084 ? 31.656 -11.925 40.241 1.00 49.16 1084 SER A C 1
ATOM 8784 O O . SER A 1 1084 ? 32.470 -11.322 40.937 1.00 49.16 1084 SER A O 1
ATOM 8786 N N . VAL A 1 1085 ? 31.386 -11.544 38.993 1.00 45.75 1085 VAL A N 1
ATOM 8787 C CA . VAL A 1 1085 ? 32.018 -10.450 38.248 1.00 45.75 1085 VAL A CA 1
ATOM 8788 C C . VAL A 1 1085 ? 31.386 -9.114 38.635 1.00 45.75 1085 VAL A C 1
ATOM 8790 O O . VAL A 1 1085 ? 30.180 -8.922 38.481 1.00 45.75 1085 VAL A O 1
ATOM 8793 N N . LYS A 1 1086 ? 32.198 -8.145 39.077 1.00 49.34 1086 LYS A N 1
ATOM 8794 C CA . LYS A 1 1086 ? 31.744 -6.768 39.345 1.00 49.34 1086 LYS A CA 1
ATOM 8795 C C . LYS A 1 1086 ? 31.673 -5.974 38.039 1.00 49.34 1086 LYS A C 1
ATOM 8797 O O . LYS A 1 1086 ? 32.464 -5.060 37.808 1.00 49.34 1086 LYS A O 1
ATOM 8802 N N . ILE A 1 1087 ? 30.730 -6.340 37.169 1.00 47.69 1087 ILE A N 1
ATOM 8803 C CA . ILE A 1 1087 ? 30.539 -5.665 35.882 1.00 47.69 1087 ILE A CA 1
ATOM 8804 C C . ILE A 1 1087 ? 30.082 -4.220 36.150 1.00 47.69 1087 ILE A C 1
ATOM 8806 O O . ILE A 1 1087 ? 28.964 -3.989 36.598 1.00 47.69 1087 ILE A O 1
ATOM 8810 N N . LYS A 1 1088 ? 30.938 -3.230 35.868 1.00 50.56 1088 LYS A N 1
ATOM 8811 C CA . LYS A 1 1088 ? 30.643 -1.787 36.032 1.00 50.56 1088 LYS A CA 1
ATOM 8812 C C . LYS A 1 1088 ? 29.687 -1.226 34.955 1.00 50.56 1088 LYS A C 1
ATOM 8814 O O . LYS A 1 1088 ? 29.694 -0.028 34.684 1.00 50.56 1088 LYS A O 1
ATOM 8819 N N . SER A 1 1089 ? 28.941 -2.085 34.267 1.00 46.81 1089 SER A N 1
ATOM 8820 C CA . SER A 1 1089 ? 28.215 -1.771 33.035 1.00 46.81 1089 SER A CA 1
ATOM 8821 C C . SER A 1 1089 ? 26.754 -1.409 33.269 1.00 46.81 1089 SER A C 1
ATOM 8823 O O . SER A 1 1089 ? 26.119 -1.891 34.203 1.00 46.81 1089 SER A O 1
ATOM 8825 N N . THR A 1 1090 ? 26.179 -0.670 32.323 1.00 51.62 1090 THR A N 1
ATOM 8826 C CA . THR A 1 1090 ? 24.727 -0.504 32.200 1.00 51.62 1090 THR A CA 1
ATOM 8827 C C . THR A 1 1090 ? 24.009 -1.847 31.989 1.00 51.62 1090 THR A C 1
ATOM 8829 O O . THR A 1 1090 ? 24.595 -2.814 31.491 1.00 51.62 1090 THR A O 1
ATOM 8832 N N . ASN A 1 1091 ? 22.715 -1.892 32.331 1.00 52.34 1091 ASN A N 1
ATOM 8833 C CA . ASN A 1 1091 ? 21.870 -3.101 32.351 1.00 52.34 1091 ASN A CA 1
ATOM 8834 C C . ASN A 1 1091 ? 21.942 -3.952 31.060 1.00 52.34 1091 ASN A C 1
ATOM 8836 O O . ASN A 1 1091 ? 21.792 -5.173 31.110 1.00 52.34 1091 ASN A O 1
ATOM 8840 N N . ASN A 1 1092 ? 22.218 -3.327 29.912 1.00 53.59 1092 ASN A N 1
ATOM 8841 C CA . ASN A 1 1092 ? 22.246 -3.972 28.597 1.00 53.59 1092 ASN A CA 1
ATOM 8842 C C . ASN A 1 1092 ? 23.343 -5.046 28.443 1.00 53.59 1092 ASN A C 1
ATOM 8844 O O . ASN A 1 1092 ? 23.117 -6.034 27.740 1.00 53.59 1092 ASN A O 1
ATOM 8848 N N . GLU A 1 1093 ? 24.514 -4.898 29.081 1.00 55.84 1093 GLU A N 1
ATOM 8849 C CA . GLU A 1 1093 ? 25.562 -5.935 29.000 1.00 55.84 1093 GLU A CA 1
ATOM 8850 C C . GLU A 1 1093 ? 25.178 -7.189 29.801 1.00 55.84 1093 GLU A C 1
ATOM 8852 O O . GLU A 1 1093 ? 25.385 -8.306 29.328 1.00 55.84 1093 GLU A O 1
ATOM 8857 N N . LEU A 1 1094 ? 24.570 -7.013 30.982 1.00 57.91 1094 LEU A N 1
ATOM 8858 C CA . LEU A 1 1094 ? 24.074 -8.105 31.830 1.00 57.91 1094 LEU A CA 1
ATOM 8859 C C . LEU A 1 1094 ? 22.984 -8.920 31.123 1.00 57.91 1094 LEU A C 1
ATOM 8861 O O . LEU A 1 1094 ? 23.059 -10.147 31.081 1.00 57.91 1094 LEU A O 1
ATOM 8865 N N . VAL A 1 1095 ? 22.017 -8.243 30.496 1.00 55.66 1095 VAL A N 1
ATOM 8866 C CA . VAL A 1 1095 ? 20.979 -8.891 29.674 1.00 55.66 1095 VAL A CA 1
ATOM 8867 C C . VAL A 1 1095 ? 21.607 -9.664 28.506 1.00 55.66 1095 VAL A C 1
ATOM 8869 O O . VAL A 1 1095 ? 21.246 -10.815 28.260 1.00 55.66 1095 VAL A O 1
ATOM 8872 N N . SER A 1 1096 ? 22.600 -9.078 27.829 1.00 58.66 1096 SER A N 1
ATOM 8873 C CA . SER A 1 1096 ? 23.296 -9.726 26.707 1.00 58.66 1096 SER A CA 1
ATOM 8874 C C . SER A 1 1096 ? 24.114 -10.956 27.138 1.00 58.66 1096 SER A C 1
ATOM 8876 O O . SER A 1 1096 ? 24.209 -11.924 26.382 1.00 58.66 1096 SER A O 1
ATOM 8878 N N . LEU A 1 1097 ? 24.668 -10.958 28.358 1.00 67.75 1097 LEU A N 1
ATOM 8879 C CA . LEU A 1 1097 ? 25.370 -12.103 28.955 1.00 67.75 1097 LEU A CA 1
ATOM 8880 C C . LEU A 1 1097 ? 24.425 -13.262 29.285 1.00 67.75 1097 LEU A C 1
ATOM 8882 O O . LEU A 1 1097 ? 24.736 -14.414 28.977 1.00 67.75 1097 LEU A O 1
ATOM 8886 N N . ILE A 1 1098 ? 23.268 -12.959 29.877 1.00 61.38 1098 ILE A N 1
ATOM 8887 C CA . ILE A 1 1098 ? 22.242 -13.959 30.201 1.00 61.38 1098 ILE A CA 1
ATOM 8888 C C . ILE A 1 1098 ? 21.711 -14.601 28.912 1.00 61.38 1098 ILE A C 1
ATOM 8890 O O . ILE A 1 1098 ? 21.649 -15.828 28.815 1.00 61.38 1098 ILE A O 1
ATOM 8894 N N . GLU A 1 1099 ? 21.412 -13.800 27.885 1.00 60.72 1099 GLU A N 1
ATOM 8895 C CA . GLU A 1 1099 ? 20.956 -14.314 26.588 1.00 60.72 1099 GLU A CA 1
ATOM 8896 C C . GLU A 1 1099 ? 22.031 -15.172 25.894 1.00 60.72 1099 GLU A C 1
ATOM 8898 O O . GLU A 1 1099 ? 21.713 -16.241 25.368 1.00 60.72 1099 GLU A O 1
ATOM 8903 N N . LEU A 1 1100 ? 23.313 -14.781 25.957 1.00 68.44 1100 LEU A N 1
ATOM 8904 C CA . LEU A 1 1100 ? 24.424 -15.580 25.425 1.00 68.44 1100 LEU A CA 1
ATOM 8905 C C . LEU A 1 1100 ? 24.484 -16.966 26.083 1.00 68.44 1100 LEU A C 1
ATOM 8907 O O . LEU A 1 1100 ? 24.500 -17.980 25.379 1.00 68.44 1100 LEU A O 1
ATOM 8911 N N . HIS A 1 1101 ? 24.452 -17.022 27.417 1.00 70.94 1101 HIS A N 1
ATOM 8912 C CA . HIS A 1 1101 ? 24.442 -18.281 28.164 1.00 70.94 1101 HIS A CA 1
ATOM 8913 C C . HIS A 1 1101 ? 23.218 -19.143 27.797 1.00 70.94 1101 HIS A C 1
ATOM 8915 O O . HIS A 1 1101 ? 23.358 -20.337 27.525 1.00 70.94 1101 HIS A O 1
ATOM 8921 N N . LEU A 1 1102 ? 22.024 -18.545 27.691 1.00 63.19 1102 LEU A N 1
ATOM 8922 C CA . LEU A 1 1102 ? 20.800 -19.253 27.297 1.00 63.19 1102 LEU A CA 1
ATOM 8923 C C . LEU A 1 1102 ? 20.889 -19.864 25.889 1.00 63.19 1102 LEU A C 1
ATOM 8925 O O . LEU A 1 1102 ? 20.462 -21.007 25.699 1.00 63.19 1102 LEU A O 1
ATOM 8929 N N . GLN A 1 1103 ? 21.454 -19.165 24.897 1.00 69.94 1103 GLN A N 1
ATOM 8930 C CA . GLN A 1 1103 ? 21.617 -19.739 23.552 1.00 69.94 1103 GLN A CA 1
ATOM 8931 C C . GLN A 1 1103 ? 22.682 -20.849 23.510 1.00 69.94 1103 GLN A C 1
ATOM 8933 O O . GLN A 1 1103 ? 22.491 -21.845 22.808 1.00 69.94 1103 GLN A O 1
ATOM 8938 N N . ILE A 1 1104 ? 23.753 -20.751 24.306 1.00 77.12 1104 ILE A N 1
ATOM 8939 C CA . ILE A 1 1104 ? 24.751 -21.826 24.442 1.00 77.12 1104 ILE A CA 1
ATOM 8940 C C . ILE A 1 1104 ? 24.123 -23.072 25.096 1.00 77.12 1104 ILE A C 1
ATOM 8942 O O . ILE A 1 1104 ? 24.252 -24.179 24.566 1.00 77.12 1104 ILE A O 1
ATOM 8946 N N . LYS A 1 1105 ? 23.337 -22.915 26.172 1.00 73.69 1105 LYS A N 1
ATOM 8947 C CA . LYS A 1 1105 ? 22.583 -24.029 26.780 1.00 73.69 1105 LYS A CA 1
ATOM 8948 C C . LYS A 1 1105 ? 21.559 -24.640 25.813 1.00 73.69 1105 LYS A C 1
ATOM 8950 O O . LYS A 1 1105 ? 21.368 -25.855 25.837 1.00 73.69 1105 LYS A O 1
ATOM 8955 N N . ARG A 1 1106 ? 20.933 -23.853 24.923 1.00 70.75 1106 ARG A N 1
ATOM 8956 C CA . ARG A 1 1106 ? 20.069 -24.376 23.839 1.00 70.75 1106 ARG A CA 1
ATOM 8957 C C . ARG A 1 1106 ? 20.849 -25.236 22.841 1.00 70.75 1106 ARG A C 1
ATOM 8959 O O . ARG A 1 1106 ? 20.366 -26.312 22.492 1.00 70.75 1106 ARG A O 1
ATOM 8966 N N . LEU A 1 1107 ? 22.053 -24.818 22.436 1.00 76.56 1107 LEU A N 1
ATOM 8967 C CA . LEU A 1 1107 ? 22.945 -25.617 21.583 1.00 76.56 1107 LEU A CA 1
ATOM 8968 C C . LEU A 1 1107 ? 23.279 -26.966 22.247 1.00 76.56 1107 LEU A C 1
ATOM 8970 O O . LEU A 1 1107 ? 23.127 -28.014 21.619 1.00 76.56 1107 LEU A O 1
ATOM 8974 N N . LYS A 1 1108 ? 23.628 -26.943 23.542 1.00 80.00 1108 LYS A N 1
ATOM 8975 C CA . LYS A 1 1108 ? 23.939 -28.138 24.346 1.00 80.00 1108 LYS A CA 1
ATOM 8976 C C . LYS A 1 1108 ? 22.738 -29.085 24.489 1.00 80.00 1108 LYS A C 1
ATOM 8978 O O . LYS A 1 1108 ? 22.866 -30.282 24.241 1.00 80.00 1108 LYS A O 1
ATOM 8983 N N . ARG A 1 1109 ? 21.547 -28.556 24.812 1.00 73.88 1109 ARG A N 1
ATOM 8984 C CA . ARG A 1 1109 ? 20.294 -29.340 24.895 1.00 73.88 1109 ARG A CA 1
ATOM 8985 C C . ARG A 1 1109 ? 19.917 -29.959 23.538 1.00 73.88 1109 ARG A C 1
ATOM 8987 O O . ARG A 1 1109 ? 19.485 -31.107 23.512 1.00 73.88 1109 ARG A O 1
ATOM 8994 N N . HIS A 1 1110 ? 20.118 -29.256 22.418 1.00 74.31 1110 HIS A N 1
ATOM 8995 C CA . HIS A 1 1110 ? 19.860 -29.809 21.080 1.00 74.31 1110 HIS A CA 1
ATOM 8996 C C . HIS A 1 1110 ? 20.851 -30.926 20.707 1.00 74.31 1110 HIS A C 1
ATOM 8998 O O . HIS A 1 1110 ? 20.428 -31.944 20.160 1.00 74.31 1110 HIS A O 1
ATOM 9004 N N . GLY A 1 1111 ? 22.135 -30.764 21.056 1.00 77.25 1111 GLY A N 1
ATOM 9005 C CA . GLY A 1 1111 ? 23.178 -31.778 20.863 1.00 77.25 1111 GLY A CA 1
ATOM 9006 C C . GLY A 1 1111 ? 22.902 -33.068 21.628 1.00 77.25 1111 GLY A C 1
ATOM 9007 O O . GLY A 1 1111 ? 22.909 -34.143 21.031 1.00 77.25 1111 GLY A O 1
ATOM 9008 N N . ASN A 1 1112 ? 22.570 -32.965 22.918 1.00 78.12 1112 ASN A N 1
ATOM 9009 C CA . ASN A 1 1112 ? 22.215 -34.124 23.740 1.00 78.12 1112 ASN A CA 1
ATOM 9010 C C . ASN A 1 1112 ? 20.958 -34.828 23.209 1.00 78.12 1112 ASN A C 1
ATOM 9012 O O . ASN A 1 1112 ? 20.974 -36.040 23.018 1.00 78.12 1112 ASN A O 1
ATOM 9016 N N . LYS A 1 1113 ? 19.908 -34.070 22.865 1.00 77.88 1113 LYS A N 1
ATOM 9017 C CA . LYS A 1 1113 ? 18.673 -34.636 22.308 1.00 77.88 1113 LYS A CA 1
ATOM 9018 C C . LYS A 1 1113 ? 18.927 -35.437 21.018 1.00 77.88 1113 LYS A C 1
ATOM 9020 O O . LYS A 1 1113 ? 18.414 -36.542 20.870 1.00 77.88 1113 LYS A O 1
ATOM 9025 N N . LEU A 1 1114 ? 19.764 -34.923 20.111 1.00 73.31 1114 LEU A N 1
ATOM 9026 C CA . LEU A 1 1114 ? 20.152 -35.647 18.894 1.00 73.31 1114 LEU A CA 1
ATOM 9027 C C . LEU A 1 1114 ? 21.028 -36.878 19.172 1.00 73.31 1114 LEU A C 1
ATOM 9029 O O . LEU A 1 1114 ? 20.999 -37.817 18.382 1.00 73.31 1114 LEU A O 1
ATOM 9033 N N . GLN A 1 1115 ? 21.765 -36.924 20.284 1.00 76.88 1115 GLN A N 1
ATOM 9034 C CA . GLN A 1 1115 ? 22.462 -38.141 20.712 1.00 76.88 1115 GLN A CA 1
ATOM 9035 C C . GLN A 1 1115 ? 21.508 -39.189 21.304 1.00 76.88 1115 GLN A C 1
ATOM 9037 O O . GLN A 1 1115 ? 21.726 -40.381 21.101 1.00 76.88 1115 GLN A O 1
ATOM 9042 N N . GLU A 1 1116 ? 20.469 -38.762 22.021 1.00 73.38 1116 GLU A N 1
ATOM 9043 C CA . GLU A 1 1116 ? 19.472 -39.629 22.664 1.00 73.38 1116 GLU A CA 1
ATOM 9044 C C . GLU A 1 1116 ? 18.507 -40.263 21.649 1.00 73.38 1116 GLU A C 1
ATOM 9046 O O . GLU A 1 1116 ? 18.288 -41.472 21.686 1.00 73.38 1116 GLU A O 1
ATOM 9051 N N . GLU A 1 1117 ? 17.977 -39.479 20.703 1.00 67.06 1117 GLU A N 1
ATOM 9052 C CA . GLU A 1 1117 ? 17.012 -39.953 19.695 1.00 67.06 1117 GLU A CA 1
ATOM 9053 C C . GLU A 1 1117 ? 17.659 -40.766 18.550 1.00 67.06 1117 GLU A C 1
ATOM 9055 O O . GLU A 1 1117 ? 16.954 -41.433 17.789 1.00 67.06 1117 GLU A O 1
ATOM 9060 N N . SER A 1 1118 ? 18.994 -40.755 18.425 1.00 65.75 1118 SER A N 1
ATOM 9061 C CA . SER A 1 1118 ? 19.711 -41.338 17.279 1.00 65.75 1118 SER A CA 1
ATOM 9062 C C . SER A 1 1118 ? 20.500 -42.608 17.620 1.00 65.75 1118 SER A C 1
ATOM 9064 O O . SER A 1 1118 ? 21.226 -42.690 18.619 1.00 65.75 1118 SER A O 1
ATOM 9066 N N . LYS A 1 1119 ? 20.422 -43.606 16.725 1.00 66.06 1119 LYS A N 1
ATOM 9067 C CA . LYS A 1 1119 ? 21.087 -44.916 16.875 1.00 66.06 1119 LYS A CA 1
ATOM 9068 C C . LYS A 1 1119 ? 22.610 -44.773 17.089 1.00 66.06 1119 LYS A C 1
ATOM 9070 O O . LYS A 1 1119 ? 23.220 -43.883 16.486 1.00 66.06 1119 LYS A O 1
ATOM 9075 N N . PRO A 1 1120 ? 23.259 -45.648 17.883 1.00 59.41 1120 PRO A N 1
ATOM 9076 C CA . PRO A 1 1120 ? 24.717 -45.663 18.027 1.00 59.41 1120 PRO A CA 1
ATOM 9077 C C . PRO A 1 1120 ? 25.435 -45.704 16.668 1.00 59.41 1120 PRO A C 1
ATOM 9079 O O . PRO A 1 1120 ? 25.023 -46.438 15.774 1.00 59.41 1120 PRO A O 1
ATOM 9082 N N . GLY A 1 1121 ? 26.477 -44.884 16.499 1.00 61.34 1121 GLY A N 1
ATOM 9083 C CA . GLY A 1 1121 ? 27.236 -44.773 15.244 1.00 61.34 1121 GLY A CA 1
ATOM 9084 C C . GLY A 1 1121 ? 26.531 -44.051 14.083 1.00 61.34 1121 GLY A C 1
ATOM 9085 O O . GLY A 1 1121 ? 27.132 -43.897 13.023 1.00 61.34 1121 GLY A O 1
ATOM 9086 N N . SER A 1 1122 ? 25.287 -43.587 14.248 1.00 72.62 1122 SER A N 1
ATOM 9087 C CA . SER A 1 1122 ? 24.601 -42.786 13.221 1.00 72.62 1122 SER A CA 1
ATOM 9088 C C . SER A 1 1122 ? 25.207 -41.386 13.064 1.00 72.62 1122 SER A C 1
ATOM 9090 O O . SER A 1 1122 ? 25.804 -40.831 13.992 1.00 72.62 1122 SER A O 1
ATOM 9092 N N . ARG A 1 1123 ? 25.020 -40.791 11.878 1.00 69.06 1123 ARG A N 1
ATOM 9093 C CA . ARG A 1 1123 ? 25.527 -39.450 11.552 1.00 69.06 1123 ARG A CA 1
ATOM 9094 C C . ARG A 1 1123 ? 24.953 -38.384 12.486 1.00 69.06 1123 ARG A C 1
ATOM 9096 O O . ARG A 1 1123 ? 25.710 -37.568 12.996 1.00 69.06 1123 ARG A O 1
ATOM 9103 N N . ASP A 1 1124 ? 23.655 -38.436 12.763 1.00 69.88 1124 ASP A N 1
ATOM 9104 C CA . ASP A 1 1124 ? 22.959 -37.474 13.624 1.00 69.88 1124 ASP A CA 1
ATOM 9105 C C . ASP A 1 1124 ? 23.461 -37.506 15.075 1.00 69.88 1124 ASP A C 1
ATOM 9107 O O . ASP A 1 1124 ? 23.650 -36.452 15.684 1.00 69.88 1124 ASP A O 1
ATOM 9111 N N . ARG A 1 1125 ? 23.800 -38.695 15.600 1.00 77.12 1125 ARG A N 1
ATOM 9112 C CA . ARG A 1 1125 ? 24.461 -38.838 16.907 1.00 77.12 1125 ARG A CA 1
ATOM 9113 C C . ARG A 1 1125 ? 25.847 -38.189 16.917 1.00 77.12 1125 ARG A C 1
ATOM 9115 O O . ARG A 1 1125 ? 26.177 -37.468 17.854 1.00 77.12 1125 ARG A O 1
ATOM 9122 N N . LEU A 1 1126 ? 26.632 -38.403 15.859 1.00 76.62 1126 LEU A N 1
ATOM 9123 C CA . LEU A 1 1126 ? 27.961 -37.810 15.676 1.00 76.62 1126 LEU A CA 1
ATOM 9124 C C . LEU A 1 1126 ? 27.917 -36.277 15.545 1.00 76.62 1126 LEU A C 1
ATOM 9126 O O . LEU A 1 1126 ? 28.774 -35.599 16.109 1.00 76.62 1126 LEU A O 1
ATOM 9130 N N . GLU A 1 1127 ? 26.928 -35.706 14.851 1.00 73.88 1127 GLU A N 1
ATOM 9131 C CA . GLU A 1 1127 ? 26.722 -34.249 14.835 1.00 73.88 1127 GLU A CA 1
ATOM 9132 C C . GLU A 1 1127 ? 26.229 -33.728 16.202 1.00 73.88 1127 GLU A C 1
ATOM 9134 O O . GLU A 1 1127 ? 26.678 -32.675 16.658 1.00 73.88 1127 GLU A O 1
ATOM 9139 N N . GLY A 1 1128 ? 25.376 -34.487 16.903 1.00 77.31 1128 GLY A N 1
ATOM 9140 C CA . GLY A 1 1128 ? 24.935 -34.176 18.266 1.00 77.31 1128 GLY A CA 1
ATOM 9141 C C . GLY A 1 1128 ? 26.085 -34.121 19.279 1.00 77.31 1128 GLY A C 1
ATOM 9142 O O . GLY A 1 1128 ? 26.141 -33.202 20.097 1.00 77.31 1128 GLY A O 1
ATOM 9143 N N . GLU A 1 1129 ? 27.052 -35.040 19.190 1.00 81.94 1129 GLU A N 1
ATOM 9144 C CA . GLU A 1 1129 ? 28.276 -35.008 20.005 1.00 81.94 1129 GLU A CA 1
ATOM 9145 C C . GLU A 1 1129 ? 29.142 -33.772 19.729 1.00 81.94 1129 GLU A C 1
ATOM 9147 O O . GLU A 1 1129 ? 29.665 -33.165 20.669 1.00 81.94 1129 GLU A O 1
ATOM 9152 N N . LYS A 1 1130 ? 29.296 -33.372 18.457 1.00 82.19 1130 LYS A N 1
ATOM 9153 C CA . LYS A 1 1130 ? 30.015 -32.135 18.099 1.00 82.19 1130 LYS A CA 1
ATOM 9154 C C . LYS A 1 1130 ? 29.320 -30.905 18.674 1.00 82.19 1130 LYS A C 1
ATOM 9156 O O . LYS A 1 1130 ? 29.998 -30.000 19.150 1.00 82.19 1130 LYS A O 1
ATOM 9161 N N . ALA A 1 1131 ? 27.988 -30.865 18.649 1.00 78.94 1131 ALA A N 1
ATOM 9162 C CA . ALA A 1 1131 ? 27.211 -29.744 19.172 1.00 78.94 1131 ALA A CA 1
ATOM 9163 C C . ALA A 1 1131 ? 27.362 -29.567 20.688 1.00 78.94 1131 ALA A C 1
ATOM 9165 O O . ALA A 1 1131 ? 27.588 -28.446 21.144 1.00 78.94 1131 ALA A O 1
ATOM 9166 N N . THR A 1 1132 ? 27.322 -30.657 21.458 1.00 82.50 1132 THR A N 1
ATOM 9167 C CA . THR A 1 1132 ? 27.565 -30.615 22.909 1.00 82.50 1132 THR A CA 1
ATOM 9168 C C . THR A 1 1132 ? 28.997 -30.157 23.219 1.00 82.50 1132 THR A C 1
ATOM 9170 O O . THR A 1 1132 ? 29.173 -29.210 23.985 1.00 82.50 1132 THR A O 1
ATOM 9173 N N . LYS A 1 1133 ? 30.005 -30.716 22.528 1.00 85.19 1133 LYS A N 1
ATOM 9174 C CA . LYS A 1 1133 ? 31.424 -30.323 22.666 1.00 85.19 1133 LYS A CA 1
ATOM 9175 C C . LYS A 1 1133 ? 31.698 -28.873 22.229 1.00 85.19 1133 LYS A C 1
ATOM 9177 O O . LYS A 1 1133 ? 32.593 -28.225 22.768 1.00 85.19 1133 LYS A O 1
ATOM 9182 N N . LEU A 1 1134 ? 30.953 -28.343 21.254 1.00 82.56 1134 LEU A N 1
ATOM 9183 C CA . LEU A 1 1134 ? 31.049 -26.939 20.836 1.00 82.56 1134 LEU A CA 1
ATOM 9184 C C . LEU A 1 1134 ? 30.413 -26.000 21.870 1.00 82.56 1134 LEU A C 1
ATOM 9186 O O . LEU A 1 1134 ? 30.994 -24.962 22.178 1.00 82.56 1134 LEU A O 1
ATOM 9190 N N . ALA A 1 1135 ? 29.258 -26.372 22.429 1.00 82.06 1135 ALA A N 1
ATOM 9191 C CA . ALA A 1 1135 ? 28.627 -25.613 23.504 1.00 82.06 1135 ALA A CA 1
ATOM 9192 C C . ALA A 1 1135 ? 29.547 -25.515 24.731 1.00 82.06 1135 ALA A C 1
ATOM 9194 O O . ALA A 1 1135 ? 29.735 -24.423 25.252 1.00 82.06 1135 ALA A O 1
ATOM 9195 N N . GLU A 1 1136 ? 30.204 -26.611 25.115 1.00 83.62 1136 GLU A N 1
ATOM 9196 C CA . GLU A 1 1136 ? 31.170 -26.657 26.226 1.00 83.62 1136 GLU A CA 1
ATOM 9197 C C . GLU A 1 1136 ? 32.351 -25.701 26.038 1.00 83.62 1136 GLU A C 1
ATOM 9199 O O . GLU A 1 1136 ? 32.729 -24.989 26.967 1.00 83.62 1136 GLU A O 1
ATOM 9204 N N . LYS A 1 1137 ? 32.887 -25.598 24.816 1.00 84.00 1137 LYS A N 1
ATOM 9205 C CA . LYS A 1 1137 ? 33.928 -24.608 24.500 1.00 84.00 1137 LYS A CA 1
ATOM 9206 C C . LYS A 1 1137 ? 33.417 -23.166 24.560 1.00 84.00 1137 LYS A C 1
ATOM 9208 O O . LYS A 1 1137 ? 34.182 -22.274 24.914 1.00 84.00 1137 LYS A O 1
ATOM 9213 N N . PHE A 1 1138 ? 32.150 -22.909 24.229 1.00 81.88 1138 PHE A N 1
ATOM 9214 C CA . PHE A 1 1138 ? 31.564 -21.577 24.412 1.00 81.88 1138 PHE A CA 1
ATOM 9215 C C . PHE A 1 1138 ? 31.278 -21.259 25.888 1.00 81.88 1138 PHE A C 1
ATOM 9217 O O . PHE A 1 1138 ? 31.444 -20.104 26.277 1.00 81.88 1138 PHE A O 1
ATOM 9224 N N . GLU A 1 1139 ? 30.889 -22.242 26.709 1.00 78.62 1139 GLU A N 1
ATOM 9225 C CA . GLU A 1 1139 ? 30.743 -22.090 28.167 1.00 78.62 1139 GLU A CA 1
ATOM 9226 C C . GLU A 1 1139 ? 32.090 -21.663 28.787 1.00 78.62 1139 GLU A C 1
ATOM 9228 O O . GLU A 1 1139 ? 32.176 -20.593 29.392 1.00 78.62 1139 GLU A O 1
ATOM 9233 N N . ASP A 1 1140 ? 33.162 -22.419 28.523 1.00 80.31 1140 ASP A N 1
ATOM 9234 C CA . ASP A 1 1140 ? 34.532 -22.139 28.986 1.00 80.31 1140 ASP A CA 1
ATOM 9235 C C . ASP A 1 1140 ? 35.083 -20.786 28.490 1.00 80.31 1140 ASP A C 1
ATOM 9237 O O . ASP A 1 1140 ? 35.535 -19.955 29.279 1.00 80.31 1140 ASP A O 1
ATOM 9241 N N . LEU A 1 1141 ? 34.989 -20.483 27.192 1.00 79.69 1141 LEU A N 1
ATOM 9242 C CA . LEU A 1 1141 ? 35.512 -19.214 26.668 1.00 79.69 1141 LEU A CA 1
ATOM 9243 C C . LEU A 1 1141 ? 34.705 -17.990 27.143 1.00 79.69 1141 LEU A C 1
ATOM 9245 O O . LEU A 1 1141 ? 35.269 -16.900 27.258 1.00 79.69 1141 LEU A O 1
ATOM 9249 N N . THR A 1 1142 ? 33.419 -18.153 27.480 1.00 77.00 1142 THR A N 1
ATOM 9250 C CA . THR A 1 1142 ? 32.625 -17.095 28.135 1.00 77.00 1142 THR A CA 1
ATOM 9251 C C . THR A 1 1142 ? 33.063 -16.906 29.591 1.00 77.00 1142 THR A C 1
ATOM 9253 O O . THR A 1 1142 ? 33.250 -15.771 30.033 1.00 77.00 1142 THR A O 1
ATOM 9256 N N . LEU A 1 1143 ? 33.304 -18.000 30.321 1.00 74.06 1143 LEU A N 1
ATOM 9257 C CA . LEU A 1 1143 ? 33.821 -17.999 31.695 1.00 74.06 1143 LEU A CA 1
ATOM 9258 C C . LEU A 1 1143 ? 35.188 -17.290 31.790 1.00 74.06 1143 LEU A C 1
ATOM 9260 O O . LEU A 1 1143 ? 35.388 -16.397 32.623 1.00 74.06 1143 LEU A O 1
ATOM 9264 N N . GLN A 1 1144 ? 36.111 -17.619 30.883 1.00 77.50 1144 GLN A N 1
ATOM 9265 C CA . GLN A 1 1144 ? 37.418 -16.965 30.777 1.00 77.50 1144 GLN A CA 1
ATOM 9266 C C . GLN A 1 1144 ? 37.288 -15.474 30.434 1.00 77.50 1144 GLN A C 1
ATOM 9268 O O . GLN A 1 1144 ? 37.960 -14.643 31.049 1.00 77.50 1144 GLN A O 1
ATOM 9273 N N . PHE A 1 1145 ? 36.406 -15.110 29.494 1.00 76.50 1145 PHE A N 1
ATOM 9274 C CA . PHE A 1 1145 ? 36.168 -13.713 29.112 1.00 76.50 1145 PHE A CA 1
ATOM 9275 C C . PHE A 1 1145 ? 35.684 -12.867 30.292 1.00 76.50 1145 PHE A C 1
ATOM 9277 O O . PHE A 1 1145 ? 36.213 -11.784 30.538 1.00 76.50 1145 PHE A O 1
ATOM 9284 N N . MET A 1 1146 ? 34.724 -13.389 31.057 1.00 69.25 1146 MET A N 1
ATOM 9285 C CA . MET A 1 1146 ? 34.195 -12.739 32.256 1.00 69.25 1146 MET A CA 1
ATOM 9286 C C . MET A 1 1146 ? 35.269 -12.551 33.330 1.00 69.25 1146 MET A C 1
ATOM 9288 O O . MET A 1 1146 ? 35.360 -11.490 33.946 1.00 69.25 1146 MET A O 1
ATOM 9292 N N . THR A 1 1147 ? 36.143 -13.544 33.493 1.00 69.88 1147 THR A N 1
ATOM 9293 C CA . THR A 1 1147 ? 37.288 -13.465 34.408 1.00 69.88 1147 THR A CA 1
ATOM 9294 C C . THR A 1 1147 ? 38.267 -12.364 33.980 1.00 69.88 1147 THR A C 1
ATOM 9296 O O . THR A 1 1147 ? 38.642 -11.527 34.798 1.00 69.88 1147 THR A O 1
ATOM 9299 N N . ALA A 1 1148 ? 38.614 -12.298 32.690 1.00 69.25 1148 ALA A N 1
ATOM 9300 C CA . ALA A 1 1148 ? 39.526 -11.292 32.140 1.00 69.25 1148 ALA A CA 1
ATOM 9301 C C . ALA A 1 1148 ? 38.934 -9.867 32.085 1.00 69.25 1148 ALA A C 1
ATOM 9303 O O . ALA A 1 1148 ? 39.687 -8.893 32.088 1.00 69.25 1148 ALA A O 1
ATOM 9304 N N . LYS A 1 1149 ? 37.599 -9.719 32.063 1.00 66.94 1149 LYS A N 1
ATOM 9305 C CA . LYS A 1 1149 ? 36.921 -8.409 32.105 1.00 66.94 1149 LYS A CA 1
ATOM 9306 C C . LYS A 1 1149 ? 36.940 -7.773 33.504 1.00 66.94 1149 LYS A C 1
ATOM 9308 O O . LYS A 1 1149 ? 36.886 -6.555 33.598 1.00 66.94 1149 LYS A O 1
ATOM 9313 N N . ASN A 1 1150 ? 37.069 -8.558 34.582 1.00 61.03 1150 ASN A N 1
ATOM 9314 C CA . ASN A 1 1150 ? 37.276 -8.018 35.939 1.00 61.03 1150 ASN A CA 1
ATOM 9315 C C . ASN A 1 1150 ? 38.681 -7.441 36.156 1.00 61.03 1150 ASN A C 1
ATOM 9317 O O . ASN A 1 1150 ? 38.855 -6.566 37.000 1.00 61.03 1150 ASN A O 1
ATOM 9321 N N . THR A 1 1151 ? 39.689 -7.987 35.473 1.00 62.72 1151 THR A N 1
ATOM 9322 C CA . THR A 1 1151 ? 41.107 -7.687 35.727 1.00 62.72 1151 THR A CA 1
ATOM 9323 C C . THR A 1 1151 ? 41.680 -6.615 34.799 1.00 62.72 1151 THR A C 1
ATOM 9325 O O . THR A 1 1151 ? 42.883 -6.368 34.851 1.00 62.72 1151 THR A O 1
ATOM 9328 N N . ASP A 1 1152 ? 40.840 -5.997 33.956 1.00 59.03 1152 ASP A N 1
ATOM 9329 C CA . ASP A 1 1152 ? 41.197 -4.959 32.973 1.00 59.03 1152 ASP A CA 1
ATOM 9330 C C . ASP A 1 1152 ? 42.474 -5.293 32.163 1.00 59.03 1152 ASP A C 1
ATOM 9332 O O . ASP A 1 1152 ? 43.289 -4.428 31.850 1.00 59.03 1152 ASP A O 1
ATOM 9336 N N . ASN A 1 1153 ? 42.656 -6.573 31.799 1.00 68.31 1153 ASN A N 1
ATOM 9337 C CA . ASN A 1 1153 ? 43.803 -7.047 31.019 1.00 68.31 1153 ASN A CA 1
ATOM 9338 C C . ASN A 1 1153 ? 43.459 -7.089 29.511 1.00 68.31 1153 ASN A C 1
ATOM 9340 O O . ASN A 1 1153 ? 42.854 -8.067 29.050 1.00 68.31 1153 ASN A O 1
ATOM 9344 N N . PRO A 1 1154 ? 43.836 -6.068 28.709 1.00 67.12 1154 PRO A N 1
ATOM 9345 C CA . PRO A 1 1154 ? 43.414 -5.961 27.312 1.00 67.12 1154 PRO A CA 1
ATOM 9346 C C . PRO A 1 1154 ? 44.015 -7.051 26.418 1.00 67.12 1154 PRO A C 1
ATOM 9348 O O . PRO A 1 1154 ? 43.345 -7.510 25.492 1.00 67.12 1154 PRO A O 1
ATOM 9351 N N . GLU A 1 1155 ? 45.237 -7.517 26.697 1.00 72.94 1155 GLU A N 1
ATOM 9352 C CA . GLU A 1 1155 ? 45.841 -8.620 25.946 1.00 72.94 1155 GLU A CA 1
ATOM 9353 C C . GLU A 1 1155 ? 45.090 -9.930 26.176 1.00 72.94 1155 GLU A C 1
ATOM 9355 O O . GLU A 1 1155 ? 44.762 -10.632 25.218 1.00 72.94 1155 GLU A O 1
ATOM 9360 N N . GLN A 1 1156 ? 44.788 -10.260 27.433 1.00 76.19 1156 GLN A N 1
ATOM 9361 C CA . GLN A 1 1156 ? 44.063 -11.483 27.767 1.00 76.19 1156 GLN A CA 1
ATOM 9362 C C . GLN A 1 1156 ? 42.637 -11.443 27.203 1.00 76.19 1156 GLN A C 1
ATOM 9364 O O . GLN A 1 1156 ? 42.208 -12.405 26.564 1.00 76.19 1156 GLN A O 1
ATOM 9369 N N . LEU A 1 1157 ? 41.947 -10.303 27.328 1.00 73.44 1157 LEU A N 1
ATOM 9370 C CA . LEU A 1 1157 ? 40.656 -10.060 26.683 1.00 73.44 1157 LEU A CA 1
ATOM 9371 C C . LEU A 1 1157 ? 40.725 -10.268 25.164 1.00 73.44 1157 LEU A C 1
ATOM 9373 O O . LEU A 1 1157 ? 39.886 -10.981 24.616 1.00 73.44 1157 LEU A O 1
ATOM 9377 N N . GLN A 1 1158 ? 41.717 -9.703 24.469 1.00 75.81 1158 GLN A N 1
ATOM 9378 C CA . GLN A 1 1158 ? 41.812 -9.843 23.014 1.00 75.81 1158 GLN A CA 1
ATOM 9379 C C . GLN A 1 1158 ? 42.179 -11.271 22.580 1.00 75.81 1158 GLN A C 1
ATOM 9381 O O . GLN A 1 1158 ? 41.632 -11.762 21.590 1.00 75.81 1158 GLN A O 1
ATOM 9386 N N . ARG A 1 1159 ? 43.033 -11.977 23.336 1.00 81.00 1159 ARG A N 1
ATOM 9387 C CA . ARG A 1 1159 ? 43.324 -13.405 23.114 1.00 81.00 1159 ARG A CA 1
ATOM 9388 C C . ARG A 1 1159 ? 42.054 -14.254 23.249 1.00 81.00 1159 ARG A C 1
ATOM 9390 O O . ARG A 1 1159 ? 41.791 -15.074 22.371 1.00 81.00 1159 ARG A O 1
ATOM 9397 N N . ILE A 1 1160 ? 41.224 -14.010 24.267 1.00 80.00 1160 ILE A N 1
ATOM 9398 C CA . ILE A 1 1160 ? 39.963 -14.745 24.474 1.00 80.00 1160 ILE A CA 1
ATOM 9399 C C . ILE A 1 1160 ? 38.927 -14.406 23.390 1.00 80.00 1160 ILE A C 1
ATOM 9401 O O . ILE A 1 1160 ? 38.319 -15.320 22.838 1.00 80.00 1160 ILE A O 1
ATOM 9405 N N . LYS A 1 1161 ? 38.775 -13.133 22.992 1.00 76.88 1161 LYS A N 1
ATOM 9406 C CA . LYS A 1 1161 ? 37.923 -12.745 21.846 1.00 76.88 1161 LYS A CA 1
ATOM 9407 C C . LYS A 1 1161 ? 38.343 -13.456 20.556 1.00 76.88 1161 LYS A C 1
ATOM 9409 O O . LYS A 1 1161 ? 37.497 -13.969 19.823 1.00 76.88 1161 LYS A O 1
ATOM 9414 N N . ASN A 1 1162 ? 39.650 -13.539 20.296 1.00 77.00 1162 ASN A N 1
ATOM 9415 C CA . ASN A 1 1162 ? 40.193 -14.259 19.144 1.00 77.00 1162 ASN A CA 1
ATOM 9416 C C . ASN A 1 1162 ? 39.923 -15.775 19.236 1.00 77.00 1162 ASN A C 1
ATOM 9418 O O . ASN A 1 1162 ? 39.534 -16.378 18.236 1.00 77.00 1162 ASN A O 1
ATOM 9422 N N . ALA A 1 1163 ? 40.059 -16.385 20.419 1.00 79.56 1163 ALA A N 1
ATOM 9423 C CA . ALA A 1 1163 ? 39.764 -17.803 20.648 1.00 79.56 1163 ALA A CA 1
ATOM 9424 C C . ALA A 1 1163 ? 38.263 -18.131 20.515 1.00 79.56 1163 ALA A C 1
ATOM 9426 O O . ALA A 1 1163 ? 37.905 -19.136 19.896 1.00 79.56 1163 ALA A O 1
ATOM 9427 N N . PHE A 1 1164 ? 37.378 -17.264 21.020 1.00 83.06 1164 PHE A N 1
ATOM 9428 C CA . PHE A 1 1164 ? 35.925 -17.382 20.861 1.00 83.06 1164 PHE A CA 1
ATOM 9429 C C . PHE A 1 1164 ? 35.528 -17.262 19.385 1.00 83.06 1164 PHE A C 1
ATOM 9431 O O . PHE A 1 1164 ? 34.787 -18.102 18.875 1.00 83.06 1164 PHE A O 1
ATOM 9438 N N . LYS A 1 1165 ? 36.090 -16.281 18.663 1.00 77.00 1165 LYS A N 1
ATOM 9439 C CA . LYS A 1 1165 ? 35.917 -16.134 17.210 1.00 77.00 1165 LYS A CA 1
ATOM 9440 C C . LYS A 1 1165 ? 36.379 -17.382 16.449 1.00 77.00 1165 LYS A C 1
ATOM 9442 O O . LYS A 1 1165 ? 35.618 -17.901 15.638 1.00 77.00 1165 LYS A O 1
ATOM 9447 N N . ALA A 1 1166 ? 37.585 -17.884 16.716 1.00 77.19 1166 ALA A N 1
ATOM 9448 C CA . ALA A 1 1166 ? 38.119 -19.073 16.049 1.00 77.19 1166 ALA A CA 1
ATOM 9449 C C . ALA A 1 1166 ? 37.265 -20.325 16.324 1.00 77.19 1166 ALA A C 1
ATOM 9451 O O . ALA A 1 1166 ? 36.943 -21.070 15.399 1.00 77.19 1166 ALA A O 1
ATOM 9452 N N . THR A 1 1167 ? 36.827 -20.514 17.572 1.00 80.56 1167 THR A N 1
ATOM 9453 C CA . THR A 1 1167 ? 35.918 -21.601 17.973 1.00 80.56 1167 THR A CA 1
ATOM 9454 C C . THR A 1 1167 ? 34.575 -21.499 17.248 1.00 80.56 1167 THR A C 1
ATOM 9456 O O . THR A 1 1167 ? 34.085 -22.497 16.716 1.00 80.56 1167 THR A O 1
ATOM 9459 N N . PHE A 1 1168 ? 34.013 -20.290 17.140 1.00 79.69 1168 PHE A N 1
ATOM 9460 C CA . PHE A 1 1168 ? 32.778 -20.043 16.399 1.00 79.69 1168 PHE A CA 1
ATOM 9461 C C . PHE A 1 1168 ? 32.928 -20.344 14.903 1.00 79.69 1168 PHE A C 1
ATOM 9463 O O . PHE A 1 1168 ? 32.093 -21.032 14.317 1.00 79.69 1168 PHE A O 1
ATOM 9470 N N . GLU A 1 1169 ? 34.008 -19.876 14.276 1.00 74.38 1169 GLU A N 1
ATOM 9471 C CA . GLU A 1 1169 ? 34.273 -20.131 12.860 1.00 74.38 1169 GLU A CA 1
ATOM 9472 C C . GLU A 1 1169 ? 34.586 -21.601 12.549 1.00 74.38 1169 GLU A C 1
ATOM 9474 O O . GLU A 1 1169 ? 34.310 -22.036 11.429 1.00 74.38 1169 GLU A O 1
ATOM 9479 N N . SER A 1 1170 ? 35.155 -22.361 13.492 1.00 78.75 1170 SER A N 1
ATOM 9480 C CA . SER A 1 1170 ? 35.357 -23.810 13.349 1.00 78.75 1170 SER A CA 1
ATOM 9481 C C . SER A 1 1170 ? 34.017 -24.538 13.429 1.00 78.75 1170 SER A C 1
ATOM 9483 O O . SER A 1 1170 ? 33.612 -25.181 12.462 1.00 78.75 1170 SER A O 1
ATOM 9485 N N . GLY A 1 1171 ? 33.247 -24.313 14.501 1.00 71.50 1171 GLY A N 1
ATOM 9486 C CA . GLY A 1 1171 ? 31.925 -24.918 14.684 1.00 71.50 1171 GLY A CA 1
ATOM 9487 C C . GLY A 1 1171 ? 30.956 -24.625 13.533 1.00 71.50 1171 GLY A C 1
ATOM 9488 O O . GLY A 1 1171 ? 30.311 -25.534 13.012 1.00 71.50 1171 GLY A O 1
ATOM 9489 N N . TYR A 1 1172 ? 30.917 -23.377 13.055 1.00 72.31 1172 TYR A N 1
ATOM 9490 C CA . TYR A 1 1172 ? 30.096 -22.983 11.905 1.00 72.31 1172 TYR A CA 1
ATOM 9491 C C . TYR A 1 1172 ? 30.546 -23.631 10.582 1.00 72.31 1172 TYR A C 1
ATOM 9493 O O . TYR A 1 1172 ? 29.713 -23.874 9.706 1.00 72.31 1172 TYR A O 1
ATOM 9501 N N . ARG A 1 1173 ? 31.843 -23.940 10.419 1.00 71.12 1173 ARG A N 1
ATOM 9502 C CA . ARG A 1 1173 ? 32.374 -24.675 9.256 1.00 71.12 1173 ARG A CA 1
ATOM 9503 C C . ARG A 1 1173 ? 32.087 -26.172 9.344 1.00 71.12 1173 ARG A C 1
ATOM 9505 O O . ARG A 1 1173 ? 31.591 -26.738 8.374 1.00 71.12 1173 ARG A O 1
ATOM 9512 N N . GLU A 1 1174 ? 32.346 -26.795 10.489 1.00 69.44 1174 GLU A N 1
ATOM 9513 C CA . GLU A 1 1174 ? 32.126 -28.227 10.731 1.00 69.44 1174 GLU A CA 1
ATOM 9514 C C . GLU A 1 1174 ? 30.643 -28.600 10.563 1.00 69.44 1174 GLU A C 1
ATOM 9516 O O . GLU A 1 1174 ? 30.302 -29.518 9.813 1.00 69.44 1174 GLU A O 1
ATOM 9521 N N . MET A 1 1175 ? 29.742 -27.814 11.163 1.00 64.31 1175 MET A N 1
ATOM 9522 C CA . MET A 1 1175 ? 28.288 -28.031 11.118 1.00 64.31 1175 MET A CA 1
ATOM 9523 C C . MET A 1 1175 ? 27.631 -27.529 9.819 1.00 64.31 1175 MET A C 1
ATOM 9525 O O . MET A 1 1175 ? 26.422 -27.671 9.634 1.00 64.31 1175 MET A O 1
ATOM 9529 N N . LYS A 1 1176 ? 28.400 -26.965 8.873 1.00 57.47 1176 LYS A N 1
ATOM 9530 C CA . LYS A 1 1176 ? 27.876 -26.422 7.603 1.00 57.47 1176 LYS A CA 1
ATOM 9531 C C . LYS A 1 1176 ? 27.188 -27.482 6.735 1.00 57.47 1176 LYS A C 1
ATOM 9533 O O . LYS A 1 1176 ? 26.320 -27.122 5.933 1.00 57.47 1176 LYS A O 1
ATOM 9538 N N . THR A 1 1177 ? 27.597 -28.747 6.878 1.00 51.09 1177 THR A N 1
ATOM 9539 C CA . THR A 1 1177 ? 27.266 -29.862 5.972 1.00 51.09 1177 THR A CA 1
ATOM 9540 C C . THR A 1 1177 ? 25.968 -30.608 6.294 1.00 51.09 1177 THR A C 1
ATOM 9542 O O . THR A 1 1177 ? 25.510 -31.373 5.448 1.00 51.09 1177 THR A O 1
ATOM 9545 N N . HIS A 1 1178 ? 25.341 -30.372 7.455 1.00 49.84 1178 HIS A N 1
ATOM 9546 C CA . HIS A 1 1178 ? 24.013 -30.915 7.768 1.00 49.84 1178 HIS A CA 1
ATOM 9547 C C . HIS A 1 1178 ? 22.908 -29.872 7.556 1.00 49.84 1178 HIS A C 1
ATOM 9549 O O . HIS A 1 1178 ? 23.134 -28.662 7.662 1.00 49.84 1178 HIS A O 1
ATOM 9555 N N . ARG A 1 1179 ? 21.698 -30.334 7.221 1.00 50.00 1179 ARG A N 1
ATOM 9556 C CA . ARG A 1 1179 ? 20.533 -29.467 6.993 1.00 50.00 1179 ARG A CA 1
ATOM 9557 C C . ARG A 1 1179 ? 19.678 -29.379 8.260 1.00 50.00 1179 ARG A C 1
ATOM 9559 O O . ARG A 1 1179 ? 19.495 -30.378 8.941 1.00 50.00 1179 ARG A O 1
ATOM 9566 N N . ILE A 1 1180 ? 19.087 -28.194 8.457 1.00 52.78 1180 ILE A N 1
ATOM 9567 C CA . ILE A 1 1180 ? 18.042 -27.853 9.444 1.00 52.78 1180 ILE A CA 1
ATOM 9568 C C . ILE A 1 1180 ? 18.565 -27.556 10.881 1.00 52.78 1180 ILE A C 1
ATOM 9570 O O . ILE A 1 1180 ? 19.514 -28.150 11.376 1.00 52.78 1180 ILE A O 1
ATOM 9574 N N . LEU A 1 1181 ? 17.953 -26.533 11.497 1.00 53.72 1181 LEU A N 1
ATOM 9575 C CA . LEU A 1 1181 ? 18.032 -26.038 12.891 1.00 53.72 1181 LEU A CA 1
ATOM 9576 C C . LEU A 1 1181 ? 19.355 -25.540 13.525 1.00 53.72 1181 LEU A C 1
ATOM 9578 O O . LEU A 1 1181 ? 19.270 -24.649 14.369 1.00 53.72 1181 LEU A O 1
ATOM 9582 N N . TRP A 1 1182 ? 20.560 -25.958 13.121 1.00 63.97 1182 TRP A N 1
ATOM 9583 C CA . TRP A 1 1182 ? 21.790 -25.456 13.784 1.00 63.97 1182 TRP A CA 1
ATOM 9584 C C . TRP A 1 1182 ? 22.093 -23.966 13.548 1.00 63.97 1182 TRP A C 1
ATOM 9586 O O . TRP A 1 1182 ? 22.529 -23.254 14.455 1.00 63.97 1182 TRP A O 1
ATOM 9596 N N . ARG A 1 1183 ? 21.873 -23.476 12.319 1.00 60.78 1183 ARG A N 1
ATOM 9597 C CA . ARG A 1 1183 ? 22.305 -22.125 11.905 1.00 60.78 1183 ARG A CA 1
ATOM 9598 C C . ARG A 1 1183 ? 21.620 -20.986 12.686 1.00 60.78 1183 ARG A C 1
ATOM 9600 O O . ARG A 1 1183 ? 22.346 -20.077 13.075 1.00 60.78 1183 ARG A O 1
ATOM 9607 N N . PRO A 1 1184 ? 20.300 -21.018 12.980 1.00 61.56 1184 PRO A N 1
ATOM 9608 C CA . PRO A 1 1184 ? 19.665 -20.025 13.851 1.00 61.56 1184 PRO A CA 1
ATOM 9609 C C . PRO A 1 1184 ? 20.243 -19.981 15.271 1.00 61.56 1184 PRO A C 1
ATOM 9611 O O . PRO A 1 1184 ? 20.458 -18.897 15.800 1.00 61.56 1184 PRO A O 1
ATOM 9614 N N . ILE A 1 1185 ? 20.555 -21.135 15.877 1.00 64.44 1185 ILE A N 1
ATOM 9615 C CA . ILE A 1 1185 ? 21.112 -21.184 17.241 1.00 64.44 1185 ILE A CA 1
ATOM 9616 C C . ILE A 1 1185 ? 22.500 -20.532 17.265 1.00 64.44 1185 ILE A C 1
ATOM 9618 O O . ILE A 1 1185 ? 22.754 -19.653 18.085 1.00 64.44 1185 ILE A O 1
ATOM 9622 N N . LEU A 1 1186 ? 23.375 -20.894 16.319 1.00 69.88 1186 LEU A N 1
ATOM 9623 C CA . LEU A 1 1186 ? 24.694 -20.267 16.188 1.00 69.88 1186 LEU A CA 1
ATOM 9624 C C . LEU A 1 1186 ? 24.586 -18.766 15.858 1.00 69.88 1186 LEU A C 1
ATOM 9626 O O . LEU A 1 1186 ? 25.325 -17.967 16.428 1.00 69.88 1186 LEU A O 1
ATOM 9630 N N . ALA A 1 1187 ? 23.648 -18.350 15.002 1.00 61.34 1187 ALA A N 1
ATOM 9631 C CA . ALA A 1 1187 ? 23.418 -16.932 14.713 1.00 61.34 1187 ALA A CA 1
ATOM 9632 C C . ALA A 1 1187 ? 23.000 -16.142 15.968 1.00 61.34 1187 ALA A C 1
ATOM 9634 O O . ALA A 1 1187 ? 23.542 -15.065 16.213 1.00 61.34 1187 ALA A O 1
ATOM 9635 N N . ASN A 1 1188 ? 22.115 -16.696 16.803 1.00 59.94 1188 ASN A N 1
ATOM 9636 C CA . ASN A 1 1188 ? 21.705 -16.063 18.058 1.00 59.94 1188 ASN A CA 1
ATOM 9637 C C . ASN A 1 1188 ? 22.862 -15.989 19.072 1.00 59.94 1188 ASN A C 1
ATOM 9639 O O . ASN A 1 1188 ? 23.039 -14.949 19.705 1.00 59.94 1188 ASN A O 1
ATOM 9643 N N . ILE A 1 1189 ? 23.701 -17.033 19.172 1.00 69.62 1189 ILE A N 1
ATOM 9644 C CA . ILE A 1 1189 ? 24.951 -17.000 19.960 1.00 69.62 1189 ILE A CA 1
ATOM 9645 C C . ILE A 1 1189 ? 25.859 -15.862 19.470 1.00 69.62 1189 ILE A C 1
ATOM 9647 O O . ILE A 1 1189 ? 26.363 -15.094 20.285 1.00 69.62 1189 ILE A O 1
ATOM 9651 N N . ALA A 1 1190 ? 26.038 -15.696 18.154 1.00 62.25 1190 ALA A N 1
ATOM 9652 C CA . ALA A 1 1190 ? 26.854 -14.612 17.604 1.00 62.25 1190 ALA A CA 1
ATOM 9653 C C . ALA A 1 1190 ? 26.279 -13.217 17.902 1.00 62.25 1190 ALA A C 1
ATOM 9655 O O . ALA A 1 1190 ? 27.043 -12.301 18.204 1.00 62.25 1190 ALA A O 1
ATOM 9656 N N . ILE A 1 1191 ? 24.954 -13.046 17.840 1.00 58.62 1191 ILE A N 1
ATOM 9657 C CA . ILE A 1 1191 ? 24.280 -11.778 18.158 1.00 58.62 1191 ILE A CA 1
ATOM 9658 C C . ILE A 1 1191 ? 24.473 -11.432 19.641 1.00 58.62 1191 ILE A C 1
ATOM 9660 O O . ILE A 1 1191 ? 24.984 -10.354 19.951 1.00 58.62 1191 ILE A O 1
ATOM 9664 N N . ALA A 1 1192 ? 24.180 -12.359 20.556 1.00 60.19 1192 ALA A N 1
ATOM 9665 C CA . ALA A 1 1192 ? 24.383 -12.142 21.988 1.00 60.19 1192 ALA A CA 1
ATOM 9666 C C . ALA A 1 1192 ? 25.868 -11.887 22.331 1.00 60.19 1192 ALA A C 1
ATOM 9668 O O . ALA A 1 1192 ? 26.189 -10.958 23.073 1.00 60.19 1192 ALA A O 1
ATOM 9669 N N . ALA A 1 1193 ? 26.796 -12.609 21.691 1.00 66.56 1193 ALA A N 1
ATOM 9670 C CA . ALA A 1 1193 ? 28.236 -12.384 21.831 1.00 66.56 1193 ALA A CA 1
ATOM 9671 C C . ALA A 1 1193 ? 28.703 -11.005 21.314 1.00 66.56 1193 ALA A C 1
ATOM 9673 O O . ALA A 1 1193 ? 29.705 -10.482 21.807 1.00 66.56 1193 ALA A O 1
ATOM 9674 N N . THR A 1 1194 ? 27.992 -10.376 20.367 1.00 64.38 1194 THR A N 1
ATOM 9675 C CA . THR A 1 1194 ? 28.260 -8.967 20.012 1.00 64.38 1194 THR A CA 1
ATOM 9676 C C . THR A 1 1194 ? 27.755 -7.982 21.070 1.00 64.38 1194 THR A C 1
ATOM 9678 O O . THR A 1 1194 ? 28.444 -7.001 21.335 1.00 64.38 1194 THR A O 1
ATOM 9681 N N . GLY A 1 1195 ? 26.632 -8.266 21.743 1.00 55.84 1195 GLY A N 1
ATOM 9682 C CA . GLY A 1 1195 ? 26.076 -7.414 22.809 1.00 55.84 1195 GLY A CA 1
ATOM 9683 C C . GLY A 1 1195 ? 26.949 -7.309 24.069 1.00 55.84 1195 GLY A C 1
ATOM 9684 O O . GLY A 1 1195 ? 26.876 -6.316 24.784 1.00 55.84 1195 GLY A O 1
ATOM 9685 N N . VAL A 1 1196 ? 27.818 -8.297 24.314 1.00 63.03 1196 VAL A N 1
ATOM 9686 C CA . VAL A 1 1196 ? 28.765 -8.325 25.454 1.00 63.03 1196 VAL A CA 1
ATOM 9687 C C . VAL A 1 1196 ? 30.200 -7.922 25.076 1.00 63.03 1196 VAL A C 1
ATOM 9689 O O . VAL A 1 1196 ? 31.101 -7.926 25.918 1.00 63.03 1196 VAL A O 1
ATOM 9692 N N . GLY A 1 1197 ? 30.441 -7.617 23.795 1.00 63.28 1197 GLY A N 1
ATOM 9693 C CA . GLY A 1 1197 ? 31.759 -7.264 23.261 1.00 63.28 1197 GLY A CA 1
ATOM 9694 C C . GLY A 1 1197 ? 32.729 -8.437 23.043 1.00 63.28 1197 GLY A C 1
ATOM 9695 O O . GLY A 1 1197 ? 33.922 -8.186 22.839 1.00 63.28 1197 GLY A O 1
ATOM 9696 N N . LEU A 1 1198 ? 32.249 -9.690 23.071 1.00 69.94 1198 LEU A N 1
ATOM 9697 C CA . LEU A 1 1198 ? 33.030 -10.902 22.763 1.00 69.94 1198 LEU A CA 1
ATOM 9698 C C . LEU A 1 1198 ? 33.356 -11.017 21.265 1.00 69.94 1198 LEU A C 1
ATOM 9700 O O . LEU A 1 1198 ? 34.437 -11.472 20.896 1.00 69.94 1198 LEU A O 1
ATOM 9704 N N . LEU A 1 1199 ? 32.440 -10.565 20.403 1.00 62.06 1199 LEU A N 1
ATOM 9705 C CA . LEU A 1 1199 ? 32.621 -10.478 18.952 1.00 62.06 1199 LEU A CA 1
ATOM 9706 C C . LEU A 1 1199 ? 32.379 -9.047 18.452 1.00 62.06 1199 LEU A C 1
ATOM 9708 O O . LEU A 1 1199 ? 31.525 -8.332 18.969 1.00 62.06 1199 LEU A O 1
ATOM 9712 N N . VAL A 1 1200 ? 33.077 -8.651 17.385 1.00 57.41 1200 VAL A N 1
ATOM 9713 C CA . VAL A 1 1200 ? 32.816 -7.401 16.649 1.00 57.41 1200 VAL A CA 1
ATOM 9714 C C . VAL A 1 1200 ? 32.039 -7.733 15.374 1.00 57.41 1200 VAL A C 1
ATOM 9716 O O . VAL A 1 1200 ? 32.603 -8.334 14.465 1.00 57.41 1200 VAL A O 1
ATOM 9719 N N . ILE A 1 1201 ? 30.746 -7.377 15.340 1.00 51.44 1201 ILE A N 1
ATOM 9720 C CA . ILE A 1 1201 ? 29.805 -7.403 14.190 1.00 51.44 1201 ILE A CA 1
ATOM 9721 C C . ILE A 1 1201 ? 30.036 -8.563 13.183 1.00 51.44 1201 ILE A C 1
ATOM 9723 O O . ILE A 1 1201 ? 30.039 -8.389 11.965 1.00 51.44 1201 ILE A O 1
ATOM 9727 N N . LEU A 1 1202 ? 30.213 -9.785 13.697 1.00 47.09 1202 LEU A N 1
ATOM 9728 C CA . LEU A 1 1202 ? 30.536 -10.977 12.896 1.00 47.09 1202 LEU A CA 1
ATOM 9729 C C . LEU A 1 1202 ? 29.307 -11.774 12.438 1.00 47.09 1202 LEU A C 1
ATOM 9731 O O . LEU A 1 1202 ? 29.388 -12.496 11.445 1.00 47.09 1202 LEU A O 1
ATOM 9735 N N . ALA A 1 1203 ? 28.151 -11.591 13.086 1.00 40.66 1203 ALA A N 1
ATOM 9736 C CA . ALA A 1 1203 ? 26.893 -12.229 12.683 1.00 40.66 1203 ALA A CA 1
ATOM 9737 C C . ALA A 1 1203 ? 26.485 -11.873 11.236 1.00 40.66 1203 ALA A C 1
ATOM 9739 O O . ALA A 1 1203 ? 25.934 -12.712 10.524 1.00 40.66 1203 ALA A O 1
ATOM 9740 N N . LYS A 1 1204 ? 26.817 -10.658 10.768 1.00 39.97 1204 LYS A N 1
ATOM 9741 C CA . LYS A 1 1204 ? 26.590 -10.236 9.376 1.00 39.97 1204 LYS A CA 1
ATOM 9742 C C . LYS A 1 1204 ? 27.611 -10.875 8.423 1.00 39.97 1204 LYS A C 1
ATOM 9744 O O . LYS A 1 1204 ? 27.210 -11.511 7.458 1.00 39.97 1204 LYS A O 1
ATOM 9749 N N . TYR A 1 1205 ? 28.905 -10.863 8.766 1.00 42.56 1205 TYR A N 1
ATOM 9750 C CA . TYR A 1 1205 ? 29.953 -11.531 7.973 1.00 42.56 1205 TYR A CA 1
ATOM 9751 C C . TYR A 1 1205 ? 29.672 -13.019 7.741 1.00 42.56 1205 TYR A C 1
ATOM 9753 O O . TYR A 1 1205 ? 29.823 -13.510 6.629 1.00 42.56 1205 TYR A O 1
ATOM 9761 N N . LEU A 1 1206 ? 29.230 -13.750 8.764 1.00 42.03 1206 LEU A N 1
ATOM 9762 C CA . LEU A 1 1206 ? 29.038 -15.200 8.662 1.00 42.03 1206 LEU A CA 1
ATOM 9763 C C . LEU A 1 1206 ? 27.693 -15.599 8.020 1.00 42.03 1206 LEU A C 1
ATOM 9765 O O . LEU A 1 1206 ? 27.506 -16.769 7.678 1.00 42.03 1206 LEU A O 1
ATOM 9769 N N . THR A 1 1207 ? 26.796 -14.634 7.781 1.00 39.88 1207 THR A N 1
ATOM 9770 C CA . THR A 1 1207 ? 25.560 -14.820 6.999 1.00 39.88 1207 THR A CA 1
ATOM 9771 C C . THR A 1 1207 ? 25.639 -14.268 5.569 1.00 39.88 1207 THR A C 1
ATOM 9773 O O . THR A 1 1207 ? 25.029 -14.864 4.685 1.00 39.88 1207 THR A O 1
ATOM 9776 N N . THR A 1 1208 ? 26.409 -13.202 5.305 1.00 42.97 1208 THR A N 1
ATOM 9777 C CA . THR A 1 1208 ? 26.497 -12.545 3.977 1.00 42.97 1208 THR A CA 1
ATOM 9778 C C . THR A 1 1208 ? 27.888 -12.543 3.335 1.00 42.97 1208 THR A C 1
ATOM 9780 O O . THR A 1 1208 ? 28.023 -12.149 2.180 1.00 42.97 1208 THR A O 1
ATOM 9783 N N . GLY A 1 1209 ? 28.936 -12.945 4.058 1.00 38.31 1209 GLY A N 1
ATOM 9784 C CA . GLY A 1 1209 ? 30.326 -12.943 3.587 1.00 38.31 1209 GLY A CA 1
ATOM 9785 C C . GLY A 1 1209 ? 31.091 -11.621 3.746 1.00 38.31 1209 GLY A C 1
ATOM 9786 O O . GLY A 1 1209 ? 32.219 -11.539 3.262 1.00 38.31 1209 GLY A O 1
ATOM 9787 N N . SER A 1 1210 ? 30.535 -10.585 4.397 1.00 37.06 1210 SER A N 1
ATOM 9788 C CA . SER A 1 1210 ? 31.240 -9.303 4.591 1.00 37.06 1210 SER A CA 1
ATOM 9789 C C . SER A 1 1210 ? 30.994 -8.611 5.940 1.00 37.06 1210 SER A C 1
ATOM 9791 O O . SER A 1 1210 ? 29.927 -8.698 6.547 1.00 37.06 1210 SER A O 1
ATOM 9793 N N . ALA A 1 1211 ? 32.015 -7.883 6.394 1.00 32.59 1211 ALA A N 1
ATOM 9794 C CA . ALA A 1 1211 ? 31.997 -6.971 7.531 1.00 32.59 1211 ALA A CA 1
ATOM 9795 C C . ALA A 1 1211 ? 32.481 -5.626 6.993 1.00 32.59 1211 ALA A C 1
ATOM 9797 O O . ALA A 1 1211 ? 33.508 -5.581 6.320 1.00 32.59 1211 ALA A O 1
ATOM 9798 N N . PHE A 1 1212 ? 31.710 -4.569 7.252 1.00 26.88 1212 PHE A N 1
ATOM 9799 C CA . PHE A 1 1212 ? 31.644 -3.378 6.397 1.00 26.88 1212 PHE A CA 1
ATOM 9800 C C . PHE A 1 1212 ? 31.162 -3.671 4.961 1.00 26.88 1212 PHE A C 1
ATOM 9802 O O . PHE A 1 1212 ? 30.892 -4.816 4.577 1.00 26.88 1212 PHE A O 1
ATOM 9809 N N . PHE A 1 1213 ? 30.881 -2.588 4.236 1.00 30.41 1213 PHE A N 1
ATOM 9810 C CA . PHE A 1 1213 ? 30.173 -2.598 2.956 1.00 30.41 1213 PHE A CA 1
ATOM 9811 C C . PHE A 1 1213 ? 30.992 -3.281 1.851 1.00 30.41 1213 PHE A C 1
ATOM 9813 O O . PHE A 1 1213 ? 32.213 -3.392 1.938 1.00 30.41 1213 PHE A O 1
ATOM 9820 N N . ALA A 1 1214 ? 30.296 -3.803 0.840 1.00 30.83 1214 ALA A N 1
ATOM 9821 C CA . ALA A 1 1214 ? 30.873 -4.722 -0.135 1.00 30.83 1214 ALA A CA 1
ATOM 9822 C C . ALA A 1 1214 ? 32.050 -4.109 -0.913 1.00 30.83 1214 ALA A C 1
ATOM 9824 O O . ALA A 1 1214 ? 31.923 -3.047 -1.520 1.00 30.83 1214 ALA A O 1
ATOM 9825 N N . SER A 1 1215 ? 33.172 -4.832 -0.974 1.00 33.25 1215 SER A N 1
ATOM 9826 C CA . SER A 1 1215 ? 34.224 -4.543 -1.946 1.00 33.25 1215 SER A CA 1
ATOM 9827 C C . SER A 1 1215 ? 33.712 -4.854 -3.353 1.00 33.25 1215 SER A C 1
ATOM 9829 O O . SER A 1 1215 ? 33.289 -5.980 -3.648 1.00 33.25 1215 SER A O 1
ATOM 9831 N N . THR A 1 1216 ? 33.723 -3.838 -4.217 1.00 45.34 1216 THR A N 1
ATOM 9832 C CA . THR A 1 1216 ? 33.222 -3.944 -5.591 1.00 45.34 1216 THR A CA 1
ATOM 9833 C C . THR A 1 1216 ? 34.039 -4.956 -6.396 1.00 45.34 1216 THR A C 1
ATOM 9835 O O . THR A 1 1216 ? 35.203 -5.242 -6.095 1.00 45.34 1216 THR A O 1
ATOM 9838 N N . THR A 1 1217 ? 33.445 -5.494 -7.462 1.00 37.22 1217 THR A N 1
ATOM 9839 C CA . THR A 1 1217 ? 34.114 -6.433 -8.380 1.00 37.22 1217 THR A CA 1
ATOM 9840 C C . THR A 1 1217 ? 35.422 -5.856 -8.930 1.00 37.22 1217 THR A C 1
ATOM 9842 O O . THR A 1 1217 ? 36.411 -6.575 -9.035 1.00 37.22 1217 THR A O 1
ATOM 9845 N N . ARG A 1 1218 ? 35.476 -4.536 -9.157 1.00 36.59 1218 ARG A N 1
ATOM 9846 C CA . ARG A 1 1218 ? 36.685 -3.811 -9.568 1.00 36.59 1218 ARG A CA 1
ATOM 9847 C C . ARG A 1 1218 ? 37.793 -3.862 -8.513 1.00 36.59 1218 ARG A C 1
ATOM 9849 O O . ARG A 1 1218 ? 38.937 -4.109 -8.870 1.00 36.59 1218 ARG A O 1
ATOM 9856 N N . GLN A 1 1219 ? 37.469 -3.722 -7.224 1.00 38.72 1219 GLN A N 1
ATOM 9857 C CA . GLN A 1 1219 ? 38.452 -3.851 -6.139 1.00 38.72 1219 GLN A CA 1
ATOM 9858 C C . GLN A 1 1219 ? 39.030 -5.274 -6.061 1.00 38.72 1219 GLN A C 1
ATOM 9860 O O . GLN A 1 1219 ? 40.220 -5.454 -5.815 1.00 38.72 1219 GLN A O 1
ATOM 9865 N N . LYS A 1 1220 ? 38.197 -6.294 -6.308 1.00 45.53 1220 LYS A N 1
ATOM 9866 C CA . LYS A 1 1220 ? 38.636 -7.697 -6.386 1.00 45.53 1220 LYS A CA 1
ATOM 9867 C C . LYS A 1 1220 ? 39.518 -7.944 -7.612 1.00 45.53 1220 LYS A C 1
ATOM 9869 O O . LYS A 1 1220 ? 40.508 -8.652 -7.498 1.00 45.53 1220 LYS A O 1
ATOM 9874 N N . MET A 1 1221 ? 39.191 -7.326 -8.746 1.00 36.34 1221 MET A N 1
ATOM 9875 C CA . MET A 1 1221 ? 39.960 -7.428 -9.988 1.00 36.34 1221 MET A CA 1
ATOM 9876 C C . MET A 1 1221 ? 41.320 -6.721 -9.882 1.00 36.34 1221 MET A C 1
ATOM 9878 O O . MET A 1 1221 ? 42.326 -7.308 -10.254 1.00 36.34 1221 MET A O 1
ATOM 9882 N N . VAL A 1 1222 ? 41.381 -5.524 -9.286 1.00 39.00 1222 VAL A N 1
ATOM 9883 C CA . VAL A 1 1222 ? 42.646 -4.825 -8.979 1.00 39.00 1222 VAL A CA 1
ATOM 9884 C C . VAL A 1 1222 ? 43.503 -5.640 -8.007 1.00 39.00 1222 VAL A C 1
ATOM 9886 O O . VAL A 1 1222 ? 44.691 -5.817 -8.251 1.00 39.00 1222 VAL A O 1
ATOM 9889 N N . ASN A 1 1223 ? 42.914 -6.213 -6.953 1.00 40.03 1223 ASN A N 1
ATOM 9890 C CA . ASN A 1 1223 ? 43.667 -7.067 -6.032 1.00 40.03 1223 ASN A CA 1
ATOM 9891 C C . ASN A 1 1223 ? 44.143 -8.375 -6.691 1.00 40.03 1223 ASN A C 1
ATOM 9893 O O . ASN A 1 1223 ? 45.233 -8.834 -6.369 1.00 40.03 1223 ASN A O 1
ATOM 9897 N N . ALA A 1 1224 ? 43.381 -8.952 -7.627 1.00 43.31 1224 ALA A N 1
ATOM 9898 C CA . ALA A 1 1224 ? 43.811 -10.116 -8.404 1.00 43.31 1224 ALA A CA 1
ATOM 9899 C C . ALA A 1 1224 ? 44.949 -9.775 -9.385 1.00 43.31 1224 ALA A C 1
ATOM 9901 O O . ALA A 1 1224 ? 45.890 -10.550 -9.511 1.00 43.31 1224 ALA A O 1
ATOM 9902 N N . ILE A 1 1225 ? 44.904 -8.601 -10.025 1.00 38.53 1225 ILE A N 1
ATOM 9903 C CA . ILE A 1 1225 ? 45.978 -8.096 -10.896 1.00 38.53 1225 ILE A CA 1
ATOM 9904 C C . ILE A 1 1225 ? 47.252 -7.828 -10.082 1.00 38.53 1225 ILE A C 1
ATOM 9906 O O . ILE A 1 1225 ? 48.328 -8.261 -10.486 1.00 38.53 1225 ILE A O 1
ATOM 9910 N N . ASN A 1 1226 ? 47.135 -7.205 -8.904 1.00 34.19 1226 ASN A N 1
ATOM 9911 C CA . ASN A 1 1226 ? 48.267 -7.020 -7.992 1.00 34.19 1226 ASN A CA 1
ATOM 9912 C C . ASN A 1 1226 ? 48.836 -8.373 -7.535 1.00 34.19 1226 ASN A C 1
ATOM 9914 O O . ASN A 1 1226 ? 50.037 -8.578 -7.636 1.00 34.19 1226 ASN A O 1
ATOM 9918 N N . GLN A 1 1227 ? 47.991 -9.339 -7.153 1.00 38.47 1227 GLN A N 1
ATOM 9919 C CA . GLN A 1 1227 ? 48.446 -10.690 -6.795 1.00 38.47 1227 GLN A CA 1
ATOM 9920 C C . GLN A 1 1227 ? 49.078 -11.458 -7.969 1.00 38.47 1227 GLN A C 1
ATOM 9922 O O . GLN A 1 1227 ? 49.950 -12.293 -7.736 1.00 38.47 1227 GLN A O 1
ATOM 9927 N N . GLN A 1 1228 ? 48.700 -11.179 -9.223 1.00 38.97 1228 GLN A N 1
ATOM 9928 C CA . GLN A 1 1228 ? 49.409 -11.709 -10.393 1.00 38.97 1228 GLN A CA 1
ATOM 9929 C C . GLN A 1 1228 ? 50.770 -11.027 -10.604 1.00 38.97 1228 GLN A C 1
ATOM 9931 O O . GLN A 1 1228 ? 51.735 -11.721 -10.924 1.00 38.97 1228 GLN A O 1
ATOM 9936 N N . PHE A 1 1229 ? 50.894 -9.718 -10.369 1.00 30.83 1229 PHE A N 1
ATOM 9937 C CA . PHE A 1 1229 ? 52.189 -9.024 -10.407 1.00 30.83 1229 PHE A CA 1
ATOM 9938 C C . PHE A 1 1229 ? 53.133 -9.480 -9.283 1.00 30.83 1229 PHE A C 1
ATOM 9940 O O . PHE A 1 1229 ? 54.287 -9.814 -9.554 1.00 30.83 1229 PHE A O 1
ATOM 9947 N N . ASP A 1 1230 ? 52.629 -9.598 -8.053 1.00 33.78 1230 ASP A N 1
ATOM 9948 C CA . ASP A 1 1230 ? 53.376 -10.116 -6.900 1.00 33.78 1230 ASP A CA 1
ATOM 9949 C C . ASP A 1 1230 ? 53.824 -11.578 -7.110 1.00 33.78 1230 ASP A C 1
ATOM 9951 O O . ASP A 1 1230 ? 54.831 -12.004 -6.547 1.00 33.78 1230 ASP A O 1
ATOM 9955 N N . SER A 1 1231 ? 53.127 -12.351 -7.956 1.00 34.59 1231 SER A N 1
ATOM 9956 C CA . SER A 1 1231 ? 53.489 -13.743 -8.272 1.00 34.59 1231 SER A CA 1
ATOM 9957 C C . SER A 1 1231 ? 54.668 -13.909 -9.245 1.00 34.59 1231 SER A C 1
ATOM 9959 O O . SER A 1 1231 ? 55.113 -15.035 -9.460 1.00 34.59 1231 SER A O 1
ATOM 9961 N N . PHE A 1 1232 ? 55.190 -12.817 -9.820 1.00 32.81 1232 PHE A N 1
ATOM 9962 C CA . PHE A 1 1232 ? 56.248 -12.853 -10.842 1.00 32.81 1232 PHE A CA 1
ATOM 9963 C C . PHE A 1 1232 ? 57.641 -12.399 -10.373 1.00 32.81 1232 PHE A C 1
ATOM 9965 O O . PHE A 1 1232 ? 58.549 -12.268 -11.195 1.00 32.81 1232 PHE A O 1
ATOM 9972 N N . THR A 1 1233 ? 57.859 -12.207 -9.067 1.00 33.75 1233 THR A N 1
ATOM 9973 C CA . THR A 1 1233 ? 59.206 -11.973 -8.510 1.00 33.75 1233 THR A CA 1
ATOM 9974 C C . THR A 1 1233 ? 59.521 -12.915 -7.343 1.00 33.75 1233 THR A C 1
ATOM 9976 O O . THR A 1 1233 ? 58.639 -13.297 -6.584 1.00 33.75 1233 THR A O 1
ATOM 9979 N N . LEU A 1 1234 ? 60.806 -13.281 -7.210 1.00 30.44 1234 LEU A N 1
ATOM 9980 C CA . LEU A 1 1234 ? 61.385 -14.135 -6.155 1.00 30.44 1234 LEU A CA 1
ATOM 9981 C C . LEU A 1 1234 ? 61.039 -15.644 -6.185 1.00 30.44 1234 LEU A C 1
ATOM 9983 O O . LEU A 1 1234 ? 60.530 -16.212 -5.220 1.00 30.44 1234 LEU A O 1
ATOM 9987 N N . GLN A 1 1235 ? 61.512 -16.331 -7.232 1.00 32.16 1235 GLN A N 1
ATOM 9988 C CA . GLN A 1 1235 ? 62.074 -17.689 -7.095 1.00 32.16 1235 GLN A CA 1
ATOM 9989 C C . GLN A 1 1235 ? 63.517 -17.781 -7.634 1.00 32.16 1235 GLN A C 1
ATOM 9991 O O . GLN A 1 1235 ? 63.867 -18.679 -8.394 1.00 32.16 1235 GLN A O 1
ATOM 9996 N N . GLU A 1 1236 ? 64.394 -16.880 -7.186 1.00 28.91 1236 GLU A N 1
ATOM 9997 C CA . GLU A 1 1236 ? 65.828 -17.193 -7.117 1.00 28.91 1236 GLU A CA 1
ATOM 9998 C C . GLU A 1 1236 ? 66.103 -17.855 -5.761 1.00 28.91 1236 GLU A C 1
ATOM 10000 O O . GLU A 1 1236 ? 65.845 -17.252 -4.720 1.00 28.91 1236 GLU A O 1
ATOM 10005 N N . GLY A 1 1237 ? 66.585 -19.105 -5.741 1.00 32.34 1237 GLY A N 1
ATOM 10006 C CA . GLY A 1 1237 ? 66.831 -19.778 -4.457 1.00 32.34 1237 GLY A CA 1
ATOM 10007 C C . GLY A 1 1237 ? 67.127 -21.279 -4.438 1.00 32.34 1237 GLY A C 1
ATOM 10008 O O . GLY A 1 1237 ? 67.423 -21.786 -3.358 1.00 32.34 1237 GLY A O 1
ATOM 10009 N N . GLN A 1 1238 ? 67.084 -22.015 -5.560 1.00 28.81 1238 GLN A N 1
ATOM 10010 C CA . GLN A 1 1238 ? 67.468 -23.437 -5.567 1.00 28.81 1238 GLN A CA 1
ATOM 10011 C C . GLN A 1 1238 ? 68.449 -23.820 -6.688 1.00 28.81 1238 GLN A C 1
ATOM 10013 O O . GLN A 1 1238 ? 68.103 -23.899 -7.858 1.00 28.81 1238 GLN A O 1
ATOM 10018 N N . TYR A 1 1239 ? 69.675 -24.116 -6.246 1.00 25.38 1239 TYR A N 1
ATOM 10019 C CA . TYR A 1 1239 ? 70.637 -25.069 -6.810 1.00 25.38 1239 TYR A CA 1
ATOM 10020 C C . TYR A 1 1239 ? 71.000 -25.003 -8.303 1.00 25.38 1239 TYR A C 1
ATOM 10022 O O . TYR A 1 1239 ? 70.555 -25.787 -9.133 1.00 25.38 1239 TYR A O 1
ATOM 10030 N N . ILE A 1 1240 ? 72.013 -24.170 -8.558 1.00 29.88 1240 ILE A N 1
ATOM 10031 C CA . ILE A 1 1240 ? 73.275 -24.539 -9.229 1.00 29.88 1240 ILE A CA 1
ATOM 10032 C C . ILE A 1 1240 ? 73.365 -26.020 -9.666 1.00 29.88 1240 ILE A C 1
ATOM 10034 O O . ILE A 1 1240 ? 73.631 -26.887 -8.831 1.00 29.88 1240 ILE A O 1
ATOM 10038 N N . GLN A 1 1241 ? 73.365 -26.273 -10.979 1.00 27.72 1241 GLN A N 1
ATOM 10039 C CA . GLN A 1 1241 ? 74.443 -27.030 -11.635 1.00 27.72 1241 GLN A CA 1
ATOM 10040 C C . GLN A 1 1241 ? 74.468 -26.823 -13.163 1.00 27.72 1241 GLN A C 1
ATOM 10042 O O . GLN A 1 1241 ? 73.474 -26.439 -13.763 1.00 27.72 1241 GLN A O 1
ATOM 10047 N N . LEU A 1 1242 ? 75.636 -27.096 -13.764 1.00 26.00 1242 LEU A N 1
ATOM 10048 C CA . LEU A 1 1242 ? 75.908 -27.155 -15.213 1.00 26.00 1242 LEU A CA 1
ATOM 10049 C C . LEU A 1 1242 ? 75.707 -25.857 -16.027 1.00 26.00 1242 LEU A C 1
ATOM 10051 O O . LEU A 1 1242 ? 74.803 -25.723 -16.844 1.00 26.00 1242 LEU A O 1
ATOM 10055 N N . ALA A 1 1243 ? 76.675 -24.947 -15.889 1.00 27.25 1243 ALA A N 1
ATOM 10056 C CA . ALA A 1 1243 ? 77.023 -23.990 -16.944 1.00 27.25 1243 ALA A CA 1
ATOM 10057 C C . ALA A 1 1243 ? 77.989 -24.617 -17.981 1.00 27.25 1243 ALA A C 1
ATOM 10059 O O . ALA A 1 1243 ? 78.693 -25.577 -17.653 1.00 27.25 1243 ALA A O 1
ATOM 10060 N N . LYS A 1 1244 ? 78.123 -23.969 -19.158 1.00 28.03 1244 LYS A N 1
ATOM 10061 C CA . LYS A 1 1244 ? 78.864 -24.405 -20.378 1.00 28.03 1244 LYS A CA 1
ATOM 10062 C C . LYS A 1 1244 ? 78.104 -25.510 -21.144 1.00 28.03 1244 LYS A C 1
ATOM 10064 O O . LYS A 1 1244 ? 77.476 -26.347 -20.515 1.00 28.03 1244 LYS A O 1
ATOM 10069 N N . VAL A 1 1245 ? 78.082 -25.583 -22.479 1.00 32.62 1245 VAL A N 1
ATOM 10070 C CA . VAL A 1 1245 ? 78.961 -25.095 -23.576 1.00 32.62 1245 VAL A CA 1
ATOM 10071 C C . VAL A 1 1245 ? 78.064 -24.712 -24.778 1.00 32.62 1245 VAL A C 1
ATOM 10073 O O . VAL A 1 1245 ? 77.062 -25.393 -24.964 1.00 32.62 1245 VAL A O 1
ATOM 10076 N N . SER A 1 1246 ? 78.338 -23.767 -25.690 1.00 31.03 1246 SER A N 1
ATOM 10077 C CA . SER A 1 1246 ? 79.180 -22.549 -25.751 1.00 31.03 1246 SER A CA 1
ATOM 10078 C C . SER A 1 1246 ? 78.886 -21.831 -27.086 1.00 31.03 1246 SER A C 1
ATOM 10080 O O . SER A 1 1246 ? 78.640 -22.530 -28.064 1.00 31.03 1246 SER A O 1
ATOM 10082 N N . MET A 1 1247 ? 79.079 -20.501 -27.125 1.00 35.00 1247 MET A N 1
ATOM 10083 C CA . MET A 1 1247 ? 79.033 -19.606 -28.309 1.00 35.00 1247 MET A CA 1
ATOM 10084 C C . MET A 1 1247 ? 77.665 -19.446 -28.986 1.00 35.00 1247 MET A C 1
ATOM 10086 O O . MET A 1 1247 ? 77.294 -20.299 -29.815 1.00 35.00 1247 MET A O 1
#

Radius of gyration: 56.75 Å; Cα contacts (8 Å, |Δi|>4): 1359; chains: 1; bounding box: 138×77×170 Å